Protein AF-A0AA36N3Q6-F1 (afdb_monomer)

Structure (mmCIF, N/CA/C/O backbone):
data_AF-A0AA36N3Q6-F1
#
_entry.id   AF-A0AA36N3Q6-F1
#
loop_
_atom_site.group_PDB
_atom_site.id
_atom_site.type_symbol
_atom_site.label_atom_id
_atom_site.label_alt_id
_atom_site.label_comp_id
_atom_site.label_asym_id
_atom_site.label_entity_id
_atom_site.label_seq_id
_atom_site.pdbx_PDB_ins_code
_atom_site.Cartn_x
_atom_site.Cartn_y
_atom_site.Cartn_z
_atom_site.occupancy
_atom_site.B_iso_or_equiv
_atom_site.auth_seq_id
_atom_site.auth_comp_id
_atom_site.auth_asym_id
_atom_site.auth_atom_id
_atom_site.pdbx_PDB_model_num
ATOM 1 N N . MET A 1 1 ? 57.460 -16.531 -57.789 1.00 32.19 1 MET A N 1
ATOM 2 C CA . MET A 1 1 ? 58.543 -17.386 -57.233 1.00 32.19 1 MET A CA 1
ATOM 3 C C . MET A 1 1 ? 58.290 -17.528 -55.735 1.00 32.19 1 MET A C 1
ATOM 5 O O . MET A 1 1 ? 57.944 -16.511 -55.161 1.00 32.19 1 MET A O 1
ATOM 9 N N . LYS A 1 2 ? 58.387 -18.676 -55.048 1.00 33.19 2 LYS A N 1
ATOM 10 C CA . LYS A 1 2 ? 58.525 -20.110 -55.420 1.00 33.19 2 LYS A CA 1
ATOM 11 C C . LYS A 1 2 ? 57.509 -20.925 -54.570 1.00 33.19 2 LYS A C 1
ATOM 13 O O . LYS A 1 2 ? 56.976 -20.394 -53.606 1.00 33.19 2 LYS A O 1
ATOM 18 N N . ARG A 1 3 ? 57.237 -22.193 -54.917 1.00 36.75 3 ARG A N 1
ATOM 19 C CA . ARG A 1 3 ? 56.372 -23.118 -54.140 1.00 36.75 3 ARG A CA 1
ATOM 20 C C . ARG A 1 3 ? 57.179 -23.966 -53.146 1.00 36.75 3 ARG A C 1
ATOM 22 O O . ARG A 1 3 ? 58.233 -24.451 -53.544 1.00 36.75 3 ARG A O 1
ATOM 29 N N . ALA A 1 4 ? 56.606 -24.251 -51.973 1.00 34.16 4 ALA A N 1
ATOM 30 C CA . ALA A 1 4 ? 56.581 -25.552 -51.268 1.00 34.16 4 ALA A CA 1
ATOM 31 C C . ALA A 1 4 ? 55.800 -25.386 -49.940 1.00 34.16 4 ALA A C 1
ATOM 33 O O . ALA A 1 4 ? 55.877 -24.319 -49.345 1.00 34.16 4 ALA A O 1
ATOM 34 N N . GLY A 1 5 ? 55.036 -26.355 -49.428 1.00 28.80 5 GLY A N 1
ATOM 35 C CA . GLY A 1 5 ? 54.645 -27.659 -49.977 1.00 28.80 5 GLY A CA 1
ATOM 36 C C . GLY A 1 5 ? 53.482 -28.260 -49.166 1.00 28.80 5 GLY A C 1
ATOM 37 O O . GLY A 1 5 ? 53.240 -27.848 -48.036 1.00 28.80 5 GLY A O 1
ATOM 38 N N . THR A 1 6 ? 52.741 -29.207 -49.745 1.00 32.97 6 THR A N 1
ATOM 39 C CA . THR A 1 6 ? 51.553 -29.822 -49.121 1.00 32.97 6 THR A CA 1
ATOM 40 C C . THR A 1 6 ? 51.899 -31.168 -48.487 1.00 32.97 6 THR A C 1
ATOM 42 O O . THR A 1 6 ? 52.543 -31.991 -49.132 1.00 32.97 6 THR A O 1
ATOM 45 N N . LEU A 1 7 ? 51.397 -31.435 -47.277 1.00 30.23 7 LEU A N 1
ATOM 46 C CA . LEU A 1 7 ? 51.324 -32.782 -46.703 1.00 30.23 7 LEU A CA 1
ATOM 47 C C . LEU A 1 7 ? 49.915 -33.042 -46.168 1.00 30.23 7 LEU A C 1
ATOM 49 O O . LEU A 1 7 ? 49.450 -32.362 -45.258 1.00 30.23 7 LEU A O 1
ATOM 53 N N . SER A 1 8 ? 49.245 -34.041 -46.736 1.00 30.02 8 SER A N 1
ATOM 54 C CA . SER A 1 8 ? 47.962 -34.555 -46.257 1.00 30.02 8 SER A CA 1
ATOM 55 C C . SER A 1 8 ? 48.174 -35.865 -45.503 1.00 30.02 8 SER A C 1
ATOM 57 O O . SER A 1 8 ? 48.727 -36.802 -46.079 1.00 30.02 8 SER A O 1
ATOM 59 N N . PHE A 1 9 ? 47.655 -35.978 -44.281 1.00 30.08 9 PHE A N 1
ATOM 60 C CA . PHE A 1 9 ? 47.472 -37.272 -43.621 1.00 30.08 9 PHE A CA 1
ATOM 61 C C . PHE A 1 9 ? 45.984 -37.564 -43.455 1.00 30.08 9 PHE A C 1
ATOM 63 O O . PHE A 1 9 ? 45.250 -36.817 -42.815 1.00 30.08 9 PHE A O 1
ATOM 70 N N . ASN A 1 10 ? 45.544 -38.655 -44.078 1.00 29.05 10 ASN A N 1
ATOM 71 C CA . ASN A 1 10 ? 44.168 -39.131 -44.044 1.00 29.05 10 ASN A CA 1
ATOM 72 C C . ASN A 1 10 ? 44.063 -40.256 -43.007 1.00 29.05 10 ASN A C 1
ATOM 74 O O . ASN A 1 10 ? 44.570 -41.353 -43.236 1.00 29.05 10 ASN A O 1
ATOM 78 N N . VAL A 1 11 ? 43.415 -39.981 -41.875 1.00 34.47 11 VAL A N 1
ATOM 79 C CA . VAL A 1 11 ? 43.135 -40.970 -40.828 1.00 34.47 11 VAL A CA 1
ATOM 80 C C . VAL A 1 11 ? 41.625 -41.026 -40.624 1.00 34.47 11 VAL A C 1
ATOM 82 O O . VAL A 1 11 ? 41.009 -40.045 -40.212 1.00 34.47 11 VAL A O 1
ATOM 85 N N . LYS A 1 12 ? 41.018 -42.179 -40.924 1.00 32.66 12 LYS A N 1
ATOM 86 C CA . LYS A 1 12 ? 39.592 -42.414 -40.656 1.00 32.66 12 LYS A CA 1
ATOM 87 C C . LYS A 1 12 ? 39.352 -42.441 -39.139 1.00 32.66 12 LYS A C 1
ATOM 89 O O . LYS A 1 12 ? 40.131 -43.095 -38.442 1.00 32.66 12 LYS A O 1
ATOM 94 N N . PRO A 1 13 ? 38.278 -41.823 -38.617 1.00 34.72 13 PRO A N 1
ATOM 95 C CA . PRO A 1 13 ? 37.929 -41.967 -37.209 1.00 34.72 13 PRO A CA 1
ATOM 96 C C . PRO A 1 13 ? 37.530 -43.420 -36.917 1.00 34.72 13 PRO A C 1
ATOM 98 O O . PRO A 1 13 ? 36.707 -43.997 -37.630 1.00 34.72 13 PRO A O 1
ATOM 101 N N . GLN A 1 14 ? 38.090 -44.014 -35.861 1.00 30.45 14 GLN A N 1
ATOM 102 C CA . GLN A 1 14 ? 37.526 -45.241 -35.300 1.00 30.45 14 GLN A CA 1
ATOM 103 C C . GLN A 1 14 ? 36.314 -44.905 -34.432 1.00 30.45 14 GLN A C 1
ATOM 105 O O . GLN A 1 14 ? 36.354 -43.985 -33.618 1.00 30.45 14 GLN A O 1
ATOM 110 N N . VAL A 1 15 ? 35.244 -45.683 -34.593 1.00 40.50 15 VAL A N 1
ATOM 111 C CA . VAL A 1 15 ? 34.050 -45.594 -33.750 1.00 40.50 15 VAL A CA 1
ATOM 112 C C . VAL A 1 15 ? 34.324 -46.324 -32.437 1.00 40.50 15 VAL A C 1
ATOM 114 O O . VAL A 1 15 ? 34.406 -47.550 -32.415 1.00 40.50 15 VAL A O 1
ATOM 117 N N . SER A 1 16 ? 34.437 -45.578 -31.339 1.00 31.97 16 SER A N 1
ATOM 118 C CA . SER A 1 16 ? 34.432 -46.119 -29.980 1.00 31.97 16 SER A CA 1
ATOM 119 C C . SER A 1 16 ? 33.138 -45.719 -29.267 1.00 31.97 16 SER A C 1
ATOM 121 O O . SER A 1 16 ? 32.919 -44.557 -28.931 1.00 31.97 16 SER A O 1
ATOM 123 N N . ASN A 1 17 ? 32.257 -46.694 -29.032 1.00 38.06 17 ASN A N 1
ATOM 124 C CA . ASN A 1 17 ? 31.059 -46.476 -28.222 1.00 38.06 17 ASN A CA 1
ATOM 125 C C . ASN A 1 17 ? 31.464 -46.181 -26.770 1.00 38.06 17 ASN A C 1
ATOM 127 O O . ASN A 1 17 ? 32.085 -47.013 -26.113 1.00 38.06 17 ASN A O 1
ATOM 131 N N . GLY A 1 18 ? 31.074 -45.013 -26.261 1.00 31.16 18 GLY A N 1
ATOM 132 C CA . GLY A 1 18 ? 31.306 -44.621 -24.874 1.00 31.16 18 GLY A CA 1
ATOM 133 C C . GLY A 1 18 ? 30.529 -43.358 -24.527 1.00 31.16 18 GLY A C 1
ATOM 134 O O . GLY A 1 18 ? 30.913 -42.263 -24.932 1.00 31.16 18 GLY A O 1
ATOM 135 N N . SER A 1 19 ? 29.432 -43.513 -23.783 1.00 41.44 19 SER A N 1
ATOM 136 C CA . SER A 1 19 ? 28.488 -42.437 -23.464 1.00 41.44 19 SER A CA 1
ATOM 137 C C . SER A 1 19 ? 29.112 -41.345 -22.589 1.00 41.44 19 SER A C 1
ATOM 139 O O . SER A 1 19 ? 29.049 -41.398 -21.361 1.00 41.44 19 SER A O 1
ATOM 141 N N . LYS A 1 20 ? 29.683 -40.318 -23.221 1.00 38.62 20 LYS A N 1
ATOM 142 C CA . LYS A 1 20 ? 29.992 -39.037 -22.580 1.00 38.62 20 LYS A CA 1
ATOM 143 C C . LYS A 1 20 ? 28.840 -38.075 -22.846 1.00 38.62 20 LYS A C 1
ATOM 145 O O . LYS A 1 20 ? 28.661 -37.636 -23.976 1.00 38.62 20 LYS A O 1
ATOM 150 N N . ALA A 1 21 ? 28.074 -37.745 -21.809 1.00 43.72 21 ALA A N 1
ATOM 151 C CA . ALA A 1 21 ? 27.172 -36.599 -21.868 1.00 43.72 21 ALA A CA 1
ATOM 152 C C . ALA A 1 21 ? 27.988 -35.316 -22.108 1.00 43.72 21 ALA A C 1
ATOM 154 O O . ALA A 1 21 ? 29.096 -35.186 -21.574 1.00 43.72 21 ALA A O 1
ATOM 155 N N . ASN A 1 22 ? 27.444 -34.379 -22.890 1.00 46.59 22 ASN A N 1
ATOM 156 C CA . ASN A 1 22 ? 28.086 -33.097 -23.176 1.00 46.59 22 ASN A CA 1
ATOM 157 C C . ASN A 1 22 ? 28.274 -32.297 -21.879 1.00 46.59 22 ASN A C 1
ATOM 159 O O . ASN A 1 22 ? 27.350 -31.652 -21.390 1.00 46.59 22 ASN A O 1
ATOM 163 N N . ARG A 1 23 ? 29.489 -32.325 -21.321 1.00 57.22 23 ARG A N 1
ATOM 164 C CA . ARG A 1 23 ? 29.903 -31.375 -20.286 1.00 57.22 23 ARG A CA 1
ATOM 165 C C . ARG A 1 23 ? 30.293 -30.071 -20.968 1.00 57.22 23 ARG A C 1
ATOM 167 O O . ARG A 1 23 ? 31.431 -29.914 -21.400 1.00 57.22 23 ARG A O 1
ATOM 174 N N . THR A 1 24 ? 29.326 -29.168 -21.072 1.00 74.44 24 THR A N 1
ATOM 175 C CA . THR A 1 24 ? 29.576 -27.744 -21.300 1.00 74.44 24 THR A CA 1
ATOM 176 C C . THR A 1 24 ? 30.456 -27.192 -20.175 1.00 74.44 24 THR A C 1
ATOM 178 O O . THR A 1 24 ? 30.432 -27.701 -19.053 1.00 74.44 24 THR A O 1
ATOM 181 N N . GLU A 1 25 ? 31.234 -26.148 -20.458 1.00 74.25 25 GLU A N 1
ATOM 182 C CA . GLU A 1 25 ? 32.170 -25.547 -19.493 1.00 74.25 25 GLU A CA 1
ATOM 183 C C . GLU A 1 25 ? 31.454 -24.965 -18.257 1.00 74.25 25 GLU A C 1
ATOM 185 O O . GLU A 1 25 ? 31.952 -25.050 -17.135 1.00 74.25 25 GLU A O 1
ATOM 190 N N . TYR A 1 26 ? 30.224 -24.482 -18.452 1.00 83.00 26 TYR A N 1
ATOM 191 C CA . TYR A 1 26 ? 29.311 -24.018 -17.405 1.00 83.00 26 TYR A CA 1
ATOM 192 C C . TYR A 1 26 ? 28.457 -25.127 -16.758 1.00 83.00 26 TYR A C 1
ATOM 194 O O . TYR A 1 26 ? 27.934 -24.940 -15.661 1.00 83.00 26 TYR A O 1
ATOM 202 N N . GLY A 1 27 ? 28.302 -26.291 -17.398 1.00 85.38 27 GLY A N 1
ATOM 203 C CA . GLY A 1 27 ? 27.459 -27.387 -16.910 1.00 85.38 27 GLY A CA 1
ATOM 204 C C . GLY A 1 27 ? 25.979 -27.002 -16.770 1.00 85.38 27 GLY A C 1
ATOM 205 O O . GLY A 1 27 ? 25.297 -26.755 -17.763 1.00 85.38 27 GLY A O 1
ATOM 206 N N . THR A 1 28 ? 25.493 -26.988 -15.526 1.00 85.12 28 THR A N 1
ATOM 207 C CA . THR A 1 28 ? 24.124 -26.601 -15.122 1.00 85.12 28 THR A CA 1
ATOM 208 C C . THR A 1 28 ? 24.154 -25.527 -14.026 1.00 85.12 28 THR A C 1
ATOM 210 O O . THR A 1 28 ? 23.318 -25.529 -13.129 1.00 85.12 28 THR A O 1
ATOM 213 N N . ASP A 1 29 ? 25.187 -24.683 -14.025 1.00 89.38 29 ASP A N 1
ATOM 214 C CA . ASP A 1 29 ? 25.406 -23.618 -13.043 1.00 89.38 29 ASP A CA 1
ATOM 215 C C . ASP A 1 29 ? 25.069 -22.261 -13.695 1.00 89.38 29 ASP A C 1
ATOM 217 O O . ASP A 1 29 ? 25.817 -21.832 -14.584 1.00 89.38 29 ASP A O 1
ATOM 221 N N . PRO A 1 30 ? 23.972 -21.585 -13.292 1.00 89.69 30 PRO A N 1
ATOM 222 C CA . PRO A 1 30 ? 23.550 -20.320 -13.898 1.00 89.69 30 PRO A CA 1
ATOM 223 C C . PRO A 1 30 ? 24.609 -19.218 -13.817 1.00 89.69 30 PRO A C 1
ATOM 225 O O . PRO A 1 30 ? 24.793 -18.465 -14.772 1.00 89.69 30 PRO A O 1
ATOM 228 N N . ALA A 1 31 ? 25.376 -19.148 -12.723 1.00 89.69 31 ALA A N 1
ATOM 229 C CA . ALA A 1 31 ? 26.412 -18.133 -12.557 1.00 89.69 31 ALA A CA 1
ATOM 230 C C . ALA A 1 31 ? 27.588 -18.362 -13.522 1.00 89.69 31 ALA A C 1
ATOM 232 O O . ALA A 1 31 ? 28.092 -17.407 -14.119 1.00 89.69 31 ALA A O 1
ATOM 233 N N . LYS A 1 32 ? 27.990 -19.624 -13.740 1.00 92.19 32 LYS A N 1
ATOM 234 C CA . LYS A 1 32 ? 28.992 -19.965 -14.768 1.00 92.19 32 LYS A CA 1
ATOM 235 C C . LYS A 1 32 ? 28.460 -19.767 -16.185 1.00 92.19 32 LYS A C 1
ATOM 237 O O . LYS A 1 32 ? 29.210 -19.311 -17.041 1.00 92.19 32 LYS A O 1
ATOM 242 N N . ALA A 1 33 ? 27.192 -20.087 -16.442 1.00 92.31 33 ALA A N 1
ATOM 243 C CA . ALA A 1 33 ? 26.564 -19.866 -17.743 1.00 92.31 33 ALA A CA 1
ATOM 244 C C . ALA A 1 33 ? 26.511 -18.369 -18.089 1.00 92.31 33 ALA A C 1
ATOM 246 O O . ALA A 1 33 ? 26.835 -17.984 -19.214 1.00 92.31 33 ALA A O 1
ATOM 247 N N . MET A 1 34 ? 26.177 -17.522 -17.111 1.00 93.25 34 MET A N 1
ATOM 248 C CA . MET A 1 34 ? 26.108 -16.071 -17.282 1.00 93.25 34 MET A CA 1
ATOM 249 C C . MET A 1 34 ? 27.494 -15.452 -17.504 1.00 93.25 34 MET A C 1
ATOM 251 O O . MET A 1 34 ? 27.653 -14.604 -18.379 1.00 93.25 34 MET A O 1
ATOM 255 N N . GLU A 1 35 ? 28.522 -15.906 -16.777 1.00 93.19 35 GLU A N 1
ATOM 256 C CA . GLU A 1 35 ? 29.910 -15.484 -17.021 1.00 93.19 35 GLU A CA 1
ATOM 257 C C . GLU A 1 35 ? 30.422 -15.958 -18.394 1.00 93.19 35 GLU A C 1
ATOM 259 O O . GLU A 1 35 ? 31.045 -15.180 -19.114 1.00 93.19 35 GLU A O 1
ATOM 264 N N . HIS A 1 36 ? 30.094 -17.186 -18.813 1.00 94.25 36 HIS A N 1
ATOM 265 C CA . HIS A 1 36 ? 30.419 -17.710 -20.149 1.00 94.25 36 HIS A CA 1
ATOM 266 C C . HIS A 1 36 ? 29.797 -16.860 -21.266 1.00 94.25 36 HIS A C 1
ATOM 268 O O . HIS A 1 36 ? 30.480 -16.488 -22.221 1.00 94.25 36 HIS A O 1
ATOM 274 N N . LEU A 1 37 ? 28.512 -16.507 -21.137 1.00 94.88 37 LEU A N 1
ATOM 275 C CA . LEU A 1 37 ? 27.825 -15.611 -22.070 1.00 94.88 37 LEU A CA 1
ATOM 276 C C . LEU A 1 37 ? 28.470 -14.216 -22.088 1.00 94.88 37 LEU A C 1
ATOM 278 O O . LEU A 1 37 ? 28.765 -13.689 -23.160 1.00 94.88 37 LEU A O 1
ATOM 282 N N . ARG A 1 38 ? 28.738 -13.639 -20.911 1.00 94.88 38 ARG A N 1
ATOM 283 C CA . ARG A 1 38 ? 29.371 -12.322 -20.745 1.00 94.88 38 ARG A CA 1
ATOM 284 C C . ARG A 1 38 ? 30.740 -12.263 -21.426 1.00 94.88 38 ARG A C 1
ATOM 286 O O . ARG A 1 38 ? 30.995 -11.341 -22.201 1.00 94.88 38 ARG A O 1
ATOM 293 N N . GLN A 1 39 ? 31.592 -13.264 -21.198 1.00 94.75 39 GLN A N 1
ATOM 294 C CA . GLN A 1 39 ? 32.902 -13.372 -21.846 1.00 94.75 39 GLN A CA 1
ATOM 295 C C . GLN A 1 39 ? 32.778 -13.551 -23.364 1.00 94.75 39 GLN A C 1
ATOM 297 O O . GLN A 1 39 ? 33.495 -12.883 -24.107 1.00 94.75 39 GLN A O 1
ATOM 302 N N . PHE A 1 40 ? 31.841 -14.378 -23.841 1.00 95.62 40 PHE A N 1
ATOM 303 C CA . PHE A 1 40 ? 31.594 -14.565 -25.275 1.00 95.62 40 PHE A CA 1
ATOM 304 C C . PHE A 1 40 ? 31.130 -13.271 -25.970 1.00 95.62 40 PHE A C 1
ATOM 306 O O . PHE A 1 40 ? 31.651 -12.923 -27.032 1.00 95.62 40 PHE A O 1
ATOM 313 N N . MET A 1 41 ? 30.212 -12.516 -25.357 1.00 95.31 41 MET A N 1
ATOM 314 C CA . MET A 1 41 ? 29.745 -11.220 -25.870 1.00 95.31 41 MET A CA 1
ATOM 315 C C . MET A 1 41 ? 30.881 -10.186 -25.926 1.00 95.31 41 MET A C 1
ATOM 317 O O . MET A 1 41 ? 31.051 -9.516 -26.945 1.00 95.31 41 MET A O 1
ATOM 321 N N . ILE A 1 42 ? 31.710 -10.099 -24.878 1.00 94.19 42 ILE A N 1
ATOM 322 C CA . ILE A 1 42 ? 32.882 -9.207 -24.844 1.00 94.19 42 ILE A CA 1
ATOM 323 C C . ILE A 1 42 ? 33.931 -9.620 -25.887 1.00 94.19 42 ILE A C 1
ATOM 325 O O . ILE A 1 42 ? 34.459 -8.760 -26.586 1.00 94.19 42 ILE A O 1
ATOM 329 N N . ALA A 1 43 ? 34.213 -10.915 -26.045 1.00 94.19 43 ALA A N 1
ATOM 330 C CA . ALA A 1 43 ? 35.175 -11.406 -27.032 1.00 94.19 43 ALA A CA 1
ATOM 331 C C . ALA A 1 43 ? 34.723 -11.167 -28.484 1.00 94.19 43 ALA A C 1
ATOM 333 O O . ALA A 1 43 ? 35.565 -10.957 -29.356 1.00 94.19 43 ALA A O 1
ATOM 334 N N . SER A 1 44 ? 33.410 -11.180 -28.738 1.00 93.00 44 SER A N 1
ATOM 335 C CA . SER A 1 44 ? 32.845 -11.086 -30.092 1.00 93.00 44 SER A CA 1
ATOM 336 C C . SER A 1 44 ? 32.519 -9.651 -30.529 1.00 93.00 44 SER A C 1
ATOM 338 O O . SER A 1 44 ? 32.637 -9.340 -31.711 1.00 93.00 44 SER A O 1
ATOM 340 N N . ALA A 1 45 ? 32.130 -8.768 -29.598 1.00 91.12 45 ALA A N 1
ATOM 341 C CA . ALA A 1 45 ? 31.717 -7.387 -29.893 1.00 91.12 45 ALA A CA 1
ATOM 342 C C . ALA A 1 45 ? 32.464 -6.307 -29.078 1.00 91.12 45 ALA A C 1
ATOM 344 O O . ALA A 1 45 ? 32.114 -5.131 -29.134 1.00 91.12 45 ALA A O 1
ATOM 345 N N . GLY A 1 46 ? 33.465 -6.673 -28.274 1.00 91.06 46 GLY A N 1
ATOM 346 C CA . GLY A 1 46 ? 34.228 -5.753 -27.418 1.00 91.06 46 GLY A CA 1
ATOM 347 C C . GLY A 1 46 ? 33.515 -5.324 -26.126 1.00 91.06 46 GLY A C 1
ATOM 348 O O . GLY A 1 46 ? 34.183 -5.024 -25.137 1.00 91.06 46 GLY A O 1
ATOM 349 N N . SER A 1 47 ? 32.179 -5.327 -26.086 1.00 92.69 47 SER A N 1
ATOM 350 C CA . SER A 1 47 ? 31.391 -5.093 -24.869 1.00 92.69 47 SER A CA 1
ATOM 351 C C . SER A 1 47 ? 30.047 -5.831 -24.892 1.00 92.69 47 SER A C 1
ATOM 353 O O . SER A 1 47 ? 29.524 -6.178 -25.953 1.00 92.69 47 SER A O 1
ATOM 355 N N . VAL A 1 48 ? 29.468 -6.050 -23.705 1.00 94.88 48 VAL A N 1
ATOM 356 C CA . VAL A 1 48 ? 28.138 -6.671 -23.557 1.00 94.88 48 VAL A CA 1
ATOM 357 C C . VAL A 1 48 ? 27.073 -5.741 -24.131 1.00 94.88 48 VAL A C 1
ATOM 359 O O . VAL A 1 48 ? 26.228 -6.193 -24.893 1.00 94.88 48 VAL A O 1
ATOM 362 N N . LEU A 1 49 ? 27.154 -4.438 -23.834 1.00 94.12 49 LEU A N 1
ATOM 363 C CA . LEU A 1 49 ? 26.227 -3.427 -24.348 1.00 94.12 49 LEU A CA 1
ATOM 364 C C . LEU A 1 49 ? 26.258 -3.330 -25.883 1.00 94.12 49 LEU A C 1
ATOM 366 O O . LEU A 1 49 ? 25.212 -3.118 -26.494 1.00 94.12 49 LEU A O 1
ATOM 370 N N . ARG A 1 50 ? 27.424 -3.530 -26.517 1.00 93.06 50 ARG A N 1
ATOM 371 C CA . ARG A 1 50 ? 27.504 -3.603 -27.979 1.00 93.06 50 ARG A CA 1
ATOM 372 C C . ARG A 1 50 ? 26.841 -4.866 -28.513 1.00 93.06 50 ARG A C 1
ATOM 374 O O . ARG A 1 50 ? 25.961 -4.757 -29.356 1.00 93.06 50 ARG A O 1
ATOM 381 N N . ALA A 1 51 ? 27.222 -6.044 -28.012 1.00 95.25 51 ALA A N 1
ATOM 382 C CA . ALA A 1 51 ? 26.617 -7.305 -28.448 1.00 95.25 51 ALA A CA 1
ATOM 383 C C . ALA A 1 51 ? 25.086 -7.287 -28.281 1.00 95.25 51 ALA A C 1
ATOM 385 O O . ALA A 1 51 ? 24.364 -7.712 -29.177 1.00 95.25 51 ALA A O 1
ATOM 386 N N . TRP A 1 52 ? 24.609 -6.737 -27.160 1.00 94.88 52 TRP A N 1
ATOM 387 C CA . TRP A 1 52 ? 23.198 -6.524 -26.842 1.00 94.88 52 TRP A CA 1
ATOM 388 C C . TRP A 1 52 ? 22.457 -5.759 -27.950 1.00 94.88 52 TRP A C 1
ATOM 390 O O . TRP A 1 52 ? 21.481 -6.283 -28.477 1.00 94.88 52 TRP A O 1
ATOM 400 N N . MET A 1 53 ? 22.930 -4.573 -28.351 1.00 91.94 53 MET A N 1
ATOM 401 C CA . MET A 1 53 ? 22.245 -3.752 -29.366 1.00 91.94 53 MET A CA 1
ATOM 402 C C . MET A 1 53 ? 22.499 -4.199 -30.812 1.00 91.94 53 MET A C 1
ATOM 404 O O . MET A 1 53 ? 21.585 -4.127 -31.629 1.00 91.94 53 MET A O 1
ATOM 408 N N . ASP A 1 54 ? 23.708 -4.667 -31.141 1.00 91.56 54 ASP A N 1
ATOM 409 C CA . ASP A 1 54 ? 24.036 -5.092 -32.509 1.00 91.56 54 ASP A CA 1
ATOM 410 C C . ASP A 1 54 ? 23.333 -6.429 -32.867 1.00 91.56 54 ASP A C 1
ATOM 412 O O . ASP A 1 54 ? 22.953 -6.616 -34.024 1.00 91.56 54 ASP A O 1
ATOM 416 N N . PHE A 1 55 ? 23.111 -7.350 -31.909 1.00 94.00 55 PHE A N 1
ATOM 417 C CA . PHE A 1 55 ? 22.700 -8.744 -32.197 1.00 94.00 55 PHE A CA 1
ATOM 418 C C . PHE A 1 55 ? 21.481 -9.295 -31.431 1.00 94.00 55 PHE A C 1
ATOM 420 O O . PHE A 1 55 ? 20.975 -10.344 -31.835 1.00 94.00 55 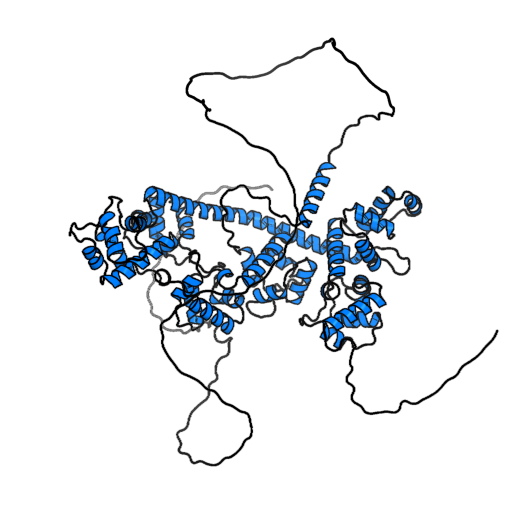PHE A O 1
ATOM 427 N N . PHE A 1 56 ? 21.002 -8.652 -30.356 1.00 93.75 56 PHE A N 1
ATOM 428 C CA . PHE A 1 56 ? 19.933 -9.206 -29.505 1.00 93.75 56 PHE A CA 1
ATOM 429 C C . PHE A 1 56 ? 18.691 -8.297 -29.389 1.00 93.75 56 PHE A C 1
ATOM 431 O O . PHE A 1 56 ? 17.674 -8.616 -29.994 1.00 93.75 56 PHE A O 1
ATOM 438 N N . ASP A 1 57 ? 18.778 -7.165 -28.678 1.00 91.06 57 ASP A N 1
ATOM 439 C CA . ASP A 1 57 ? 17.706 -6.166 -28.435 1.00 91.06 57 ASP A CA 1
ATOM 440 C C . ASP A 1 57 ? 17.519 -5.257 -29.668 1.00 91.06 57 ASP A C 1
ATOM 442 O O . ASP A 1 57 ? 17.689 -4.037 -29.617 1.00 91.06 57 ASP A O 1
ATOM 446 N N . GLN A 1 58 ? 17.266 -5.872 -30.828 1.00 88.81 58 GLN A N 1
ATOM 447 C CA . GLN A 1 58 ? 17.213 -5.182 -32.123 1.00 88.81 58 GLN A CA 1
ATOM 448 C C . GLN A 1 58 ? 15.904 -4.406 -32.350 1.00 88.81 58 GLN A C 1
ATOM 450 O O . GLN A 1 58 ? 15.875 -3.517 -33.206 1.00 88.81 58 GLN A O 1
ATOM 455 N N . ASP A 1 59 ? 14.838 -4.704 -31.601 1.00 86.75 59 ASP A N 1
ATOM 456 C CA . ASP A 1 59 ? 13.583 -3.938 -31.606 1.00 86.75 59 ASP A CA 1
ATOM 457 C C . ASP A 1 59 ? 13.492 -2.897 -30.464 1.00 86.75 59 ASP A C 1
ATOM 459 O O . ASP A 1 59 ? 12.597 -2.045 -30.472 1.00 86.75 59 ASP A O 1
ATOM 463 N N . MET A 1 60 ? 14.485 -2.885 -29.561 1.00 87.19 60 MET A N 1
ATOM 464 C CA . MET A 1 60 ? 14.626 -1.980 -28.415 1.00 87.19 60 MET A CA 1
ATOM 465 C C . MET A 1 60 ? 13.527 -2.149 -27.352 1.00 87.19 60 MET A C 1
ATOM 467 O O . MET A 1 60 ? 13.104 -1.161 -26.731 1.00 87.19 60 MET A O 1
ATOM 471 N N . ASP A 1 61 ? 13.050 -3.375 -27.125 1.00 85.38 61 ASP A N 1
ATOM 472 C CA . ASP A 1 61 ? 12.077 -3.732 -26.087 1.00 85.38 61 ASP A CA 1
ATOM 473 C C . ASP A 1 61 ? 12.695 -4.083 -24.706 1.00 85.38 61 ASP A C 1
ATOM 475 O O . ASP A 1 61 ? 11.978 -4.155 -23.699 1.00 85.38 61 ASP A O 1
ATOM 479 N N . HIS A 1 62 ? 14.032 -4.143 -24.639 1.00 87.19 62 HIS A N 1
ATOM 480 C CA . HIS A 1 62 ? 14.880 -4.317 -23.450 1.00 87.19 62 HIS A CA 1
ATOM 481 C C . HIS A 1 62 ? 14.899 -5.696 -22.796 1.00 87.19 62 HIS A C 1
ATOM 483 O O . HIS A 1 62 ? 15.312 -5.829 -21.639 1.00 87.19 62 HIS A O 1
ATOM 489 N N . ARG A 1 63 ? 14.551 -6.731 -23.553 1.00 88.56 63 ARG A N 1
ATOM 490 C CA . ARG A 1 63 ? 14.778 -8.127 -23.178 1.00 88.56 63 ARG A CA 1
ATOM 491 C C . ARG A 1 63 ? 15.276 -8.919 -24.389 1.00 88.56 63 ARG A C 1
ATOM 493 O O . ARG A 1 63 ? 15.322 -8.417 -25.502 1.00 88.56 63 ARG A O 1
ATOM 500 N N . ILE A 1 64 ? 15.735 -10.142 -24.153 1.00 92.38 64 ILE A N 1
ATOM 501 C CA . ILE A 1 64 ? 16.112 -11.083 -25.208 1.00 92.38 64 ILE A CA 1
ATOM 502 C C . ILE A 1 64 ? 15.156 -12.262 -25.115 1.00 92.38 64 ILE A C 1
ATOM 504 O O . ILE A 1 64 ? 15.262 -13.070 -24.188 1.00 92.38 64 ILE A O 1
ATOM 508 N N . SER A 1 65 ? 14.242 -12.396 -26.074 1.00 90.94 65 SER A N 1
ATOM 509 C CA . SER A 1 65 ? 13.445 -13.614 -26.192 1.00 90.94 65 SER A CA 1
ATOM 510 C C . SER A 1 65 ? 14.339 -14.804 -26.553 1.00 90.94 65 SER A C 1
ATOM 512 O O . SER A 1 65 ? 15.383 -14.670 -27.202 1.00 90.94 65 SER A O 1
ATOM 514 N N . LYS A 1 66 ? 13.890 -16.021 -26.237 1.00 90.81 66 LYS A N 1
ATOM 515 C CA . LYS A 1 66 ? 14.544 -17.264 -26.689 1.00 90.81 66 LYS A CA 1
ATOM 516 C C . LYS A 1 66 ? 14.808 -17.296 -28.206 1.00 90.81 66 LYS A C 1
ATOM 518 O O . LYS A 1 66 ? 15.778 -17.913 -28.657 1.00 90.81 66 LYS A O 1
ATOM 523 N N . THR A 1 67 ? 13.969 -16.625 -28.995 1.00 91.94 67 THR A N 1
ATOM 524 C CA . THR A 1 67 ? 14.109 -16.440 -30.447 1.00 91.94 67 THR A CA 1
ATOM 525 C C . THR A 1 67 ? 15.254 -15.503 -30.831 1.00 91.94 67 THR A C 1
ATOM 527 O O . THR A 1 67 ? 16.070 -15.882 -31.673 1.00 91.94 67 THR A O 1
ATOM 530 N N . GLU A 1 68 ? 15.379 -14.334 -30.199 1.00 94.06 68 GLU A N 1
ATOM 531 C CA . GLU A 1 68 ? 16.508 -13.418 -30.432 1.00 94.06 68 GLU A CA 1
ATOM 532 C C . GLU A 1 68 ? 17.817 -14.004 -29.929 1.00 94.06 68 GLU A C 1
ATOM 534 O O . GLU A 1 68 ? 18.814 -13.948 -30.641 1.00 94.06 68 GLU A O 1
ATOM 539 N N . PHE A 1 69 ? 17.817 -14.674 -28.775 1.00 95.25 69 PHE A N 1
ATOM 540 C CA . PHE A 1 69 ? 19.002 -15.369 -28.279 1.00 95.25 69 PHE A CA 1
ATOM 541 C C . PHE A 1 69 ? 19.491 -16.426 -29.282 1.00 95.25 69 PHE A C 1
ATOM 543 O O . PHE A 1 69 ? 20.675 -16.488 -29.616 1.00 95.25 69 PHE A O 1
ATOM 550 N N . SER A 1 70 ? 18.559 -17.200 -29.851 1.00 94.19 70 SER A N 1
ATOM 551 C CA . SER A 1 70 ? 18.836 -18.202 -30.894 1.00 94.19 70 SER A CA 1
ATOM 552 C C . SER A 1 70 ? 19.338 -17.612 -32.219 1.00 94.19 70 SER A C 1
ATOM 554 O O . SER A 1 70 ? 20.008 -18.314 -32.986 1.00 94.19 70 SER A O 1
ATOM 556 N N . LYS A 1 71 ? 19.009 -16.345 -32.503 1.00 95.00 71 LYS A N 1
ATOM 557 C CA . LYS A 1 71 ? 19.472 -15.592 -33.673 1.00 95.00 71 LYS A CA 1
ATOM 558 C C . LYS A 1 71 ? 20.840 -14.958 -33.406 1.00 95.00 71 LYS A C 1
ATOM 560 O O . LYS A 1 71 ? 21.801 -15.312 -34.085 1.00 95.00 71 LYS A O 1
ATOM 565 N N . GLY A 1 72 ? 20.949 -14.095 -32.397 1.00 95.44 72 GLY A N 1
ATOM 566 C CA . GLY A 1 72 ? 22.160 -13.346 -32.067 1.00 95.44 72 GLY A CA 1
ATOM 567 C C . GLY A 1 72 ? 23.349 -14.252 -31.758 1.00 95.44 72 GLY A C 1
ATOM 568 O O . GLY A 1 72 ? 24.429 -14.042 -32.301 1.00 95.44 72 GLY A O 1
ATOM 569 N N . MET A 1 73 ? 23.153 -15.348 -31.012 1.00 95.56 73 MET A N 1
ATOM 570 C CA . MET A 1 73 ? 24.231 -16.323 -30.777 1.00 95.56 73 MET A CA 1
ATOM 571 C C . MET A 1 73 ? 24.714 -16.988 -32.075 1.00 95.56 73 MET A C 1
ATOM 573 O O . MET A 1 73 ? 25.897 -17.288 -32.204 1.00 95.56 73 MET A O 1
ATOM 577 N N . ARG A 1 74 ? 23.837 -17.184 -33.069 1.00 93.88 74 ARG A N 1
ATOM 578 C CA . ARG A 1 74 ? 24.214 -17.729 -34.383 1.00 93.88 74 ARG A CA 1
ATOM 579 C C . ARG A 1 74 ? 24.945 -16.700 -35.243 1.00 93.88 74 ARG A C 1
ATOM 581 O O . ARG A 1 74 ? 25.914 -17.058 -35.904 1.00 93.88 74 ARG A O 1
ATOM 588 N N . GLU A 1 75 ? 24.498 -15.448 -35.230 1.0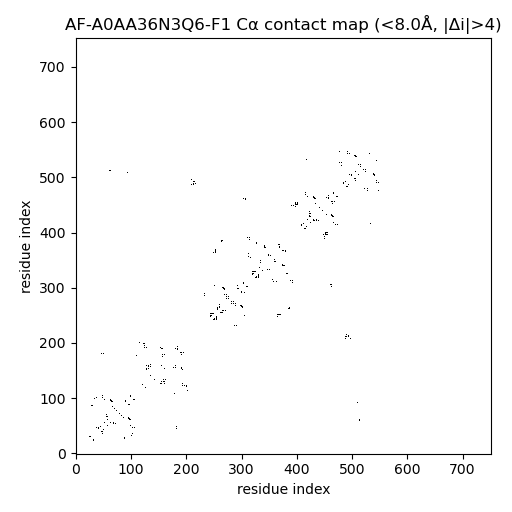0 94.44 75 GLU A N 1
ATOM 589 C CA . GLU A 1 75 ? 25.124 -14.342 -35.971 1.00 94.44 75 GLU A CA 1
ATOM 590 C C . GLU A 1 75 ? 26.505 -13.978 -35.393 1.00 94.44 75 GLU A C 1
ATOM 592 O O . GLU A 1 75 ? 27.427 -13.694 -36.154 1.00 94.44 75 GLU A O 1
ATOM 597 N N . LEU A 1 76 ? 26.693 -14.133 -34.077 1.00 93.62 76 LEU A N 1
ATOM 598 C CA . LEU A 1 76 ? 27.990 -14.078 -33.386 1.00 93.62 76 LEU A CA 1
ATOM 599 C C . LEU A 1 76 ? 28.856 -15.347 -33.565 1.00 93.62 76 LEU A C 1
ATOM 601 O O . LEU A 1 76 ? 29.975 -15.404 -33.059 1.00 93.62 76 LEU A O 1
ATOM 605 N N . GLY A 1 77 ? 28.372 -16.382 -34.261 1.00 93.00 77 GLY A N 1
ATOM 606 C CA . GLY A 1 77 ? 29.144 -17.598 -34.547 1.00 93.00 77 GLY A CA 1
ATOM 607 C C . GLY A 1 77 ? 29.324 -18.568 -33.369 1.00 93.00 77 GLY A C 1
ATOM 608 O O . GLY A 1 77 ? 30.283 -19.343 -33.360 1.00 93.00 77 GLY A O 1
ATOM 609 N N . TYR A 1 78 ? 28.429 -18.557 -32.377 1.00 94.00 78 TYR A N 1
ATOM 610 C CA . TYR A 1 78 ? 28.463 -19.496 -31.251 1.00 94.00 78 TYR A CA 1
ATOM 611 C C . TYR A 1 78 ? 28.298 -20.953 -31.714 1.00 94.00 78 TYR A C 1
ATOM 613 O O . TYR A 1 78 ? 27.435 -21.274 -32.531 1.00 94.00 78 TYR A O 1
ATOM 621 N N . THR A 1 79 ? 29.114 -21.850 -31.155 1.00 90.31 79 THR A N 1
ATOM 622 C CA . THR A 1 79 ? 29.219 -23.263 -31.573 1.00 90.31 79 THR A CA 1
ATOM 623 C C . THR A 1 79 ? 28.685 -24.273 -30.551 1.00 90.31 79 THR A C 1
ATOM 625 O O . THR A 1 79 ? 28.655 -25.468 -30.840 1.00 90.31 79 THR A O 1
ATOM 628 N N . GLY A 1 80 ? 28.271 -23.822 -29.362 1.00 88.69 80 GLY A N 1
ATOM 629 C CA . GLY A 1 80 ? 27.672 -24.671 -28.327 1.00 88.69 80 GLY A CA 1
ATOM 630 C C . GLY A 1 80 ? 26.151 -24.823 -28.463 1.00 88.69 80 GLY A C 1
ATOM 631 O O . GLY A 1 80 ? 25.525 -24.252 -29.355 1.00 88.69 80 GLY A O 1
ATOM 632 N N . ASP A 1 81 ? 25.538 -25.562 -27.535 1.00 90.75 81 ASP A N 1
ATOM 633 C CA . ASP A 1 81 ? 24.080 -25.706 -27.478 1.00 90.75 81 ASP A CA 1
ATOM 634 C C . ASP A 1 81 ? 23.426 -24.433 -26.909 1.00 90.75 81 ASP A C 1
ATOM 636 O O . ASP A 1 81 ? 23.473 -24.153 -25.710 1.00 90.75 81 ASP A O 1
ATOM 640 N N . VAL A 1 82 ? 22.823 -23.646 -27.802 1.00 93.00 82 VAL A N 1
ATOM 641 C CA . VAL A 1 82 ? 22.149 -22.381 -27.474 1.00 93.00 82 VAL A CA 1
ATOM 642 C C . VAL A 1 82 ? 20.873 -22.607 -26.652 1.00 93.00 82 VAL A C 1
ATOM 644 O O . VAL A 1 82 ? 20.526 -21.765 -25.824 1.00 93.00 82 VAL A O 1
ATOM 647 N N . PHE A 1 83 ? 20.185 -23.741 -26.829 1.00 91.31 83 PHE A N 1
ATOM 648 C CA . PHE A 1 83 ? 18.961 -24.048 -26.086 1.00 91.31 83 PHE A CA 1
ATOM 649 C C . PHE A 1 83 ? 19.269 -24.508 -24.662 1.00 91.31 83 PHE A C 1
ATOM 651 O O . PHE A 1 83 ? 18.585 -24.075 -23.734 1.00 91.31 83 PHE A O 1
ATOM 658 N N . GLN A 1 84 ? 20.312 -25.328 -24.481 1.00 90.81 84 GLN A N 1
ATOM 659 C CA . GLN A 1 84 ? 20.825 -25.674 -23.155 1.00 90.81 84 GLN A CA 1
ATOM 660 C C . GLN A 1 84 ? 21.328 -24.421 -22.430 1.00 90.81 84 GLN A C 1
ATOM 662 O O . GLN A 1 84 ? 20.982 -24.231 -21.269 1.00 90.81 84 GLN A O 1
ATOM 667 N N . LEU A 1 85 ? 22.096 -23.556 -23.107 1.00 92.75 85 LEU A N 1
ATOM 668 C CA . LEU A 1 85 ? 22.598 -22.321 -22.506 1.00 92.75 85 LEU A CA 1
ATOM 669 C C . LEU A 1 85 ? 21.449 -21.424 -22.030 1.00 92.75 85 LEU A C 1
ATOM 671 O O . LEU A 1 85 ? 21.413 -21.079 -20.855 1.00 92.75 85 LEU A O 1
ATOM 675 N N . PHE A 1 86 ? 20.478 -21.108 -22.895 1.00 93.50 86 PHE A N 1
ATOM 676 C CA . PHE A 1 86 ? 19.326 -20.283 -22.511 1.00 93.50 86 PHE A CA 1
ATOM 677 C C . PHE A 1 86 ? 18.559 -20.886 -21.324 1.00 93.50 86 PHE A C 1
ATOM 679 O O . PHE A 1 86 ? 18.255 -20.186 -20.368 1.00 93.50 86 PHE A O 1
ATOM 686 N N . SER A 1 87 ? 18.328 -22.204 -21.337 1.00 90.44 87 SER A N 1
ATOM 687 C CA . SER A 1 87 ? 17.610 -22.918 -20.271 1.00 90.44 87 SER A CA 1
ATOM 688 C C . SER A 1 87 ? 18.369 -23.035 -18.937 1.00 90.44 87 SER A C 1
ATOM 690 O O . SER A 1 87 ? 17.796 -23.552 -17.981 1.00 90.44 87 SER A O 1
ATOM 692 N N . VAL A 1 88 ? 19.640 -22.623 -18.873 1.00 91.38 88 VAL A N 1
ATOM 693 C CA . VAL A 1 88 ? 20.440 -22.523 -17.633 1.00 91.38 88 VAL A CA 1
ATOM 694 C C . VAL A 1 88 ? 20.621 -21.055 -17.204 1.00 91.38 88 VAL A C 1
ATOM 696 O O . VAL A 1 88 ? 21.027 -20.794 -16.079 1.00 91.38 88 VAL A O 1
ATOM 699 N N . LEU A 1 89 ? 20.306 -20.095 -18.079 1.00 91.44 89 LEU A N 1
ATOM 700 C CA . LEU A 1 89 ? 20.292 -18.659 -17.776 1.00 91.44 89 LEU A CA 1
ATOM 701 C C . LEU A 1 89 ? 18.918 -18.201 -17.252 1.00 91.44 89 LEU A C 1
ATOM 703 O O . LEU A 1 89 ? 18.858 -17.426 -16.304 1.00 91.44 89 LEU A O 1
ATOM 707 N N . ASP A 1 90 ? 17.837 -18.720 -17.840 1.00 88.75 90 ASP A N 1
ATOM 708 C CA . ASP A 1 90 ? 16.421 -18.485 -17.496 1.00 88.75 90 ASP A CA 1
ATOM 709 C C . ASP A 1 90 ? 15.994 -19.258 -16.222 1.00 88.75 90 ASP A C 1
ATOM 711 O O . ASP A 1 90 ? 15.041 -20.036 -16.221 1.00 88.75 90 ASP A O 1
ATOM 715 N N . ASP A 1 91 ? 16.741 -19.084 -15.125 1.00 81.94 91 ASP A N 1
ATOM 716 C CA . ASP A 1 91 ? 16.521 -19.779 -13.838 1.00 81.94 91 ASP A CA 1
ATOM 717 C C . ASP A 1 91 ? 15.209 -19.342 -13.142 1.00 81.94 91 ASP A C 1
ATOM 719 O O . ASP A 1 91 ? 14.629 -20.095 -12.360 1.00 81.94 91 ASP A O 1
ATOM 723 N N . ASP A 1 92 ? 14.685 -18.148 -13.465 1.00 77.00 92 ASP A N 1
ATOM 724 C CA . ASP A 1 92 ? 13.402 -17.639 -12.945 1.00 77.00 92 ASP A CA 1
ATOM 725 C C . ASP A 1 92 ? 12.169 -18.035 -13.792 1.00 77.00 92 ASP A C 1
ATOM 727 O O . ASP A 1 92 ? 11.020 -17.824 -13.366 1.00 77.00 92 ASP A O 1
ATOM 731 N N . GLY A 1 93 ? 12.403 -18.646 -14.961 1.00 81.31 93 GLY A N 1
ATOM 732 C CA . GLY A 1 93 ? 11.388 -19.143 -15.889 1.00 81.31 93 GLY A CA 1
ATOM 733 C C . GLY A 1 93 ? 10.593 -18.057 -16.619 1.00 81.31 93 GLY A C 1
ATOM 734 O O . GLY A 1 93 ? 9.465 -18.317 -17.047 1.00 81.31 93 GLY A O 1
ATOM 735 N N . SER A 1 94 ? 11.127 -16.840 -16.744 1.00 79.75 94 SER A N 1
ATOM 736 C CA . SER A 1 94 ? 10.498 -15.748 -17.499 1.00 79.75 94 SER A CA 1
ATOM 737 C C . SER A 1 94 ? 10.507 -15.957 -19.021 1.00 79.75 94 SER A C 1
ATOM 739 O O . SER A 1 94 ? 9.705 -15.322 -19.707 1.00 79.75 94 SER A O 1
ATOM 741 N N . ASN A 1 95 ? 11.308 -16.900 -19.540 1.00 86.19 95 ASN A N 1
ATOM 742 C CA . ASN A 1 95 ? 11.533 -17.179 -20.972 1.00 86.19 95 ASN A CA 1
ATOM 743 C C . ASN A 1 95 ? 12.235 -16.034 -21.731 1.00 86.19 95 ASN A C 1
ATOM 745 O O . ASN A 1 95 ? 12.226 -15.996 -22.969 1.00 86.19 95 ASN A O 1
ATOM 749 N N . GLU A 1 96 ? 12.861 -15.120 -20.991 1.00 88.12 96 GLU A N 1
ATOM 750 C CA . GLU A 1 96 ? 13.456 -13.869 -21.458 1.00 88.12 96 GLU A CA 1
ATOM 751 C C . GLU A 1 96 ? 14.731 -13.577 -20.642 1.00 88.12 96 GLU A C 1
ATOM 753 O O . GLU A 1 96 ? 14.863 -14.060 -19.523 1.00 88.12 96 GLU A O 1
ATOM 758 N N . LEU A 1 97 ? 15.677 -12.798 -21.176 1.00 90.56 97 LEU A N 1
ATOM 759 C CA . LEU A 1 97 ? 16.865 -12.340 -20.430 1.00 90.56 97 LEU A CA 1
ATOM 760 C C . LEU A 1 97 ? 16.987 -10.815 -20.497 1.00 90.56 97 LEU A C 1
ATOM 762 O O . LEU A 1 97 ? 16.851 -10.244 -21.581 1.00 90.56 97 LEU A O 1
ATOM 766 N N . THR A 1 98 ? 17.270 -10.142 -19.380 1.00 89.88 98 THR A N 1
ATOM 767 C CA . THR A 1 98 ? 17.438 -8.676 -19.322 1.00 89.88 98 THR A CA 1
ATOM 768 C C . THR A 1 98 ? 18.902 -8.258 -19.117 1.00 89.88 98 THR A C 1
ATOM 770 O O . THR A 1 98 ? 19.725 -8.995 -18.571 1.00 89.88 98 THR A O 1
ATOM 773 N N . LEU A 1 99 ? 19.284 -7.063 -19.594 1.00 91.69 99 LEU A N 1
ATOM 774 C CA . LEU A 1 99 ? 20.696 -6.638 -19.628 1.00 91.69 99 LEU A CA 1
ATOM 775 C C . LEU A 1 99 ? 21.321 -6.513 -18.228 1.00 91.69 99 LEU A C 1
ATOM 777 O O . LEU A 1 99 ? 22.535 -6.603 -18.094 1.00 91.69 99 LEU A O 1
ATOM 781 N N . ASP A 1 100 ? 20.519 -6.300 -17.185 1.00 88.94 100 ASP A N 1
ATOM 782 C CA . ASP A 1 100 ? 20.957 -6.290 -15.785 1.00 88.94 100 ASP A CA 1
ATOM 783 C C . ASP A 1 100 ? 21.338 -7.676 -15.241 1.00 88.94 100 ASP A C 1
ATOM 785 O O . ASP A 1 100 ? 22.252 -7.758 -14.419 1.00 88.94 100 ASP A O 1
ATOM 789 N N . GLU A 1 101 ? 20.728 -8.750 -15.742 1.00 88.81 101 GLU A N 1
ATOM 790 C CA . GLU A 1 101 ? 21.105 -10.133 -15.414 1.00 88.81 101 GLU A CA 1
ATOM 791 C C . GLU A 1 101 ? 22.453 -10.499 -16.056 1.00 88.81 101 GLU A C 1
ATOM 793 O O . GLU A 1 101 ? 23.319 -11.104 -15.418 1.00 88.81 101 GLU A O 1
ATOM 798 N N . ILE A 1 102 ? 22.672 -10.058 -17.302 1.00 92.00 102 ILE A N 1
ATOM 799 C CA . ILE A 1 102 ? 23.920 -10.298 -18.042 1.00 92.00 102 ILE A CA 1
ATOM 800 C C . ILE A 1 102 ? 25.048 -9.380 -17.551 1.00 92.00 102 ILE A C 1
ATOM 802 O O . ILE A 1 102 ? 26.155 -9.852 -17.287 1.00 92.00 102 ILE A O 1
ATOM 806 N N . ASP A 1 103 ? 24.806 -8.077 -17.393 1.00 92.19 103 ASP A N 1
ATOM 807 C CA . ASP A 1 103 ? 25.756 -7.110 -16.832 1.00 92.19 103 ASP A CA 1
ATOM 808 C C . ASP A 1 103 ? 25.030 -5.899 -16.208 1.00 92.19 103 ASP A C 1
ATOM 810 O O . ASP A 1 103 ? 24.799 -4.864 -16.841 1.00 92.19 103 ASP A O 1
ATOM 814 N N . MET A 1 104 ? 24.743 -6.000 -14.907 1.00 90.25 104 MET A N 1
ATOM 815 C CA . MET A 1 104 ? 24.179 -4.929 -14.073 1.00 90.25 104 MET A CA 1
ATOM 816 C C . MET A 1 104 ? 24.895 -3.571 -14.217 1.00 90.25 104 MET A C 1
ATOM 818 O O . MET A 1 104 ? 24.244 -2.525 -14.112 1.00 90.25 104 MET A O 1
ATOM 822 N N . LYS A 1 105 ? 26.213 -3.537 -14.472 1.00 90.19 105 LYS A N 1
ATOM 823 C CA . LYS A 1 105 ? 26.971 -2.284 -14.614 1.00 90.19 105 LYS A CA 1
ATOM 824 C C . LYS A 1 105 ? 26.686 -1.632 -15.965 1.00 90.19 105 LYS A C 1
ATOM 826 O O . LYS A 1 105 ? 26.356 -0.446 -16.005 1.00 90.19 105 LYS A O 1
ATOM 831 N N . GLN A 1 106 ? 26.793 -2.386 -17.057 1.00 91.88 106 GLN A N 1
ATOM 832 C CA . GLN A 1 106 ? 26.509 -1.890 -18.406 1.00 91.88 106 GLN A CA 1
ATOM 833 C C . GLN A 1 106 ? 25.018 -1.555 -18.570 1.00 91.88 106 GLN A C 1
ATOM 835 O O . GLN A 1 106 ? 24.702 -0.498 -19.115 1.00 91.88 106 GLN A O 1
ATOM 840 N N . SER A 1 107 ? 24.120 -2.352 -17.981 1.00 90.44 107 SER A N 1
ATOM 841 C CA . SER A 1 107 ? 22.687 -2.047 -17.867 1.00 90.44 107 SER A CA 1
ATOM 842 C C . SER A 1 107 ? 22.430 -0.718 -17.153 1.00 90.44 107 SER A C 1
ATOM 844 O O . SER A 1 107 ? 21.763 0.166 -17.692 1.00 90.44 107 SER A O 1
ATOM 846 N N . SER A 1 108 ? 23.042 -0.512 -15.979 1.00 89.38 108 SER A N 1
ATOM 847 C CA . SER A 1 108 ? 22.919 0.742 -15.223 1.00 89.38 108 SER A CA 1
ATOM 848 C C . SER A 1 108 ? 23.412 1.950 -16.022 1.00 89.38 108 SER A C 1
ATOM 850 O O . SER A 1 108 ? 22.740 2.982 -16.063 1.00 89.38 108 SER A O 1
ATOM 852 N N . ILE A 1 109 ? 24.572 1.839 -16.677 1.00 91.75 109 ILE A N 1
ATOM 853 C CA . ILE A 1 109 ? 25.135 2.901 -17.526 1.00 91.75 109 ILE A CA 1
ATOM 854 C C . ILE A 1 109 ? 24.180 3.226 -18.682 1.00 91.75 109 ILE A C 1
ATOM 856 O O . ILE A 1 109 ? 23.866 4.398 -18.904 1.00 91.75 109 ILE A O 1
ATOM 860 N N . TRP A 1 110 ? 23.666 2.199 -19.364 1.00 92.75 110 TRP A N 1
ATOM 861 C CA . TRP A 1 110 ? 22.747 2.345 -20.489 1.00 92.75 110 TRP A CA 1
ATOM 862 C C . TRP A 1 110 ? 21.426 2.999 -20.075 1.00 92.75 110 TRP A C 1
ATOM 864 O O . TRP A 1 110 ? 21.040 4.020 -20.645 1.00 92.75 110 TRP A O 1
ATOM 874 N N . ARG A 1 111 ? 20.784 2.493 -19.013 1.00 90.19 111 ARG A N 1
ATOM 875 C CA . ARG A 1 111 ? 19.553 3.045 -18.421 1.00 90.19 111 ARG A CA 1
ATOM 876 C C . ARG A 1 111 ? 19.710 4.526 -18.070 1.00 90.19 111 ARG A C 1
ATOM 878 O O . ARG A 1 111 ? 18.884 5.352 -18.461 1.00 90.19 111 ARG A O 1
ATOM 885 N N . ASN A 1 112 ? 20.800 4.881 -17.387 1.00 90.56 112 ASN A N 1
ATOM 886 C CA . ASN A 1 112 ? 21.094 6.266 -17.017 1.00 90.56 112 ASN A CA 1
ATOM 887 C C . ASN A 1 112 ? 21.320 7.163 -18.244 1.00 90.56 112 ASN A C 1
ATOM 889 O O . ASN A 1 112 ? 20.843 8.300 -18.263 1.00 90.56 112 ASN A O 1
ATOM 893 N N . PHE A 1 113 ? 22.004 6.662 -19.277 1.00 94.25 113 PHE A N 1
ATOM 894 C CA . PHE A 1 113 ? 22.242 7.407 -20.511 1.00 94.25 113 PHE A CA 1
ATOM 895 C C . PHE A 1 113 ? 20.967 7.628 -21.328 1.00 94.25 113 PHE A C 1
ATOM 897 O O . PHE A 1 113 ? 20.713 8.767 -21.719 1.00 94.25 113 PHE A O 1
ATOM 904 N N . ARG A 1 114 ? 20.122 6.602 -21.517 1.00 93.31 114 ARG A N 1
ATOM 905 C CA . ARG A 1 114 ? 18.837 6.747 -22.224 1.00 93.31 114 ARG A CA 1
ATOM 906 C C . ARG A 1 114 ? 17.954 7.808 -21.564 1.00 93.31 114 ARG A C 1
ATOM 908 O O . ARG A 1 114 ? 17.522 8.754 -22.224 1.00 93.31 114 ARG A O 1
ATOM 915 N N . VAL A 1 115 ? 17.761 7.706 -20.245 1.00 90.06 115 VAL A N 1
ATOM 916 C CA . VAL A 1 115 ? 16.955 8.655 -19.454 1.00 90.06 115 VAL A CA 1
ATOM 917 C C . VAL A 1 115 ? 17.533 10.074 -19.509 1.00 90.06 115 VAL A C 1
ATOM 919 O O . VAL A 1 115 ? 16.780 11.044 -19.613 1.00 90.06 115 VAL A O 1
ATOM 922 N N . PHE A 1 116 ? 18.860 10.219 -19.475 1.00 93.88 116 PHE A N 1
ATOM 923 C CA . PHE A 1 116 ? 19.532 11.510 -19.613 1.00 93.88 116 PHE A CA 1
ATOM 924 C C . PHE A 1 116 ? 19.360 12.116 -21.013 1.00 93.88 116 PHE A C 1
ATOM 926 O O . PHE A 1 116 ? 18.937 13.266 -21.140 1.00 93.88 116 PHE A O 1
ATOM 933 N N . ALA A 1 117 ? 19.639 11.351 -22.068 1.00 95.19 117 ALA A N 1
ATOM 934 C CA . ALA A 1 117 ? 19.555 11.824 -23.443 1.00 95.19 117 ALA A CA 1
ATOM 935 C C . ALA A 1 117 ? 18.115 12.203 -23.816 1.00 95.19 117 ALA A C 1
ATOM 937 O O . ALA A 1 117 ? 17.877 13.311 -24.300 1.00 95.19 117 ALA A O 1
ATOM 938 N N . ALA A 1 118 ? 17.136 11.359 -23.475 1.00 94.69 118 ALA A N 1
ATOM 939 C CA . ALA A 1 118 ? 15.724 11.674 -23.658 1.00 94.69 118 ALA A CA 1
ATOM 940 C C . ALA A 1 118 ? 15.272 12.875 -22.805 1.00 94.69 118 ALA A C 1
ATOM 942 O O . ALA A 1 118 ? 14.321 13.561 -23.176 1.00 94.69 118 ALA A O 1
ATOM 943 N N . ALA A 1 119 ? 15.926 13.186 -21.678 1.00 92.81 119 ALA A N 1
ATOM 944 C CA . ALA A 1 119 ? 15.667 14.413 -20.920 1.00 92.81 119 ALA A CA 1
ATOM 945 C C . ALA A 1 119 ? 16.255 15.673 -21.588 1.00 92.81 119 ALA A C 1
ATOM 947 O O . ALA A 1 119 ? 15.610 16.724 -21.537 1.00 92.81 119 ALA A O 1
ATOM 948 N N . MET A 1 120 ? 17.436 15.568 -22.208 1.00 94.38 120 MET A N 1
ATOM 949 C CA . MET A 1 120 ? 18.230 16.702 -22.702 1.00 94.38 120 MET A CA 1
ATOM 950 C C . MET A 1 120 ? 18.028 17.065 -24.179 1.00 94.38 120 MET A C 1
ATOM 952 O O . MET A 1 120 ? 18.207 18.240 -24.529 1.00 94.38 120 MET A O 1
ATOM 956 N N . PHE A 1 121 ? 17.669 16.100 -25.028 1.00 95.81 121 PHE A N 1
ATOM 957 C CA . PHE A 1 121 ? 17.564 16.248 -26.485 1.00 95.81 121 PHE A CA 1
ATOM 958 C C . PHE A 1 121 ? 16.127 16.052 -26.993 1.00 95.81 121 PHE A C 1
ATOM 960 O O . PHE A 1 121 ? 15.259 15.561 -26.269 1.00 95.81 121 PHE A O 1
ATOM 967 N N . LYS A 1 122 ? 15.860 16.497 -28.226 1.00 94.31 122 LYS A N 1
ATOM 968 C CA . LYS A 1 122 ? 14.531 16.434 -28.873 1.00 94.31 122 LYS A CA 1
ATOM 969 C C . LYS A 1 122 ? 14.411 15.406 -29.996 1.00 94.31 122 LYS A C 1
ATOM 971 O O . LYS A 1 122 ? 13.301 14.979 -30.289 1.00 94.31 122 LYS A O 1
ATOM 976 N N . SER A 1 123 ? 15.522 15.070 -30.638 1.00 95.75 123 SER A N 1
ATOM 977 C CA . SER A 1 123 ? 15.634 14.086 -31.713 1.00 95.75 123 SER A CA 1
ATOM 978 C C . SER A 1 123 ? 17.090 13.631 -31.825 1.00 95.75 123 SER A C 1
ATOM 980 O O . SER A 1 123 ? 17.968 14.132 -31.115 1.00 95.75 123 SER A O 1
ATOM 982 N N . GLU A 1 124 ? 17.343 12.701 -32.737 1.00 95.62 124 GLU A N 1
ATOM 983 C CA . GLU A 1 124 ? 18.676 12.195 -33.060 1.00 95.62 124 GLU A CA 1
ATOM 984 C C . GLU A 1 124 ? 19.552 13.320 -33.638 1.00 95.62 124 GLU A C 1
ATOM 986 O O . GLU A 1 124 ? 20.698 13.490 -33.224 1.00 95.62 124 GLU A O 1
ATOM 991 N N . GLU A 1 125 ? 19.000 14.180 -34.502 1.00 94.06 125 GLU A N 1
ATOM 992 C CA . GLU A 1 125 ? 19.717 15.335 -35.056 1.00 94.06 125 GLU A CA 1
ATOM 993 C C . GLU A 1 125 ? 19.938 16.452 -34.028 1.00 94.06 125 GLU A C 1
ATOM 995 O O . GLU A 1 125 ? 20.976 17.104 -34.073 1.00 94.06 125 GLU A O 1
ATOM 1000 N N . ASP A 1 126 ? 19.016 16.672 -33.081 1.00 94.62 126 ASP A N 1
ATOM 1001 C CA . ASP A 1 126 ? 19.222 17.625 -31.976 1.00 94.62 126 ASP A CA 1
ATOM 1002 C C . ASP A 1 126 ? 20.389 17.183 -31.072 1.00 94.62 126 ASP A C 1
ATOM 1004 O O . ASP A 1 126 ? 21.167 18.025 -30.624 1.00 94.62 126 ASP A O 1
ATOM 1008 N N . LEU A 1 127 ? 20.563 15.872 -30.860 1.00 95.62 127 LEU A N 1
ATOM 1009 C CA . LEU A 1 127 ? 21.722 15.302 -30.163 1.00 95.62 127 LEU A CA 1
ATOM 1010 C C . LEU A 1 127 ? 23.009 15.492 -30.976 1.00 95.62 127 LEU A C 1
ATOM 1012 O O . LEU A 1 127 ? 23.959 16.099 -30.475 1.00 95.62 127 LEU A O 1
ATOM 1016 N N . LEU A 1 128 ? 23.031 15.024 -32.229 1.00 94.62 128 LEU A N 1
ATOM 1017 C CA . LEU A 1 128 ? 24.200 15.122 -33.111 1.00 94.62 128 LEU A CA 1
ATOM 1018 C C . LEU A 1 128 ? 24.660 16.580 -33.270 1.00 94.62 128 LEU A C 1
ATOM 1020 O O . LEU A 1 128 ? 25.825 16.897 -33.028 1.00 94.62 128 LEU A O 1
ATOM 1024 N N . GLN A 1 129 ? 23.741 17.488 -33.603 1.00 91.62 129 GLN A N 1
ATOM 1025 C CA . GLN A 1 129 ? 24.052 18.892 -33.850 1.00 91.62 129 GLN A CA 1
ATOM 1026 C C . GLN A 1 129 ? 24.583 19.591 -32.592 1.00 91.62 129 GLN A C 1
ATOM 1028 O O . GLN A 1 129 ? 25.646 20.210 -32.647 1.00 91.62 129 GLN A O 1
ATOM 1033 N N . ARG A 1 130 ? 23.910 19.447 -31.441 1.00 92.25 130 ARG A N 1
ATOM 1034 C CA . ARG A 1 130 ? 24.298 20.156 -30.208 1.00 92.25 130 ARG A CA 1
ATOM 1035 C C . ARG A 1 130 ? 25.600 19.628 -29.610 1.00 92.25 130 ARG A C 1
ATOM 1037 O O . ARG A 1 130 ? 26.381 20.422 -29.090 1.00 92.25 130 ARG A O 1
ATOM 1044 N N . CYS A 1 131 ? 25.882 18.328 -29.714 1.00 92.19 131 CYS A N 1
ATOM 1045 C CA . CYS A 1 131 ? 27.178 17.785 -29.300 1.00 92.19 131 CYS A CA 1
ATOM 1046 C C . CYS A 1 131 ? 28.336 18.359 -30.131 1.00 92.19 131 CYS A C 1
ATOM 1048 O O . CYS A 1 131 ? 29.335 18.786 -29.552 1.00 92.19 131 CYS A O 1
ATOM 1050 N N . ALA A 1 132 ? 28.178 18.455 -31.455 1.00 88.75 132 ALA A N 1
ATOM 1051 C CA . ALA A 1 132 ? 29.172 19.087 -32.323 1.00 88.75 132 ALA A CA 1
ATOM 1052 C C . ALA A 1 132 ? 29.282 20.608 -32.104 1.00 88.75 132 ALA A C 1
ATOM 1054 O O . ALA A 1 132 ? 30.381 21.151 -32.179 1.00 88.75 132 ALA A O 1
ATOM 1055 N N . ASP A 1 133 ? 28.181 21.310 -31.808 1.00 87.12 133 ASP A N 1
ATOM 1056 C CA . ASP A 1 133 ? 28.202 22.737 -31.444 1.00 87.12 133 ASP A CA 1
ATOM 1057 C C . ASP A 1 133 ? 29.047 22.967 -30.182 1.00 87.12 133 ASP A C 1
ATOM 1059 O O . ASP A 1 133 ? 29.998 23.747 -30.191 1.00 87.12 133 ASP A O 1
ATOM 1063 N N . TRP A 1 134 ? 28.760 22.221 -29.113 1.00 88.25 134 TRP A N 1
ATOM 1064 C CA . TRP A 1 134 ? 29.454 22.331 -27.828 1.00 88.25 134 TRP A CA 1
ATOM 1065 C C . TRP A 1 134 ? 30.936 21.938 -27.863 1.00 88.25 134 TRP A C 1
ATOM 1067 O O . TRP A 1 134 ? 31.686 22.354 -26.970 1.00 88.25 134 TRP A O 1
ATOM 1077 N N . ALA A 1 135 ? 31.354 21.147 -28.854 1.00 82.12 135 ALA A N 1
ATOM 1078 C CA . ALA A 1 135 ? 32.743 20.754 -29.064 1.00 82.12 135 ALA A CA 1
ATOM 1079 C C . ALA A 1 135 ? 33.610 21.900 -29.622 1.00 82.12 135 ALA A C 1
ATOM 1081 O O . ALA A 1 135 ? 34.757 22.052 -29.193 1.00 82.12 135 ALA A O 1
ATOM 1082 N N . LEU A 1 136 ? 33.056 22.751 -30.501 1.00 76.88 136 LEU A N 1
ATOM 1083 C CA . LEU A 1 136 ? 33.761 23.906 -31.088 1.00 76.88 136 LEU A CA 1
ATOM 1084 C C . LEU A 1 136 ? 34.308 24.857 -30.022 1.00 76.88 136 LEU A C 1
ATOM 1086 O O . LEU A 1 136 ? 35.471 25.247 -30.064 1.00 76.88 136 LEU A O 1
ATOM 1090 N N . ASP A 1 137 ? 33.461 25.183 -29.045 1.00 70.69 137 ASP A N 1
ATOM 1091 C CA . ASP A 1 137 ? 33.767 26.024 -27.886 1.00 70.69 137 ASP A CA 1
ATOM 1092 C C . ASP A 1 137 ? 34.995 25.555 -27.069 1.00 70.69 137 ASP A C 1
ATOM 1094 O O . ASP A 1 137 ? 35.498 26.305 -26.234 1.00 70.69 137 ASP A O 1
ATOM 1098 N N . VAL A 1 138 ? 35.383 24.277 -27.187 1.00 70.00 138 VAL A N 1
ATOM 1099 C CA . VAL A 1 138 ? 36.402 23.619 -26.346 1.00 70.00 138 VAL A CA 1
ATOM 1100 C C . VAL A 1 138 ? 37.666 23.300 -27.141 1.00 70.00 138 VAL A C 1
ATOM 1102 O O . VAL A 1 138 ? 38.765 23.423 -26.607 1.00 70.00 138 VAL A O 1
ATOM 1105 N N . SER A 1 139 ? 37.521 22.913 -28.410 1.00 68.12 139 SER A N 1
ATOM 1106 C CA . SER A 1 139 ? 38.621 22.491 -29.281 1.00 68.12 139 SER A CA 1
ATOM 1107 C C . SER A 1 139 ? 38.593 23.315 -30.578 1.00 68.12 139 SER A C 1
ATOM 1109 O O . SER A 1 139 ? 37.985 22.892 -31.564 1.00 68.12 139 SER A O 1
ATOM 1111 N N . PRO A 1 140 ? 39.262 24.490 -30.629 1.00 64.94 140 PRO A N 1
ATOM 1112 C CA . PRO A 1 140 ? 39.345 25.322 -31.839 1.00 64.94 140 PRO A CA 1
ATOM 1113 C C . PRO A 1 140 ? 39.935 24.587 -33.056 1.00 64.94 140 PRO A C 1
ATOM 1115 O O . PRO A 1 140 ? 39.673 24.951 -34.200 1.00 64.94 140 PRO A O 1
ATOM 1118 N N . SER A 1 141 ? 40.687 23.512 -32.813 1.00 65.06 141 SER A N 1
ATOM 1119 C CA . SER A 1 141 ? 41.127 22.511 -33.791 1.00 65.06 141 SER A CA 1
ATOM 1120 C C . SER A 1 141 ? 39.971 21.930 -34.619 1.00 65.06 141 SER A C 1
ATOM 1122 O O . SER A 1 141 ? 40.092 21.808 -35.839 1.00 65.06 141 SER A O 1
ATOM 1124 N N . LEU A 1 142 ? 38.832 21.626 -33.985 1.00 64.44 142 LEU A N 1
ATOM 1125 C CA . LEU A 1 142 ? 37.651 21.049 -34.637 1.00 64.44 142 LEU A CA 1
ATOM 1126 C C . LEU A 1 142 ? 36.878 22.069 -35.493 1.00 64.44 142 LEU A C 1
ATOM 1128 O O . LEU A 1 142 ? 36.120 21.676 -36.377 1.00 64.44 142 LEU A O 1
ATOM 1132 N N . ALA A 1 143 ? 37.106 23.376 -35.313 1.00 62.44 143 ALA A N 1
ATOM 1133 C CA . ALA A 1 143 ? 36.457 24.400 -36.134 1.00 62.44 143 ALA A CA 1
ATOM 1134 C C . ALA A 1 143 ? 36.840 24.300 -37.624 1.00 62.44 143 ALA A C 1
ATOM 1136 O O . ALA A 1 143 ? 36.016 24.610 -38.483 1.00 62.44 143 ALA A O 1
ATOM 1137 N N . LYS A 1 144 ? 38.046 23.801 -37.945 1.00 61.06 144 LYS A N 1
ATOM 1138 C CA . LYS A 1 144 ? 38.440 23.501 -39.334 1.00 61.06 144 LYS A CA 1
ATOM 1139 C C . LYS A 1 144 ? 37.649 22.326 -39.914 1.00 61.06 144 LYS A C 1
ATOM 1141 O O . LYS A 1 144 ? 37.093 22.459 -40.994 1.00 61.06 144 LYS A O 1
ATOM 1146 N N . LEU A 1 145 ? 37.524 21.230 -39.161 1.00 58.78 145 LEU A N 1
ATOM 1147 C CA . LEU A 1 145 ? 36.754 20.031 -39.539 1.00 58.78 145 LEU A CA 1
ATOM 1148 C C . LEU A 1 145 ? 35.273 20.318 -39.840 1.00 58.78 145 LEU A C 1
ATOM 1150 O O . LEU A 1 145 ? 34.632 19.565 -40.570 1.00 58.78 145 LEU A O 1
ATOM 1154 N N . ARG A 1 146 ? 34.725 21.405 -39.287 1.00 63.12 146 ARG A N 1
ATOM 1155 C CA . ARG A 1 146 ? 33.346 21.839 -39.530 1.00 63.12 146 ARG A CA 1
ATOM 1156 C C . ARG A 1 146 ? 33.184 22.795 -40.717 1.00 63.12 146 ARG A C 1
ATOM 1158 O O . ARG A 1 146 ? 32.081 22.893 -41.246 1.00 63.12 146 ARG A O 1
ATOM 1165 N N . ALA A 1 147 ? 34.244 23.471 -41.166 1.00 61.41 147 ALA A N 1
ATOM 1166 C CA . ALA A 1 147 ? 34.173 24.351 -42.338 1.00 61.41 147 ALA A CA 1
ATOM 1167 C C . ALA A 1 147 ? 33.777 23.571 -43.607 1.00 61.41 147 ALA A C 1
ATOM 1169 O O . ALA A 1 147 ? 32.945 24.035 -44.384 1.00 61.41 147 ALA A O 1
ATOM 1170 N N . ASP A 1 148 ? 34.276 22.341 -43.739 1.00 61.59 148 ASP A N 1
ATOM 1171 C CA . ASP A 1 148 ? 33.963 21.420 -44.839 1.00 61.59 148 ASP A CA 1
ATOM 1172 C C . ASP A 1 148 ? 32.609 20.691 -44.660 1.00 61.59 148 ASP A C 1
ATOM 1174 O O . ASP A 1 148 ? 32.266 19.796 -45.437 1.00 61.59 148 ASP A O 1
ATOM 1178 N N . ARG A 1 149 ? 31.831 21.023 -43.615 1.00 71.06 149 ARG A N 1
ATOM 1179 C CA . ARG A 1 149 ? 30.695 20.211 -43.153 1.00 71.06 149 ARG A CA 1
ATOM 1180 C C . ARG A 1 149 ? 29.499 21.047 -42.649 1.00 71.06 149 ARG A C 1
ATOM 1182 O O . ARG A 1 149 ? 29.320 21.219 -41.442 1.00 71.06 149 ARG A O 1
ATOM 1189 N N . PRO A 1 150 ? 28.612 21.513 -43.549 1.00 64.31 150 PRO A N 1
ATOM 1190 C CA . PRO A 1 150 ? 27.510 22.417 -43.199 1.00 64.31 150 PRO A CA 1
ATOM 1191 C C . PRO A 1 150 ? 26.327 21.775 -42.444 1.00 64.31 150 PRO A C 1
ATOM 1193 O O . PRO A 1 150 ? 25.479 22.506 -41.936 1.00 64.31 150 PRO A O 1
ATOM 1196 N N . ARG A 1 151 ? 26.241 20.439 -42.345 1.00 75.38 151 ARG A N 1
ATOM 1197 C CA . ARG A 1 151 ? 25.224 19.718 -41.551 1.00 75.38 151 ARG A CA 1
ATOM 1198 C C . ARG A 1 151 ? 25.883 18.596 -40.748 1.00 75.38 151 ARG A C 1
ATOM 1200 O O . ARG A 1 151 ? 26.707 17.863 -41.289 1.00 75.38 151 ARG A O 1
ATOM 1207 N N . VAL A 1 152 ? 25.504 18.445 -39.478 1.00 83.31 152 VAL A N 1
ATOM 1208 C CA . VAL A 1 152 ? 26.043 17.400 -38.596 1.00 83.31 152 VAL A CA 1
ATOM 1209 C C . VAL A 1 152 ? 25.151 16.156 -38.640 1.00 83.31 152 VAL A C 1
ATOM 1211 O O . VAL A 1 152 ? 24.138 16.060 -37.959 1.00 83.31 152 VAL A O 1
ATOM 1214 N N . ASP A 1 153 ? 25.548 15.201 -39.474 1.00 87.75 153 ASP A N 1
ATOM 1215 C CA . ASP A 1 153 ? 24.906 13.897 -39.712 1.00 87.75 153 ASP A CA 1
ATOM 1216 C C . ASP A 1 153 ? 25.535 12.721 -38.921 1.00 87.75 153 ASP A C 1
ATOM 1218 O O . ASP A 1 153 ? 25.027 11.603 -38.947 1.00 87.75 153 ASP A O 1
ATOM 1222 N N . ARG A 1 154 ? 26.651 12.976 -38.223 1.00 90.44 154 ARG A N 1
ATOM 1223 C CA . ARG A 1 154 ? 27.416 12.026 -37.385 1.00 90.44 154 ARG A CA 1
ATOM 1224 C C . ARG A 1 154 ? 28.383 12.719 -36.409 1.00 90.44 154 ARG A C 1
ATOM 1226 O O . ARG A 1 154 ? 28.741 13.872 -36.648 1.00 90.44 154 ARG A O 1
ATOM 1233 N N . LEU A 1 155 ? 28.860 12.029 -35.377 1.00 92.25 155 LEU A N 1
ATOM 1234 C CA . LEU A 1 155 ? 29.831 12.530 -34.391 1.00 92.25 155 LEU A CA 1
ATOM 1235 C C . LEU A 1 155 ? 31.103 11.676 -34.331 1.00 92.25 155 LEU A C 1
ATOM 1237 O O . LEU A 1 155 ? 31.044 10.448 -34.399 1.00 92.25 155 LEU A O 1
ATOM 1241 N N . THR A 1 156 ? 32.238 12.329 -34.097 1.00 91.88 156 THR A N 1
ATOM 1242 C CA . THR A 1 156 ? 33.440 11.694 -33.540 1.00 91.88 156 THR A CA 1
ATOM 1243 C C . THR A 1 156 ? 33.291 11.458 -32.031 1.00 91.88 156 THR A C 1
ATOM 1245 O O . THR A 1 156 ? 32.464 12.078 -31.354 1.00 91.88 156 THR A O 1
ATOM 1248 N N . ARG A 1 157 ? 34.148 10.596 -31.469 1.00 92.62 157 ARG A N 1
ATOM 1249 C CA . ARG A 1 157 ? 34.199 10.327 -30.022 1.00 92.62 157 ARG A CA 1
ATOM 1250 C C . ARG A 1 157 ? 34.492 11.581 -29.190 1.00 92.62 157 ARG A C 1
ATOM 1252 O O . ARG A 1 157 ? 33.923 11.734 -28.112 1.00 92.62 157 ARG A O 1
ATOM 1259 N N . GLU A 1 158 ? 35.349 12.487 -29.673 1.00 88.94 158 GLU A N 1
ATOM 1260 C CA . GLU A 1 158 ? 35.659 13.741 -28.966 1.00 88.94 158 GLU A CA 1
ATOM 1261 C C . GLU A 1 158 ? 34.424 14.648 -28.896 1.00 88.94 158 GLU A C 1
ATOM 1263 O O . GLU A 1 158 ? 34.038 15.064 -27.802 1.00 88.94 158 GLU A O 1
ATOM 1268 N N . GLU A 1 159 ? 33.749 14.887 -30.027 1.00 90.62 159 GLU A N 1
ATOM 1269 C CA . GLU A 1 159 ? 32.536 15.716 -30.073 1.00 90.62 159 GLU A CA 1
ATOM 1270 C C . GLU A 1 159 ? 31.415 15.136 -29.194 1.00 90.62 159 GLU A C 1
ATOM 1272 O O . GLU A 1 159 ? 30.770 15.871 -28.444 1.00 90.62 159 GLU A O 1
ATOM 1277 N N . PHE A 1 160 ? 31.219 13.812 -29.215 1.00 93.81 160 PHE A N 1
ATOM 1278 C CA . PHE A 1 160 ? 30.264 13.129 -28.340 1.00 93.81 160 PHE A CA 1
ATOM 1279 C C . PHE A 1 160 ? 30.621 13.295 -26.853 1.00 93.81 160 PHE A C 1
ATOM 1281 O O . PHE A 1 160 ? 29.808 13.794 -26.070 1.00 93.81 160 PHE A O 1
ATOM 1288 N N . CYS A 1 161 ? 31.846 12.944 -26.447 1.00 92.25 161 CYS A N 1
ATOM 1289 C CA . CYS A 1 161 ? 32.263 12.972 -25.042 1.00 92.25 161 CYS A CA 1
ATOM 1290 C C . CYS A 1 161 ? 32.423 14.395 -24.473 1.00 92.25 161 CYS A C 1
ATOM 1292 O O . CYS A 1 161 ? 32.312 14.591 -23.258 1.00 92.25 161 CYS A O 1
ATOM 1294 N N . VAL A 1 162 ? 32.689 15.408 -25.304 1.00 88.88 162 VAL A N 1
ATOM 1295 C CA . VAL A 1 162 ? 32.650 16.826 -24.901 1.00 88.88 162 VAL A CA 1
ATOM 1296 C C . VAL A 1 162 ? 31.205 17.319 -24.822 1.00 88.88 162 VAL A C 1
ATOM 1298 O O . VAL A 1 162 ? 30.811 17.874 -23.792 1.00 88.88 162 VAL A O 1
ATOM 1301 N N . GLY A 1 163 ? 30.399 17.061 -25.854 1.00 91.50 163 GLY A N 1
ATOM 1302 C CA . GLY A 1 163 ? 28.997 17.461 -25.921 1.00 91.50 163 GLY A CA 1
ATOM 1303 C C . GLY A 1 163 ? 28.158 16.903 -24.771 1.00 91.50 163 GLY A C 1
ATOM 1304 O O . GLY A 1 163 ? 27.453 17.659 -24.104 1.00 91.50 163 GLY A O 1
ATOM 1305 N N . MET A 1 164 ? 28.300 15.612 -24.451 1.00 93.56 164 MET A N 1
ATOM 1306 C CA . MET A 1 164 ? 27.568 14.988 -23.343 1.00 93.56 164 MET A CA 1
ATOM 1307 C C . MET A 1 164 ? 27.931 15.605 -21.988 1.00 93.56 164 MET A C 1
ATOM 1309 O O . MET A 1 164 ? 27.035 15.999 -21.237 1.00 93.56 164 MET A O 1
ATOM 1313 N N . ARG A 1 165 ? 29.223 15.811 -21.695 1.00 91.06 165 ARG A N 1
ATOM 1314 C CA . ARG A 1 165 ? 29.649 16.503 -20.463 1.00 91.06 165 ARG A CA 1
ATOM 1315 C C . ARG A 1 165 ? 29.101 17.930 -20.385 1.00 91.06 165 ARG A C 1
ATOM 1317 O O . ARG A 1 165 ? 28.591 18.323 -19.338 1.00 91.06 165 ARG A O 1
ATOM 1324 N N . LYS A 1 166 ? 29.115 18.686 -21.488 1.00 89.56 166 LYS A N 1
ATOM 1325 C CA . LYS A 1 166 ? 28.529 20.038 -21.543 1.00 89.56 166 LYS A CA 1
ATOM 1326 C C . LYS A 1 166 ? 27.011 20.072 -21.407 1.00 89.56 166 LYS A C 1
ATOM 1328 O O . LYS A 1 166 ? 26.486 20.995 -20.789 1.00 89.56 166 LYS A O 1
ATOM 1333 N N . SER A 1 167 ? 26.315 19.054 -21.906 1.00 89.31 167 SER A N 1
ATOM 1334 C CA . SER A 1 167 ? 24.872 18.893 -21.702 1.00 89.31 167 SER A CA 1
ATOM 1335 C C . SER A 1 167 ? 24.493 18.590 -20.243 1.00 89.31 167 SER A C 1
ATOM 1337 O O . SER A 1 167 ? 23.324 18.690 -19.883 1.00 89.31 167 SER A O 1
ATOM 1339 N N . GLY A 1 168 ? 25.473 18.282 -19.382 1.00 90.44 168 GLY A N 1
ATOM 1340 C CA . GLY A 1 168 ? 25.277 18.041 -17.952 1.00 90.44 168 GLY A CA 1
ATOM 1341 C C . GLY A 1 168 ? 25.433 16.582 -17.523 1.00 90.44 168 GLY A C 1
ATOM 1342 O O . GLY A 1 168 ? 24.955 16.232 -16.447 1.00 90.44 168 GLY A O 1
ATOM 1343 N N . TRP A 1 169 ? 26.077 15.730 -18.327 1.00 90.62 169 TRP A N 1
ATOM 1344 C CA . TRP A 1 169 ? 26.389 14.356 -17.929 1.00 90.62 169 TRP A CA 1
ATOM 1345 C C . TRP A 1 169 ? 27.412 14.342 -16.785 1.00 90.62 169 TRP A C 1
ATOM 1347 O O . TRP A 1 169 ? 28.534 14.824 -16.946 1.00 90.62 169 TRP A O 1
ATOM 1357 N N . THR A 1 170 ? 27.022 13.792 -15.630 1.00 84.50 170 THR A N 1
ATOM 1358 C CA . THR A 1 170 ? 27.836 13.775 -14.396 1.00 84.50 170 THR A CA 1
ATOM 1359 C C . THR A 1 170 ? 28.492 12.430 -14.078 1.00 84.50 170 THR A C 1
ATOM 1361 O O . THR A 1 170 ? 29.175 12.331 -13.061 1.00 84.50 170 THR A O 1
ATOM 1364 N N . TRP A 1 171 ? 28.268 11.392 -14.889 1.00 83.88 171 TRP A N 1
ATOM 1365 C CA . TRP A 1 171 ? 28.943 10.096 -14.735 1.00 83.88 171 TRP A CA 1
ATOM 1366 C C . TRP A 1 171 ? 30.324 10.125 -15.414 1.00 83.88 171 TRP A C 1
ATOM 1368 O O . TRP A 1 171 ? 30.748 11.160 -15.939 1.00 83.88 171 TRP A O 1
ATOM 1378 N N . SER A 1 172 ? 31.076 9.025 -15.362 1.00 84.75 172 SER A N 1
ATOM 1379 C CA . SER A 1 172 ? 32.480 9.032 -15.768 1.00 84.75 172 SER A CA 1
ATOM 1380 C C . SER A 1 172 ? 32.664 9.133 -17.289 1.00 84.75 172 SER A C 1
ATOM 1382 O O . SER A 1 172 ? 31.769 8.856 -18.092 1.00 84.75 172 SER A O 1
ATOM 1384 N N . VAL A 1 173 ? 33.877 9.516 -17.697 1.00 76.88 173 VAL A N 1
ATOM 1385 C CA . VAL A 1 173 ? 34.286 9.516 -19.112 1.00 76.88 173 VAL A CA 1
ATOM 1386 C C . VAL A 1 173 ? 34.445 8.086 -19.648 1.00 76.88 173 VAL A C 1
ATOM 1388 O O . VAL A 1 173 ? 34.245 7.865 -20.838 1.00 76.88 173 VAL A O 1
ATOM 1391 N N . ALA A 1 174 ? 34.744 7.107 -18.786 1.00 84.50 174 ALA A N 1
ATOM 1392 C CA . ALA A 1 174 ? 34.792 5.699 -19.179 1.00 84.50 174 ALA A CA 1
ATOM 1393 C C . ALA A 1 174 ? 33.399 5.181 -19.575 1.00 84.50 174 ALA A C 1
ATOM 1395 O O . ALA A 1 174 ? 33.273 4.501 -20.589 1.00 84.50 174 ALA A O 1
ATOM 1396 N N . ASP A 1 175 ? 32.355 5.591 -18.846 1.00 86.56 175 ASP A N 1
ATOM 1397 C CA . ASP A 1 175 ? 30.967 5.238 -19.167 1.00 86.56 175 ASP A CA 1
ATOM 1398 C C . ASP A 1 175 ? 30.570 5.790 -20.551 1.00 86.56 175 ASP A C 1
ATOM 1400 O O . ASP A 1 175 ? 30.010 5.066 -21.370 1.00 86.56 175 ASP A O 1
ATOM 1404 N N . LEU A 1 176 ? 30.934 7.046 -20.859 1.00 90.94 176 LEU A N 1
ATOM 1405 C CA . LEU A 1 176 ? 30.709 7.644 -22.187 1.00 90.94 176 LEU A CA 1
ATOM 1406 C C . LEU A 1 176 ? 31.492 6.949 -23.306 1.00 90.94 176 LEU A C 1
ATOM 1408 O O . LEU A 1 176 ? 30.985 6.867 -24.423 1.00 90.94 176 LEU A O 1
ATOM 1412 N N . ASN A 1 177 ? 32.700 6.450 -23.029 1.00 90.00 177 ASN A N 1
ATOM 1413 C CA . ASN A 1 177 ? 33.454 5.681 -24.015 1.00 90.00 177 ASN A CA 1
ATOM 1414 C C . ASN A 1 177 ? 32.729 4.376 -24.351 1.00 90.00 177 ASN A C 1
ATOM 1416 O O . ASN A 1 177 ? 32.481 4.155 -25.528 1.00 90.00 177 ASN A O 1
ATOM 1420 N N . TRP A 1 178 ? 32.294 3.598 -23.353 1.00 89.56 178 TRP A N 1
ATOM 1421 C CA . TRP A 1 178 ? 31.525 2.365 -23.575 1.00 89.56 178 TRP A CA 1
ATOM 1422 C C . TRP A 1 178 ? 30.191 2.598 -24.293 1.00 89.56 178 TRP A C 1
ATOM 1424 O O . TRP A 1 178 ? 29.801 1.794 -25.137 1.00 89.56 178 TRP A O 1
ATOM 1434 N N . ILE A 1 179 ? 29.506 3.708 -24.002 1.00 94.75 179 ILE A N 1
ATOM 1435 C CA . ILE A 1 179 ? 28.302 4.108 -24.741 1.00 94.75 179 ILE A CA 1
ATOM 1436 C C . ILE A 1 179 ? 28.653 4.409 -26.206 1.00 94.75 179 ILE A C 1
ATOM 1438 O O . ILE A 1 179 ? 27.971 3.927 -27.103 1.00 94.75 179 ILE A O 1
ATOM 1442 N N . PHE A 1 180 ? 29.729 5.153 -26.482 1.00 95.19 180 PHE A N 1
ATOM 1443 C CA . PHE A 1 180 ? 30.162 5.404 -27.862 1.00 95.19 180 PHE A CA 1
ATOM 1444 C C . PHE A 1 180 ? 30.585 4.105 -28.572 1.00 95.19 180 PHE A C 1
ATOM 1446 O O . PHE A 1 180 ? 30.175 3.879 -29.708 1.00 95.19 180 PHE A O 1
ATOM 1453 N N . ASP A 1 181 ? 31.341 3.234 -27.894 1.00 92.81 181 ASP A N 1
ATOM 1454 C CA . ASP A 1 181 ? 31.800 1.919 -28.377 1.00 92.81 181 ASP A CA 1
ATOM 1455 C C . ASP A 1 181 ? 30.646 1.009 -28.805 1.00 92.81 181 ASP A C 1
ATOM 1457 O O . ASP A 1 181 ? 30.819 0.189 -29.702 1.00 92.81 181 ASP A O 1
ATOM 1461 N N . ALA A 1 182 ? 29.474 1.158 -28.186 1.00 93.88 182 ALA A N 1
ATOM 1462 C CA . ALA A 1 182 ? 28.284 0.380 -28.501 1.00 93.88 182 ALA A CA 1
ATOM 1463 C C . ALA A 1 182 ? 27.351 1.038 -29.538 1.00 93.88 182 ALA A C 1
ATOM 1465 O O . ALA A 1 182 ? 26.486 0.352 -30.067 1.00 93.88 182 ALA A O 1
ATOM 1466 N N . LEU A 1 183 ? 27.507 2.336 -29.842 1.00 94.94 183 LEU A N 1
ATOM 1467 C CA . LEU A 1 183 ? 26.617 3.078 -30.754 1.00 94.94 183 LEU A CA 1
ATOM 1468 C C . LEU A 1 183 ? 27.281 3.543 -32.069 1.00 94.94 183 LEU A C 1
ATOM 1470 O O . LEU A 1 183 ? 26.582 4.007 -32.971 1.00 94.94 183 LEU A O 1
ATOM 1474 N N . HIS A 1 184 ? 28.611 3.479 -32.204 1.00 94.19 184 HIS A N 1
ATOM 1475 C CA . HIS A 1 184 ? 29.293 3.906 -33.434 1.00 94.19 184 HIS A CA 1
ATOM 1476 C C . HIS A 1 184 ? 29.249 2.848 -34.548 1.00 94.19 184 HIS A C 1
ATOM 1478 O O . HIS A 1 184 ? 29.297 1.642 -34.294 1.00 94.19 184 HIS A O 1
ATOM 1484 N N . ASP A 1 185 ? 29.280 3.302 -35.802 1.00 92.12 185 ASP A N 1
ATOM 1485 C CA . ASP A 1 185 ? 29.462 2.446 -36.978 1.00 92.12 185 ASP A CA 1
ATOM 1486 C C . ASP A 1 185 ? 30.862 1.803 -36.961 1.00 92.12 185 ASP A C 1
ATOM 1488 O O . ASP A 1 185 ? 31.866 2.489 -36.751 1.00 92.12 185 ASP A O 1
ATOM 1492 N N . GLN A 1 186 ? 30.954 0.482 -37.144 1.00 86.94 186 GLN A N 1
ATOM 1493 C CA . GLN A 1 186 ? 32.230 -0.245 -37.089 1.00 86.94 186 GLN A CA 1
ATOM 1494 C C . GLN A 1 186 ? 33.196 0.130 -38.231 1.00 86.94 186 GLN A C 1
ATOM 1496 O O . GLN A 1 186 ? 34.406 -0.030 -38.078 1.00 86.94 186 GLN A O 1
ATOM 1501 N N . THR A 1 187 ? 32.686 0.625 -39.363 1.00 88.56 187 THR A N 1
ATOM 1502 C CA . THR A 1 187 ? 33.460 0.842 -40.597 1.00 88.56 187 THR A CA 1
ATOM 1503 C C . THR A 1 187 ? 34.238 2.158 -40.618 1.00 88.56 187 THR A C 1
ATOM 1505 O O . THR A 1 187 ? 35.373 2.178 -41.092 1.00 88.56 187 THR A O 1
ATOM 1508 N N . ASP A 1 188 ? 33.664 3.244 -40.087 1.00 89.62 188 ASP A N 1
ATOM 1509 C CA . ASP A 1 188 ? 34.296 4.574 -40.032 1.00 89.62 188 ASP A CA 1
ATOM 1510 C C . ASP A 1 188 ? 34.498 5.121 -38.607 1.00 89.62 188 ASP A C 1
ATOM 1512 O O . ASP A 1 188 ? 35.120 6.168 -38.436 1.00 89.62 188 ASP A O 1
ATOM 1516 N N . GLN A 1 189 ? 34.041 4.389 -37.583 1.00 92.56 189 GLN A N 1
ATOM 1517 C CA . GLN A 1 189 ? 34.126 4.751 -36.162 1.00 92.56 189 GLN A CA 1
ATOM 1518 C C . GLN A 1 189 ? 33.365 6.037 -35.788 1.00 92.56 189 GLN A C 1
ATOM 1520 O O . GLN A 1 189 ? 33.683 6.687 -34.786 1.00 92.56 189 GLN A O 1
ATOM 1525 N N . LEU A 1 190 ? 32.338 6.401 -36.565 1.00 93.00 190 LEU A N 1
ATOM 1526 C CA . LEU A 1 190 ? 31.500 7.575 -36.323 1.00 93.00 190 LEU A CA 1
ATOM 1527 C C . LEU A 1 190 ? 30.113 7.183 -35.791 1.00 93.00 190 LEU A C 1
ATOM 1529 O O . LEU A 1 190 ? 29.481 6.233 -36.252 1.00 93.00 190 LEU A O 1
ATOM 1533 N N . LEU A 1 191 ? 29.607 7.954 -34.829 1.00 94.81 191 LEU A N 1
ATOM 1534 C CA . LEU A 1 191 ? 28.249 7.813 -34.299 1.00 94.81 191 LEU A CA 1
ATOM 1535 C C . LEU A 1 191 ? 27.257 8.516 -35.230 1.00 94.81 191 LEU A C 1
ATOM 1537 O O . LEU A 1 191 ? 27.240 9.744 -35.296 1.00 94.81 191 LEU A O 1
ATOM 1541 N N . LYS A 1 192 ? 26.448 7.740 -35.952 1.00 94.25 192 LYS A N 1
ATOM 1542 C CA . LYS A 1 192 ? 25.446 8.200 -36.933 1.00 94.25 192 LYS A CA 1
ATOM 1543 C C . LYS A 1 192 ? 24.039 8.182 -36.326 1.00 94.25 192 LYS A C 1
ATOM 1545 O O . LYS A 1 192 ? 23.842 7.619 -35.253 1.00 94.25 192 LYS A O 1
ATOM 1550 N N . ALA A 1 193 ? 23.054 8.741 -37.033 1.00 91.19 193 ALA A N 1
ATOM 1551 C CA . ALA A 1 193 ? 21.644 8.651 -36.635 1.00 91.19 193 ALA A CA 1
ATOM 1552 C C . ALA A 1 193 ? 21.167 7.194 -36.452 1.00 91.19 193 ALA A C 1
ATOM 1554 O O . ALA A 1 193 ? 20.407 6.915 -35.534 1.00 91.19 193 ALA A O 1
ATOM 1555 N N . ASP A 1 194 ? 21.686 6.240 -37.233 1.00 90.31 194 ASP A N 1
ATOM 1556 C CA . ASP A 1 194 ? 21.356 4.817 -37.070 1.00 90.31 194 ASP A CA 1
ATOM 1557 C C . ASP A 1 194 ? 21.736 4.249 -35.691 1.00 90.31 194 ASP A C 1
ATOM 1559 O O . ASP A 1 194 ? 20.988 3.450 -35.133 1.00 90.31 194 ASP A O 1
ATOM 1563 N N . GLY A 1 195 ? 22.826 4.737 -35.089 1.00 90.88 195 GLY A N 1
ATOM 1564 C CA . GLY A 1 195 ? 23.218 4.428 -33.707 1.00 90.88 195 GLY A CA 1
ATOM 1565 C C . GLY A 1 195 ? 22.395 5.164 -32.641 1.00 90.88 195 GLY A C 1
ATOM 1566 O O . GLY A 1 195 ? 22.700 5.083 -31.453 1.00 90.88 195 GLY A O 1
ATOM 1567 N N . LEU A 1 196 ? 21.367 5.922 -33.031 1.00 94.56 196 LEU A N 1
ATOM 1568 C CA . LEU A 1 196 ? 20.514 6.703 -32.133 1.00 94.56 196 LEU A CA 1
ATOM 1569 C C . LEU A 1 196 ? 19.028 6.302 -32.191 1.00 94.56 196 LEU A C 1
ATOM 1571 O O . LEU A 1 196 ? 18.237 6.874 -31.445 1.00 94.56 196 LEU A O 1
ATOM 1575 N N . ARG A 1 197 ? 18.665 5.259 -32.955 1.00 92.69 197 ARG A N 1
ATOM 1576 C CA . ARG A 1 197 ? 17.280 4.770 -33.172 1.00 92.69 197 ARG A CA 1
ATOM 1577 C C . ARG A 1 197 ? 16.483 4.429 -31.900 1.00 92.69 197 ARG A C 1
ATOM 1579 O O . ARG A 1 197 ? 15.255 4.413 -31.919 1.00 92.69 197 ARG A O 1
ATOM 1586 N N . TRP A 1 198 ? 17.162 4.201 -30.778 1.00 93.19 198 TRP A N 1
ATOM 1587 C CA . TRP A 1 198 ? 16.570 4.032 -29.443 1.00 93.19 198 TRP A CA 1
ATOM 1588 C C . TRP A 1 198 ? 16.012 5.344 -28.853 1.00 93.19 198 TRP A C 1
ATOM 1590 O O . TRP A 1 198 ? 15.097 5.318 -28.029 1.00 93.19 198 TRP A O 1
ATOM 1600 N N . LEU A 1 199 ? 16.543 6.506 -29.252 1.00 94.94 199 LEU A N 1
ATOM 1601 C CA . LEU A 1 199 ? 16.203 7.813 -28.685 1.00 94.94 199 LEU A CA 1
ATOM 1602 C C . LEU A 1 199 ? 14.775 8.260 -29.046 1.00 94.94 199 LEU A C 1
ATOM 1604 O O . LEU A 1 199 ? 14.072 8.689 -28.129 1.00 94.94 199 LEU A O 1
ATOM 1608 N N . PRO A 1 200 ? 14.279 8.130 -30.296 1.00 95.25 200 PRO A N 1
ATOM 1609 C CA . PRO A 1 200 ? 12.866 8.358 -30.607 1.00 95.25 200 PRO A CA 1
ATOM 1610 C C . PRO A 1 200 ? 11.918 7.494 -29.762 1.00 95.25 200 PRO A C 1
ATOM 1612 O O . PRO A 1 200 ? 10.909 7.994 -29.259 1.00 95.25 200 PRO A O 1
ATOM 1615 N N . ILE A 1 201 ? 12.266 6.222 -29.536 1.00 92.75 201 ILE A N 1
ATOM 1616 C CA . ILE A 1 201 ? 11.472 5.278 -28.733 1.00 92.75 201 ILE A CA 1
ATOM 1617 C C . ILE A 1 201 ? 11.441 5.727 -27.263 1.00 92.75 201 ILE A C 1
ATOM 1619 O O . ILE A 1 201 ? 10.372 5.824 -26.655 1.00 92.75 201 ILE A O 1
ATOM 1623 N N . GLU A 1 202 ? 12.594 6.090 -26.697 1.00 93.50 202 GLU A N 1
ATOM 1624 C CA . GLU A 1 202 ? 12.698 6.592 -25.323 1.00 93.50 202 GLU A CA 1
ATOM 1625 C C . GLU A 1 202 ? 11.990 7.949 -25.137 1.00 93.50 202 GLU A C 1
ATOM 1627 O O . GLU A 1 202 ? 11.349 8.193 -24.112 1.00 93.50 202 GLU A O 1
ATOM 1632 N N . LEU A 1 203 ? 12.009 8.822 -26.149 1.00 94.62 203 LEU A N 1
ATOM 1633 C CA . LEU A 1 203 ? 11.242 10.071 -26.157 1.00 94.62 203 LEU A CA 1
ATOM 1634 C C . LEU A 1 203 ? 9.726 9.812 -26.134 1.00 94.62 203 LEU A C 1
ATOM 1636 O O . LEU A 1 203 ? 9.010 10.497 -25.398 1.00 94.62 203 LEU A O 1
ATOM 1640 N N . VAL A 1 204 ? 9.232 8.792 -26.847 1.00 93.44 204 VAL A N 1
ATOM 1641 C CA . VAL A 1 204 ? 7.825 8.354 -26.771 1.00 93.44 204 VAL A CA 1
ATOM 1642 C C . VAL A 1 204 ? 7.499 7.755 -25.397 1.00 93.44 204 VAL A C 1
ATOM 1644 O O . VAL A 1 204 ? 6.479 8.123 -24.808 1.00 93.44 204 VAL A O 1
ATOM 1647 N N . ARG A 1 205 ? 8.366 6.903 -24.827 1.00 92.19 205 ARG A N 1
ATOM 1648 C CA . ARG A 1 205 ? 8.205 6.354 -23.460 1.00 92.19 205 ARG A CA 1
ATOM 1649 C C . ARG A 1 205 ? 8.116 7.462 -22.409 1.00 92.19 205 ARG A C 1
ATOM 1651 O O . ARG A 1 205 ? 7.210 7.441 -21.569 1.00 92.19 205 ARG A O 1
ATOM 1658 N N . LYS A 1 206 ? 9.008 8.454 -22.491 1.00 92.62 206 LYS A N 1
ATOM 1659 C CA . LYS A 1 206 ? 9.021 9.669 -21.662 1.00 92.62 206 LYS A CA 1
ATOM 1660 C C . LYS A 1 206 ? 7.742 10.489 -21.839 1.00 92.62 206 LYS A C 1
ATOM 1662 O O . LYS A 1 206 ? 7.170 10.926 -20.842 1.00 92.62 206 LYS A O 1
ATOM 1667 N N . GLN A 1 207 ? 7.273 10.690 -23.072 1.00 93.38 207 GLN A N 1
ATOM 1668 C CA . GLN A 1 207 ? 6.052 11.452 -23.351 1.00 93.38 207 GLN A CA 1
ATOM 1669 C C . GLN A 1 207 ? 4.806 10.753 -22.783 1.00 93.38 207 GLN A C 1
ATOM 1671 O O . GLN A 1 207 ? 4.062 11.386 -22.032 1.00 93.38 207 GLN A O 1
ATOM 1676 N N . LYS A 1 208 ? 4.620 9.444 -23.032 1.00 92.31 208 LYS A N 1
ATOM 1677 C CA . LYS A 1 208 ? 3.528 8.638 -22.439 1.00 92.31 208 LYS A CA 1
ATOM 1678 C C . LYS A 1 208 ? 3.481 8.791 -20.912 1.00 92.31 208 LYS A C 1
ATOM 1680 O O . LYS A 1 208 ? 2.420 9.058 -20.347 1.00 92.31 208 LYS A O 1
ATOM 1685 N N . LYS A 1 209 ? 4.644 8.685 -20.257 1.00 92.31 209 LYS A N 1
ATOM 1686 C CA . LYS A 1 209 ? 4.824 8.822 -18.803 1.00 92.31 209 LYS A CA 1
ATOM 1687 C C . LYS A 1 209 ? 4.503 10.231 -18.286 1.00 92.31 209 LYS A C 1
ATOM 1689 O O . LYS A 1 209 ? 3.742 10.373 -17.329 1.00 92.31 209 LYS A O 1
ATOM 1694 N N . LEU A 1 210 ? 5.008 11.281 -18.942 1.00 91.94 210 LEU A N 1
ATOM 1695 C CA . LEU A 1 210 ? 4.704 12.674 -18.587 1.00 91.94 210 LEU A CA 1
ATOM 1696 C C . LEU A 1 210 ? 3.218 13.007 -18.761 1.00 91.94 210 LEU A C 1
ATOM 1698 O O . LEU A 1 210 ? 2.648 13.702 -17.921 1.00 91.94 210 LEU A O 1
ATOM 1702 N N . GLU A 1 211 ? 2.568 12.490 -19.803 1.00 93.06 211 GLU A N 1
ATOM 1703 C CA . GLU A 1 211 ? 1.129 12.657 -19.987 1.00 93.06 211 GLU A CA 1
ATOM 1704 C C . GLU A 1 211 ? 0.303 11.881 -18.962 1.00 93.06 211 GLU A C 1
ATOM 1706 O O . GLU A 1 211 ? -0.684 12.416 -18.463 1.00 93.06 211 GLU A O 1
ATOM 1711 N N . ALA A 1 212 ? 0.678 10.640 -18.635 1.00 92.00 212 ALA A N 1
ATOM 1712 C CA . ALA A 1 212 ? 0.022 9.867 -17.582 1.00 92.00 212 ALA A CA 1
ATOM 1713 C C . ALA A 1 212 ? 0.083 10.621 -16.250 1.00 92.00 212 ALA A C 1
ATOM 1715 O O . ALA A 1 212 ? -0.960 10.867 -15.643 1.00 92.00 212 ALA A O 1
ATOM 1716 N N . LYS A 1 213 ? 1.265 11.132 -15.885 1.00 93.44 213 LYS A N 1
ATOM 1717 C CA . LYS A 1 213 ? 1.446 11.968 -14.697 1.00 93.44 213 LYS A CA 1
ATOM 1718 C C . LYS A 1 213 ? 0.651 13.275 -14.766 1.00 93.44 213 LYS A C 1
ATOM 1720 O O . LYS A 1 213 ? -0.016 13.624 -13.801 1.00 93.44 213 LYS A O 1
ATOM 1725 N N . ALA A 1 214 ? 0.624 13.970 -15.905 1.00 91.94 214 ALA A N 1
ATOM 1726 C CA . ALA A 1 214 ? -0.159 15.200 -16.069 1.00 91.94 214 ALA A CA 1
ATOM 1727 C C . ALA A 1 214 ? -1.686 14.968 -16.063 1.00 91.94 214 ALA A C 1
ATOM 1729 O O . ALA A 1 214 ? -2.439 15.845 -15.632 1.00 91.94 214 ALA A O 1
ATOM 1730 N N . ARG A 1 215 ? -2.160 13.802 -16.526 1.00 89.19 215 ARG A N 1
ATOM 1731 C CA . ARG A 1 215 ? -3.558 13.356 -16.390 1.00 89.19 215 ARG A CA 1
ATOM 1732 C C . ARG A 1 215 ? -3.872 13.026 -14.926 1.00 89.19 215 ARG A C 1
ATOM 1734 O O . ARG A 1 215 ? -4.874 13.513 -14.408 1.00 89.19 215 ARG A O 1
ATOM 1741 N N . SER A 1 216 ? -2.981 12.297 -14.254 1.00 89.56 216 SER A N 1
ATOM 1742 C CA . SER A 1 216 ? -3.095 11.939 -12.839 1.00 89.56 216 SER A CA 1
ATOM 1743 C C . SER A 1 216 ? -3.130 13.165 -11.926 1.00 89.56 216 SER A C 1
ATOM 1745 O O . SER A 1 216 ? -4.093 13.345 -11.191 1.00 89.56 216 SER A O 1
ATOM 1747 N N . SER A 1 217 ? -2.187 14.103 -12.056 1.00 87.12 217 SER A N 1
ATOM 1748 C CA . SER A 1 217 ? -2.153 15.314 -11.224 1.00 87.12 217 SER A CA 1
ATOM 1749 C C . SER A 1 217 ? -3.383 16.216 -11.399 1.00 87.12 217 SER A C 1
ATOM 1751 O O . SER A 1 217 ? -3.745 16.932 -10.469 1.00 87.12 217 SER A O 1
ATOM 1753 N N . LYS A 1 218 ? -4.080 16.170 -12.546 1.00 83.19 218 LYS A N 1
ATOM 1754 C CA . LYS A 1 218 ? -5.390 16.834 -12.710 1.00 83.19 218 LYS A CA 1
ATOM 1755 C C . LYS A 1 218 ? -6.504 16.122 -11.938 1.00 83.19 218 LYS A C 1
ATOM 1757 O O . LYS A 1 218 ? -7.379 16.793 -11.401 1.00 83.19 218 LYS A O 1
ATOM 1762 N N . TYR A 1 219 ? -6.471 14.793 -11.872 1.00 79.19 219 TYR A N 1
ATOM 1763 C CA . TYR A 1 219 ? -7.404 13.991 -11.079 1.00 79.19 219 TYR A CA 1
ATOM 1764 C C . TYR A 1 219 ? -7.123 14.137 -9.573 1.00 79.19 219 TYR A C 1
ATOM 1766 O O . TYR A 1 219 ? -8.040 14.412 -8.806 1.00 79.19 219 TYR A O 1
ATOM 1774 N N . GLN A 1 220 ? -5.854 14.132 -9.161 1.00 77.31 220 GLN A N 1
ATOM 1775 C CA . GLN A 1 220 ? -5.421 14.437 -7.792 1.00 77.31 220 GLN A CA 1
ATOM 1776 C C . GLN A 1 220 ? -5.731 15.885 -7.381 1.00 77.31 220 GLN A C 1
ATOM 1778 O O . GLN A 1 220 ? -6.074 16.131 -6.232 1.00 77.31 220 GLN A O 1
ATOM 1783 N N . ALA A 1 221 ? -5.713 16.859 -8.298 1.00 78.25 221 ALA A N 1
ATOM 1784 C CA . ALA A 1 221 ? -6.191 18.224 -8.026 1.00 78.25 221 ALA A CA 1
ATOM 1785 C C . ALA A 1 221 ? -7.726 18.323 -7.853 1.00 78.25 221 ALA A C 1
ATOM 1787 O O . ALA A 1 221 ? -8.236 19.353 -7.406 1.00 78.25 221 ALA A O 1
ATOM 1788 N N . LEU A 1 222 ? -8.471 17.265 -8.197 1.00 74.50 222 LEU A N 1
ATOM 1789 C CA . LEU A 1 222 ? -9.895 17.115 -7.892 1.00 74.50 222 LEU A CA 1
ATOM 1790 C C . LEU A 1 222 ? -10.096 16.310 -6.596 1.00 74.50 222 LEU A C 1
ATOM 1792 O O . LEU A 1 222 ? -10.831 16.781 -5.731 1.00 74.50 222 LEU A O 1
ATOM 1796 N N . GLN A 1 223 ? -9.399 15.178 -6.420 1.00 71.06 223 GLN A N 1
ATOM 1797 C CA . GLN A 1 223 ? -9.429 14.377 -5.183 1.00 71.06 223 GLN A CA 1
ATOM 1798 C C . GLN A 1 223 ? -8.916 15.158 -3.972 1.00 71.06 223 GLN A C 1
ATOM 1800 O O . GLN A 1 223 ? -9.615 15.241 -2.979 1.00 71.06 223 GLN A O 1
ATOM 1805 N N . SER A 1 224 ? -7.808 15.895 -4.060 1.00 65.25 224 SER A N 1
ATOM 1806 C CA . SER A 1 224 ? -7.313 16.708 -2.931 1.00 65.25 224 SER A CA 1
ATOM 1807 C C . SER A 1 224 ? -8.329 17.733 -2.408 1.00 65.25 224 SER A C 1
ATOM 1809 O O . SER A 1 224 ? -8.238 18.157 -1.260 1.00 65.25 224 SER A O 1
ATOM 1811 N N . ARG A 1 225 ? -9.360 18.096 -3.186 1.00 65.69 225 ARG A N 1
ATOM 1812 C CA . ARG A 1 225 ? -10.490 18.917 -2.712 1.00 65.69 225 ARG A CA 1
ATOM 1813 C C . ARG A 1 225 ? -11.496 18.115 -1.871 1.00 65.69 225 ARG A C 1
ATOM 1815 O O . ARG A 1 225 ? -12.134 18.697 -0.996 1.00 65.69 225 ARG A O 1
ATOM 1822 N N . THR A 1 226 ? -11.625 16.806 -2.097 1.00 65.50 226 THR A N 1
ATOM 1823 C CA . THR A 1 226 ? -12.302 15.854 -1.197 1.00 65.50 226 THR A CA 1
ATOM 1824 C C . THR A 1 226 ? -11.405 15.377 -0.053 1.00 65.50 226 THR A C 1
ATOM 1826 O O . THR A 1 226 ? -11.912 15.142 1.038 1.00 65.50 226 THR A O 1
ATOM 1829 N N . ASP A 1 227 ? -10.086 15.341 -0.224 1.00 62.22 227 ASP A N 1
ATOM 1830 C CA . ASP A 1 227 ? -9.165 14.796 0.785 1.00 62.22 227 ASP A CA 1
ATOM 1831 C C . ASP A 1 227 ? -8.787 15.863 1.821 1.00 62.22 227 ASP A C 1
ATOM 1833 O O . ASP A 1 227 ? -8.740 15.586 3.016 1.00 62.22 227 ASP A O 1
ATOM 1837 N N . VAL A 1 228 ? -8.698 17.137 1.413 1.00 60.16 228 VAL A N 1
ATOM 1838 C CA . VAL A 1 228 ? -8.749 18.281 2.341 1.00 60.16 228 VAL A CA 1
ATOM 1839 C C . VAL A 1 228 ? -10.068 18.286 3.123 1.00 60.16 228 VAL A C 1
ATOM 1841 O O . VAL A 1 228 ? -10.079 18.693 4.285 1.00 60.16 228 VAL A O 1
ATOM 1844 N N . SER A 1 229 ? -11.170 17.781 2.546 1.00 65.44 229 SER A N 1
ATOM 1845 C CA . SER A 1 229 ? -12.389 17.522 3.320 1.00 65.44 229 SER A CA 1
ATOM 1846 C C . SER A 1 229 ? -12.200 16.338 4.275 1.00 65.44 229 SER A C 1
ATOM 1848 O O . SER A 1 229 ? -12.526 16.497 5.443 1.00 65.44 229 SER A O 1
ATOM 1850 N N . ALA A 1 230 ? -11.608 15.209 3.874 1.00 66.25 230 ALA A N 1
ATOM 1851 C CA . ALA A 1 230 ? -11.319 14.081 4.773 1.00 66.25 230 ALA A CA 1
ATOM 1852 C C . ALA A 1 230 ? -10.422 14.476 5.969 1.00 66.25 230 ALA A C 1
ATOM 1854 O O . ALA A 1 230 ? -10.799 14.263 7.122 1.00 66.25 230 ALA A O 1
ATOM 1855 N N . GLN A 1 231 ? -9.310 15.175 5.730 1.00 68.00 231 GLN A N 1
ATOM 1856 C CA . GLN A 1 231 ? -8.455 15.742 6.780 1.00 68.00 231 GLN A CA 1
ATOM 1857 C C . GLN A 1 231 ? -9.175 16.812 7.617 1.00 68.00 231 GLN A C 1
ATOM 1859 O O . GLN A 1 231 ? -8.878 16.991 8.800 1.00 68.00 231 GLN A O 1
ATOM 1864 N N . ALA A 1 232 ? -10.125 17.562 7.045 1.00 72.38 232 ALA A N 1
ATOM 1865 C CA . ALA A 1 232 ? -10.994 18.432 7.838 1.00 72.38 232 ALA A CA 1
ATOM 1866 C C . ALA A 1 232 ? -11.946 17.621 8.733 1.00 72.38 232 ALA A C 1
ATOM 1868 O O . ALA A 1 232 ? -12.157 18.018 9.872 1.00 72.38 232 ALA A O 1
ATOM 1869 N N . LYS A 1 233 ? -12.460 16.465 8.289 1.00 73.25 233 LYS A N 1
ATOM 1870 C CA . LYS A 1 233 ? -13.314 15.576 9.102 1.00 73.25 233 LYS A CA 1
ATOM 1871 C C . LYS A 1 233 ? -12.550 14.949 10.262 1.00 73.25 233 LYS A C 1
ATOM 1873 O O . LYS A 1 233 ? -13.060 14.988 11.377 1.00 73.25 233 LYS A O 1
ATOM 1878 N N . HIS A 1 234 ? -11.322 14.474 10.040 1.00 79.06 234 HIS A N 1
ATOM 1879 C CA . HIS A 1 234 ? -10.460 14.004 11.130 1.00 79.06 234 HIS A CA 1
ATOM 1880 C C . HIS A 1 234 ? -10.231 15.121 12.165 1.00 79.06 234 HIS A C 1
ATOM 1882 O O . HIS A 1 234 ? -10.562 14.966 13.340 1.00 79.06 234 HIS A O 1
ATOM 1888 N N . ARG A 1 235 ? -9.821 16.318 11.720 1.00 81.56 235 ARG A N 1
ATOM 1889 C CA . ARG A 1 235 ? -9.659 17.489 12.605 1.00 81.56 235 ARG A CA 1
ATOM 1890 C C . ARG A 1 235 ? -10.969 17.942 13.266 1.00 81.56 235 ARG A C 1
ATOM 1892 O O . ARG A 1 235 ? -10.943 18.422 14.397 1.00 81.56 235 ARG A O 1
ATOM 1899 N N . HIS A 1 236 ? -12.127 17.772 12.624 1.00 84.38 236 HIS A N 1
ATOM 1900 C CA . HIS A 1 236 ? -13.435 17.997 13.248 1.00 84.38 236 HIS A CA 1
ATOM 1901 C C . HIS A 1 236 ? -13.725 16.966 14.347 1.00 84.38 236 HIS A C 1
ATOM 1903 O O . HIS A 1 236 ? -14.274 17.349 15.381 1.00 84.38 236 HIS A O 1
ATOM 1909 N N . PHE A 1 237 ? -13.342 15.701 14.156 1.00 90.25 237 PHE A N 1
ATOM 1910 C CA . PHE A 1 237 ? -13.512 14.632 15.139 1.00 90.25 237 PHE A CA 1
ATOM 1911 C C . PHE A 1 237 ? -12.576 14.795 16.343 1.00 90.25 237 PHE A C 1
ATOM 1913 O O . PHE A 1 237 ? -13.036 14.694 17.480 1.00 90.25 237 PHE A O 1
ATOM 1920 N N . GLU A 1 238 ? -11.315 15.186 16.138 1.00 90.56 238 GLU A N 1
ATOM 1921 C CA . GLU A 1 238 ? -10.431 15.559 17.252 1.00 90.56 238 GLU A CA 1
ATOM 1922 C C . GLU A 1 238 ? -10.917 16.820 17.975 1.00 90.56 238 GLU A C 1
ATOM 1924 O O . GLU A 1 238 ? -10.976 16.839 19.205 1.00 90.56 238 GLU A O 1
ATOM 1929 N N . ARG A 1 239 ? -11.391 17.847 17.251 1.00 92.56 239 ARG A N 1
ATOM 1930 C CA . ARG A 1 239 ? -12.034 19.029 17.859 1.00 92.56 239 ARG A CA 1
ATOM 1931 C C . ARG A 1 239 ? -13.280 18.648 18.670 1.00 92.56 239 ARG A C 1
ATOM 1933 O O . ARG A 1 239 ? -13.539 19.252 19.711 1.00 92.56 239 ARG A O 1
ATOM 1940 N N . PHE A 1 240 ? -14.044 17.653 18.221 1.00 95.12 240 PHE A N 1
ATOM 1941 C CA . PHE A 1 240 ? -15.200 17.113 18.937 1.00 95.12 240 PHE A CA 1
ATOM 1942 C C . PHE A 1 240 ? -14.768 16.355 20.201 1.00 95.12 240 PHE A C 1
ATOM 1944 O O . PHE A 1 240 ? -15.228 16.708 21.286 1.00 95.12 240 PHE A O 1
ATOM 1951 N N . LYS A 1 241 ? -13.810 15.420 20.122 1.00 95.25 241 LYS A N 1
ATOM 1952 C CA . LYS A 1 241 ? -13.236 14.741 21.302 1.00 95.25 241 LYS A CA 1
ATOM 1953 C C . LYS A 1 241 ? -12.620 15.730 22.302 1.00 95.25 241 LYS A C 1
ATOM 1955 O O . LYS A 1 241 ? -12.831 15.591 23.505 1.00 95.25 241 LYS A O 1
ATOM 1960 N N . ALA A 1 242 ? -11.928 16.769 21.835 1.00 96.25 242 ALA A N 1
ATOM 1961 C CA . ALA A 1 242 ? -11.392 17.838 22.678 1.00 96.25 242 ALA A CA 1
ATOM 1962 C C . ALA A 1 242 ? -12.498 18.663 23.365 1.00 96.25 242 ALA A C 1
ATOM 1964 O O . ALA A 1 242 ? -12.391 18.949 24.557 1.00 96.25 242 ALA A O 1
ATOM 1965 N N . TYR A 1 243 ? -13.586 18.998 22.658 1.00 97.12 243 TYR A N 1
ATOM 1966 C CA . TYR A 1 243 ? -14.769 19.634 23.253 1.00 97.12 243 TYR A CA 1
ATOM 1967 C C . TYR A 1 243 ? -15.414 18.743 24.324 1.00 97.12 243 TYR A C 1
ATOM 1969 O O . TYR A 1 243 ? -15.714 19.227 25.416 1.00 97.12 243 TYR A O 1
ATOM 1977 N N . LEU A 1 244 ? -15.590 17.447 24.039 1.00 96.81 244 LEU A N 1
ATOM 1978 C CA . LEU A 1 244 ? -16.171 16.486 24.977 1.00 96.81 244 LEU A CA 1
ATOM 1979 C C . LEU A 1 244 ? -15.325 16.385 26.256 1.00 96.81 244 LEU A C 1
ATOM 1981 O O . LEU A 1 244 ? -15.858 16.597 27.343 1.00 96.81 244 LEU A O 1
ATOM 1985 N N . ARG A 1 245 ? -14.003 16.183 26.137 1.00 96.00 245 ARG A N 1
ATOM 1986 C CA . ARG A 1 245 ? -13.066 16.193 27.280 1.00 96.00 245 ARG A CA 1
ATOM 1987 C C . ARG A 1 245 ? -13.125 17.514 28.056 1.00 96.00 245 ARG A C 1
ATOM 1989 O O . ARG A 1 245 ? -13.259 17.500 29.272 1.00 96.00 245 ARG A O 1
ATOM 1996 N N . LYS A 1 246 ? -13.099 18.668 27.376 1.00 96.38 246 LYS A N 1
ATOM 1997 C CA . LYS A 1 246 ? -13.124 19.987 28.038 1.00 96.38 246 LYS A CA 1
ATOM 1998 C C . LYS A 1 246 ? -14.428 20.265 28.797 1.00 96.38 246 LYS A C 1
ATOM 2000 O O . LYS A 1 246 ? -14.396 20.973 29.798 1.00 96.38 246 LYS A O 1
ATOM 2005 N N . LYS A 1 247 ? -15.567 19.761 28.314 1.00 95.75 247 LYS A N 1
ATOM 2006 C CA . LYS A 1 247 ? -16.892 20.031 28.897 1.00 95.75 247 LYS A CA 1
ATOM 2007 C C . LYS A 1 247 ? -17.324 19.005 29.949 1.00 95.75 247 LYS A C 1
ATOM 2009 O O . LYS A 1 247 ? -18.060 19.367 30.858 1.00 95.75 247 LYS A O 1
ATOM 2014 N N . TYR A 1 248 ? -16.879 17.757 29.818 1.00 94.88 248 TYR A N 1
ATOM 2015 C CA . TYR A 1 248 ? -17.321 16.622 30.637 1.00 94.88 248 TYR A CA 1
ATOM 2016 C C . TYR A 1 248 ? -16.163 15.917 31.371 1.00 94.88 248 TYR A C 1
ATOM 2018 O O . TYR A 1 248 ? -16.337 14.826 31.902 1.00 94.88 248 TYR A O 1
ATOM 2026 N N . GLY A 1 249 ? -14.962 16.503 31.386 1.00 93.69 249 GLY A N 1
ATOM 2027 C CA . GLY A 1 249 ? -13.752 15.947 32.005 1.00 93.69 249 GLY A CA 1
ATOM 2028 C C . GLY A 1 249 ? -13.107 14.818 31.193 1.00 93.69 249 GLY A C 1
ATOM 2029 O O . GLY A 1 249 ? -11.932 14.897 30.840 1.00 93.69 249 GLY A O 1
ATOM 2030 N N . ASN A 1 250 ? -13.872 13.778 30.856 1.00 94.75 250 ASN A N 1
ATOM 2031 C CA . ASN A 1 250 ? -13.412 12.608 30.105 1.00 94.75 250 ASN A CA 1
ATOM 2032 C C . ASN A 1 250 ? -14.454 12.142 29.065 1.00 94.75 250 ASN A C 1
ATOM 2034 O O . ASN A 1 250 ? -15.608 12.575 29.076 1.00 94.75 250 ASN A O 1
ATOM 2038 N N . LEU A 1 251 ? -14.038 11.274 28.133 1.00 96.38 251 LEU A N 1
ATOM 2039 C CA . LEU A 1 251 ? -14.902 10.811 27.038 1.00 96.38 251 LEU A CA 1
ATOM 2040 C C . LEU A 1 251 ? -15.990 9.829 27.496 1.00 96.38 251 LEU A C 1
ATOM 2042 O O . LEU A 1 251 ? -17.064 9.822 26.897 1.00 96.38 251 LEU A O 1
ATOM 2046 N N . ILE A 1 252 ? -15.770 9.075 28.579 1.00 95.69 252 ILE A N 1
ATOM 2047 C CA . ILE A 1 252 ? -16.788 8.179 29.143 1.00 95.69 252 ILE A CA 1
ATOM 2048 C C . ILE A 1 252 ? -17.963 8.997 29.692 1.00 95.69 252 ILE A C 1
ATOM 2050 O O . ILE A 1 252 ? -19.096 8.812 29.256 1.00 95.69 252 ILE A O 1
ATOM 2054 N N . ARG A 1 253 ? -17.709 9.968 30.578 1.00 94.38 253 ARG A N 1
ATOM 2055 C CA . ARG A 1 253 ? -18.742 10.870 31.112 1.00 94.38 253 ARG A CA 1
ATOM 2056 C C . ARG A 1 253 ? -19.438 11.640 29.991 1.00 94.38 253 ARG A C 1
ATOM 2058 O O . ARG A 1 253 ? -20.660 11.756 29.995 1.00 94.38 253 ARG A O 1
ATOM 2065 N N . ALA A 1 254 ? -18.689 12.089 28.981 1.00 96.12 254 ALA A N 1
ATOM 2066 C CA . ALA A 1 254 ? -19.261 12.730 27.801 1.00 96.12 254 ALA A CA 1
ATOM 2067 C C . ALA A 1 254 ? -20.231 11.816 27.029 1.00 96.12 254 ALA A C 1
ATOM 2069 O O . ALA A 1 254 ? -21.315 12.256 26.640 1.00 96.12 254 ALA A O 1
ATOM 2070 N N . TRP A 1 255 ? -19.874 10.543 26.831 1.00 96.31 255 TRP A N 1
ATOM 2071 C CA . TRP A 1 255 ? -20.754 9.547 26.222 1.00 96.31 255 TRP A CA 1
ATOM 2072 C C . TRP A 1 255 ? -22.028 9.363 27.051 1.00 96.31 255 TRP A C 1
ATOM 2074 O O . TRP A 1 255 ? -23.128 9.559 26.532 1.00 96.31 255 TRP A O 1
ATOM 2084 N N . ARG A 1 256 ? -21.864 9.075 28.346 1.00 94.25 256 ARG A N 1
ATOM 2085 C CA . ARG A 1 256 ? -22.927 8.764 29.315 1.00 94.25 256 ARG A CA 1
ATOM 2086 C C . ARG A 1 256 ? -23.896 9.921 29.593 1.00 94.25 256 ARG A C 1
ATOM 2088 O O . ARG A 1 256 ? -25.084 9.693 29.787 1.00 94.25 256 ARG A O 1
ATOM 2095 N N . GLN A 1 257 ? -23.419 11.169 29.597 1.00 92.94 257 GLN A N 1
ATOM 2096 C CA . GLN A 1 257 ? -24.266 12.348 29.831 1.00 92.94 257 GLN A CA 1
ATOM 2097 C C . GLN A 1 257 ? -24.847 12.965 28.552 1.00 92.94 257 GLN A C 1
ATOM 2099 O O . GLN A 1 257 ? -25.957 13.499 28.580 1.00 92.94 257 GLN A O 1
ATOM 2104 N N . ALA A 1 258 ? -24.098 12.979 27.443 1.00 93.81 258 ALA A N 1
ATOM 2105 C CA . ALA A 1 258 ? -24.434 13.819 26.289 1.00 93.81 258 ALA A CA 1
ATOM 2106 C C . ALA A 1 258 ? -24.819 13.041 25.027 1.00 93.81 258 ALA A C 1
ATOM 2108 O O . ALA A 1 258 ? -25.704 13.487 24.285 1.00 93.81 258 ALA A O 1
ATOM 2109 N N . LEU A 1 259 ? -24.156 11.907 24.773 1.00 95.25 259 LEU A N 1
ATOM 2110 C CA . LEU A 1 259 ? -24.346 11.114 23.557 1.00 95.25 259 LEU A CA 1
ATOM 2111 C C . LEU A 1 259 ? -25.450 10.066 23.741 1.00 95.25 259 LEU A C 1
ATOM 2113 O O . LEU A 1 259 ? -26.406 10.032 22.964 1.00 95.25 259 LEU A O 1
ATOM 2117 N N . SER A 1 260 ? -25.359 9.275 24.810 1.00 92.44 260 SER A N 1
ATOM 2118 C CA . SER A 1 260 ? -26.254 8.163 25.122 1.00 92.44 260 SER A CA 1
ATOM 2119 C C . SER A 1 260 ? -27.164 8.495 26.305 1.00 92.44 260 SER A C 1
ATOM 2121 O O . SER A 1 260 ? -26.822 8.289 27.463 1.00 92.44 260 SER A O 1
ATOM 2123 N N . GLN A 1 261 ? -28.363 9.009 26.018 1.00 82.25 261 GLN A N 1
ATOM 2124 C CA . GLN A 1 261 ? -29.322 9.434 27.055 1.00 82.25 261 GLN A CA 1
ATOM 2125 C C . GLN A 1 261 ? -29.881 8.293 27.920 1.00 82.25 261 GLN A C 1
ATOM 2127 O O . GLN A 1 261 ? -30.529 8.561 28.925 1.00 82.25 261 GLN A O 1
ATOM 2132 N N . THR A 1 262 ? -29.677 7.042 27.509 1.00 86.12 262 THR A N 1
ATOM 2133 C CA . THR A 1 262 ? -30.102 5.835 28.231 1.00 86.12 262 THR A CA 1
ATOM 2134 C C . THR A 1 262 ? -28.914 5.096 28.853 1.00 86.12 262 THR A C 1
ATOM 2136 O O . THR A 1 262 ? -29.025 3.907 29.127 1.00 86.12 262 THR A O 1
ATOM 2139 N N . ASP A 1 263 ? -27.762 5.767 28.988 1.00 88.12 263 ASP A N 1
ATOM 2140 C CA . ASP A 1 263 ? -26.498 5.233 29.524 1.00 88.12 263 ASP A CA 1
ATOM 2141 C C . ASP A 1 263 ? -25.964 3.970 28.803 1.00 88.12 263 ASP A C 1
ATOM 2143 O O . ASP A 1 263 ? -25.105 3.251 29.303 1.00 88.12 263 ASP A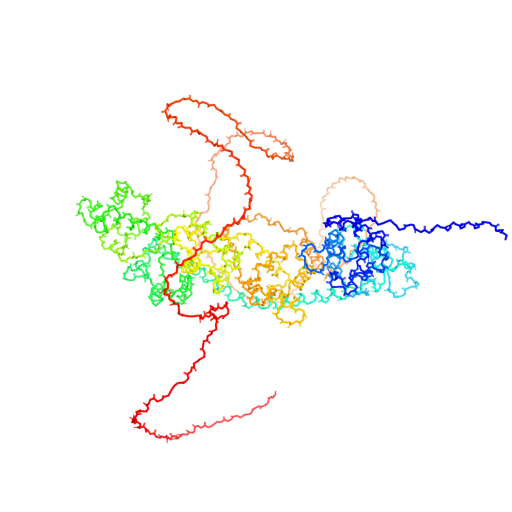 O 1
ATOM 2147 N N . SER A 1 264 ? -26.458 3.692 27.591 1.00 92.38 264 SER A N 1
ATOM 2148 C CA . SER A 1 264 ? -26.020 2.555 26.775 1.00 92.38 264 SER A CA 1
ATOM 2149 C C . SER A 1 264 ? -24.639 2.822 26.184 1.00 92.38 264 SER A C 1
ATOM 2151 O O . SER A 1 264 ? -24.423 3.862 25.559 1.00 92.38 264 SER A O 1
ATOM 2153 N N . MET A 1 265 ? -23.732 1.853 26.289 1.00 93.81 265 MET A N 1
ATOM 2154 C CA . MET A 1 265 ? -22.372 1.924 25.728 1.00 93.81 265 MET A CA 1
ATOM 2155 C C . MET A 1 265 ? -22.306 1.605 24.221 1.00 93.81 265 MET A C 1
ATOM 2157 O O . MET A 1 265 ? -21.221 1.551 23.648 1.00 93.81 265 MET A O 1
ATOM 2161 N N . VAL A 1 266 ? -23.470 1.422 23.584 1.00 92.50 266 VAL A N 1
ATOM 2162 C CA . VAL A 1 266 ? -23.664 1.335 22.127 1.00 92.50 266 VAL A CA 1
ATOM 2163 C C . VAL A 1 266 ? -24.725 2.357 21.707 1.00 92.50 266 VAL A C 1
ATOM 2165 O O . VAL A 1 266 ? -25.741 2.524 22.392 1.00 92.50 266 VAL A O 1
ATOM 2168 N N . LEU A 1 267 ? -24.491 3.050 20.592 1.00 93.81 267 LEU A N 1
ATOM 2169 C CA . LEU A 1 267 ? -25.237 4.224 20.149 1.00 93.81 267 LEU A CA 1
ATOM 2170 C C . LEU A 1 267 ? -25.540 4.145 18.647 1.00 93.81 267 LEU A C 1
ATOM 2172 O O . LEU A 1 267 ? -24.637 4.036 17.829 1.00 93.81 267 LEU A O 1
ATOM 2176 N N . SER A 1 268 ? -26.811 4.249 18.251 1.00 94.19 268 SER A N 1
ATOM 2177 C CA . SER A 1 268 ? -27.181 4.239 16.828 1.00 94.19 268 SER A CA 1
ATOM 2178 C C . SER A 1 268 ? -26.959 5.594 16.145 1.00 94.19 268 SER A C 1
ATOM 2180 O O . SER A 1 268 ? -27.093 6.654 16.770 1.00 94.19 268 SER A O 1
ATOM 2182 N N . LYS A 1 269 ? -26.737 5.555 14.823 1.00 94.69 269 LYS A N 1
ATOM 2183 C CA . LYS A 1 269 ? -26.592 6.707 13.903 1.00 94.69 269 LYS A CA 1
ATOM 2184 C C . LYS A 1 269 ? -27.603 7.826 14.204 1.00 94.69 269 LYS A C 1
ATOM 2186 O O . LYS A 1 269 ? -27.243 8.990 14.357 1.00 94.69 269 LYS A O 1
ATOM 2191 N N . LEU A 1 270 ? -28.881 7.477 14.394 1.00 94.00 270 LEU A N 1
ATOM 2192 C CA . LEU A 1 270 ? -29.953 8.437 14.697 1.00 94.00 270 LEU A CA 1
ATOM 2193 C C . LEU A 1 270 ? -29.820 9.103 16.080 1.00 94.00 270 LEU A C 1
ATOM 2195 O O . LEU A 1 270 ? -30.143 10.285 16.220 1.00 94.00 270 LEU A O 1
ATOM 2199 N N . HIS A 1 271 ? -29.377 8.371 17.103 1.00 95.00 271 HIS A N 1
ATOM 2200 C CA . HIS A 1 271 ? -29.190 8.920 18.447 1.00 95.00 271 HIS A CA 1
ATOM 2201 C C . HIS A 1 271 ? -27.955 9.821 18.517 1.00 95.00 271 HIS A C 1
ATOM 2203 O O . HIS A 1 271 ? -28.056 10.931 19.045 1.00 95.00 271 HIS A O 1
ATOM 2209 N N . PHE A 1 272 ? -26.848 9.426 17.882 1.00 95.94 272 PHE A N 1
ATOM 2210 C CA . PHE A 1 272 ? -25.669 10.282 17.773 1.00 95.94 272 PHE A CA 1
ATOM 2211 C C . PHE A 1 272 ? -25.960 11.592 17.035 1.00 95.94 272 PHE A C 1
ATOM 2213 O O . PHE A 1 272 ? -25.634 12.658 17.550 1.00 95.94 272 PHE A O 1
ATOM 2220 N N . LEU A 1 273 ? -26.623 11.555 15.870 1.00 95.12 273 LEU A N 1
ATOM 2221 C CA . LEU A 1 273 ? -26.938 12.777 15.113 1.00 95.12 273 LEU A CA 1
ATOM 2222 C C . LEU A 1 273 ? -27.794 13.759 15.938 1.00 95.12 273 LEU A C 1
ATOM 2224 O O . LEU A 1 273 ? -27.531 14.964 15.933 1.00 95.12 273 LEU A O 1
ATOM 2228 N N . LYS A 1 274 ? -28.766 13.253 16.715 1.00 95.25 274 LYS A N 1
ATOM 2229 C CA . LYS A 1 274 ? -29.550 14.061 17.669 1.00 95.25 274 LYS A CA 1
ATOM 2230 C C . LYS A 1 274 ? -28.671 14.648 18.782 1.00 95.25 274 LYS A C 1
ATOM 2232 O O . LYS A 1 274 ? -28.807 15.828 19.103 1.00 95.25 274 LYS A O 1
ATOM 2237 N N . ALA A 1 275 ? -27.764 13.859 19.358 1.00 95.94 275 ALA A N 1
ATOM 2238 C CA . ALA A 1 275 ? -26.850 14.312 20.404 1.00 95.94 275 ALA A CA 1
ATOM 2239 C C . ALA A 1 275 ? -25.852 15.372 19.908 1.00 95.94 275 ALA A C 1
ATOM 2241 O O . ALA A 1 275 ? -25.784 16.459 20.480 1.00 95.94 275 ALA A O 1
ATOM 2242 N N . ALA A 1 276 ? -25.150 15.106 18.803 1.00 95.12 276 ALA A N 1
ATOM 2243 C CA . ALA A 1 276 ? -24.241 16.046 18.151 1.00 95.12 276 ALA A CA 1
ATOM 2244 C C . ALA A 1 276 ? -24.946 17.371 17.811 1.00 95.12 276 ALA A C 1
ATOM 2246 O O . ALA A 1 276 ? -24.394 18.443 18.061 1.00 95.12 276 ALA A O 1
ATOM 2247 N N . SER A 1 277 ? -26.202 17.317 17.346 1.00 94.88 277 SER A N 1
ATOM 2248 C CA . SER A 1 277 ? -27.012 18.517 17.109 1.00 94.88 277 SER A CA 1
ATOM 2249 C C . SER A 1 277 ? -27.274 19.329 18.384 1.00 94.88 277 SER A C 1
ATOM 2251 O O . SER A 1 277 ? -27.167 20.553 18.340 1.00 94.88 277 SER A O 1
ATOM 2253 N N . ARG A 1 278 ? -27.572 18.689 19.526 1.00 95.31 278 ARG A N 1
ATOM 2254 C CA . ARG A 1 278 ? -27.733 19.380 20.827 1.00 95.31 278 ARG A CA 1
ATOM 2255 C C . ARG A 1 278 ? -26.427 19.967 21.363 1.00 95.31 278 ARG A C 1
ATOM 2257 O O . ARG A 1 278 ? -26.459 20.942 22.105 1.00 95.31 278 ARG A O 1
ATOM 2264 N N . LEU A 1 279 ? -25.285 19.390 20.992 1.00 95.44 279 LEU A N 1
ATOM 2265 C CA . LEU A 1 279 ? -23.956 19.892 21.352 1.00 95.44 279 LEU A CA 1
ATOM 2266 C C . LEU A 1 279 ? -23.455 21.027 20.438 1.00 95.44 279 LEU A C 1
ATOM 2268 O O . LEU A 1 279 ? -22.365 21.545 20.667 1.00 95.44 279 LEU A O 1
ATOM 2272 N N . GLY A 1 280 ? -24.236 21.428 19.428 1.00 94.50 280 GLY A N 1
ATOM 2273 C CA . GLY A 1 280 ? -23.896 22.492 18.476 1.00 94.50 280 GLY A CA 1
ATOM 2274 C C . GLY A 1 280 ? -23.220 22.009 17.186 1.00 94.50 280 GLY A C 1
ATOM 2275 O O . GLY A 1 280 ? -23.102 22.780 16.239 1.00 94.50 280 GLY A O 1
ATOM 2276 N N . PHE A 1 281 ? -22.865 20.726 17.092 1.00 94.44 281 PHE A N 1
ATOM 2277 C CA . PHE A 1 281 ? -22.202 20.101 15.937 1.00 94.44 281 PHE A CA 1
ATOM 2278 C C . PHE A 1 281 ? -23.207 19.605 14.881 1.00 94.44 281 PHE A C 1
ATOM 2280 O O . PHE A 1 281 ? -22.993 18.593 14.216 1.00 94.44 281 PHE A O 1
ATOM 2287 N N . ALA A 1 282 ? -24.350 20.283 14.738 1.00 92.31 282 ALA A N 1
ATOM 2288 C CA . ALA A 1 282 ? -25.440 19.848 13.862 1.00 92.31 282 ALA A CA 1
ATOM 2289 C C . ALA A 1 282 ? -25.008 19.725 12.388 1.00 92.31 282 ALA A C 1
ATOM 2291 O O . ALA A 1 282 ? -25.436 18.799 11.698 1.00 92.31 282 ALA A O 1
ATOM 2292 N N . LYS A 1 283 ? -24.136 20.630 11.921 1.00 88.56 283 LYS A N 1
ATOM 2293 C CA . LYS A 1 283 ? -23.659 20.685 10.530 1.00 88.56 283 LYS A CA 1
ATOM 2294 C C . LYS A 1 283 ? -22.667 19.560 10.229 1.00 88.56 283 LYS A C 1
ATOM 2296 O O . LYS A 1 283 ? -22.794 18.892 9.210 1.00 88.56 283 LYS A O 1
ATOM 2301 N N . GLU A 1 284 ? -21.720 19.333 11.133 1.00 89.25 284 GLU A N 1
ATOM 2302 C CA . GLU A 1 284 ? -20.662 18.325 11.016 1.00 89.25 284 GLU A CA 1
ATOM 2303 C C . GLU A 1 284 ? -21.120 16.915 11.431 1.00 89.25 284 GLU A C 1
ATOM 2305 O O . GLU A 1 284 ? -20.413 15.943 11.184 1.00 89.25 284 GLU A O 1
ATOM 2310 N N . SER A 1 285 ? -22.302 16.784 12.042 1.00 90.94 285 SER A N 1
ATOM 2311 C CA . SER A 1 285 ? -22.824 15.554 12.662 1.00 90.94 285 SER A CA 1
ATOM 2312 C C . SER A 1 285 ? -22.696 14.282 11.807 1.00 90.94 285 SER A C 1
ATOM 2314 O O . SER A 1 285 ? -22.335 13.232 12.334 1.00 90.94 285 SER A O 1
ATOM 2316 N N . LYS A 1 286 ? -22.937 14.362 10.490 1.00 89.94 286 LYS A N 1
ATOM 2317 C CA . LYS A 1 286 ? -22.809 13.222 9.558 1.00 89.94 286 LYS A CA 1
ATOM 2318 C C . LYS A 1 286 ? -21.365 12.775 9.327 1.00 89.94 286 LYS A C 1
ATOM 2320 O O . LYS A 1 286 ? -21.124 11.589 9.126 1.00 89.94 286 LYS A O 1
ATOM 2325 N N . ASP A 1 287 ? -20.426 13.715 9.342 1.00 87.81 287 ASP A N 1
ATOM 2326 C CA . ASP A 1 287 ? -19.002 13.432 9.175 1.00 87.81 287 ASP A CA 1
ATOM 2327 C C . ASP A 1 287 ? -18.369 12.975 10.493 1.00 87.81 287 ASP A C 1
ATOM 2329 O O . ASP A 1 287 ? -17.582 12.036 10.491 1.00 87.81 287 ASP A O 1
ATOM 2333 N N . LEU A 1 288 ? -18.773 13.571 11.622 1.00 92.31 288 LEU A N 1
ATOM 2334 C CA . LEU A 1 288 ? -18.400 13.094 12.958 1.00 92.31 288 LEU A CA 1
ATOM 2335 C C . LEU A 1 288 ? -18.867 11.657 13.196 1.00 92.31 288 LEU A C 1
ATOM 2337 O O . LEU A 1 288 ? -18.154 10.887 13.824 1.00 92.31 288 LEU A O 1
ATOM 2341 N N . TRP A 1 289 ? -20.041 11.296 12.674 1.00 92.44 289 TRP A N 1
ATOM 2342 C CA . TRP A 1 289 ? -20.509 9.919 12.712 1.00 92.44 289 TRP A CA 1
ATOM 2343 C C . TRP A 1 289 ? -19.609 8.985 11.890 1.00 92.44 289 TRP A C 1
ATOM 2345 O O . TRP A 1 289 ? -19.190 7.961 12.406 1.00 92.44 289 TRP A O 1
ATOM 2355 N N . LYS A 1 290 ? -19.252 9.348 10.649 1.00 87.06 290 LYS A N 1
ATOM 2356 C CA . LYS A 1 290 ? -18.333 8.560 9.797 1.00 87.06 290 LYS A CA 1
ATOM 2357 C C . LYS A 1 290 ? -16.902 8.433 10.345 1.00 87.06 290 LYS A C 1
ATOM 2359 O O . LYS A 1 290 ? -16.145 7.619 9.838 1.00 87.06 290 LYS A O 1
ATOM 2364 N N . ALA A 1 291 ? -16.520 9.261 11.315 1.00 87.44 291 ALA A N 1
ATOM 2365 C CA . ALA A 1 291 ? -15.247 9.160 12.030 1.00 87.44 291 ALA A CA 1
ATOM 2366 C C . ALA A 1 291 ? -15.361 8.385 13.360 1.00 87.44 291 ALA A C 1
ATOM 2368 O O . ALA A 1 291 ? -14.342 8.142 14.004 1.00 87.44 291 ALA A O 1
ATOM 2369 N N . LEU A 1 292 ? -16.587 8.034 13.768 1.00 90.94 292 LEU A N 1
ATOM 2370 C CA . LEU A 1 292 ? -16.898 7.283 14.982 1.00 90.94 292 LEU A CA 1
ATOM 2371 C C . LEU A 1 292 ? -17.275 5.829 14.668 1.00 90.94 292 LEU A C 1
ATOM 2373 O O . LEU A 1 292 ? -16.688 4.952 15.268 1.00 90.94 292 LEU A O 1
ATOM 2377 N N . ASP A 1 293 ? -18.215 5.618 13.741 1.00 89.31 293 ASP A N 1
ATOM 2378 C CA . ASP A 1 293 ? -18.681 4.335 13.172 1.00 89.31 293 ASP A CA 1
ATOM 2379 C C . ASP A 1 293 ? -17.605 3.835 12.191 1.00 89.31 293 ASP A C 1
ATOM 2381 O O . ASP A 1 293 ? -17.738 4.006 10.976 1.00 89.31 293 ASP A O 1
ATOM 2385 N N . LYS A 1 294 ? -16.472 3.356 12.729 1.00 75.69 294 LYS A N 1
ATOM 2386 C CA . LYS A 1 294 ? -15.246 3.029 11.975 1.00 75.69 294 LYS A CA 1
ATOM 2387 C C . LYS A 1 294 ? -15.434 1.827 11.054 1.00 75.69 294 LYS A C 1
ATOM 2389 O O . LYS A 1 294 ? -14.771 1.759 10.023 1.00 75.69 294 LYS A O 1
ATOM 2394 N N . ASP A 1 295 ? -16.303 0.897 11.441 1.00 75.31 295 ASP A N 1
ATOM 2395 C CA . ASP A 1 295 ? -16.626 -0.325 10.697 1.00 75.31 295 ASP A CA 1
ATOM 2396 C C . ASP A 1 295 ? -17.883 -0.190 9.801 1.00 75.31 295 ASP A C 1
ATOM 2398 O O . ASP A 1 295 ? -18.306 -1.167 9.188 1.00 75.31 295 ASP A O 1
ATOM 2402 N N . ASP A 1 296 ? -18.486 1.013 9.735 1.00 77.12 296 ASP A N 1
ATOM 2403 C CA . ASP A 1 296 ? -19.793 1.346 9.117 1.00 77.12 296 ASP A CA 1
ATOM 2404 C C . ASP A 1 296 ? -20.921 0.340 9.454 1.00 77.12 296 ASP A C 1
ATOM 2406 O O . ASP A 1 296 ? -21.897 0.214 8.707 1.00 77.12 296 ASP A O 1
ATOM 2410 N N . SER A 1 297 ? -20.843 -0.336 10.613 1.00 82.31 297 SER A N 1
ATOM 2411 C CA . SER A 1 297 ? -21.890 -1.239 11.123 1.00 82.31 297 SER A CA 1
ATOM 2412 C C . SER A 1 297 ? -23.228 -0.526 11.365 1.00 82.31 297 SER A C 1
ATOM 2414 O O . SER A 1 297 ? -24.284 -1.161 11.449 1.00 82.31 297 SER A O 1
ATOM 2416 N N . GLY A 1 298 ? -23.214 0.809 11.454 1.00 85.69 298 GLY A N 1
ATOM 2417 C CA . GLY A 1 298 ? -24.379 1.654 11.698 1.00 85.69 298 GLY A CA 1
ATOM 2418 C C . GLY A 1 298 ? -24.670 1.874 13.185 1.00 85.69 298 GLY A C 1
ATOM 2419 O O . GLY A 1 298 ? -25.657 2.549 13.528 1.00 85.69 298 GLY A O 1
ATOM 2420 N N . SER A 1 299 ? -23.807 1.361 14.061 1.00 91.25 299 SER A N 1
ATOM 2421 C CA . SER A 1 299 ? -23.883 1.474 15.514 1.00 91.25 299 SER A CA 1
ATOM 2422 C C . SER A 1 299 ? -22.495 1.664 16.110 1.00 91.25 299 SER A C 1
ATOM 2424 O O . SER A 1 299 ? -21.682 0.754 16.062 1.00 91.25 299 SER A O 1
ATOM 2426 N N . ALA A 1 300 ? -22.279 2.802 16.760 1.00 92.00 300 ALA A N 1
ATOM 2427 C CA . ALA A 1 300 ? -21.011 3.112 17.388 1.00 92.00 300 ALA A CA 1
ATOM 2428 C C . ALA A 1 300 ? -20.933 2.526 18.801 1.00 92.00 300 ALA A C 1
ATOM 2430 O O . ALA A 1 300 ? -21.909 2.633 19.557 1.00 92.00 300 ALA A O 1
ATOM 2431 N N . SER A 1 301 ? -19.777 2.008 19.206 1.00 92.12 301 SER A N 1
ATOM 2432 C CA . SER A 1 301 ? -19.493 1.613 20.592 1.00 92.12 301 SER A CA 1
ATOM 2433 C C . SER A 1 301 ? -18.490 2.548 21.278 1.00 92.12 301 SER A C 1
ATOM 2435 O O . SER A 1 301 ? -17.813 3.369 20.656 1.00 92.12 301 SER A O 1
ATOM 2437 N N . ILE A 1 302 ? -18.427 2.479 22.612 1.00 93.69 302 ILE A N 1
ATOM 2438 C CA . ILE A 1 302 ? -17.554 3.353 23.413 1.00 93.69 302 ILE A CA 1
ATOM 2439 C C . ILE A 1 302 ? -16.065 3.211 23.053 1.00 93.69 302 ILE A C 1
ATOM 2441 O O . ILE A 1 302 ? -15.320 4.189 23.111 1.00 93.69 302 ILE A O 1
ATOM 2445 N N . ASP A 1 303 ? -15.638 2.013 22.665 1.00 91.50 303 ASP A N 1
ATOM 2446 C CA . ASP A 1 303 ? -14.264 1.686 22.291 1.00 91.50 303 ASP A CA 1
ATOM 2447 C C . ASP A 1 303 ? -13.825 2.319 20.963 1.00 91.50 303 ASP A C 1
ATOM 2449 O O . ASP A 1 303 ? -12.638 2.569 20.785 1.00 91.50 303 ASP A O 1
ATOM 2453 N N . GLU A 1 304 ? -14.738 2.713 20.074 1.00 91.19 304 GLU A N 1
ATOM 2454 C CA . GLU A 1 304 ? -14.362 3.499 18.892 1.00 91.19 304 GLU A CA 1
ATOM 2455 C C . GLU A 1 304 ? -14.066 4.968 19.233 1.00 91.19 304 GLU A C 1
ATOM 2457 O O . GLU A 1 304 ? -13.223 5.603 18.589 1.00 91.19 304 GLU A O 1
ATOM 2462 N N . LEU A 1 305 ? -14.724 5.508 20.271 1.00 93.06 305 LEU A N 1
ATOM 2463 C CA . LEU A 1 305 ? -14.478 6.861 20.781 1.00 93.06 305 LEU A CA 1
ATOM 2464 C C . LEU A 1 305 ? -13.238 6.920 21.691 1.00 93.06 305 LEU A C 1
ATOM 2466 O O . LEU A 1 305 ? -12.476 7.891 21.627 1.00 93.06 305 LEU A O 1
ATOM 2470 N N . ASP A 1 306 ? -13.065 5.918 22.558 1.00 91.88 306 ASP A N 1
ATOM 2471 C CA . ASP A 1 306 ? -11.992 5.831 23.553 1.00 91.88 306 ASP A CA 1
ATOM 2472 C C . ASP A 1 306 ? -11.632 4.357 23.884 1.00 91.88 306 ASP A C 1
ATOM 2474 O O . ASP A 1 306 ? -12.059 3.826 24.918 1.00 91.88 306 ASP A O 1
ATOM 2478 N N . PRO A 1 307 ? -10.829 3.679 23.032 1.00 89.75 307 PRO A N 1
ATOM 2479 C CA . PRO A 1 307 ? -10.526 2.250 23.185 1.00 89.75 307 PRO A CA 1
ATOM 2480 C C . PRO A 1 307 ? -9.839 1.936 24.517 1.00 89.75 307 PRO A C 1
ATOM 2482 O O . PRO A 1 307 ? -10.128 0.940 25.181 1.00 89.75 307 PRO A O 1
ATOM 2485 N N . LYS A 1 308 ? -8.937 2.830 24.938 1.00 89.38 308 LYS A N 1
ATOM 2486 C CA . LYS A 1 308 ? -8.081 2.652 26.115 1.00 89.38 308 LYS A CA 1
ATOM 2487 C C . LYS A 1 308 ? -8.897 2.728 27.408 1.00 89.38 308 LYS A C 1
ATOM 2489 O O . LYS A 1 308 ? -8.683 1.916 28.305 1.00 89.38 308 LYS A O 1
ATOM 2494 N N . ASN A 1 309 ? -9.877 3.630 27.497 1.00 92.44 309 ASN A N 1
ATOM 2495 C CA . ASN A 1 309 ? -10.778 3.675 28.652 1.00 92.44 309 ASN A CA 1
ATOM 2496 C C . ASN A 1 309 ? -11.884 2.608 28.592 1.00 92.44 309 ASN A C 1
ATOM 2498 O O . ASN A 1 309 ? -12.298 2.118 29.646 1.00 92.44 309 ASN A O 1
ATOM 2502 N N . ALA A 1 310 ? -12.309 2.182 27.399 1.00 93.19 310 ALA A N 1
ATOM 2503 C CA . ALA A 1 310 ? -13.214 1.045 27.239 1.00 93.19 310 ALA A CA 1
ATOM 2504 C C . ALA A 1 310 ? -12.594 -0.279 27.733 1.00 93.19 310 ALA A C 1
ATOM 2506 O O . ALA A 1 310 ? -13.266 -1.015 28.457 1.00 93.19 310 ALA A O 1
ATOM 2507 N N . GLU A 1 311 ? -11.311 -0.549 27.446 1.00 91.06 311 GLU A N 1
ATOM 2508 C CA . GLU A 1 311 ? -10.595 -1.725 27.978 1.00 91.06 311 GLU A CA 1
ATOM 2509 C C . GLU A 1 311 ? -10.634 -1.753 29.519 1.00 91.06 311 GLU A C 1
ATOM 2511 O O . GLU A 1 311 ? -10.992 -2.763 30.128 1.00 91.06 311 GLU A O 1
ATOM 2516 N N . VAL A 1 312 ? -10.345 -0.620 30.174 1.00 92.31 312 VAL A N 1
ATOM 2517 C CA . VAL A 1 312 ? -10.338 -0.528 31.646 1.00 92.31 312 VAL A CA 1
ATOM 2518 C C . VAL A 1 312 ? -11.736 -0.752 32.239 1.00 92.31 312 VAL A C 1
ATOM 2520 O O . VAL A 1 312 ? -11.861 -1.449 33.247 1.00 92.31 312 VAL A O 1
ATOM 2523 N N . LEU A 1 313 ? -12.796 -0.216 31.623 1.00 94.62 313 LEU A N 1
ATOM 2524 C CA . LEU A 1 313 ? -14.178 -0.447 32.071 1.00 94.62 313 LEU A CA 1
ATOM 2525 C C . LEU A 1 313 ? -14.612 -1.909 31.887 1.00 94.62 313 LEU A C 1
ATOM 2527 O O . LEU A 1 313 ? -15.284 -2.466 32.757 1.00 94.62 313 LEU A O 1
ATOM 2531 N N . ALA A 1 314 ? -14.212 -2.544 30.783 1.00 94.38 314 ALA A N 1
ATOM 2532 C CA . ALA A 1 314 ? -14.513 -3.944 30.503 1.00 94.38 314 ALA A CA 1
ATOM 2533 C C . ALA A 1 314 ? -13.815 -4.877 31.512 1.00 94.38 314 ALA A C 1
ATOM 2535 O O . ALA A 1 314 ? -14.460 -5.737 32.119 1.00 94.38 314 ALA A O 1
ATOM 2536 N N . GLN A 1 315 ? -12.525 -4.643 31.777 1.00 92.81 315 GLN A N 1
ATOM 2537 C CA . GLN A 1 315 ? -11.763 -5.328 32.829 1.00 92.81 315 GLN A CA 1
ATOM 2538 C C . GLN A 1 315 ? -12.385 -5.116 34.219 1.00 92.81 315 GLN A C 1
ATOM 2540 O O . GLN A 1 315 ? -12.468 -6.062 35.006 1.00 92.81 315 GLN A O 1
ATOM 2545 N N . PHE A 1 316 ? -12.873 -3.908 34.520 1.00 94.88 316 PHE A N 1
ATOM 2546 C CA . PHE A 1 316 ? -13.543 -3.606 35.787 1.00 94.88 316 PHE A CA 1
ATOM 2547 C C . PHE A 1 316 ? -14.872 -4.362 35.950 1.00 94.88 316 PHE A C 1
ATOM 2549 O O . PHE A 1 316 ? -15.096 -4.963 37.003 1.00 94.88 316 PHE A O 1
ATOM 2556 N N . LYS A 1 317 ? -15.715 -4.436 34.905 1.00 94.94 317 LYS A N 1
ATOM 2557 C CA . LYS A 1 317 ? -16.932 -5.275 34.910 1.00 94.94 317 LYS A CA 1
ATOM 2558 C C . LYS A 1 317 ? -16.601 -6.739 35.208 1.00 94.94 317 LYS A C 1
ATOM 2560 O O . LYS A 1 317 ? -17.247 -7.354 36.060 1.00 94.94 317 LYS A O 1
ATOM 2565 N N . VAL A 1 318 ? -15.607 -7.304 34.518 1.00 94.06 318 VAL A N 1
ATOM 2566 C CA . VAL A 1 318 ? -15.211 -8.712 34.697 1.00 94.06 318 VAL A CA 1
ATOM 2567 C C . VAL A 1 318 ? -14.672 -8.960 36.106 1.00 94.06 318 VAL A C 1
ATOM 2569 O O . VAL A 1 318 ? -15.047 -9.952 36.732 1.00 94.06 318 VAL A O 1
ATOM 2572 N N . TRP A 1 319 ? -13.862 -8.045 36.645 1.00 94.69 319 TRP A N 1
ATOM 2573 C CA . TRP A 1 319 ? -13.377 -8.121 38.024 1.00 94.69 319 TRP A CA 1
ATOM 2574 C C . TRP A 1 319 ? -14.519 -8.080 39.046 1.00 94.69 319 TRP A C 1
ATOM 2576 O O . TRP A 1 319 ? -14.565 -8.959 39.905 1.00 94.69 319 TRP A O 1
ATOM 2586 N N . MET A 1 320 ? -15.474 -7.147 38.927 1.00 94.88 320 MET A N 1
ATOM 2587 C CA . MET A 1 320 ? -16.625 -7.081 39.841 1.00 94.88 320 MET A CA 1
ATOM 2588 C C . MET A 1 320 ? -17.444 -8.376 39.809 1.00 94.88 320 MET A C 1
ATOM 2590 O O . MET A 1 320 ? -17.687 -8.989 40.848 1.00 94.88 320 MET A O 1
ATOM 2594 N N . THR A 1 321 ? -17.782 -8.841 38.603 1.00 94.12 321 THR A N 1
ATOM 2595 C CA . THR A 1 321 ? -18.541 -10.085 38.392 1.00 94.12 321 THR A CA 1
ATOM 2596 C C . THR A 1 321 ? -17.820 -11.288 39.013 1.00 94.12 321 THR A C 1
ATOM 2598 O O . THR A 1 321 ? -18.447 -12.116 39.666 1.00 94.12 321 THR A O 1
ATOM 2601 N N . LYS A 1 322 ? -16.488 -11.373 38.874 1.00 94.06 322 LYS A N 1
ATOM 2602 C CA . LYS A 1 322 ? -15.678 -12.483 39.402 1.00 94.06 322 LYS A CA 1
ATOM 2603 C C . LYS A 1 322 ? -15.416 -12.408 40.914 1.00 94.06 322 LYS A C 1
ATOM 2605 O O . LYS A 1 322 ? -15.300 -13.456 41.542 1.00 94.06 322 LYS A O 1
ATOM 2610 N N . LYS A 1 323 ? -15.264 -11.210 41.493 1.00 95.38 323 LYS A N 1
ATOM 2611 C CA . LYS A 1 323 ? -14.902 -11.012 42.914 1.00 95.38 323 LYS A CA 1
ATOM 2612 C C . LYS A 1 323 ? -16.133 -10.957 43.833 1.00 95.38 323 LYS A C 1
ATOM 2614 O O . LYS A 1 323 ? -16.027 -11.392 44.974 1.00 95.38 323 LYS A O 1
ATOM 2619 N N . PHE A 1 324 ? -17.281 -10.472 43.341 1.00 95.81 324 PHE A N 1
ATOM 2620 C CA . PHE A 1 324 ? -18.494 -10.245 44.149 1.00 95.81 324 PHE A CA 1
ATOM 2621 C C . PHE A 1 324 ? -19.771 -10.901 43.591 1.00 95.81 324 PHE A C 1
ATOM 2623 O O . PHE A 1 324 ? -20.793 -10.896 44.268 1.00 95.81 324 PHE A O 1
ATOM 2630 N N . GLY A 1 325 ? -19.741 -11.466 42.379 1.00 93.75 325 GLY A N 1
ATOM 2631 C CA . GLY A 1 325 ? -20.900 -12.093 41.723 1.00 93.75 325 GLY A CA 1
ATOM 2632 C C . GLY A 1 325 ? -21.710 -11.154 40.820 1.00 93.75 325 GLY A C 1
ATOM 2633 O O . GLY A 1 325 ? -22.333 -11.621 39.868 1.00 93.75 325 GLY A O 1
ATOM 2634 N N . GLY A 1 326 ? -21.643 -9.840 41.043 1.00 93.88 326 GLY A N 1
ATOM 2635 C CA . GLY A 1 326 ? -22.355 -8.840 40.247 1.00 93.88 326 GLY A CA 1
ATOM 2636 C C . GLY A 1 326 ? -21.972 -7.400 40.601 1.00 93.88 326 GLY A C 1
ATOM 2637 O O . GLY A 1 326 ? -21.045 -7.153 41.375 1.00 93.88 326 GLY A O 1
ATOM 2638 N N . VAL A 1 327 ? -22.648 -6.434 39.971 1.00 95.19 327 VAL A N 1
ATOM 2639 C CA . VAL A 1 327 ? -22.336 -4.996 40.097 1.00 95.19 327 VAL A CA 1
ATOM 2640 C C . VAL A 1 327 ? -22.896 -4.406 41.395 1.00 95.19 327 VAL A C 1
ATOM 2642 O O . VAL A 1 327 ? -22.246 -3.571 42.020 1.00 95.19 327 VAL A O 1
ATOM 2645 N N . ARG A 1 328 ? -24.079 -4.853 41.830 1.00 95.62 328 ARG A N 1
ATOM 2646 C CA . ARG A 1 328 ? -24.752 -4.377 43.055 1.00 95.62 328 ARG A CA 1
ATOM 2647 C C . ARG A 1 328 ? -24.042 -4.884 44.305 1.00 95.62 328 ARG A C 1
ATOM 2649 O O . ARG A 1 328 ? -23.862 -4.147 45.269 1.00 95.62 328 ARG A O 1
ATOM 2656 N N . GLU A 1 329 ? -23.586 -6.125 44.236 1.00 95.38 329 GLU A N 1
ATOM 2657 C CA . GLU A 1 329 ? -22.804 -6.827 45.244 1.00 95.38 329 GLU A CA 1
ATOM 2658 C C . GLU A 1 329 ? -21.428 -6.165 45.389 1.00 95.38 329 GLU A C 1
ATOM 2660 O O . GLU A 1 329 ? -20.993 -5.886 46.504 1.00 95.38 329 GLU A O 1
ATOM 2665 N N . ALA A 1 330 ? -20.783 -5.824 44.267 1.00 95.31 330 ALA A N 1
ATOM 2666 C CA . ALA A 1 330 ? -19.542 -5.055 44.262 1.00 95.31 330 ALA A CA 1
ATOM 2667 C C . ALA A 1 330 ? -19.727 -3.642 44.836 1.00 95.31 330 ALA A C 1
ATOM 2669 O O . ALA A 1 330 ? -18.926 -3.220 45.667 1.00 95.31 330 ALA A O 1
ATOM 2670 N N . PHE A 1 331 ? -20.792 -2.927 44.450 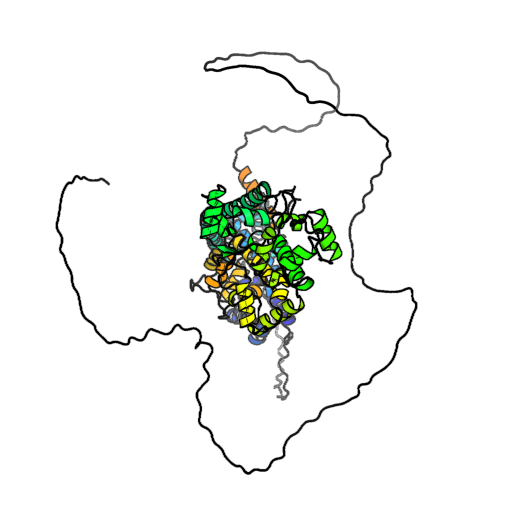1.00 95.81 331 PHE A N 1
ATOM 2671 C CA . PHE A 1 331 ? -21.109 -1.611 45.011 1.00 95.81 331 PHE A CA 1
ATOM 2672 C C . PHE A 1 331 ? -21.283 -1.696 46.534 1.00 95.81 331 PHE A C 1
ATOM 2674 O O . PHE A 1 331 ? -20.588 -0.997 47.262 1.00 95.81 331 PHE A O 1
ATOM 2681 N N . SER A 1 332 ? -22.121 -2.617 47.022 1.00 94.19 332 SER A N 1
ATOM 2682 C CA . SER A 1 332 ? -22.375 -2.811 48.458 1.00 94.19 332 SER A CA 1
ATOM 2683 C C . SER A 1 332 ? -21.164 -3.328 49.248 1.00 94.19 332 SER A C 1
ATOM 2685 O O . SER A 1 332 ? -21.149 -3.202 50.470 1.00 94.19 332 SER A O 1
ATOM 2687 N N . ALA A 1 333 ? -20.165 -3.925 48.592 1.00 93.25 333 ALA A N 1
ATOM 2688 C CA . ALA A 1 333 ? -18.909 -4.336 49.224 1.00 93.25 333 ALA A CA 1
ATOM 2689 C C . ALA A 1 333 ? -17.859 -3.208 49.277 1.00 93.25 333 ALA A C 1
ATOM 2691 O O . ALA A 1 333 ? -16.921 -3.283 50.075 1.00 93.25 333 ALA A O 1
ATOM 2692 N N . ILE A 1 334 ? -18.006 -2.178 48.435 1.00 93.31 334 ILE A N 1
ATOM 2693 C CA . ILE A 1 334 ? -17.161 -0.975 48.413 1.00 93.31 334 ILE A CA 1
ATOM 2694 C C . ILE A 1 334 ? -17.756 0.123 49.320 1.00 93.31 334 ILE A C 1
ATOM 2696 O O . ILE A 1 334 ? -17.009 0.736 50.080 1.00 93.31 334 ILE A O 1
ATOM 2700 N N . ASP A 1 335 ? -19.082 0.304 49.304 1.00 93.38 335 ASP A N 1
ATOM 2701 C CA . ASP A 1 335 ? -19.904 1.132 50.214 1.00 93.38 335 ASP A CA 1
ATOM 2702 C C . ASP A 1 335 ? -19.958 0.514 51.631 1.00 93.38 335 ASP A C 1
ATOM 2704 O O . ASP A 1 335 ? -20.995 0.094 52.148 1.00 93.38 335 ASP A O 1
ATOM 2708 N N . SER A 1 336 ? -18.782 0.363 52.245 1.00 84.50 336 SER A N 1
ATOM 2709 C CA . SER A 1 336 ? -18.612 -0.391 53.494 1.00 84.50 336 SER A CA 1
ATOM 2710 C C . SER A 1 336 ? -19.099 0.336 54.753 1.00 84.50 336 SER A C 1
ATOM 2712 O O . SER A 1 336 ? -19.197 -0.293 55.806 1.00 84.50 336 SER A O 1
ATOM 2714 N N . ASP A 1 337 ? -19.433 1.626 54.650 1.00 88.44 337 ASP A N 1
ATOM 2715 C CA . ASP A 1 337 ? -20.121 2.403 55.688 1.00 88.44 337 ASP A CA 1
ATOM 2716 C C . ASP A 1 337 ? -21.632 2.580 55.416 1.00 88.44 337 ASP A C 1
ATOM 2718 O O . ASP A 1 337 ? -22.349 3.125 56.258 1.00 88.44 337 ASP A O 1
ATOM 2722 N N . SER A 1 338 ? -22.139 2.038 54.298 1.00 90.00 338 SER A N 1
ATOM 2723 C CA . SER A 1 338 ? -23.551 2.078 53.884 1.00 90.00 338 SER A CA 1
ATOM 2724 C C . SER A 1 338 ? -24.111 3.496 53.698 1.00 90.00 338 SER A C 1
ATOM 2726 O O . SER A 1 338 ? -25.311 3.736 53.887 1.00 90.00 338 SER A O 1
ATOM 2728 N N . THR A 1 339 ? -23.258 4.440 53.296 1.00 91.00 339 THR A N 1
ATOM 2729 C CA . THR A 1 339 ? -23.635 5.820 52.958 1.00 91.00 339 THR A CA 1
ATOM 2730 C C . THR A 1 339 ? -24.424 5.930 51.647 1.00 91.00 339 THR A C 1
ATOM 2732 O O . THR A 1 339 ? -25.030 6.975 51.392 1.00 91.00 339 THR A O 1
ATOM 2735 N N . ARG A 1 340 ? -24.519 4.843 50.859 1.00 92.69 340 ARG A N 1
ATOM 2736 C CA . ARG A 1 340 ? -25.202 4.741 49.546 1.00 92.69 340 ARG A CA 1
ATOM 2737 C C . ARG A 1 340 ? -24.512 5.497 48.415 1.00 92.69 340 ARG A C 1
ATOM 2739 O O . ARG A 1 340 ? -25.076 5.637 47.325 1.00 92.69 340 ARG A O 1
ATOM 2746 N N . PHE A 1 341 ? -23.300 5.965 48.665 1.00 95.31 341 PHE A N 1
ATOM 2747 C CA . PHE A 1 341 ? -22.409 6.547 47.681 1.00 95.31 341 PHE A CA 1
ATOM 2748 C C . PHE A 1 341 ? -20.978 6.113 47.995 1.00 95.31 341 PHE A C 1
ATOM 2750 O O . PHE A 1 341 ? -20.679 5.706 49.107 1.00 95.31 341 PHE A O 1
ATOM 2757 N N . ILE A 1 342 ? -20.085 6.202 47.017 1.00 95.94 342 ILE A N 1
ATOM 2758 C CA . ILE A 1 342 ? -18.672 5.869 47.191 1.00 95.94 342 ILE A CA 1
ATOM 2759 C C . ILE A 1 342 ? -17.852 7.115 46.855 1.00 95.94 342 ILE A C 1
ATOM 2761 O O . ILE A 1 342 ? -17.925 7.624 45.734 1.00 95.94 342 ILE A O 1
ATOM 2765 N N . SER A 1 343 ? -17.068 7.620 47.804 1.00 95.19 343 SER A N 1
ATOM 2766 C CA . SER A 1 343 ? -16.119 8.711 47.582 1.00 95.19 343 SER A CA 1
ATOM 2767 C C . SER A 1 343 ? -14.865 8.227 46.849 1.00 95.19 343 SER A C 1
ATOM 2769 O O . SER A 1 343 ? -14.533 7.038 46.823 1.00 95.19 343 SER A O 1
ATOM 2771 N N . SER A 1 344 ? -14.100 9.163 46.281 1.00 94.94 344 SER A N 1
ATOM 2772 C CA . SER A 1 344 ? -12.828 8.833 45.619 1.00 94.94 344 SER A CA 1
ATOM 2773 C C . SER A 1 344 ? -11.816 8.158 46.564 1.00 94.94 344 SER A C 1
ATOM 2775 O O . SER A 1 344 ? -10.985 7.364 46.119 1.00 94.94 344 SER A O 1
ATOM 2777 N N . SER A 1 345 ? -11.909 8.427 47.872 1.00 92.88 345 SER A N 1
ATOM 2778 C CA . SER A 1 345 ? -11.102 7.795 48.925 1.00 92.88 345 SER A CA 1
ATOM 2779 C C . SER A 1 345 ? -11.518 6.348 49.191 1.00 92.88 345 SER A C 1
ATOM 2781 O O . SER A 1 345 ? -10.649 5.471 49.159 1.00 92.88 345 SER A O 1
ATOM 2783 N N . GLU A 1 346 ? -12.813 6.073 49.413 1.00 93.56 346 GLU A N 1
ATOM 2784 C CA . GLU A 1 346 ? -13.298 4.694 49.589 1.00 93.56 346 GLU A CA 1
ATOM 2785 C C . GLU A 1 346 ? -13.021 3.865 48.337 1.00 93.56 346 GLU A C 1
ATOM 2787 O O . GLU A 1 346 ? -12.472 2.774 48.449 1.00 93.56 346 GLU A O 1
ATOM 2792 N N . PHE A 1 347 ? -13.320 4.398 47.145 1.00 95.38 347 PHE A N 1
ATOM 2793 C CA . PHE A 1 347 ? -13.139 3.684 45.881 1.00 95.38 347 PHE A CA 1
ATOM 2794 C C . PHE A 1 347 ? -11.697 3.201 45.706 1.00 95.38 347 PHE A C 1
ATOM 2796 O O . PHE A 1 347 ? -11.463 2.007 45.542 1.00 95.38 347 PHE A O 1
ATOM 2803 N N . LEU A 1 348 ? -10.709 4.101 45.799 1.00 95.06 348 LEU A N 1
ATOM 2804 C CA . LEU A 1 348 ? -9.297 3.733 45.645 1.00 95.06 348 LEU A CA 1
ATOM 2805 C C . LEU A 1 348 ? -8.833 2.754 46.732 1.00 95.06 348 LEU A C 1
ATOM 2807 O O . LEU A 1 348 ? -8.150 1.777 46.417 1.00 95.06 348 LEU A O 1
ATOM 2811 N N . SER A 1 349 ? -9.240 2.980 47.983 1.00 93.81 349 SER A N 1
ATOM 2812 C CA . SER A 1 349 ? -8.880 2.115 49.114 1.00 93.81 349 SER A CA 1
ATOM 2813 C C . SER A 1 349 ? -9.475 0.713 48.968 1.00 93.81 349 SER A C 1
ATOM 2815 O O . SER A 1 349 ? -8.797 -0.280 49.224 1.00 93.81 349 SER A O 1
ATOM 2817 N N . ALA A 1 350 ? -10.721 0.612 48.502 1.00 93.62 350 ALA A N 1
ATOM 2818 C CA . ALA A 1 350 ? -11.400 -0.649 48.246 1.00 93.62 350 ALA A CA 1
ATOM 2819 C C . ALA A 1 350 ? -10.820 -1.372 47.024 1.00 93.62 350 ALA A C 1
ATOM 2821 O O . ALA A 1 350 ? -10.577 -2.574 47.102 1.00 93.62 350 ALA A O 1
ATOM 2822 N N . LEU A 1 351 ? -10.520 -0.667 45.926 1.00 94.56 351 LEU A N 1
ATOM 2823 C CA . LEU A 1 351 ? -9.871 -1.282 44.762 1.00 94.56 351 LEU A CA 1
ATOM 2824 C C . LEU A 1 351 ? -8.487 -1.841 45.115 1.00 94.56 351 LEU A C 1
ATOM 2826 O O . LEU A 1 351 ? -8.133 -2.916 44.635 1.00 94.56 351 LEU A O 1
ATOM 2830 N N . GLN A 1 352 ? -7.729 -1.162 45.981 1.00 93.75 352 GLN A N 1
ATOM 2831 C CA . GLN A 1 352 ? -6.465 -1.681 46.505 1.00 93.75 352 GLN A CA 1
ATOM 2832 C C . GLN A 1 352 ? -6.691 -2.884 47.441 1.00 93.75 352 GLN A C 1
ATOM 2834 O O . GLN A 1 352 ? -6.066 -3.925 47.254 1.00 93.75 352 GLN A O 1
ATOM 2839 N N . ARG A 1 353 ? -7.627 -2.785 48.398 1.00 93.31 353 ARG A N 1
ATOM 2840 C CA . ARG A 1 353 ? -7.986 -3.852 49.358 1.00 93.31 353 ARG A CA 1
ATOM 2841 C C . ARG A 1 353 ? -8.494 -5.134 48.690 1.00 93.31 353 ARG A C 1
ATOM 2843 O O . ARG A 1 353 ? -8.241 -6.223 49.194 1.00 93.31 353 ARG A O 1
ATOM 2850 N N . PHE A 1 354 ? -9.235 -5.010 47.593 1.00 94.19 354 PHE A N 1
ATOM 2851 C CA . PHE A 1 354 ? -9.813 -6.128 46.843 1.00 94.19 354 PHE A CA 1
ATOM 2852 C C . PHE A 1 354 ? -8.982 -6.524 45.606 1.00 94.19 354 PHE A C 1
ATOM 2854 O O . PHE A 1 354 ? -9.422 -7.370 44.821 1.00 94.19 354 PHE A O 1
ATOM 2861 N N . GLU A 1 355 ? -7.774 -5.968 45.460 1.00 93.69 355 GLU A N 1
ATOM 2862 C CA . GLU A 1 355 ? -6.771 -6.347 44.454 1.00 93.69 355 GLU A CA 1
ATOM 2863 C C . GLU A 1 355 ? -7.263 -6.170 43.004 1.00 93.69 355 GLU A C 1
ATOM 2865 O O . GLU A 1 355 ? -7.101 -7.048 42.152 1.00 93.69 355 GLU A O 1
ATOM 2870 N N . PHE A 1 356 ? -7.893 -5.033 42.696 1.00 93.81 356 PHE A N 1
ATOM 2871 C CA . PHE A 1 356 ? -8.108 -4.646 41.301 1.00 93.81 356 PHE A CA 1
ATOM 2872 C C . PHE A 1 356 ? -6.756 -4.288 40.649 1.00 93.81 356 PHE A C 1
ATOM 2874 O O . PHE A 1 356 ? -6.021 -3.490 41.230 1.00 93.81 356 PHE A O 1
ATOM 2881 N N . PRO A 1 357 ? -6.407 -4.790 39.445 1.00 86.94 357 PRO A N 1
ATOM 2882 C CA . PRO A 1 357 ? -5.066 -4.581 38.880 1.00 86.94 357 PRO A CA 1
ATOM 2883 C C . PRO A 1 357 ? -4.707 -3.146 38.455 1.00 86.94 357 PRO A C 1
ATOM 2885 O O . PRO A 1 357 ? -3.531 -2.864 38.240 1.00 86.94 357 PRO A O 1
ATOM 2888 N N . ARG A 1 358 ? -5.686 -2.245 38.263 1.00 84.75 358 ARG A N 1
ATOM 2889 C CA . ARG A 1 358 ? -5.464 -0.891 37.701 1.00 84.75 358 ARG A CA 1
ATOM 2890 C C . ARG A 1 358 ? -6.213 0.226 38.466 1.00 84.75 358 ARG A C 1
ATOM 2892 O O . ARG A 1 358 ? -7.004 0.957 37.861 1.00 84.75 358 ARG A O 1
ATOM 2899 N N . PRO A 1 359 ? -6.026 0.374 39.792 1.00 88.75 359 PRO A N 1
ATOM 2900 C CA . PRO A 1 359 ? -6.749 1.367 40.584 1.00 88.75 359 PRO A CA 1
ATOM 2901 C C . PRO A 1 359 ? -6.334 2.787 40.179 1.00 88.75 359 PRO A C 1
ATOM 2903 O O . PRO A 1 359 ? -5.149 3.113 40.151 1.00 88.75 359 PRO A O 1
ATOM 2906 N N . SER A 1 360 ? -7.297 3.648 39.837 1.00 92.81 360 SER A N 1
ATOM 2907 C CA . SER A 1 360 ? -6.995 5.003 39.357 1.00 92.81 360 SER A CA 1
ATOM 2908 C C . SER A 1 360 ? -8.123 6.007 39.604 1.00 92.81 360 SER A C 1
ATOM 2910 O O . SER A 1 360 ? -9.309 5.676 39.561 1.00 92.81 360 SER A O 1
ATOM 2912 N N . ARG A 1 361 ? -7.747 7.280 39.803 1.00 92.69 361 ARG A N 1
ATOM 2913 C CA . ARG A 1 361 ? -8.693 8.415 39.859 1.00 92.69 361 ARG A CA 1
ATOM 2914 C C . ARG A 1 361 ? -9.421 8.634 38.528 1.00 92.69 361 ARG A C 1
ATOM 2916 O O . ARG A 1 361 ? -10.546 9.118 38.518 1.00 92.69 361 ARG A O 1
ATOM 2923 N N . GLN A 1 362 ? -8.797 8.248 37.416 1.00 92.19 362 GLN A N 1
ATOM 2924 C CA . GLN A 1 362 ? -9.417 8.286 36.095 1.00 92.19 362 GLN A CA 1
ATOM 2925 C C . GLN A 1 362 ? -10.612 7.327 36.025 1.00 92.19 362 GLN A C 1
ATOM 2927 O O . GLN A 1 362 ? -11.705 7.766 35.675 1.00 92.19 362 GLN A O 1
ATOM 2932 N N . LEU A 1 363 ? -10.447 6.075 36.473 1.00 94.69 363 LEU A N 1
ATOM 2933 C CA . LEU A 1 363 ? -11.543 5.107 36.550 1.00 94.69 363 LEU A CA 1
ATOM 2934 C C . LEU A 1 363 ? -12.680 5.582 37.469 1.00 94.69 363 LEU A C 1
ATOM 2936 O O . LEU A 1 363 ? -13.839 5.465 37.089 1.00 94.69 363 LEU A O 1
ATOM 2940 N N . PHE A 1 364 ? -12.364 6.196 38.616 1.00 96.12 364 PHE A N 1
ATOM 2941 C CA . PHE A 1 364 ? -13.377 6.852 39.457 1.00 96.12 364 PHE A CA 1
ATOM 2942 C C . PHE A 1 364 ? -14.186 7.894 38.661 1.00 96.12 364 PHE A C 1
ATOM 2944 O O . PHE A 1 364 ? -15.413 7.847 38.645 1.00 96.12 364 PHE A O 1
ATOM 2951 N N . SER A 1 365 ? -13.505 8.775 37.915 1.00 94.56 365 SER A N 1
ATOM 2952 C CA . SER A 1 365 ? -14.142 9.839 37.119 1.00 94.56 365 SER A CA 1
ATOM 2953 C C . SER A 1 365 ? -15.000 9.348 35.939 1.00 94.56 365 SER A C 1
ATOM 2955 O O . SER A 1 365 ? -15.749 10.137 35.360 1.00 94.56 365 SER A O 1
ATOM 2957 N N . HIS A 1 366 ? -14.896 8.071 35.553 1.00 94.19 366 HIS A N 1
ATOM 2958 C CA . HIS A 1 366 ? -15.777 7.446 34.558 1.00 94.19 366 HIS A CA 1
ATOM 2959 C C . HIS A 1 366 ? -17.138 7.044 35.149 1.00 94.19 366 HIS A C 1
ATOM 2961 O O . HIS A 1 366 ? -18.135 6.987 34.421 1.00 94.19 366 HIS A O 1
ATOM 2967 N N . PHE A 1 367 ? -17.164 6.748 36.453 1.00 94.88 367 PHE A N 1
ATOM 2968 C CA . PHE A 1 367 ? -18.365 6.365 37.188 1.00 94.88 367 PHE A CA 1
ATOM 2969 C C . PHE A 1 367 ? -19.077 7.584 37.753 1.00 94.88 367 PHE A C 1
ATOM 2971 O O . PHE A 1 367 ? -20.236 7.761 37.399 1.00 94.88 367 PHE A O 1
ATOM 2978 N N . ASP A 1 368 ? -18.360 8.443 38.490 1.00 94.81 368 ASP A N 1
ATOM 2979 C CA . ASP A 1 368 ? -18.773 9.804 38.871 1.00 94.81 368 ASP A CA 1
ATOM 2980 C C . ASP A 1 368 ? -19.329 10.510 37.624 1.00 94.81 368 ASP A C 1
ATOM 2982 O O . ASP A 1 368 ? -18.582 10.837 36.692 1.00 94.81 368 ASP A O 1
ATOM 2986 N N . LYS A 1 369 ? -20.662 10.592 37.535 1.00 91.44 369 LYS A N 1
ATOM 2987 C CA . LYS A 1 369 ? -21.390 10.839 36.280 1.00 91.44 369 LYS A CA 1
ATOM 2988 C C . LYS A 1 369 ? -21.761 12.297 36.128 1.00 91.44 369 LYS A C 1
ATOM 2990 O O . LYS A 1 369 ? -21.687 12.814 35.018 1.00 91.44 369 LYS A O 1
ATOM 2995 N N . ASP A 1 370 ? -22.157 12.953 37.212 1.00 91.94 370 ASP A N 1
ATOM 2996 C CA . ASP A 1 370 ? -22.472 14.379 37.252 1.00 91.94 370 ASP A CA 1
ATOM 2997 C C . ASP A 1 370 ? -21.244 15.252 37.559 1.00 91.94 370 ASP A C 1
ATOM 2999 O O . ASP A 1 370 ? -21.164 16.375 37.056 1.00 91.94 370 ASP A O 1
ATOM 3003 N N . GLY A 1 371 ? -20.243 14.712 38.259 1.00 92.25 371 GLY A N 1
ATOM 3004 C CA . GLY A 1 371 ? -19.060 15.439 38.706 1.00 92.25 371 GLY A CA 1
ATOM 3005 C C . GLY A 1 371 ? -19.140 15.946 40.142 1.00 92.25 371 GLY A C 1
ATOM 3006 O O . GLY A 1 371 ? -18.353 16.829 40.486 1.00 92.25 371 GLY A O 1
ATOM 3007 N N . ASP A 1 372 ? -20.064 15.441 40.966 1.00 94.00 372 ASP A N 1
ATOM 3008 C CA . ASP A 1 372 ? -20.188 15.845 42.372 1.00 94.00 372 ASP A CA 1
ATOM 3009 C C . ASP A 1 372 ? -19.100 15.245 43.291 1.00 94.00 372 ASP A C 1
ATOM 3011 O O . ASP A 1 372 ? -18.943 15.680 44.437 1.00 94.00 372 ASP A O 1
ATOM 3015 N N . GLY A 1 373 ? -18.308 14.297 42.771 1.00 95.00 373 GLY A N 1
ATOM 3016 C CA . GLY A 1 373 ? -17.199 13.660 43.482 1.00 95.00 373 GLY A CA 1
ATOM 3017 C C . GLY A 1 373 ? -17.567 12.364 44.209 1.00 95.00 373 GLY A C 1
ATOM 3018 O O . GLY A 1 373 ? -16.772 11.893 45.031 1.00 95.00 373 GLY A O 1
ATOM 3019 N N . LYS A 1 374 ? -18.732 11.783 43.906 1.00 95.81 374 LYS A N 1
ATOM 3020 C CA . LYS A 1 374 ? -19.217 10.494 44.415 1.00 95.81 374 LYS A CA 1
ATOM 3021 C C . LYS A 1 374 ? -19.537 9.526 43.267 1.00 95.81 374 LYS A C 1
ATOM 3023 O O . LYS A 1 374 ? -19.558 9.899 42.101 1.00 95.81 374 LYS A O 1
ATOM 3028 N N . ILE A 1 375 ? -19.804 8.270 43.613 1.00 96.50 375 ILE A N 1
ATOM 3029 C CA . ILE A 1 375 ? -20.436 7.271 42.741 1.00 96.50 375 ILE A CA 1
ATOM 3030 C C . ILE A 1 375 ? -21.662 6.739 43.483 1.00 96.50 375 ILE A C 1
ATOM 3032 O O . ILE A 1 375 ? -21.504 6.178 44.567 1.00 96.50 375 ILE A O 1
ATOM 3036 N N . VAL A 1 376 ? -22.868 6.881 42.931 1.00 96.00 376 VAL A N 1
ATOM 3037 C CA . VAL A 1 376 ? -24.078 6.212 43.454 1.00 96.00 376 VAL A CA 1
ATOM 3038 C C . VAL A 1 376 ? -24.349 4.903 42.707 1.00 96.00 376 VAL A C 1
ATOM 3040 O O . VAL A 1 376 ? -23.731 4.622 41.684 1.00 96.00 376 VAL A O 1
ATOM 3043 N N . LEU A 1 377 ? -25.280 4.072 43.187 1.00 95.06 377 LEU A N 1
ATOM 3044 C CA . LEU A 1 377 ? -25.538 2.773 42.551 1.00 95.06 377 LEU A CA 1
ATOM 3045 C C . LEU A 1 377 ? -25.936 2.905 41.065 1.00 95.06 377 LEU A C 1
ATOM 3047 O O . LEU A 1 377 ? -25.449 2.130 40.244 1.00 95.06 377 LEU A O 1
ATOM 3051 N N . ASP A 1 378 ? -26.760 3.899 40.706 1.00 93.44 378 ASP A N 1
ATOM 3052 C CA . ASP A 1 378 ? -27.175 4.163 39.312 1.00 93.44 378 ASP A CA 1
ATOM 3053 C C . ASP A 1 378 ? -25.975 4.385 38.374 1.00 93.44 378 ASP A C 1
ATOM 3055 O O . ASP A 1 378 ? -25.970 3.919 37.233 1.00 93.44 378 ASP A O 1
ATOM 3059 N N . ASP A 1 379 ? -24.905 5.000 38.885 1.00 94.62 379 ASP A N 1
ATOM 3060 C CA . ASP A 1 379 ? -23.705 5.314 38.115 1.00 94.62 379 ASP A CA 1
ATOM 3061 C C . ASP A 1 379 ? -22.939 4.081 37.638 1.00 94.62 379 ASP A C 1
ATOM 3063 O O . ASP A 1 379 ? -22.165 4.201 36.688 1.00 94.62 379 ASP A O 1
ATOM 3067 N N . VAL A 1 380 ? -23.149 2.912 38.249 1.00 94.12 380 VAL A N 1
ATOM 3068 C CA . VAL A 1 380 ? -22.521 1.649 37.835 1.00 94.12 380 VAL A CA 1
ATOM 3069 C C . VAL A 1 380 ? -23.487 0.685 37.141 1.00 94.12 380 VAL A C 1
ATOM 3071 O O . VAL A 1 380 ? -23.020 -0.216 36.445 1.00 94.12 380 VAL A O 1
ATOM 3074 N N . LEU A 1 381 ? -24.813 0.873 37.241 1.00 93.75 381 LEU A N 1
ATOM 3075 C CA . LEU A 1 381 ? -25.802 -0.075 36.690 1.00 93.75 381 LEU A CA 1
ATOM 3076 C C . LEU A 1 381 ? -25.696 -0.279 35.173 1.00 93.75 381 LEU A C 1
ATOM 3078 O O . LEU A 1 381 ? -26.012 -1.362 34.678 1.00 93.75 381 LEU A O 1
ATOM 3082 N N . PHE A 1 382 ? -25.198 0.708 34.422 1.00 93.19 382 PHE A N 1
ATOM 3083 C CA . PHE A 1 382 ? -24.966 0.551 32.982 1.00 93.19 382 PHE A CA 1
ATOM 3084 C C . PHE A 1 382 ? -24.043 -0.642 32.663 1.00 93.19 382 PHE A C 1
ATOM 3086 O O . PHE A 1 382 ? -24.240 -1.321 31.649 1.00 93.19 382 PHE A O 1
ATOM 3093 N N . LEU A 1 383 ? -23.099 -0.964 33.561 1.00 94.44 383 LEU A N 1
ATOM 3094 C CA . LEU A 1 383 ? -22.214 -2.122 33.440 1.00 94.44 383 LEU A CA 1
ATOM 3095 C C . LEU A 1 383 ? -22.952 -3.457 33.549 1.00 94.44 383 LEU A C 1
ATOM 3097 O O . LEU A 1 383 ? -22.441 -4.442 33.029 1.00 94.44 383 LEU A O 1
ATOM 3101 N N . GLU A 1 384 ? -24.136 -3.542 34.158 1.00 91.56 384 GLU A N 1
ATOM 3102 C CA . GLU A 1 384 ? -24.937 -4.773 34.099 1.00 91.56 384 GLU A CA 1
ATOM 3103 C C . GLU A 1 384 ? -25.356 -5.037 32.645 1.00 91.56 384 GLU A C 1
ATOM 3105 O O . GLU A 1 384 ? -25.080 -6.108 32.100 1.00 91.56 384 GLU A O 1
ATOM 3110 N N . SER A 1 385 ? -25.907 -4.009 31.988 1.00 89.38 385 SER A N 1
ATOM 3111 C CA . SER A 1 385 ? -26.445 -4.075 30.622 1.00 89.38 385 SER A CA 1
ATOM 3112 C C . SER A 1 385 ? -25.394 -4.159 29.506 1.00 89.38 385 SER A C 1
ATOM 3114 O O . SER A 1 385 ? -25.650 -4.769 28.468 1.00 89.38 385 SER A O 1
ATOM 3116 N N . TRP A 1 386 ? -24.211 -3.561 29.687 1.00 93.50 386 TRP A N 1
ATOM 3117 C CA . TRP A 1 386 ? -23.194 -3.506 28.636 1.00 93.50 386 TRP A CA 1
ATOM 3118 C C . TRP A 1 386 ? -22.458 -4.838 28.481 1.00 93.50 386 TRP A C 1
ATOM 3120 O O . TRP A 1 386 ? -21.770 -5.291 29.398 1.00 93.50 386 TRP A O 1
ATOM 3130 N N . ASN A 1 387 ? -22.549 -5.446 27.300 1.00 91.38 387 ASN A N 1
ATOM 3131 C CA . ASN A 1 387 ? -21.677 -6.546 26.904 1.00 91.38 387 ASN A CA 1
ATOM 3132 C C . ASN A 1 387 ? -20.451 -5.976 26.154 1.00 91.38 387 ASN A C 1
ATOM 3134 O O . ASN A 1 387 ? -20.623 -5.544 25.012 1.00 91.38 387 ASN A O 1
ATOM 3138 N N . PRO A 1 388 ? -19.247 -5.919 26.758 1.00 92.00 388 PRO A N 1
ATOM 3139 C CA . PRO A 1 388 ? -18.040 -5.460 26.066 1.00 92.00 388 PRO A CA 1
ATOM 3140 C C . PRO A 1 388 ? -17.618 -6.434 24.959 1.00 92.00 388 PRO A C 1
ATOM 3142 O O . PRO A 1 388 ? -17.905 -7.632 25.025 1.00 92.00 388 PRO A O 1
ATOM 3145 N N . LEU A 1 389 ? -16.903 -5.932 23.948 1.00 90.69 389 LEU A N 1
ATOM 3146 C CA . LEU A 1 389 ? -16.352 -6.793 22.905 1.00 90.69 389 LEU A CA 1
ATOM 3147 C C . LEU A 1 389 ? -15.304 -7.761 23.497 1.00 90.69 389 LEU A C 1
ATOM 3149 O O . LEU A 1 389 ? -14.538 -7.353 24.375 1.00 90.69 389 LEU A O 1
ATOM 3153 N N . PRO A 1 390 ? -15.225 -9.030 23.038 1.00 92.69 390 PRO A N 1
ATOM 3154 C CA . PRO A 1 390 ? -14.405 -10.056 23.693 1.00 92.69 390 PRO A CA 1
ATOM 3155 C C . PRO A 1 390 ? -12.914 -9.721 23.813 1.00 92.69 390 PRO A C 1
ATOM 3157 O O . PRO A 1 390 ? -12.270 -10.147 24.768 1.00 92.69 390 PRO A O 1
ATOM 3160 N N . PHE A 1 391 ? -12.366 -8.940 22.880 1.00 92.12 391 PHE A N 1
ATOM 3161 C CA . PHE A 1 391 ? -10.966 -8.518 22.918 1.00 92.12 391 PHE A CA 1
ATOM 3162 C C . PHE A 1 391 ? -10.662 -7.517 24.052 1.00 92.12 391 PHE A C 1
ATOM 3164 O O . PHE A 1 391 ? -9.542 -7.494 24.549 1.00 92.12 391 PHE A O 1
ATOM 3171 N N . LEU A 1 392 ? -11.645 -6.746 24.540 1.00 91.38 392 LEU A N 1
ATOM 3172 C CA . LEU A 1 392 ? -11.453 -5.759 25.618 1.00 91.38 392 LEU A CA 1
ATOM 3173 C C . LEU A 1 392 ? -11.224 -6.391 27.006 1.00 91.38 392 LEU A C 1
ATOM 3175 O O . LEU A 1 392 ? -10.819 -5.698 27.939 1.00 91.38 392 LEU A O 1
ATOM 3179 N N . VAL A 1 393 ? -11.514 -7.688 27.170 1.00 91.81 393 VAL A N 1
ATOM 3180 C CA . VAL A 1 393 ? -11.455 -8.401 28.463 1.00 91.81 393 VAL A CA 1
ATOM 3181 C C . VAL A 1 393 ? -10.338 -9.447 28.554 1.00 91.81 393 VAL A C 1
ATOM 3183 O O . VAL A 1 393 ? -10.211 -10.110 29.584 1.00 91.81 393 VAL A O 1
ATOM 3186 N N . VAL A 1 394 ? -9.521 -9.595 27.508 1.00 92.19 394 VAL A N 1
ATOM 3187 C CA . VAL A 1 394 ? -8.424 -10.575 27.429 1.00 92.19 394 VAL A CA 1
ATOM 3188 C C . VAL A 1 394 ? -7.067 -9.897 27.231 1.00 92.19 394 VAL A C 1
ATOM 3190 O O . VAL A 1 394 ? -6.977 -8.733 26.849 1.00 92.19 394 VAL A O 1
ATOM 3193 N N . LEU A 1 395 ? -5.997 -10.642 27.505 1.00 91.25 395 LEU A N 1
ATOM 3194 C CA . LEU A 1 395 ? -4.621 -10.229 27.228 1.00 91.25 395 LEU A CA 1
ATOM 3195 C C . LEU A 1 395 ? -4.198 -10.666 25.809 1.00 91.25 395 LEU A C 1
ATOM 3197 O O . LEU A 1 395 ? -4.747 -11.643 25.295 1.00 91.25 395 LEU A O 1
ATOM 3201 N N . PRO A 1 396 ? -3.213 -9.994 25.181 1.00 95.38 396 PRO A N 1
ATOM 3202 C CA . PRO A 1 396 ? -2.662 -10.405 23.890 1.00 95.38 396 PRO A CA 1
ATOM 3203 C C . PRO A 1 396 ? -2.113 -11.837 23.922 1.00 95.38 396 PRO A C 1
ATOM 3205 O O . PRO A 1 396 ? -1.253 -12.181 24.734 1.00 95.38 396 PRO A O 1
ATOM 3208 N N . ASN A 1 397 ? -2.581 -12.668 22.992 1.00 97.38 397 ASN A N 1
ATOM 3209 C CA . ASN A 1 397 ? -2.192 -14.065 22.847 1.00 97.38 397 ASN A CA 1
ATOM 3210 C C . ASN A 1 397 ? -1.365 -14.268 21.569 1.00 97.38 397 ASN A C 1
ATOM 3212 O O . ASN A 1 397 ? -1.857 -14.680 20.515 1.00 97.38 397 ASN A O 1
ATOM 3216 N N . PHE A 1 398 ? -0.060 -14.012 21.681 1.00 97.00 398 PHE A N 1
ATOM 3217 C CA . PHE A 1 398 ? 0.896 -14.182 20.583 1.00 97.00 398 PHE A CA 1
ATOM 3218 C C . PHE A 1 398 ? 0.987 -15.628 20.062 1.00 97.00 398 PHE A C 1
ATOM 3220 O O . PHE A 1 398 ? 1.366 -15.843 18.910 1.00 97.00 398 PHE A O 1
ATOM 3227 N N . LYS A 1 399 ? 0.608 -16.638 20.863 1.00 98.00 399 LYS A N 1
ATOM 3228 C CA . LYS A 1 399 ? 0.511 -18.028 20.390 1.00 98.00 399 LYS A CA 1
ATOM 3229 C C . LYS A 1 399 ? -0.654 -18.178 19.411 1.00 98.00 399 LYS A C 1
ATOM 3231 O O . LYS A 1 399 ? -0.446 -18.701 18.321 1.00 98.00 399 LYS A O 1
ATOM 3236 N N . ALA A 1 400 ? -1.826 -17.644 19.752 1.00 98.00 400 ALA A N 1
ATOM 3237 C CA . ALA A 1 400 ? -3.003 -17.653 18.887 1.00 98.00 400 ALA A CA 1
ATOM 3238 C C . ALA A 1 400 ? -2.793 -16.830 17.596 1.00 98.00 400 ALA A C 1
ATOM 3240 O O . ALA A 1 400 ? -3.094 -17.324 16.509 1.00 98.00 400 ALA A O 1
ATOM 3241 N N . LYS A 1 401 ? -2.153 -15.647 17.674 1.00 97.56 401 LYS A N 1
ATOM 3242 C CA . LYS A 1 401 ? -1.686 -14.879 16.492 1.00 97.56 401 LYS A CA 1
ATOM 3243 C C . LYS A 1 401 ? -0.832 -15.741 15.553 1.00 97.56 401 LYS A C 1
ATOM 3245 O O . LYS A 1 401 ? -1.092 -15.803 14.353 1.00 97.56 401 LYS A O 1
ATOM 3250 N N . ASN A 1 402 ? 0.149 -16.462 16.097 1.00 97.56 402 ASN A N 1
ATOM 3251 C CA . ASN A 1 402 ? 1.036 -17.324 15.312 1.00 97.56 402 ASN A CA 1
ATOM 3252 C C . ASN A 1 402 ? 0.361 -18.605 14.784 1.00 97.56 402 ASN A C 1
ATOM 3254 O O . ASN A 1 402 ? 0.743 -19.098 13.723 1.00 97.56 402 ASN A O 1
ATOM 3258 N N . GLU A 1 403 ? -0.640 -19.149 15.477 1.00 97.88 403 GLU A N 1
ATOM 3259 C CA . GLU A 1 403 ? -1.471 -20.252 14.975 1.00 97.88 403 GLU A CA 1
ATOM 3260 C C . GLU A 1 403 ? -2.328 -19.804 13.783 1.00 97.88 403 GLU A C 1
ATOM 3262 O O . GLU A 1 403 ? -2.339 -20.476 12.751 1.00 97.88 403 GLU A O 1
ATOM 3267 N N . ILE A 1 404 ? -2.960 -18.629 13.870 1.00 97.56 404 ILE A N 1
ATOM 3268 C CA . ILE A 1 404 ? -3.750 -18.052 12.774 1.00 97.56 404 ILE A CA 1
ATOM 3269 C C . ILE A 1 404 ? -2.861 -17.672 11.582 1.00 97.56 404 ILE A C 1
ATOM 3271 O O . ILE A 1 404 ? -3.210 -18.021 10.455 1.00 97.56 404 ILE A O 1
ATOM 3275 N N . LYS A 1 405 ? -1.677 -17.065 11.789 1.00 96.56 405 LYS A N 1
ATOM 3276 C CA . LYS A 1 405 ? -0.714 -16.808 10.693 1.00 96.56 405 LYS A CA 1
ATOM 3277 C C . LYS A 1 405 ? -0.332 -18.095 9.945 1.00 96.56 405 LYS A C 1
ATOM 3279 O O . LYS A 1 405 ? -0.267 -18.090 8.717 1.00 96.56 405 LYS A O 1
ATOM 3284 N N . LYS A 1 406 ? -0.150 -19.218 10.653 1.00 96.69 406 LYS A N 1
ATOM 3285 C CA . LYS A 1 406 ? 0.103 -20.530 10.026 1.00 96.69 406 LYS A CA 1
ATOM 3286 C C . LYS A 1 406 ? -1.109 -21.049 9.251 1.00 96.69 406 LYS A C 1
ATOM 3288 O O . LYS A 1 406 ? -0.938 -21.508 8.126 1.00 96.69 406 LYS A O 1
ATOM 3293 N N . LEU A 1 407 ? -2.319 -20.958 9.809 1.00 96.88 407 LEU A N 1
ATOM 3294 C CA . LEU A 1 407 ? -3.545 -21.374 9.114 1.00 96.88 407 LEU A CA 1
ATOM 3295 C C . LEU A 1 407 ? -3.811 -20.541 7.855 1.00 96.88 407 LEU A C 1
ATOM 3297 O O . LEU A 1 407 ? -4.212 -21.106 6.841 1.00 96.88 407 LEU A O 1
ATOM 3301 N N . ILE A 1 408 ? -3.528 -19.235 7.890 1.00 95.31 408 ILE A N 1
ATOM 3302 C CA . ILE A 1 408 ? -3.556 -18.355 6.716 1.00 95.31 408 ILE A CA 1
ATOM 3303 C C . ILE A 1 408 ? -2.655 -18.920 5.611 1.00 95.31 408 ILE A C 1
ATOM 3305 O O . ILE A 1 408 ? -3.154 -19.236 4.531 1.00 95.31 408 ILE A O 1
ATOM 3309 N N . LEU A 1 409 ? -1.364 -19.140 5.891 1.00 93.25 409 LEU A N 1
ATOM 3310 C CA . LEU A 1 409 ? -0.430 -19.678 4.895 1.00 93.25 409 LEU A CA 1
ATOM 3311 C C . LEU A 1 409 ? -0.837 -21.069 4.388 1.00 93.25 409 LEU A C 1
ATOM 3313 O O . LEU A 1 409 ? -0.763 -21.320 3.189 1.00 93.25 409 LEU A O 1
ATOM 3317 N N . VAL A 1 410 ? -1.338 -21.954 5.255 1.00 94.19 410 VAL A N 1
ATOM 3318 C CA . VAL A 1 410 ? -1.851 -23.275 4.841 1.00 94.19 410 VAL A CA 1
ATOM 3319 C C . VAL A 1 410 ? -3.092 -23.155 3.944 1.00 94.19 410 VAL A C 1
ATOM 3321 O O . VAL A 1 410 ? -3.282 -23.978 3.050 1.00 94.19 410 VAL A O 1
ATOM 3324 N N . ARG A 1 411 ? -3.945 -22.140 4.147 1.00 90.25 411 ARG A N 1
ATOM 3325 C CA . ARG A 1 411 ? -5.210 -21.979 3.413 1.00 90.25 411 ARG A CA 1
ATOM 3326 C C . ARG A 1 411 ? -5.072 -21.243 2.078 1.00 90.25 411 ARG A C 1
ATOM 3328 O O . ARG A 1 411 ? -5.877 -21.518 1.182 1.00 90.25 411 ARG A O 1
ATOM 3335 N N . THR A 1 412 ? -4.124 -20.308 1.961 1.00 88.06 412 THR A N 1
ATOM 3336 C CA . THR A 1 412 ? -3.975 -19.400 0.802 1.00 88.06 412 THR A CA 1
ATOM 3337 C C . THR A 1 412 ? -2.585 -19.387 0.163 1.00 88.06 412 THR A C 1
ATOM 3339 O O . THR A 1 412 ? -2.432 -18.805 -0.909 1.00 88.06 412 THR A O 1
ATOM 3342 N N . GLY A 1 413 ? -1.569 -19.964 0.809 1.00 87.69 413 GLY A N 1
ATOM 3343 C CA . GLY A 1 413 ? -0.162 -19.913 0.396 1.00 87.69 413 GLY A CA 1
ATOM 3344 C C . GLY A 1 413 ? 0.555 -18.589 0.691 1.00 87.69 413 GLY A C 1
ATOM 3345 O O . GLY A 1 413 ? 1.770 -18.593 0.858 1.00 87.69 413 GLY A O 1
ATOM 3346 N N . GLN A 1 414 ? -0.164 -17.462 0.763 1.00 86.88 414 GLN A N 1
ATOM 3347 C CA . GLN A 1 414 ? 0.414 -16.115 0.895 1.00 86.88 414 GLN A CA 1
ATOM 3348 C C . GLN A 1 414 ? -0.476 -15.196 1.744 1.00 86.88 414 GLN A C 1
ATOM 3350 O O . GLN A 1 414 ? -1.707 -15.230 1.617 1.00 86.88 414 GLN A O 1
ATOM 3355 N N . TYR A 1 415 ? 0.140 -14.329 2.559 1.00 90.88 415 TYR A N 1
ATOM 3356 C CA . TYR A 1 415 ? -0.581 -13.363 3.399 1.00 90.88 415 TYR A CA 1
ATOM 3357 C C . TYR A 1 415 ? -1.399 -12.372 2.567 1.00 90.88 415 TYR A C 1
ATOM 3359 O O . TYR A 1 415 ? -2.573 -12.184 2.863 1.00 90.88 415 TYR A O 1
ATOM 3367 N N . MET A 1 416 ? -0.853 -11.836 1.471 1.00 87.00 416 MET A N 1
ATOM 3368 C CA . MET A 1 416 ? -1.579 -10.931 0.565 1.00 87.00 416 MET A CA 1
ATOM 3369 C C . MET A 1 416 ? -2.864 -11.526 -0.014 1.00 87.00 416 MET A C 1
ATOM 3371 O O . MET A 1 416 ? -3.913 -10.878 -0.026 1.00 87.00 416 MET A O 1
ATOM 3375 N N . LYS A 1 417 ? -2.811 -12.796 -0.428 1.00 86.25 417 LYS A N 1
ATOM 3376 C CA . LYS A 1 417 ? -3.976 -13.520 -0.948 1.00 86.25 417 LYS A CA 1
ATOM 3377 C C . LYS A 1 417 ? -5.034 -13.779 0.130 1.00 86.25 417 LYS A C 1
ATOM 3379 O O . LYS A 1 417 ? -6.213 -13.869 -0.198 1.00 86.25 417 LYS A O 1
ATOM 3384 N N . ALA A 1 418 ? -4.641 -13.884 1.402 1.00 91.56 418 ALA A N 1
ATOM 3385 C CA . ALA A 1 418 ? -5.577 -13.934 2.525 1.00 91.56 418 ALA A CA 1
ATOM 3386 C C . ALA A 1 418 ? -6.107 -12.549 2.909 1.00 91.56 418 ALA A C 1
ATOM 3388 O O . ALA A 1 418 ? -7.290 -12.432 3.212 1.00 91.56 418 ALA A O 1
ATOM 3389 N N . TRP A 1 419 ? -5.270 -11.512 2.844 1.00 92.00 419 TRP A N 1
ATOM 3390 C CA . TRP A 1 419 ? -5.653 -10.126 3.088 1.00 92.00 419 TRP A CA 1
ATOM 3391 C C . TRP A 1 419 ? -6.845 -9.751 2.203 1.00 92.00 419 TRP A C 1
ATOM 3393 O O . TRP A 1 419 ? -7.970 -9.662 2.684 1.00 92.00 419 TRP A O 1
ATOM 3403 N N . ARG A 1 420 ? -6.628 -9.741 0.884 1.00 87.06 420 ARG A N 1
ATOM 3404 C CA . ARG A 1 420 ? -7.579 -9.305 -0.154 1.00 87.06 420 ARG A CA 1
ATOM 3405 C C . ARG A 1 420 ? -8.777 -10.245 -0.401 1.00 87.06 420 ARG A C 1
ATOM 3407 O O . ARG A 1 420 ? -9.514 -10.048 -1.365 1.00 87.06 420 ARG A O 1
ATOM 3414 N N . ARG A 1 421 ? -8.944 -11.319 0.387 1.00 86.31 421 ARG A N 1
ATOM 3415 C CA . ARG A 1 421 ? -10.022 -12.327 0.214 1.00 86.31 421 ARG A CA 1
ATOM 3416 C C . ARG A 1 421 ? -10.708 -12.770 1.505 1.00 86.31 421 ARG A C 1
ATOM 3418 O O . ARG A 1 421 ? -11.841 -13.244 1.445 1.00 86.31 421 ARG A O 1
ATOM 3425 N N . LEU A 1 422 ? -10.034 -12.679 2.651 1.00 89.81 422 LEU A N 1
ATOM 3426 C CA . LEU A 1 422 ? -10.529 -13.169 3.942 1.00 89.81 422 LEU A CA 1
ATOM 3427 C C . LEU A 1 422 ? -10.617 -12.058 4.994 1.00 89.81 422 LEU A C 1
ATOM 3429 O O . LEU A 1 422 ? -11.576 -12.079 5.763 1.00 89.81 422 LEU A O 1
ATOM 3433 N N . LEU A 1 423 ? -9.659 -11.124 5.023 1.00 92.44 423 LEU A N 1
ATOM 3434 C CA . LEU A 1 423 ? -9.495 -10.129 6.096 1.00 92.44 423 LEU A CA 1
ATOM 3435 C C . LEU A 1 423 ? -9.980 -8.723 5.709 1.00 92.44 423 LEU A C 1
ATOM 3437 O O . LEU A 1 423 ? -10.711 -8.129 6.479 1.00 92.44 423 LEU A O 1
ATOM 3441 N N . ASP A 1 424 ? -9.602 -8.239 4.527 1.00 89.38 424 ASP A N 1
ATOM 3442 C CA . ASP A 1 424 ? -9.977 -6.948 3.926 1.00 89.38 424 ASP A CA 1
ATOM 3443 C C . ASP A 1 424 ? -10.794 -7.268 2.668 1.00 89.38 424 ASP A C 1
ATOM 3445 O O . ASP A 1 424 ? -10.244 -7.490 1.581 1.00 89.38 424 ASP A O 1
ATOM 3449 N N . LYS A 1 425 ? -12.113 -7.439 2.836 1.00 83.12 425 LYS A N 1
ATOM 3450 C CA . LYS A 1 425 ? -13.004 -7.869 1.736 1.00 83.12 425 LYS A CA 1
ATOM 3451 C C . LYS A 1 425 ? -13.613 -6.697 0.973 1.00 83.12 425 LYS A C 1
ATOM 3453 O O . LYS A 1 425 ? -14.015 -6.869 -0.178 1.00 83.12 425 LYS A O 1
ATOM 3458 N N . ASP A 1 426 ? -13.712 -5.538 1.613 1.00 78.94 426 ASP A N 1
ATOM 3459 C CA . ASP A 1 426 ? -14.307 -4.323 1.057 1.00 78.94 426 ASP A CA 1
ATOM 3460 C C . ASP A 1 426 ? -13.280 -3.366 0.420 1.00 78.94 426 ASP A C 1
ATOM 3462 O O . ASP A 1 426 ? -13.677 -2.428 -0.273 1.00 78.94 426 ASP A O 1
ATOM 3466 N N . ALA A 1 427 ? -11.981 -3.663 0.559 1.00 77.94 427 ALA A N 1
ATOM 3467 C CA . ALA A 1 427 ? -10.858 -2.841 0.114 1.00 77.94 427 ALA A CA 1
ATOM 3468 C C . ALA A 1 427 ? -10.683 -1.523 0.890 1.00 77.94 427 ALA A C 1
ATOM 3470 O O . ALA A 1 427 ? -10.169 -0.549 0.338 1.00 77.94 427 ALA A O 1
ATOM 3471 N N . THR A 1 428 ? -11.058 -1.493 2.173 1.00 79.25 428 THR A N 1
ATOM 3472 C CA . THR A 1 428 ? -10.732 -0.391 3.097 1.00 79.25 428 THR A CA 1
ATOM 3473 C C . THR A 1 428 ? -9.263 -0.368 3.533 1.00 79.25 428 THR A C 1
ATOM 3475 O O . THR A 1 428 ? -8.849 0.580 4.202 1.00 79.25 428 THR A O 1
ATOM 3478 N N . ASN A 1 429 ? -8.465 -1.377 3.150 1.00 84.50 429 ASN A N 1
ATOM 3479 C CA . ASN A 1 429 ? -7.067 -1.565 3.568 1.00 84.50 429 ASN A CA 1
ATOM 3480 C C . ASN A 1 429 ? -6.920 -1.762 5.092 1.00 84.50 429 ASN A C 1
ATOM 3482 O O . ASN A 1 429 ? -5.843 -1.580 5.664 1.00 84.50 429 ASN A O 1
ATOM 3486 N N . ARG A 1 430 ? -8.012 -2.167 5.750 1.00 87.44 430 ARG A N 1
ATOM 3487 C CA . ARG A 1 430 ? -8.139 -2.438 7.184 1.00 87.44 430 ARG A CA 1
ATOM 3488 C C . ARG A 1 430 ? -8.986 -3.703 7.346 1.00 87.44 430 ARG A C 1
ATOM 3490 O O . ARG A 1 430 ? -9.771 -4.030 6.470 1.00 87.44 430 ARG A O 1
ATOM 3497 N N . CYS A 1 431 ? -8.808 -4.423 8.445 1.00 91.94 431 CYS A N 1
ATOM 3498 C CA . CYS A 1 431 ? -9.595 -5.606 8.789 1.00 91.94 431 CYS A CA 1
ATOM 3499 C C . CYS A 1 431 ? -10.254 -5.350 10.143 1.00 91.94 431 CYS A C 1
ATOM 3501 O O . CYS A 1 431 ? -9.557 -5.245 11.156 1.00 91.94 431 CYS A O 1
ATOM 3503 N N . ASN A 1 432 ? -11.583 -5.243 10.185 1.00 90.06 432 ASN A N 1
ATOM 3504 C CA . ASN A 1 432 ? -12.299 -5.019 11.446 1.00 90.06 432 ASN A CA 1
ATOM 3505 C C . ASN A 1 432 ? -12.482 -6.324 12.258 1.00 90.06 432 ASN A C 1
ATOM 3507 O O . ASN A 1 432 ? -12.196 -7.428 11.784 1.00 90.06 432 ASN A O 1
ATOM 3511 N N . TRP A 1 433 ? -12.956 -6.214 13.507 1.00 91.12 433 TRP A N 1
ATOM 3512 C CA . TRP A 1 433 ? -13.125 -7.366 14.410 1.00 91.12 433 TRP A CA 1
ATOM 3513 C C . TRP A 1 433 ? -14.066 -8.440 13.851 1.00 91.12 433 TRP A C 1
ATOM 3515 O O . TRP A 1 433 ? -13.809 -9.635 14.024 1.00 91.12 433 TRP A O 1
ATOM 3525 N N . TYR A 1 434 ? -15.136 -8.046 13.159 1.00 90.12 434 TYR A N 1
ATOM 3526 C CA . TYR A 1 434 ? -16.084 -8.985 12.565 1.00 90.12 434 TYR A CA 1
ATOM 3527 C C . TYR A 1 434 ? -15.472 -9.697 11.356 1.00 90.12 434 TYR A C 1
ATOM 3529 O O . TYR A 1 434 ? -15.578 -10.919 11.261 1.00 90.12 434 TYR A O 1
ATOM 3537 N N . GLU A 1 435 ? -14.740 -8.983 10.497 1.00 93.00 435 GLU A N 1
ATOM 3538 C CA . GLU A 1 435 ? -13.999 -9.596 9.390 1.00 93.00 435 GLU A CA 1
ATOM 3539 C C . GLU A 1 435 ? -12.938 -10.589 9.869 1.00 93.00 435 GLU A C 1
ATOM 3541 O O . GLU A 1 435 ? -12.878 -11.703 9.346 1.00 93.00 435 GLU A O 1
ATOM 3546 N N . PHE A 1 436 ? -12.150 -10.233 10.888 1.00 95.38 436 PHE A N 1
ATOM 3547 C CA . PHE A 1 436 ? -11.141 -11.119 11.474 1.00 95.38 436 PHE A CA 1
ATOM 3548 C C . PHE A 1 436 ? -11.769 -12.362 12.113 1.00 95.38 436 PHE A C 1
ATOM 3550 O O . PHE A 1 436 ? -11.296 -13.485 11.920 1.00 95.38 436 PHE A O 1
ATOM 3557 N N . LYS A 1 437 ? -12.867 -12.183 12.853 1.00 95.06 437 LYS A N 1
ATOM 3558 C CA . LYS A 1 437 ? -13.627 -13.272 13.477 1.00 95.06 437 LYS A CA 1
ATOM 3559 C C . LYS A 1 437 ? -14.236 -14.213 12.431 1.00 95.06 437 LYS A C 1
ATOM 3561 O O . LYS A 1 437 ? -14.227 -15.430 12.627 1.00 95.06 437 LYS A O 1
ATOM 3566 N N . ASP A 1 438 ? -14.751 -13.684 11.327 1.00 94.62 438 ASP A N 1
ATOM 3567 C CA . ASP A 1 438 ? -15.300 -14.487 10.232 1.00 94.62 438 ASP A CA 1
ATOM 3568 C C . ASP A 1 438 ? -14.188 -15.155 9.408 1.00 94.62 438 ASP A C 1
ATOM 3570 O O . ASP A 1 438 ? -14.324 -16.315 9.020 1.00 94.62 438 ASP A O 1
ATOM 3574 N N . ALA A 1 439 ? -13.033 -14.503 9.234 1.00 96.12 439 ALA A N 1
ATOM 3575 C CA . ALA A 1 439 ? -11.837 -15.130 8.676 1.00 96.12 439 ALA A CA 1
ATOM 3576 C C . ALA A 1 439 ? -11.372 -16.314 9.539 1.00 96.12 439 ALA A C 1
ATOM 3578 O O . ALA A 1 439 ? -11.105 -17.388 9.005 1.00 96.12 439 ALA A O 1
ATOM 3579 N N . CYS A 1 440 ? -11.351 -16.170 10.870 1.00 97.00 440 CYS A N 1
ATOM 3580 C CA . CYS A 1 440 ? -11.037 -17.266 11.792 1.00 97.00 440 CYS A CA 1
ATOM 3581 C C . CYS A 1 440 ? -12.014 -18.447 11.652 1.00 97.00 440 CYS A C 1
ATOM 3583 O O . CYS A 1 440 ? -11.574 -19.597 11.644 1.00 97.00 440 CYS A O 1
ATOM 3585 N N . GLN A 1 441 ? -13.314 -18.183 11.468 1.00 95.94 441 GLN A N 1
ATOM 3586 C CA . GLN A 1 441 ? -14.312 -19.225 11.185 1.00 95.94 441 GLN A CA 1
ATOM 3587 C C . GLN A 1 441 ? -14.054 -19.921 9.837 1.00 95.94 441 GLN A C 1
ATOM 3589 O O . GLN A 1 441 ? -14.066 -21.149 9.775 1.00 95.94 441 GLN A O 1
ATOM 3594 N N . VAL A 1 442 ? -13.749 -19.169 8.771 1.00 95.19 442 VAL A N 1
ATOM 3595 C CA . VAL A 1 442 ? -13.417 -19.714 7.435 1.00 95.19 442 VAL A CA 1
ATOM 3596 C C . VAL A 1 442 ? -12.096 -20.504 7.429 1.00 95.19 442 VAL A C 1
ATOM 3598 O O . VAL A 1 442 ? -11.938 -21.442 6.645 1.00 95.19 442 VAL A O 1
ATOM 3601 N N . LEU A 1 443 ? -11.163 -20.170 8.325 1.00 95.69 443 LEU A N 1
ATOM 3602 C CA . LEU A 1 443 ? -9.932 -20.926 8.588 1.00 95.69 443 LEU A CA 1
ATOM 3603 C C . LEU A 1 443 ? -10.149 -22.155 9.491 1.00 95.69 443 LEU A C 1
ATOM 3605 O O . LEU A 1 443 ? -9.221 -22.942 9.667 1.00 95.69 443 LEU A O 1
ATOM 3609 N N . GLY A 1 444 ? -11.340 -22.326 10.076 1.00 95.69 444 GLY A N 1
ATOM 3610 C CA . GLY A 1 444 ? -11.639 -23.395 11.032 1.00 95.69 444 GLY A CA 1
ATOM 3611 C C . GLY A 1 444 ? -10.936 -23.246 12.387 1.00 95.69 444 GLY A C 1
ATOM 3612 O O . GLY A 1 444 ? -10.788 -24.234 13.106 1.00 95.69 444 GLY A O 1
ATOM 3613 N N . TYR A 1 445 ? -10.475 -22.043 12.749 1.00 97.25 445 TYR A N 1
ATOM 3614 C CA . TYR A 1 445 ? -9.763 -21.812 14.006 1.00 97.25 445 TYR A CA 1
ATOM 3615 C C . TYR A 1 445 ? -10.730 -21.747 15.194 1.00 97.25 445 TYR A C 1
ATOM 3617 O O . TYR A 1 445 ? -11.518 -20.811 15.324 1.00 97.25 445 TYR A O 1
ATOM 3625 N N . SER A 1 446 ? -10.632 -22.728 16.093 1.00 95.06 446 SER A N 1
ATOM 3626 C CA . SER A 1 446 ? -11.450 -22.844 17.310 1.00 95.06 446 SER A CA 1
ATOM 3627 C C . SER A 1 446 ? -10.708 -22.449 18.597 1.00 95.06 446 SER A C 1
ATOM 3629 O O . SER A 1 446 ? -11.093 -22.884 19.682 1.00 95.06 446 SER A O 1
ATOM 3631 N N . GLY A 1 447 ? -9.595 -21.719 18.481 1.00 96.06 447 GLY A N 1
ATOM 3632 C CA . GLY A 1 447 ? -8.794 -21.264 19.617 1.00 96.06 447 GLY A CA 1
ATOM 3633 C C . GLY A 1 447 ? -9.170 -19.860 20.098 1.00 96.06 447 GLY A C 1
ATOM 3634 O O . GLY A 1 447 ? -10.301 -19.400 19.944 1.00 96.06 447 GLY A O 1
ATOM 3635 N N . ASP A 1 448 ? -8.202 -19.162 20.686 1.00 97.12 448 ASP A N 1
ATOM 3636 C CA . ASP A 1 448 ? -8.404 -17.848 21.302 1.00 97.12 448 ASP A CA 1
ATOM 3637 C C . ASP A 1 448 ? -8.384 -16.709 20.265 1.00 97.12 448 ASP A C 1
ATOM 3639 O O . ASP A 1 448 ? -7.387 -16.009 20.084 1.00 97.12 448 ASP A O 1
ATOM 3643 N N . VAL A 1 449 ? -9.509 -16.529 19.567 1.00 97.75 449 VAL A N 1
ATOM 3644 C CA . VAL A 1 449 ? -9.711 -15.448 18.581 1.00 97.75 449 VAL A CA 1
ATOM 3645 C C . VAL A 1 449 ? -9.575 -14.058 19.221 1.00 97.75 449 VAL A C 1
ATOM 3647 O O . VAL A 1 449 ? -9.043 -13.142 18.599 1.00 97.75 449 VAL A O 1
ATOM 3650 N N . ALA A 1 450 ? -10.029 -13.882 20.466 1.00 96.25 450 ALA A N 1
ATOM 3651 C CA . ALA A 1 450 ? -10.029 -12.583 21.138 1.00 96.25 450 ALA A CA 1
ATOM 3652 C C . ALA A 1 450 ? -8.615 -12.153 21.562 1.00 96.25 450 ALA A C 1
ATOM 3654 O O . ALA A 1 450 ? -8.210 -11.016 21.314 1.00 96.25 450 ALA A O 1
ATOM 3655 N N . GLY A 1 451 ? -7.840 -13.068 22.150 1.00 96.88 451 GLY A N 1
ATOM 3656 C CA . GLY A 1 451 ? -6.438 -12.828 22.476 1.00 96.88 451 GLY A CA 1
ATOM 3657 C C . GLY A 1 451 ? -5.570 -12.723 21.223 1.00 96.88 451 GLY A C 1
ATOM 3658 O O . GLY A 1 451 ? -4.635 -11.923 21.203 1.00 96.88 451 GLY A O 1
ATOM 3659 N N . ALA A 1 452 ? -5.886 -13.465 20.153 1.00 97.94 452 ALA A N 1
ATOM 3660 C CA . ALA A 1 452 ? -5.218 -13.291 18.865 1.00 97.94 452 ALA A CA 1
ATOM 3661 C C . ALA A 1 452 ? -5.408 -11.875 18.315 1.00 97.94 452 ALA A C 1
ATOM 3663 O O . ALA A 1 452 ? -4.415 -11.253 17.947 1.00 97.94 452 ALA A O 1
ATOM 3664 N N . TRP A 1 453 ? -6.643 -11.351 18.314 1.00 96.56 453 TRP A N 1
ATOM 3665 C CA . TRP A 1 453 ? -6.922 -9.968 17.914 1.00 96.56 453 TRP A CA 1
ATOM 3666 C C . TRP A 1 453 ? -6.073 -8.977 18.713 1.00 96.56 453 TRP A C 1
ATOM 3668 O O . TRP A 1 453 ? -5.344 -8.206 18.106 1.00 96.56 453 TRP A O 1
ATOM 3678 N N . ARG A 1 454 ? -6.059 -9.062 20.055 1.00 93.88 454 ARG A N 1
ATOM 3679 C CA . ARG A 1 454 ? -5.237 -8.173 20.908 1.00 93.88 454 ARG A CA 1
ATOM 3680 C C . ARG A 1 454 ? -3.730 -8.281 20.681 1.00 93.88 454 ARG A C 1
ATOM 3682 O O . ARG A 1 454 ? -3.003 -7.398 21.116 1.00 93.88 454 ARG A O 1
ATOM 3689 N N . ALA A 1 455 ? -3.255 -9.364 20.068 1.00 96.31 455 ALA A N 1
ATOM 3690 C CA . ALA A 1 455 ? -1.862 -9.521 19.661 1.00 96.31 455 ALA A CA 1
ATOM 3691 C C . ALA A 1 455 ? -1.603 -9.077 18.209 1.00 96.31 455 ALA A C 1
ATOM 3693 O O . ALA A 1 455 ? -0.439 -8.950 17.829 1.00 96.31 455 ALA A O 1
ATOM 3694 N N . PHE A 1 456 ? -2.640 -8.902 17.382 1.00 95.94 456 PHE A N 1
ATOM 3695 C CA . PHE A 1 456 ? -2.556 -8.237 16.079 1.00 95.94 456 PHE A CA 1
ATOM 3696 C C . PHE A 1 456 ? -2.673 -6.718 16.266 1.00 95.94 456 PHE A C 1
ATOM 3698 O O . PHE A 1 456 ? -1.645 -6.075 16.120 1.00 95.94 456 PHE A O 1
ATOM 3705 N N . ASP A 1 457 ? -3.847 -6.231 16.692 1.00 93.06 457 ASP A N 1
ATOM 3706 C CA . ASP A 1 457 ? -4.163 -4.857 17.141 1.00 93.06 457 ASP A CA 1
ATOM 3707 C C . ASP A 1 457 ? -3.527 -4.622 18.526 1.00 93.06 457 ASP A C 1
ATOM 3709 O O . ASP A 1 457 ? -4.178 -4.742 19.575 1.00 93.06 457 ASP A O 1
ATOM 3713 N N . ASP A 1 458 ? -2.210 -4.384 18.540 1.00 87.31 458 ASP A N 1
ATOM 3714 C CA . ASP A 1 458 ? -1.440 -4.101 19.758 1.00 87.31 458 ASP A CA 1
ATOM 3715 C C . ASP A 1 458 ? -1.386 -2.599 20.109 1.00 87.31 458 ASP A C 1
ATOM 3717 O O . ASP A 1 458 ? -1.320 -2.256 21.296 1.00 87.31 458 ASP A O 1
ATOM 3721 N N . ASP A 1 459 ? -1.561 -1.711 19.123 1.00 84.88 459 ASP A N 1
ATOM 3722 C CA . ASP A 1 459 ? -1.616 -0.250 19.286 1.00 84.88 459 ASP A CA 1
ATOM 3723 C C . ASP A 1 459 ? -2.966 0.284 19.830 1.00 84.88 459 ASP A C 1
ATOM 3725 O O . ASP A 1 459 ? -3.024 1.390 20.396 1.00 84.88 459 ASP A O 1
ATOM 3729 N N . LEU A 1 460 ? -4.026 -0.538 19.751 1.00 82.62 460 LEU A N 1
ATOM 3730 C CA . LEU A 1 460 ? -5.432 -0.210 20.030 1.00 82.62 460 LEU A CA 1
ATOM 3731 C C . LEU A 1 460 ? -6.033 0.827 19.057 1.00 82.62 460 LEU A C 1
ATOM 3733 O O . LEU A 1 460 ? -6.858 1.664 19.449 1.00 82.62 460 LEU A O 1
ATOM 3737 N N . SER A 1 461 ? -5.652 0.769 17.782 1.00 84.00 461 SER A N 1
ATOM 3738 C CA . SER A 1 461 ? -6.312 1.483 16.684 1.00 84.00 461 SER A CA 1
ATOM 3739 C C . SER A 1 461 ? -7.751 1.001 16.454 1.00 84.00 461 SER A C 1
ATOM 3741 O O . SER A 1 461 ? -8.606 1.792 16.020 1.00 84.00 461 SER A O 1
ATOM 3743 N N . GLY A 1 462 ? -8.046 -0.257 16.806 1.00 83.81 462 GLY A N 1
ATOM 3744 C CA . GLY A 1 462 ? -9.353 -0.900 16.652 1.00 83.81 462 GLY A CA 1
ATOM 3745 C C . GLY A 1 462 ? -9.576 -1.538 15.277 1.00 83.81 462 GLY A C 1
ATOM 3746 O O . GLY A 1 462 ? -10.712 -1.857 14.930 1.00 83.81 462 GLY A O 1
ATOM 3747 N N . TYR A 1 463 ? -8.517 -1.715 14.492 1.00 88.88 463 TYR A N 1
ATOM 3748 C CA . TYR A 1 463 ? -8.502 -2.513 13.270 1.00 88.88 463 TYR A CA 1
ATOM 3749 C C . TYR A 1 463 ? -7.148 -3.212 13.151 1.00 88.88 463 TYR A C 1
ATOM 3751 O O . TYR A 1 463 ? -6.169 -2.755 13.720 1.00 88.88 463 TYR A O 1
ATOM 3759 N N . ILE A 1 464 ? -7.082 -4.298 12.389 1.00 93.00 464 ILE A N 1
ATOM 3760 C CA . ILE A 1 464 ? -5.800 -4.874 11.972 1.00 93.00 464 ILE A CA 1
ATOM 3761 C C . ILE A 1 464 ? -5.439 -4.267 10.612 1.00 93.00 464 ILE A C 1
ATOM 3763 O O . ILE A 1 464 ? -6.322 -4.065 9.773 1.00 93.00 464 ILE A O 1
ATOM 3767 N N . SER A 1 465 ? -4.161 -3.994 10.370 1.00 92.19 465 SER A N 1
ATOM 3768 C CA . SER A 1 465 ? -3.583 -3.625 9.072 1.00 92.19 465 SER A CA 1
ATOM 3769 C C . SER A 1 465 ? -2.784 -4.782 8.459 1.00 92.19 465 SER A C 1
ATOM 3771 O O . SER A 1 465 ? -2.389 -5.733 9.141 1.00 92.19 465 SER A O 1
ATOM 3773 N N . LEU A 1 466 ? -2.458 -4.684 7.164 1.00 92.06 466 LEU A N 1
ATOM 3774 C CA . LEU A 1 466 ? -1.560 -5.650 6.526 1.00 92.06 466 LEU A CA 1
ATOM 3775 C C . LEU A 1 466 ? -0.194 -5.713 7.228 1.00 92.06 466 LEU A C 1
ATOM 3777 O O . LEU A 1 466 ? 0.378 -6.793 7.292 1.00 92.06 466 LEU A O 1
ATOM 3781 N N . LYS A 1 467 ? 0.316 -4.607 7.787 1.00 92.06 467 LYS A N 1
ATOM 3782 C CA . LYS A 1 467 ? 1.635 -4.560 8.442 1.00 92.06 467 LYS A CA 1
ATOM 3783 C C . LYS A 1 467 ? 1.698 -5.462 9.683 1.00 92.06 467 LYS A C 1
ATOM 3785 O O . LYS A 1 467 ? 2.691 -6.154 9.886 1.00 92.06 467 LYS A O 1
ATOM 3790 N N . GLU A 1 468 ? 0.626 -5.518 10.476 1.00 93.19 468 GLU A N 1
ATOM 3791 C CA . GLU A 1 468 ? 0.540 -6.381 11.669 1.00 93.19 468 GLU A CA 1
ATOM 3792 C C . GLU A 1 468 ? 0.336 -7.866 11.326 1.00 93.19 468 GLU A C 1
ATOM 3794 O O . GLU A 1 468 ? 0.668 -8.743 12.139 1.00 93.19 468 GLU A O 1
ATOM 3799 N N . ILE A 1 469 ? -0.194 -8.156 10.128 1.00 93.12 469 ILE A N 1
ATOM 3800 C CA . ILE A 1 469 ? -0.199 -9.499 9.539 1.00 93.12 469 ILE A CA 1
ATOM 3801 C C . ILE A 1 469 ? 1.195 -9.845 9.009 1.00 93.12 469 ILE A C 1
ATOM 3803 O O . ILE A 1 469 ? 1.736 -10.878 9.398 1.00 93.12 469 ILE A O 1
ATOM 3807 N N . ASP A 1 470 ? 1.760 -9.023 8.126 1.00 91.19 470 ASP A N 1
ATOM 3808 C CA . ASP A 1 470 ? 2.987 -9.273 7.371 1.00 91.19 470 ASP A CA 1
ATOM 3809 C C . ASP A 1 470 ? 3.652 -7.968 6.874 1.00 91.19 470 ASP A C 1
ATOM 3811 O O . ASP A 1 470 ? 3.298 -7.402 5.836 1.00 91.19 470 ASP A O 1
ATOM 3815 N N . GLU A 1 471 ? 4.649 -7.497 7.626 1.00 90.56 471 GLU A N 1
ATOM 3816 C CA . GLU A 1 471 ? 5.375 -6.250 7.348 1.00 90.56 471 GLU A CA 1
ATOM 3817 C C . GLU A 1 471 ? 6.150 -6.276 6.018 1.00 90.56 471 GLU A C 1
ATOM 3819 O O . GLU A 1 471 ? 6.236 -5.247 5.350 1.00 90.56 471 GLU A O 1
ATOM 3824 N N . GLU A 1 472 ? 6.657 -7.438 5.586 1.00 87.44 472 GLU A N 1
ATOM 3825 C CA . GLU A 1 472 ? 7.377 -7.574 4.312 1.00 87.44 472 GLU A CA 1
ATOM 3826 C C . GLU A 1 472 ? 6.459 -7.271 3.119 1.00 87.44 472 GLU A C 1
ATOM 3828 O O . GLU A 1 472 ? 6.773 -6.399 2.304 1.00 87.44 472 GLU A O 1
ATOM 3833 N N . SER A 1 473 ? 5.281 -7.907 3.058 1.00 87.62 473 SER A N 1
ATOM 3834 C CA . SER A 1 473 ? 4.270 -7.610 2.034 1.00 87.62 473 SER A CA 1
ATOM 3835 C C . SER A 1 473 ? 3.849 -6.135 2.053 1.00 87.62 473 SER A C 1
ATOM 3837 O O . SER A 1 473 ? 3.768 -5.502 0.997 1.00 87.62 473 SER A O 1
ATOM 3839 N N . ALA A 1 474 ? 3.624 -5.558 3.240 1.00 88.69 474 ALA A N 1
ATOM 3840 C CA . ALA A 1 474 ? 3.248 -4.150 3.379 1.00 88.69 474 ALA A CA 1
ATOM 3841 C C . ALA A 1 474 ? 4.339 -3.197 2.854 1.00 88.69 474 ALA A C 1
ATOM 3843 O O . ALA A 1 474 ? 4.038 -2.255 2.118 1.00 88.69 474 ALA A O 1
ATOM 3844 N N . LEU A 1 475 ? 5.610 -3.464 3.171 1.00 87.44 475 LEU A N 1
ATOM 3845 C CA . LEU A 1 475 ? 6.753 -2.666 2.725 1.00 87.44 475 LEU A CA 1
ATOM 3846 C C . LEU A 1 475 ? 6.970 -2.763 1.207 1.00 87.44 475 LEU A C 1
ATOM 3848 O O . LEU A 1 475 ? 7.222 -1.747 0.554 1.00 87.44 475 LEU A O 1
ATOM 3852 N N . VAL A 1 476 ? 6.843 -3.959 0.625 1.00 88.44 476 VAL A N 1
ATOM 3853 C CA . VAL A 1 476 ? 6.939 -4.177 -0.830 1.00 88.44 476 VAL A CA 1
ATOM 3854 C C . VAL A 1 476 ? 5.875 -3.362 -1.574 1.00 88.44 476 VAL A C 1
ATOM 3856 O O . VAL A 1 476 ? 6.199 -2.647 -2.529 1.00 88.44 476 VAL A O 1
ATOM 3859 N N . LEU A 1 477 ? 4.625 -3.398 -1.103 1.00 89.12 477 LEU A N 1
ATOM 3860 C CA . LEU A 1 477 ? 3.527 -2.638 -1.700 1.00 89.12 477 LEU A CA 1
ATOM 3861 C C . LEU A 1 477 ? 3.675 -1.125 -1.497 1.00 89.12 477 LEU A C 1
ATOM 3863 O O . LEU A 1 477 ? 3.542 -0.381 -2.468 1.00 89.12 477 LEU A O 1
ATOM 3867 N N . SER A 1 478 ? 4.027 -0.667 -0.290 1.00 88.81 478 SER A N 1
ATOM 3868 C CA . SER A 1 478 ? 4.282 0.754 0.004 1.00 88.81 478 SER A CA 1
ATOM 3869 C C . SER A 1 478 ? 5.369 1.331 -0.911 1.00 88.81 478 SER A C 1
ATOM 3871 O O . SER A 1 478 ? 5.179 2.378 -1.534 1.00 88.81 478 SER A O 1
ATOM 3873 N N . ASN A 1 479 ? 6.478 0.608 -1.098 1.00 90.62 479 ASN A N 1
ATOM 3874 C CA . ASN A 1 479 ? 7.566 1.025 -1.983 1.00 90.62 479 ASN A CA 1
ATOM 3875 C C . ASN A 1 479 ? 7.135 1.102 -3.458 1.00 90.62 479 ASN A C 1
ATOM 3877 O O . ASN A 1 479 ? 7.476 2.068 -4.147 1.00 90.62 479 ASN A O 1
ATOM 3881 N N . PHE A 1 480 ? 6.359 0.132 -3.956 1.00 92.62 480 PHE A N 1
ATOM 3882 C CA . PHE A 1 480 ? 5.844 0.174 -5.331 1.00 92.62 480 PHE A CA 1
ATOM 3883 C C . PHE A 1 480 ? 4.816 1.300 -5.537 1.00 92.62 480 PHE A C 1
ATOM 3885 O O . PHE A 1 480 ? 4.864 2.020 -6.537 1.00 92.62 480 PHE A O 1
ATOM 3892 N N . ARG A 1 481 ? 3.935 1.519 -4.556 1.00 91.31 481 ARG A N 1
ATOM 3893 C CA . ARG A 1 481 ? 2.950 2.611 -4.502 1.00 91.31 481 ARG A CA 1
ATOM 3894 C C . ARG A 1 481 ? 3.617 3.988 -4.482 1.00 91.31 481 ARG A C 1
ATOM 3896 O O . ARG A 1 481 ? 3.202 4.893 -5.210 1.00 91.31 481 ARG A O 1
ATOM 3903 N N . LYS A 1 482 ? 4.680 4.155 -3.692 1.00 90.81 482 LYS A N 1
ATOM 3904 C CA . LYS A 1 482 ? 5.476 5.391 -3.618 1.00 90.81 482 LYS A CA 1
ATOM 3905 C C . LYS A 1 482 ? 6.229 5.651 -4.933 1.00 90.81 482 LYS A C 1
ATOM 3907 O O . LYS A 1 482 ? 6.185 6.774 -5.439 1.00 90.81 482 LYS A O 1
ATOM 3912 N N . TRP A 1 483 ? 6.817 4.625 -5.559 1.00 93.44 483 TRP A N 1
ATOM 3913 C CA . TRP A 1 483 ? 7.458 4.740 -6.881 1.00 93.44 483 TRP A CA 1
ATOM 3914 C C . TRP A 1 483 ? 6.469 5.074 -8.009 1.00 93.44 483 TRP A C 1
ATOM 3916 O O . TRP A 1 483 ? 6.699 6.013 -8.774 1.00 93.44 483 TRP A O 1
ATOM 3926 N N . SER A 1 484 ? 5.342 4.365 -8.100 1.00 93.31 484 SER A N 1
ATOM 3927 C CA . SER A 1 484 ? 4.332 4.597 -9.143 1.00 93.31 484 SER A CA 1
ATOM 3928 C C . SER A 1 484 ? 3.721 5.999 -9.058 1.00 93.31 484 SER A C 1
ATOM 3930 O O . SER A 1 484 ? 3.557 6.674 -10.079 1.00 93.31 484 SER A O 1
ATOM 3932 N N . SER A 1 485 ? 3.477 6.482 -7.838 1.00 90.75 485 SER A N 1
ATOM 3933 C CA . SER A 1 485 ? 3.002 7.841 -7.569 1.00 90.75 485 SER A CA 1
ATOM 3934 C C . SER A 1 485 ? 4.051 8.892 -7.951 1.00 90.75 485 SER A C 1
ATOM 3936 O O . SER A 1 485 ? 3.733 9.894 -8.600 1.00 90.75 485 SER A O 1
ATOM 3938 N N . LEU A 1 486 ? 5.329 8.649 -7.635 1.00 90.44 486 LEU A N 1
ATOM 3939 C CA . LEU A 1 486 ? 6.432 9.529 -8.023 1.00 90.44 486 LEU A CA 1
ATOM 3940 C C . LEU A 1 486 ? 6.610 9.607 -9.546 1.00 90.44 486 LEU A C 1
ATOM 3942 O O . LEU A 1 486 ? 6.829 10.696 -10.076 1.00 90.44 486 LEU A O 1
ATOM 3946 N N . GLU A 1 487 ? 6.511 8.492 -10.264 1.00 91.19 487 GLU A N 1
ATOM 3947 C CA . GLU A 1 487 ? 6.919 8.416 -11.671 1.00 91.19 487 GLU A CA 1
ATOM 3948 C C . GLU A 1 487 ? 5.753 8.551 -12.673 1.00 91.19 487 GLU A C 1
ATOM 3950 O O . GLU A 1 487 ? 5.937 9.162 -13.728 1.00 91.19 487 GLU A O 1
ATOM 3955 N N . PHE A 1 488 ? 4.542 8.098 -12.327 1.00 93.81 488 PHE A N 1
ATOM 3956 C CA . PHE A 1 488 ? 3.333 8.145 -13.176 1.00 93.81 488 PHE A CA 1
ATOM 3957 C C . PHE A 1 488 ? 2.169 8.929 -12.547 1.00 93.81 488 PHE A C 1
ATOM 3959 O O . PHE A 1 488 ? 1.121 9.096 -13.171 1.00 93.81 488 PHE A O 1
ATOM 3966 N N . GLY A 1 489 ? 2.334 9.422 -11.318 1.00 91.19 489 GLY A N 1
ATOM 3967 C CA . GLY A 1 489 ? 1.314 10.148 -10.561 1.00 91.19 489 GLY A CA 1
ATOM 3968 C C . GLY A 1 489 ? 0.395 9.243 -9.741 1.00 91.19 489 GLY A C 1
ATOM 3969 O O . GLY A 1 489 ? 0.062 9.614 -8.624 1.00 91.19 489 GLY A O 1
ATOM 3970 N N . SER A 1 490 ? -0.003 8.074 -10.257 1.00 91.50 490 SER A N 1
ATOM 3971 C CA . SER A 1 490 ? -0.809 7.081 -9.521 1.00 91.50 490 SER A CA 1
ATOM 3972 C C . SER A 1 490 ? -0.676 5.673 -10.130 1.00 91.50 490 SER A C 1
ATOM 3974 O O . SER A 1 490 ? -0.329 5.544 -11.307 1.00 91.50 490 SER A O 1
ATOM 3976 N N . MET A 1 491 ? -1.013 4.626 -9.378 1.00 92.12 491 MET A N 1
ATOM 3977 C CA . MET A 1 491 ? -1.088 3.221 -9.807 1.00 92.12 491 MET A CA 1
ATOM 3978 C C . MET A 1 491 ? -2.019 3.026 -11.008 1.00 92.12 491 MET A C 1
ATOM 3980 O O . MET A 1 491 ? -1.629 2.425 -12.009 1.00 92.12 491 MET A O 1
ATOM 3984 N N . LYS A 1 492 ? -3.217 3.627 -10.979 1.00 91.50 492 LYS A N 1
ATOM 3985 C CA . LYS A 1 492 ? -4.158 3.659 -12.119 1.00 91.50 492 LYS A CA 1
ATOM 3986 C C . LYS A 1 492 ? -3.553 4.264 -13.390 1.00 91.50 492 LYS A C 1
ATOM 3988 O O . LYS A 1 492 ? -3.995 3.968 -14.502 1.00 91.50 492 LYS A O 1
ATOM 3993 N N . SER A 1 493 ? -2.575 5.151 -13.221 1.00 93.12 493 SER A N 1
ATOM 3994 C CA . SER A 1 493 ? -1.901 5.875 -14.301 1.00 93.12 493 SER A CA 1
ATOM 3995 C C . SER A 1 493 ? -0.652 5.140 -14.795 1.00 93.12 493 SER A C 1
ATOM 3997 O O . SER A 1 493 ? -0.374 5.189 -15.989 1.00 93.12 493 SER A O 1
ATOM 3999 N N . LEU A 1 494 ? 0.040 4.414 -13.908 1.00 94.69 494 LEU A N 1
ATOM 4000 C CA . LEU A 1 494 ? 1.079 3.435 -14.238 1.00 94.69 494 LEU A CA 1
ATOM 4001 C C . LEU A 1 494 ? 0.503 2.295 -15.076 1.00 94.69 494 LEU A C 1
ATOM 4003 O O . LEU A 1 494 ? 1.020 2.027 -16.157 1.00 94.69 494 LEU A O 1
ATOM 4007 N N . PHE A 1 495 ? -0.588 1.666 -14.619 1.00 94.56 495 PHE A N 1
ATOM 4008 C CA . PHE A 1 495 ? -1.175 0.503 -15.293 1.00 94.56 495 PHE A CA 1
ATOM 4009 C C . PHE A 1 495 ? -1.493 0.829 -16.754 1.00 94.56 495 PHE A C 1
ATOM 4011 O O . PHE A 1 495 ? -1.069 0.111 -17.641 1.00 94.56 495 PHE A O 1
ATOM 4018 N N . LYS A 1 496 ? -2.096 1.994 -17.029 1.00 92.19 496 LYS A N 1
ATOM 4019 C CA . LYS A 1 496 ? -2.395 2.489 -18.391 1.00 92.19 496 LYS A CA 1
ATOM 4020 C C . LYS A 1 496 ? -1.185 2.874 -19.258 1.00 92.19 496 LYS A C 1
ATOM 4022 O O . LYS A 1 496 ? -1.368 3.333 -20.384 1.00 92.19 496 LYS A O 1
ATOM 4027 N N . VAL A 1 497 ? 0.031 2.797 -18.726 1.00 93.12 497 VAL A N 1
ATOM 4028 C CA . VAL A 1 497 ? 1.284 2.968 -19.480 1.00 93.12 497 VAL A CA 1
ATOM 4029 C C . VAL A 1 497 ? 1.989 1.623 -19.677 1.00 93.12 497 VAL A C 1
ATOM 4031 O O . VAL A 1 497 ? 2.702 1.472 -20.666 1.00 93.12 497 VAL A O 1
ATOM 4034 N N . PHE A 1 498 ? 1.761 0.666 -18.773 1.00 93.56 498 PHE A N 1
ATOM 4035 C CA . PHE A 1 498 ? 2.208 -0.725 -18.878 1.00 93.56 498 PHE A CA 1
ATOM 4036 C C . PHE A 1 498 ? 1.316 -1.525 -19.855 1.00 93.56 498 PHE A C 1
ATOM 4038 O O . PHE A 1 498 ? 1.839 -2.279 -20.664 1.00 93.56 498 PHE A O 1
ATOM 4045 N N . ASP A 1 499 ? -0.003 -1.291 -19.815 1.00 91.62 499 ASP A N 1
ATOM 4046 C CA . ASP A 1 499 ? -1.087 -1.862 -20.643 1.00 91.62 499 ASP A CA 1
ATOM 4047 C C . ASP A 1 499 ? -0.998 -1.274 -22.062 1.00 91.62 499 ASP A C 1
ATOM 4049 O O . ASP A 1 499 ? -1.759 -0.392 -22.471 1.00 91.62 499 ASP A O 1
ATOM 4053 N N . ALA A 1 500 ? 0.072 -1.654 -22.762 1.00 80.00 500 ALA A N 1
ATOM 4054 C CA . ALA A 1 500 ? 0.486 -1.063 -24.027 1.00 80.00 500 ALA A CA 1
ATOM 4055 C C . ALA A 1 500 ? -0.296 -1.618 -25.226 1.00 80.00 500 ALA A C 1
ATOM 4057 O O . ALA A 1 500 ? -0.439 -0.901 -26.220 1.00 80.00 500 ALA A O 1
ATOM 4058 N N . ASP A 1 501 ? -0.807 -2.848 -25.117 1.00 86.12 501 ASP A N 1
ATOM 4059 C CA . ASP A 1 501 ? -1.694 -3.485 -26.094 1.00 86.12 501 ASP A CA 1
ATOM 4060 C C . ASP A 1 501 ? -3.180 -3.119 -25.883 1.00 86.12 501 ASP A C 1
ATOM 4062 O O . ASP A 1 501 ? -3.985 -3.249 -26.806 1.00 86.12 501 ASP A O 1
ATOM 4066 N N . CYS A 1 502 ? -3.517 -2.568 -24.707 1.00 87.19 502 CYS A N 1
ATOM 4067 C CA . CYS A 1 502 ? -4.870 -2.229 -24.260 1.00 87.19 502 CYS A CA 1
ATOM 4068 C C . CYS A 1 502 ? -5.788 -3.448 -24.025 1.00 87.19 502 CYS A C 1
ATOM 4070 O O . CYS A 1 502 ? -7.013 -3.322 -24.138 1.00 87.19 502 CYS A O 1
ATOM 4072 N N . SER A 1 503 ? -5.223 -4.603 -23.655 1.00 91.88 503 SER A N 1
ATOM 4073 C CA . SER A 1 503 ? -5.962 -5.778 -23.169 1.00 91.88 503 SER A CA 1
ATOM 4074 C C . SER A 1 503 ? -6.747 -5.501 -21.880 1.00 91.88 503 SER A C 1
ATOM 4076 O O . SER A 1 503 ? -7.776 -6.136 -21.634 1.00 91.88 503 SER A O 1
ATOM 4078 N N . GLY A 1 504 ? -6.305 -4.537 -21.059 1.00 90.81 504 GLY A N 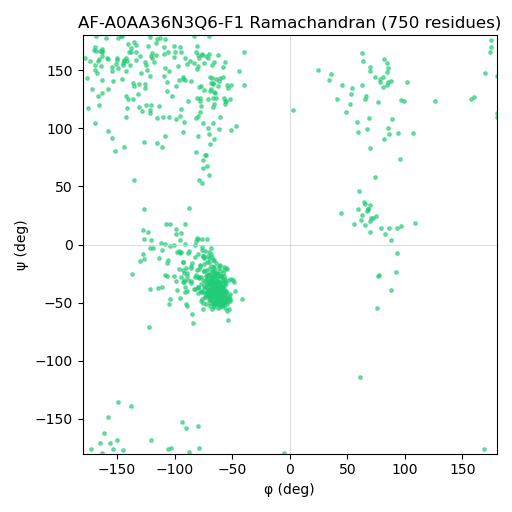1
ATOM 4079 C CA . GLY A 1 504 ? -6.879 -4.255 -19.737 1.00 90.81 504 GLY A CA 1
ATOM 4080 C C . GLY A 1 504 ? -6.359 -5.171 -18.620 1.00 90.81 504 GLY A C 1
ATOM 4081 O O . GLY A 1 504 ? -6.866 -5.126 -17.491 1.00 90.81 504 GLY A O 1
ATOM 4082 N N . SER A 1 505 ? -5.341 -5.970 -18.935 1.00 93.81 505 SER A N 1
ATOM 4083 C CA . SER A 1 505 ? -4.603 -6.892 -18.069 1.00 93.81 505 SER A CA 1
ATOM 4084 C C . SER A 1 505 ? -3.099 -6.652 -18.225 1.00 93.81 505 SER A C 1
ATOM 4086 O O . SER A 1 505 ? -2.677 -6.045 -19.199 1.00 93.81 505 SER A O 1
ATOM 4088 N N . LEU A 1 506 ? -2.287 -7.131 -17.283 1.00 93.56 506 LEU A N 1
ATOM 4089 C CA . LEU A 1 506 ? -0.829 -7.172 -17.420 1.00 93.56 506 LEU A CA 1
ATOM 4090 C C . LEU A 1 506 ? -0.330 -8.580 -17.122 1.00 93.56 506 LEU A C 1
ATOM 4092 O O . LEU A 1 506 ? -0.424 -9.033 -15.980 1.00 93.56 506 LEU A O 1
ATOM 4096 N N . THR A 1 507 ? 0.232 -9.260 -18.116 1.00 90.81 507 THR A N 1
ATOM 4097 C CA . THR A 1 507 ? 1.017 -10.480 -17.890 1.00 90.81 507 THR A CA 1
ATOM 4098 C C . THR A 1 507 ? 2.257 -10.182 -17.039 1.00 90.81 507 THR A C 1
ATOM 4100 O O . THR A 1 507 ? 2.702 -9.034 -16.921 1.00 90.81 507 THR A O 1
ATOM 4103 N N . PHE A 1 508 ? 2.870 -11.222 -16.463 1.00 88.62 508 PHE A N 1
ATOM 4104 C CA . PHE A 1 508 ? 4.145 -11.066 -15.752 1.00 88.62 508 PHE A CA 1
ATOM 4105 C C . PHE A 1 508 ? 5.248 -10.473 -16.645 1.00 88.62 508 PHE A C 1
ATOM 4107 O O . PHE A 1 508 ? 6.021 -9.643 -16.172 1.00 88.62 508 PHE A O 1
ATOM 4114 N N . GLN A 1 509 ? 5.284 -10.835 -17.933 1.00 84.44 509 GLN A N 1
ATOM 4115 C CA . GLN A 1 509 ? 6.271 -10.339 -18.898 1.00 84.44 509 GLN A CA 1
ATOM 4116 C C . GLN A 1 509 ? 6.090 -8.839 -19.181 1.00 84.44 509 GLN A C 1
ATOM 4118 O O . GLN A 1 509 ? 7.049 -8.077 -19.067 1.00 84.44 509 GLN A O 1
ATOM 4123 N N . GLU A 1 510 ? 4.863 -8.374 -19.436 1.00 88.44 510 GLU A N 1
ATOM 4124 C CA . GLU A 1 510 ? 4.578 -6.942 -19.636 1.00 88.44 510 GLU A CA 1
ATOM 4125 C C . GLU A 1 510 ? 4.874 -6.121 -18.378 1.00 88.44 510 GLU A C 1
ATOM 4127 O O . GLU A 1 510 ? 5.529 -5.078 -18.449 1.00 88.44 510 GLU A O 1
ATOM 4132 N N . PHE A 1 511 ? 4.446 -6.609 -17.209 1.00 91.25 511 PHE A N 1
ATOM 4133 C CA . PHE A 1 511 ? 4.714 -5.952 -15.932 1.00 91.25 511 PHE A CA 1
ATOM 4134 C C . PHE A 1 511 ? 6.222 -5.874 -15.639 1.00 91.25 511 PHE A C 1
ATOM 4136 O O . PHE A 1 511 ? 6.715 -4.818 -15.239 1.00 91.25 511 PHE A O 1
ATOM 4143 N N . ARG A 1 512 ? 6.974 -6.954 -15.900 1.00 87.19 512 ARG A N 1
ATOM 4144 C CA . ARG A 1 512 ? 8.436 -7.015 -15.743 1.00 87.19 512 ARG A CA 1
ATOM 4145 C C . ARG A 1 512 ? 9.159 -6.090 -16.714 1.00 87.19 512 ARG A C 1
ATOM 4147 O O . ARG A 1 512 ? 9.958 -5.267 -16.264 1.00 87.19 512 ARG A O 1
ATOM 4154 N N . SER A 1 513 ? 8.864 -6.187 -18.010 1.00 84.56 513 SER A N 1
ATOM 4155 C CA . SER A 1 513 ? 9.456 -5.333 -19.044 1.00 84.56 513 SER A CA 1
ATOM 4156 C C . SER A 1 513 ? 9.220 -3.858 -18.716 1.00 84.56 513 SER A C 1
ATOM 4158 O O . SER A 1 513 ? 10.173 -3.083 -18.642 1.00 84.56 513 SER A O 1
ATOM 4160 N N . ALA A 1 514 ? 7.984 -3.467 -18.393 1.00 90.12 514 ALA A N 1
ATOM 4161 C CA . ALA A 1 514 ? 7.667 -2.084 -18.058 1.00 90.12 514 ALA A CA 1
ATOM 4162 C C . ALA A 1 514 ? 8.317 -1.608 -16.739 1.00 90.12 514 ALA A C 1
ATOM 4164 O O . ALA A 1 514 ? 8.795 -0.471 -16.678 1.00 90.12 514 ALA A O 1
ATOM 4165 N N . CYS A 1 515 ? 8.422 -2.459 -15.710 1.00 90.56 515 CYS A N 1
ATOM 4166 C CA . CYS A 1 515 ? 9.196 -2.160 -14.498 1.00 90.56 515 CYS A CA 1
ATOM 4167 C C . CYS A 1 515 ? 10.682 -1.900 -14.802 1.00 90.56 515 CYS A C 1
ATOM 4169 O O . CYS A 1 515 ? 11.221 -0.889 -14.345 1.00 90.56 515 CYS A O 1
ATOM 4171 N N . HIS A 1 516 ? 11.330 -2.756 -15.599 1.00 83.81 516 HIS A N 1
ATOM 4172 C CA . HIS A 1 516 ? 12.735 -2.586 -15.986 1.00 83.81 516 HIS A CA 1
ATOM 4173 C C . HIS A 1 516 ? 12.927 -1.322 -16.850 1.00 83.81 516 HIS A C 1
ATOM 4175 O O . HIS A 1 516 ? 13.751 -0.464 -16.523 1.00 83.81 516 HIS A O 1
ATOM 4181 N N . ILE A 1 517 ? 12.099 -1.144 -17.891 1.00 85.38 517 ILE A N 1
ATOM 4182 C CA . ILE A 1 517 ? 12.093 0.023 -18.794 1.00 85.38 517 ILE A CA 1
ATOM 4183 C C . ILE A 1 517 ? 12.010 1.341 -18.023 1.00 85.38 517 ILE A C 1
ATOM 4185 O O . ILE A 1 517 ? 12.748 2.281 -18.321 1.00 85.38 517 ILE A O 1
ATOM 4189 N N . TYR A 1 518 ? 11.106 1.429 -17.044 1.00 88.69 518 TYR A N 1
ATOM 4190 C CA . TYR A 1 518 ? 10.861 2.668 -16.311 1.00 88.69 518 TYR A CA 1
ATOM 4191 C C . TYR A 1 518 ? 11.709 2.844 -15.045 1.00 88.69 518 TYR A C 1
ATOM 4193 O O . TYR A 1 518 ? 11.593 3.894 -14.404 1.00 88.69 518 TYR A O 1
ATOM 4201 N N . GLY A 1 519 ? 12.578 1.881 -14.723 1.00 86.38 519 GLY A N 1
ATOM 4202 C CA . GLY A 1 519 ? 13.513 1.951 -13.602 1.00 86.38 519 GLY A CA 1
ATOM 4203 C C . GLY A 1 519 ? 12.845 1.756 -12.242 1.00 86.38 519 GLY A C 1
ATOM 4204 O O . GLY A 1 519 ? 12.925 2.639 -11.386 1.00 86.38 519 GLY A O 1
ATOM 4205 N N . TYR A 1 520 ? 12.171 0.621 -12.049 1.00 90.38 520 TYR A N 1
ATOM 4206 C CA . TYR A 1 520 ? 11.858 0.114 -10.714 1.00 90.38 520 TYR A CA 1
ATOM 4207 C C . TYR A 1 520 ? 13.005 -0.773 -10.211 1.00 90.38 520 TYR A C 1
ATOM 4209 O O . TYR A 1 520 ? 13.360 -1.744 -10.870 1.00 90.38 520 TYR A O 1
ATOM 4217 N N . ASP A 1 521 ? 13.567 -0.445 -9.045 1.00 86.00 521 ASP A N 1
ATOM 4218 C CA . ASP A 1 521 ? 14.759 -1.106 -8.480 1.00 86.00 521 ASP A CA 1
ATOM 4219 C C . ASP A 1 521 ? 14.430 -2.174 -7.404 1.00 86.00 521 ASP A C 1
ATOM 4221 O O . ASP A 1 521 ? 15.309 -2.586 -6.649 1.00 86.00 521 ASP A O 1
ATOM 4225 N N . GLY A 1 522 ? 13.166 -2.600 -7.282 1.00 86.75 522 GLY A N 1
ATOM 4226 C CA . GLY A 1 522 ? 12.717 -3.603 -6.301 1.00 86.75 522 GLY A CA 1
ATOM 4227 C C . GLY A 1 522 ? 12.258 -4.927 -6.927 1.00 86.75 522 GLY A C 1
ATOM 4228 O O . GLY A 1 522 ? 12.201 -5.075 -8.146 1.00 86.75 522 GLY A O 1
ATOM 4229 N N . SER A 1 523 ? 11.877 -5.899 -6.088 1.00 87.00 523 SER A N 1
ATOM 4230 C CA . SER A 1 523 ? 11.479 -7.242 -6.544 1.00 87.00 523 SER A CA 1
ATOM 4231 C C . SER A 1 523 ? 10.131 -7.247 -7.279 1.00 87.00 523 SER A C 1
ATOM 4233 O O . SER A 1 523 ? 9.060 -7.365 -6.679 1.00 87.00 523 SER A O 1
ATOM 4235 N N . VAL A 1 524 ? 10.198 -7.172 -8.610 1.00 89.19 524 VAL A N 1
ATOM 4236 C CA . VAL A 1 524 ? 9.052 -7.269 -9.529 1.00 89.19 524 VAL A CA 1
ATOM 4237 C C . VAL A 1 524 ? 8.223 -8.529 -9.264 1.00 89.19 524 VAL A C 1
ATOM 4239 O O . VAL A 1 524 ? 6.997 -8.458 -9.205 1.00 89.19 524 VAL A O 1
ATOM 4242 N N . ARG A 1 525 ? 8.876 -9.682 -9.060 1.00 87.19 525 ARG A N 1
ATOM 4243 C CA . ARG A 1 525 ? 8.198 -10.970 -8.841 1.00 87.19 525 ARG A CA 1
ATOM 4244 C C . ARG A 1 525 ? 7.465 -11.031 -7.499 1.00 87.19 525 ARG A C 1
ATOM 4246 O O . ARG A 1 525 ? 6.378 -11.602 -7.442 1.00 87.19 525 ARG A O 1
ATOM 4253 N N . ALA A 1 526 ? 8.005 -10.400 -6.451 1.00 86.38 526 ALA A N 1
ATOM 4254 C CA . ALA A 1 526 ? 7.307 -10.276 -5.171 1.00 86.38 526 ALA A CA 1
ATOM 4255 C C . ALA A 1 526 ? 6.038 -9.420 -5.309 1.00 86.38 526 ALA A C 1
ATOM 4257 O O . ALA A 1 526 ? 4.978 -9.832 -4.849 1.00 86.38 526 ALA A O 1
ATOM 4258 N N . ILE A 1 527 ? 6.114 -8.279 -6.007 1.00 90.62 527 ILE A N 1
ATOM 4259 C CA . ILE A 1 527 ? 4.949 -7.410 -6.249 1.00 90.62 527 ILE A CA 1
ATOM 4260 C C . ILE A 1 527 ? 3.900 -8.113 -7.105 1.00 90.62 527 ILE A C 1
ATOM 4262 O O . ILE A 1 527 ? 2.720 -8.071 -6.770 1.00 90.62 527 ILE A O 1
ATOM 4266 N N . PHE A 1 528 ? 4.311 -8.774 -8.190 1.00 89.88 528 PHE A N 1
ATOM 4267 C CA . PHE A 1 528 ? 3.370 -9.482 -9.051 1.00 89.88 528 PHE A CA 1
ATOM 4268 C C . PHE A 1 528 ? 2.643 -10.579 -8.267 1.00 89.88 528 PHE A C 1
ATOM 4270 O O . PHE A 1 528 ? 1.423 -10.620 -8.284 1.00 89.88 528 PHE A O 1
ATOM 4277 N N . SER A 1 529 ? 3.361 -11.388 -7.480 1.00 84.75 529 SER A N 1
ATOM 4278 C CA . SER A 1 529 ? 2.747 -12.397 -6.605 1.00 84.75 529 SER A CA 1
ATOM 4279 C C . SER A 1 529 ? 1.865 -11.797 -5.497 1.00 84.75 529 SER A C 1
ATOM 4281 O O . SER A 1 529 ? 0.880 -12.412 -5.099 1.00 84.75 529 SER A O 1
ATOM 4283 N N . ALA A 1 530 ? 2.201 -10.607 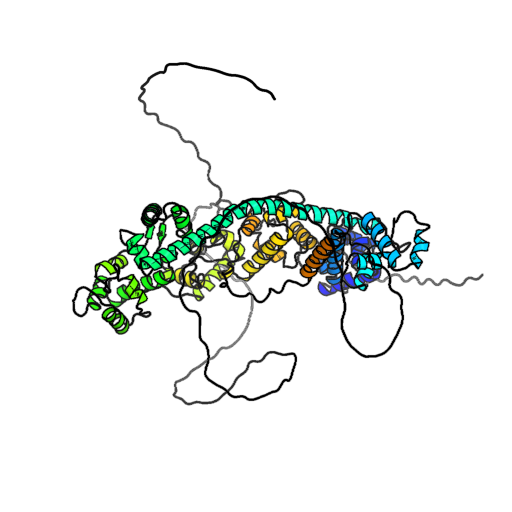-4.990 1.00 83.81 530 ALA A N 1
ATOM 4284 C CA . ALA A 1 530 ? 1.412 -9.890 -3.987 1.00 83.81 530 ALA A CA 1
ATOM 4285 C C . ALA A 1 530 ? 0.104 -9.301 -4.550 1.00 83.81 530 ALA A C 1
ATOM 4287 O O . ALA A 1 530 ? -0.856 -9.121 -3.797 1.00 83.81 530 ALA A O 1
ATOM 4288 N N . LEU A 1 531 ? 0.069 -8.992 -5.851 1.00 87.50 531 LEU A N 1
ATOM 4289 C CA . LEU A 1 531 ? -1.074 -8.389 -6.540 1.00 87.50 531 LEU A CA 1
ATOM 4290 C C . LEU A 1 531 ? -1.913 -9.403 -7.337 1.00 87.50 531 LEU A C 1
ATOM 4292 O O . LEU A 1 531 ? -3.114 -9.187 -7.465 1.00 87.50 531 LEU A O 1
ATOM 4296 N N . ASP A 1 532 ? -1.327 -10.512 -7.803 1.00 86.56 532 ASP A N 1
ATOM 4297 C CA . ASP A 1 532 ? -2.003 -11.644 -8.462 1.00 86.56 532 ASP A CA 1
ATOM 4298 C C . ASP A 1 532 ? -2.747 -12.492 -7.413 1.00 86.56 532 ASP A C 1
ATOM 4300 O O . ASP A 1 532 ? -2.406 -13.627 -7.058 1.00 86.56 532 ASP A O 1
ATOM 4304 N N . VAL A 1 533 ? -3.765 -11.860 -6.831 1.00 79.81 533 VAL A N 1
ATOM 4305 C CA . VAL A 1 533 ? -4.568 -12.383 -5.726 1.00 79.81 533 VAL A CA 1
ATOM 4306 C C . VAL A 1 533 ? -5.402 -13.576 -6.188 1.00 79.81 533 VAL A C 1
ATOM 4308 O O . VAL A 1 533 ? -5.715 -14.460 -5.377 1.00 79.81 533 VAL A O 1
ATOM 4311 N N . ASP A 1 534 ? -5.769 -13.644 -7.470 1.00 82.75 534 ASP A N 1
ATOM 4312 C CA . ASP A 1 534 ? -6.522 -14.769 -8.010 1.00 82.75 534 ASP A CA 1
ATOM 4313 C C . ASP A 1 534 ? -5.689 -15.906 -8.614 1.00 82.75 534 ASP A C 1
ATOM 4315 O O . ASP A 1 534 ? -6.127 -17.052 -8.473 1.00 82.75 534 ASP A O 1
ATOM 4319 N N . GLN A 1 535 ? -4.438 -15.648 -9.012 1.00 82.38 535 GLN A N 1
ATOM 4320 C CA . GLN A 1 535 ? -3.500 -16.590 -9.643 1.00 82.38 535 GLN A CA 1
ATOM 4321 C C . GLN A 1 535 ? -3.891 -16.979 -11.077 1.00 82.38 535 GLN A C 1
ATOM 4323 O O . GLN A 1 535 ? -3.624 -18.100 -11.514 1.00 82.38 535 GLN A O 1
ATOM 4328 N N . GLN A 1 536 ? -4.488 -16.045 -11.826 1.00 87.12 536 GLN A N 1
ATOM 4329 C CA . GLN A 1 536 ? -4.618 -16.143 -13.284 1.00 87.12 536 GLN A CA 1
ATOM 4330 C C . GLN A 1 536 ? -3.296 -15.864 -14.028 1.00 87.12 536 GLN A C 1
ATOM 4332 O O . GLN A 1 536 ? -3.215 -16.132 -15.226 1.00 87.12 536 GLN A O 1
ATOM 4337 N N . GLY A 1 537 ? -2.247 -15.366 -13.356 1.00 87.75 537 GLY A N 1
ATOM 4338 C CA . GLY A 1 537 ? -0.973 -15.013 -13.999 1.00 87.75 537 GLY A CA 1
ATOM 4339 C C . GLY A 1 537 ? -1.006 -13.664 -14.726 1.00 87.75 537 GLY A C 1
ATOM 4340 O O . GLY A 1 537 ? -0.108 -13.357 -15.515 1.00 87.75 537 GLY A O 1
ATOM 4341 N N . THR A 1 538 ? -2.038 -12.857 -14.464 1.00 91.88 538 THR A N 1
ATOM 4342 C CA . THR A 1 538 ? -2.275 -11.538 -15.061 1.00 91.88 538 THR A CA 1
ATOM 4343 C C . THR A 1 538 ? -2.840 -10.579 -14.021 1.00 91.88 538 THR A C 1
ATOM 4345 O O . THR A 1 538 ? -3.872 -10.879 -13.428 1.00 91.88 538 THR A O 1
ATOM 4348 N N . LEU A 1 539 ? -2.249 -9.395 -13.850 1.00 93.19 539 LEU A N 1
ATOM 4349 C CA . LEU A 1 539 ? -2.820 -8.358 -12.987 1.00 93.19 539 LEU A CA 1
ATOM 4350 C C . LEU A 1 539 ? -3.926 -7.606 -13.720 1.00 93.19 539 LEU A C 1
ATOM 4352 O O . LEU A 1 539 ? -3.689 -7.032 -14.784 1.00 93.19 539 LEU A O 1
ATOM 4356 N N . THR A 1 540 ? -5.117 -7.522 -13.132 1.00 92.62 540 THR A N 1
ATOM 4357 C CA . THR A 1 540 ? -6.179 -6.646 -13.639 1.00 92.62 540 THR A CA 1
ATOM 4358 C C . THR A 1 540 ? -6.129 -5.258 -12.996 1.00 92.62 540 THR A C 1
ATOM 4360 O O . THR A 1 540 ? -5.631 -5.062 -11.886 1.00 92.62 540 THR A O 1
ATOM 4363 N N . MET A 1 541 ? -6.757 -4.269 -13.643 1.00 90.50 541 MET A N 1
ATOM 4364 C CA . MET A 1 541 ? -6.942 -2.927 -13.068 1.00 90.50 541 MET A CA 1
ATOM 4365 C C . MET A 1 541 ? -7.587 -2.961 -11.661 1.00 90.50 541 MET A C 1
ATOM 4367 O O . MET A 1 541 ? -7.299 -2.100 -10.833 1.00 90.50 541 MET A O 1
ATOM 4371 N N . LYS A 1 542 ? -8.447 -3.947 -11.356 1.00 85.38 542 LYS A N 1
ATOM 4372 C CA . LYS A 1 542 ? -9.089 -4.079 -10.032 1.00 85.38 542 LYS A CA 1
ATOM 4373 C C . LYS A 1 542 ? -8.103 -4.475 -8.934 1.00 85.38 542 LYS A C 1
ATOM 4375 O O . LYS A 1 542 ? -8.270 -4.055 -7.792 1.00 85.38 542 LYS A O 1
ATOM 4380 N N . GLU A 1 543 ? -7.098 -5.270 -9.277 1.00 86.44 543 GLU A N 1
ATOM 4381 C CA . GLU A 1 543 ? -6.102 -5.777 -8.334 1.00 86.44 543 GLU A CA 1
ATOM 4382 C C . GLU A 1 543 ? -5.014 -4.755 -8.027 1.00 86.44 543 GLU A C 1
ATOM 4384 O O . GLU A 1 543 ? -4.429 -4.816 -6.958 1.00 86.44 543 GLU A O 1
ATOM 4389 N N . VAL A 1 544 ? -4.791 -3.760 -8.891 1.00 87.81 544 VAL A N 1
ATOM 4390 C CA . VAL A 1 544 ? -3.824 -2.682 -8.614 1.00 87.81 544 VAL A CA 1
ATOM 4391 C C . VAL A 1 544 ? -4.452 -1.412 -8.032 1.00 87.81 544 VAL A C 1
ATOM 4393 O O . VAL A 1 544 ? -3.746 -0.605 -7.431 1.00 87.81 544 VAL A O 1
ATOM 4396 N N . LEU A 1 545 ? -5.761 -1.193 -8.219 1.00 85.12 545 LEU A N 1
ATOM 4397 C CA . LEU A 1 545 ? -6.412 0.082 -7.880 1.00 85.12 545 LEU A CA 1
ATOM 4398 C C . LEU A 1 545 ? -6.416 0.402 -6.382 1.00 85.12 545 LEU A C 1
ATOM 4400 O O . LEU A 1 545 ? -6.302 1.572 -6.031 1.00 85.12 545 LEU A O 1
ATOM 4404 N N . PHE A 1 546 ? -6.516 -0.610 -5.513 1.00 82.94 546 PHE A N 1
ATOM 4405 C CA . PHE A 1 546 ? -6.581 -0.413 -4.057 1.00 82.94 546 PHE A CA 1
ATOM 4406 C C . PHE A 1 546 ? -5.322 0.262 -3.481 1.00 82.94 546 PHE A C 1
ATOM 4408 O O . PHE A 1 546 ? -5.374 0.850 -2.403 1.00 82.94 546 PHE A O 1
ATOM 4415 N N . LEU A 1 547 ? -4.205 0.211 -4.220 1.00 86.94 547 LEU A N 1
ATOM 4416 C CA . LEU A 1 547 ? -2.949 0.853 -3.845 1.00 86.94 547 LEU A CA 1
ATOM 4417 C C . LEU A 1 547 ? -2.945 2.379 -4.030 1.00 86.94 547 LEU A C 1
ATOM 4419 O O . LEU A 1 547 ? -2.155 3.054 -3.373 1.00 86.94 547 LEU A O 1
ATOM 4423 N N . ASP A 1 548 ? -3.799 2.956 -4.885 1.00 85.12 548 ASP A N 1
ATOM 4424 C CA . ASP A 1 548 ? -3.894 4.424 -4.963 1.00 85.12 548 ASP A CA 1
ATOM 4425 C C . ASP A 1 548 ? -4.406 4.991 -3.622 1.00 85.12 548 ASP A C 1
ATOM 4427 O O . ASP A 1 548 ? -3.818 5.938 -3.088 1.00 85.12 548 ASP A O 1
ATOM 4431 N N . ASP A 1 549 ? -5.387 4.314 -3.018 1.00 77.56 549 ASP A N 1
ATOM 4432 C CA . ASP A 1 549 ? -5.998 4.638 -1.721 1.00 77.56 549 ASP A CA 1
ATOM 4433 C C . ASP A 1 549 ? -5.304 3.940 -0.518 1.00 77.56 549 ASP A C 1
ATOM 4435 O O . ASP A 1 549 ? -5.875 3.852 0.571 1.00 77.56 549 ASP A O 1
ATOM 4439 N N . TRP A 1 550 ? -4.070 3.435 -0.682 1.00 79.38 550 TRP A N 1
ATOM 4440 C CA . TRP A 1 550 ? -3.305 2.829 0.420 1.00 79.38 550 TRP A CA 1
ATOM 4441 C C . TRP A 1 550 ? -2.841 3.888 1.427 1.00 79.38 550 TRP A C 1
ATOM 4443 O O . TRP A 1 550 ? -2.175 4.866 1.075 1.00 79.38 550 TRP A O 1
ATOM 4453 N N . ASP A 1 551 ? -3.194 3.679 2.690 1.00 67.12 551 ASP A N 1
ATOM 4454 C CA . ASP A 1 551 ? -2.758 4.488 3.822 1.00 67.12 551 ASP A CA 1
ATOM 4455 C C . ASP A 1 551 ? -1.522 3.821 4.435 1.00 67.12 551 ASP A C 1
ATOM 4457 O O . ASP A 1 551 ? -1.584 2.682 4.895 1.00 67.12 551 ASP A O 1
ATOM 4461 N N . ASP A 1 552 ? -0.381 4.509 4.389 1.00 61.59 552 ASP A N 1
ATOM 4462 C CA . ASP A 1 552 ? 0.889 3.988 4.902 1.00 61.59 552 ASP A CA 1
ATOM 4463 C C . ASP A 1 552 ? 0.970 4.042 6.444 1.00 61.59 552 ASP A C 1
ATOM 4465 O O . ASP A 1 552 ? 1.937 3.540 7.017 1.00 61.59 552 ASP A O 1
ATOM 4469 N N . GLY A 1 553 ? -0.034 4.627 7.118 1.00 54.88 553 GLY A N 1
ATOM 4470 C CA . GLY A 1 553 ? -0.086 4.715 8.579 1.00 54.88 553 GLY A CA 1
ATOM 4471 C C . GLY A 1 553 ? 0.988 5.634 9.165 1.00 54.88 553 GLY A C 1
ATOM 4472 O O . GLY A 1 553 ? 1.481 5.381 10.260 1.00 54.88 553 GLY A O 1
ATOM 4473 N N . GLU A 1 554 ? 1.392 6.668 8.421 1.00 44.88 554 GLU A N 1
ATOM 4474 C CA . GLU A 1 554 ? 2.407 7.632 8.856 1.00 44.88 554 GLU A CA 1
ATOM 4475 C C . GLU A 1 554 ? 1.867 8.440 10.053 1.00 44.88 554 GLU A C 1
ATOM 4477 O O . GLU A 1 554 ? 0.995 9.298 9.904 1.00 44.88 554 GLU A O 1
ATOM 4482 N N . GLU A 1 555 ? 2.359 8.118 11.256 1.00 41.19 555 GLU A N 1
ATOM 4483 C CA . GLU A 1 555 ? 2.033 8.818 12.502 1.00 41.19 555 GLU A CA 1
ATOM 4484 C C . GLU A 1 555 ? 2.324 10.325 12.369 1.00 41.19 555 GLU A C 1
ATOM 4486 O O . GLU A 1 555 ? 3.368 10.717 11.843 1.00 41.19 555 GLU A O 1
ATOM 4491 N N . GLU A 1 556 ? 1.431 11.190 12.874 1.00 35.31 556 GLU A N 1
ATOM 4492 C CA . GLU A 1 556 ? 1.711 12.632 12.962 1.00 35.31 556 GLU A CA 1
ATOM 4493 C C . GLU A 1 556 ? 2.807 12.882 14.020 1.00 35.31 556 GLU A C 1
ATOM 4495 O O . GLU A 1 556 ? 2.511 13.156 15.187 1.00 35.31 556 GLU A O 1
ATOM 4500 N N . GLU A 1 557 ? 4.083 12.799 13.615 1.00 31.75 557 GLU A N 1
ATOM 4501 C CA . GLU A 1 557 ? 5.209 13.291 14.417 1.00 31.75 557 GLU A CA 1
ATOM 4502 C C . GLU A 1 557 ? 4.935 14.744 14.839 1.00 31.75 557 GLU A C 1
ATOM 4504 O O . GLU A 1 557 ? 4.649 15.617 14.015 1.00 31.75 557 GLU A O 1
ATOM 4509 N N . GLY A 1 558 ? 4.996 14.996 16.150 1.00 29.77 558 GLY A N 1
ATOM 4510 C CA . GLY A 1 558 ? 4.585 16.272 16.731 1.00 29.77 558 GLY A CA 1
ATOM 4511 C C . GLY A 1 558 ? 5.400 17.463 16.220 1.00 29.77 558 GLY A C 1
ATOM 4512 O O . GLY A 1 558 ? 6.618 17.376 16.085 1.00 29.77 558 GLY A O 1
ATOM 4513 N N . ASP A 1 559 ? 4.711 18.588 15.993 1.00 32.34 559 ASP A N 1
ATOM 4514 C CA . ASP A 1 559 ? 5.245 19.827 15.406 1.00 32.34 559 ASP A CA 1
ATOM 4515 C C . ASP A 1 559 ? 6.526 20.319 16.112 1.00 32.34 559 ASP A C 1
ATOM 4517 O O . ASP A 1 559 ? 6.497 20.938 17.181 1.00 32.34 559 ASP A O 1
ATOM 4521 N N . GLY A 1 560 ? 7.669 20.002 15.503 1.00 31.39 560 GLY A N 1
ATOM 4522 C CA . GLY A 1 560 ? 9.008 20.285 15.998 1.00 31.39 560 GLY A CA 1
ATOM 4523 C C . GLY A 1 560 ? 10.001 20.484 14.845 1.00 31.39 560 GLY A C 1
ATOM 4524 O O . GLY A 1 560 ? 9.721 20.092 13.709 1.00 31.39 560 GLY A O 1
ATOM 4525 N N . PRO A 1 561 ? 11.166 21.122 15.078 1.00 31.58 561 PRO A N 1
ATOM 4526 C CA . PRO A 1 561 ? 12.055 21.523 13.989 1.00 31.58 561 PRO A CA 1
ATOM 4527 C C . PRO A 1 561 ? 12.734 20.309 13.337 1.00 31.58 561 PRO A C 1
ATOM 4529 O O . PRO A 1 561 ? 13.720 19.791 13.858 1.00 31.58 561 PRO A O 1
ATOM 4532 N N . GLN A 1 562 ? 12.216 19.871 12.186 1.00 30.64 562 GLN A N 1
ATOM 4533 C CA . GLN A 1 562 ? 12.736 18.707 11.463 1.00 30.64 562 GLN A CA 1
ATOM 4534 C C . GLN A 1 562 ? 14.242 18.849 11.153 1.00 30.64 562 GLN A C 1
ATOM 4536 O O . GLN A 1 562 ? 14.633 19.797 10.457 1.00 30.64 562 GLN A O 1
ATOM 4541 N N . PRO A 1 563 ? 15.104 17.901 11.575 1.00 34.00 563 PRO A N 1
ATOM 4542 C CA . PRO A 1 563 ? 16.440 17.782 11.009 1.00 34.00 563 PRO A CA 1
ATOM 4543 C C . PRO A 1 563 ? 16.303 17.416 9.523 1.00 34.00 563 PRO A C 1
ATOM 4545 O O . PRO A 1 563 ? 15.601 16.474 9.162 1.00 34.00 563 PRO A O 1
ATOM 4548 N N . GLY A 1 564 ? 16.930 18.205 8.647 1.00 30.64 564 GLY A N 1
ATOM 4549 C CA . GLY A 1 564 ? 16.621 18.203 7.213 1.00 30.64 564 GLY A CA 1
ATOM 4550 C C . GLY A 1 564 ? 16.748 16.829 6.544 1.00 30.64 564 GLY A C 1
ATOM 4551 O O . GLY A 1 564 ? 17.834 16.251 6.514 1.00 30.64 564 GLY A O 1
ATOM 4552 N N . ALA A 1 565 ? 15.644 16.351 5.961 1.00 31.73 565 ALA A N 1
ATOM 4553 C CA . ALA A 1 565 ? 15.537 15.030 5.348 1.00 31.73 565 ALA A CA 1
ATOM 4554 C C . ALA A 1 565 ? 16.663 14.726 4.339 1.00 31.73 565 ALA A C 1
ATOM 4556 O O . ALA A 1 565 ? 17.006 15.549 3.480 1.00 31.73 565 ALA A O 1
ATOM 4557 N N . LEU A 1 566 ? 17.201 13.503 4.403 1.00 33.03 566 LEU A N 1
ATOM 4558 C CA . LEU A 1 566 ? 18.259 13.009 3.517 1.00 33.03 566 LEU A CA 1
ATOM 4559 C C . LEU A 1 566 ? 17.724 12.711 2.107 1.00 33.03 566 LEU A C 1
ATOM 4561 O O . LEU A 1 566 ? 17.526 11.567 1.708 1.00 33.03 566 LEU A O 1
ATOM 4565 N N . VAL A 1 567 ? 17.523 13.773 1.325 1.00 32.38 567 VAL A N 1
ATOM 4566 C CA . VAL A 1 567 ? 17.149 13.698 -0.092 1.00 32.38 567 VAL A CA 1
ATOM 4567 C C . VAL A 1 567 ? 18.181 12.859 -0.872 1.00 32.38 567 VAL A C 1
ATOM 4569 O O . VAL A 1 567 ? 19.362 13.231 -0.896 1.00 32.38 567 VAL A O 1
ATOM 4572 N N . PRO A 1 568 ? 17.773 11.778 -1.573 1.00 35.06 568 PRO A N 1
ATOM 4573 C CA . PRO A 1 568 ? 18.681 10.963 -2.376 1.00 35.06 568 PRO A CA 1
ATOM 4574 C C . PRO A 1 568 ? 19.486 11.801 -3.378 1.00 35.06 568 PRO A C 1
ATOM 4576 O O . PRO A 1 568 ? 18.936 12.655 -4.082 1.00 35.06 568 PRO A O 1
ATOM 4579 N N . ARG A 1 569 ? 20.803 11.541 -3.471 1.00 32.19 569 ARG A N 1
ATOM 4580 C CA . ARG A 1 569 ? 21.782 12.381 -4.203 1.00 32.19 569 ARG A CA 1
ATOM 4581 C C . ARG A 1 569 ? 21.359 12.754 -5.635 1.00 32.19 569 ARG A C 1
ATOM 4583 O O . ARG A 1 569 ? 21.702 13.840 -6.097 1.00 32.19 569 ARG A O 1
ATOM 4590 N N . GLN A 1 570 ? 20.595 11.897 -6.312 1.00 39.19 570 GLN A N 1
ATOM 4591 C CA . GLN A 1 570 ? 20.117 12.102 -7.684 1.00 39.19 570 GLN A CA 1
ATOM 4592 C C . GLN A 1 570 ? 19.112 13.266 -7.827 1.00 39.19 570 GLN A C 1
ATOM 4594 O O . GLN A 1 570 ? 19.165 14.008 -8.810 1.00 39.19 570 GLN A O 1
ATOM 4599 N N . ALA A 1 571 ? 18.225 13.494 -6.850 1.00 32.88 571 ALA A N 1
ATOM 4600 C CA . ALA A 1 571 ? 17.224 14.566 -6.937 1.00 32.88 571 ALA A CA 1
ATOM 4601 C C . ALA A 1 571 ? 17.865 15.967 -6.868 1.00 32.88 571 ALA A C 1
ATOM 4603 O O . ALA A 1 571 ? 17.416 16.898 -7.542 1.00 32.88 571 ALA A O 1
ATOM 4604 N N . ARG A 1 572 ? 18.985 16.097 -6.142 1.00 31.33 572 ARG A N 1
ATOM 4605 C CA . ARG A 1 572 ? 19.748 17.350 -5.992 1.00 31.33 572 ARG A CA 1
ATOM 4606 C C . ARG A 1 572 ? 20.264 17.899 -7.333 1.00 31.33 572 ARG A C 1
ATOM 4608 O O . ARG A 1 572 ? 20.406 19.111 -7.474 1.00 31.33 572 ARG A O 1
ATOM 4615 N N . ALA A 1 573 ? 20.482 17.040 -8.334 1.00 36.94 573 ALA A N 1
ATOM 4616 C CA . ALA A 1 573 ? 20.859 17.457 -9.687 1.00 36.94 573 ALA A CA 1
ATOM 4617 C C . ALA A 1 573 ? 19.700 18.141 -10.443 1.00 36.94 573 ALA A C 1
ATOM 4619 O O . ALA A 1 573 ? 19.904 19.178 -11.078 1.00 36.94 573 ALA A O 1
ATOM 4620 N N . ARG A 1 574 ? 18.471 17.609 -10.332 1.00 42.16 574 ARG A N 1
ATOM 4621 C CA . ARG A 1 574 ? 17.268 18.165 -10.987 1.00 42.16 574 ARG A CA 1
ATOM 4622 C C . ARG A 1 574 ? 16.958 19.584 -10.479 1.00 42.16 574 ARG A C 1
ATOM 4624 O O . ARG A 1 574 ? 16.655 20.471 -11.278 1.00 42.16 574 ARG A O 1
ATOM 4631 N N . GLU A 1 575 ? 17.137 19.819 -9.180 1.00 33.12 575 GLU A N 1
ATOM 4632 C CA . GLU A 1 575 ? 16.964 21.128 -8.529 1.00 33.12 575 GLU A CA 1
ATOM 4633 C C . GLU A 1 575 ? 17.945 22.194 -9.070 1.00 33.12 575 GLU A C 1
ATOM 4635 O O . GLU A 1 575 ? 17.558 23.321 -9.392 1.00 33.12 575 GLU A O 1
ATOM 4640 N N . VAL A 1 576 ? 19.222 21.824 -9.240 1.00 37.91 576 VAL A N 1
ATOM 4641 C CA . VAL A 1 576 ? 20.276 22.714 -9.764 1.00 37.91 576 VAL A CA 1
ATOM 4642 C C . VAL A 1 576 ? 20.055 23.056 -11.241 1.00 37.91 576 VAL A C 1
ATOM 4644 O O . VAL A 1 576 ? 20.257 24.206 -11.637 1.00 37.91 576 VAL A O 1
ATOM 4647 N N . ILE A 1 577 ? 19.599 22.097 -12.054 1.00 43.00 577 ILE A N 1
ATOM 4648 C CA . ILE A 1 577 ? 19.272 22.324 -13.472 1.00 43.00 577 ILE A CA 1
ATOM 4649 C C . ILE A 1 577 ? 18.128 23.340 -13.609 1.00 43.00 577 ILE A C 1
ATOM 4651 O O . ILE A 1 577 ? 18.218 24.257 -14.429 1.00 43.00 577 ILE A O 1
ATOM 4655 N N . LYS A 1 578 ? 17.090 23.239 -12.766 1.00 36.62 578 LYS A N 1
ATOM 4656 C CA . LYS A 1 578 ? 15.972 24.194 -12.748 1.00 36.62 578 LYS A CA 1
ATOM 4657 C C . LYS A 1 578 ? 16.449 25.612 -12.406 1.00 36.62 578 LYS A C 1
ATOM 4659 O O . LYS A 1 578 ? 16.249 26.524 -13.202 1.00 36.62 578 LYS A O 1
ATOM 4664 N N . ARG A 1 579 ? 17.195 25.781 -11.305 1.00 35.25 579 ARG A N 1
ATOM 4665 C CA . ARG A 1 579 ? 17.734 27.095 -10.892 1.00 35.25 579 ARG A CA 1
ATOM 4666 C C . ARG A 1 579 ? 18.676 27.722 -11.927 1.00 35.25 579 ARG A C 1
ATOM 4668 O O . ARG A 1 579 ? 18.662 28.938 -12.098 1.00 35.25 579 ARG A O 1
ATOM 4675 N N . LYS A 1 580 ? 19.470 26.921 -12.652 1.00 37.00 580 LYS A N 1
ATOM 4676 C CA . LYS A 1 580 ? 20.298 27.429 -13.763 1.00 37.00 580 LYS A CA 1
ATOM 4677 C C . LYS A 1 580 ? 19.455 27.951 -14.929 1.00 37.00 580 LYS A C 1
ATOM 4679 O O . LYS A 1 580 ? 19.836 28.954 -15.527 1.00 37.00 580 LYS A O 1
ATOM 4684 N N . ARG A 1 581 ? 18.320 27.319 -15.246 1.00 39.59 581 ARG A N 1
ATOM 4685 C CA . ARG A 1 581 ? 17.429 27.746 -16.339 1.00 39.59 581 ARG A CA 1
ATOM 4686 C C . ARG A 1 581 ? 16.802 29.118 -16.076 1.00 39.59 581 ARG A C 1
ATOM 4688 O O . ARG A 1 581 ? 16.772 29.943 -16.983 1.00 39.59 581 ARG A O 1
ATOM 4695 N N . ASP A 1 582 ? 16.385 29.380 -14.840 1.00 39.09 582 ASP A N 1
ATOM 4696 C CA . ASP A 1 582 ? 15.706 30.630 -14.465 1.00 39.09 582 ASP A CA 1
ATOM 4697 C C . ASP A 1 582 ? 16.653 31.854 -14.428 1.00 39.09 582 ASP A C 1
ATOM 4699 O O . ASP A 1 582 ? 16.210 32.994 -14.578 1.00 39.09 582 ASP A O 1
ATOM 4703 N N . LEU A 1 583 ? 17.967 31.631 -14.281 1.00 40.16 583 LEU A N 1
ATOM 4704 C CA . LEU A 1 583 ? 18.991 32.688 -14.277 1.00 40.16 583 LEU A CA 1
ATOM 4705 C C . LEU A 1 583 ? 19.372 33.203 -15.675 1.00 40.16 583 LEU A C 1
ATOM 4707 O O . LEU A 1 583 ? 19.728 34.369 -15.805 1.00 40.16 583 LEU A O 1
ATOM 4711 N N . HIS A 1 584 ? 19.258 32.384 -16.725 1.00 42.66 584 HIS A N 1
ATOM 4712 C CA . HIS A 1 584 ? 19.612 32.786 -18.099 1.00 42.66 584 HIS A CA 1
ATOM 4713 C C . HIS A 1 584 ? 18.502 33.598 -18.805 1.00 42.66 584 HIS A C 1
ATOM 4715 O O . HIS A 1 584 ? 18.632 33.940 -19.976 1.00 42.66 584 HIS A O 1
ATOM 4721 N N . GLY A 1 585 ? 17.402 33.908 -18.106 1.00 37.28 585 GLY A N 1
ATOM 4722 C CA . GLY A 1 585 ? 16.238 34.621 -18.644 1.00 37.28 585 GLY A CA 1
ATOM 4723 C C . GLY A 1 585 ? 16.228 36.142 -18.441 1.00 37.28 585 GLY A C 1
ATOM 4724 O O . GLY A 1 585 ? 15.187 36.759 -18.657 1.00 37.28 585 GLY A O 1
ATOM 4725 N N . ARG A 1 586 ? 17.326 36.761 -17.981 1.00 35.66 586 ARG A N 1
ATOM 4726 C CA . ARG A 1 586 ? 17.418 38.219 -17.764 1.00 35.66 586 ARG A CA 1
ATOM 4727 C C . ARG A 1 586 ? 18.699 38.778 -18.377 1.00 35.66 586 ARG A C 1
ATOM 4729 O O . ARG A 1 586 ? 19.779 38.270 -18.102 1.00 35.66 586 ARG A O 1
ATOM 4736 N N . ALA A 1 587 ? 18.574 39.841 -19.169 1.00 34.19 587 ALA A N 1
ATOM 4737 C CA . ALA A 1 587 ? 19.724 40.585 -19.673 1.00 34.19 587 ALA A CA 1
ATOM 4738 C C . ALA A 1 587 ? 20.425 41.350 -18.534 1.00 34.19 587 ALA A C 1
ATOM 4740 O O . ALA A 1 587 ? 19.759 41.871 -17.636 1.00 34.19 587 ALA A O 1
ATOM 4741 N N . MET A 1 588 ? 21.755 41.445 -18.599 1.00 30.66 588 MET A N 1
ATOM 4742 C CA . MET A 1 588 ? 22.556 42.360 -17.779 1.00 30.66 588 MET A CA 1
ATOM 4743 C C . MET A 1 588 ? 23.040 43.552 -18.622 1.00 30.66 588 MET A C 1
ATOM 4745 O O . MET A 1 588 ? 23.250 43.378 -19.822 1.00 30.66 588 MET A O 1
ATOM 4749 N N . PRO A 1 589 ? 23.212 44.744 -18.020 1.00 32.00 589 PRO A N 1
ATOM 4750 C CA . PRO A 1 589 ? 23.783 45.914 -18.685 1.00 32.00 589 PRO A CA 1
ATOM 4751 C C . PRO A 1 589 ? 25.323 45.893 -18.686 1.00 32.00 589 PRO A C 1
ATOM 4753 O O . PRO A 1 589 ? 25.944 45.281 -17.815 1.00 32.00 589 PRO A O 1
ATOM 4756 N N . ASP A 1 590 ? 25.929 46.605 -19.636 1.00 37.91 590 ASP A N 1
ATOM 4757 C CA . ASP A 1 590 ? 27.384 46.706 -19.800 1.00 37.91 590 ASP A CA 1
ATOM 4758 C C . ASP A 1 590 ? 28.098 47.462 -18.665 1.00 37.91 590 ASP A C 1
ATOM 4760 O O . ASP A 1 590 ? 27.622 48.491 -18.179 1.00 37.91 590 ASP A O 1
ATOM 4764 N N . ILE A 1 591 ? 29.305 46.999 -18.314 1.00 28.53 591 ILE A N 1
ATOM 4765 C CA . ILE A 1 591 ? 30.288 47.715 -17.481 1.00 28.53 591 ILE A CA 1
ATOM 4766 C C . ILE A 1 591 ? 31.692 47.545 -18.120 1.00 28.53 591 ILE A C 1
ATOM 4768 O O . ILE A 1 591 ? 31.989 46.450 -18.606 1.00 28.53 591 ILE A O 1
ATOM 4772 N N . PRO A 1 592 ? 32.564 48.579 -18.177 1.00 30.42 592 PRO A N 1
ATOM 4773 C CA . PRO A 1 592 ? 33.748 48.557 -19.050 1.00 30.42 592 PRO A CA 1
ATOM 4774 C C . PRO A 1 592 ? 34.956 47.756 -18.531 1.00 30.42 592 PRO A C 1
ATOM 4776 O O . PRO A 1 592 ? 35.110 47.499 -17.338 1.00 30.42 592 PRO A O 1
ATOM 4779 N N . ARG A 1 593 ? 35.883 47.449 -19.452 1.00 31.22 593 ARG A N 1
ATOM 4780 C CA . ARG A 1 593 ? 37.233 46.927 -19.155 1.00 31.22 593 ARG A CA 1
ATOM 4781 C C . ARG A 1 593 ? 38.035 47.869 -18.246 1.00 31.22 593 ARG A C 1
ATOM 4783 O O . ARG A 1 593 ? 38.045 49.077 -18.462 1.00 31.22 593 ARG A O 1
ATOM 4790 N N . VAL A 1 594 ? 38.843 47.280 -17.363 1.00 26.77 594 VAL A N 1
ATOM 4791 C CA . VAL A 1 594 ? 39.979 47.929 -16.682 1.00 26.77 594 VAL A CA 1
ATOM 4792 C C . VAL A 1 594 ? 41.250 47.111 -16.956 1.00 26.77 594 VAL A C 1
ATOM 4794 O O . VAL A 1 594 ? 41.173 45.904 -17.194 1.00 26.77 594 VAL A O 1
ATOM 4797 N N . GLN A 1 595 ? 42.409 47.771 -16.988 1.00 27.22 595 GLN A N 1
ATOM 4798 C CA . GLN A 1 595 ? 43.693 47.218 -17.434 1.00 27.22 595 GLN A CA 1
ATOM 4799 C C . GLN A 1 595 ? 44.736 47.225 -16.295 1.00 27.22 595 GLN A C 1
ATOM 4801 O O . GLN A 1 595 ? 44.596 47.958 -15.320 1.00 27.22 595 GLN A O 1
ATOM 4806 N N . LEU A 1 596 ? 45.756 46.365 -16.392 1.00 27.28 596 LEU A N 1
ATOM 4807 C CA . LEU A 1 596 ? 46.748 46.105 -15.335 1.00 27.28 596 LEU A CA 1
ATOM 4808 C C . LEU A 1 596 ? 47.660 47.313 -15.038 1.00 27.28 596 LEU A C 1
ATOM 4810 O O . LEU A 1 596 ? 48.190 47.889 -15.985 1.00 27.28 596 LEU A O 1
ATOM 4814 N N . CYS A 1 597 ? 47.967 47.594 -13.758 1.00 24.34 597 CYS A N 1
ATOM 4815 C CA . CYS A 1 597 ? 49.290 47.315 -13.151 1.00 24.34 597 CYS A CA 1
ATOM 4816 C C . CYS A 1 597 ? 49.473 47.839 -11.701 1.00 24.34 597 CYS A C 1
ATOM 4818 O O . CYS A 1 597 ? 48.637 48.549 -11.159 1.00 24.34 597 CYS A O 1
ATOM 4820 N N . LYS A 1 598 ? 50.590 47.403 -11.095 1.00 27.39 598 LYS A N 1
ATOM 4821 C CA . LYS A 1 598 ? 51.086 47.590 -9.714 1.00 27.39 598 LYS A CA 1
ATOM 4822 C C . LYS A 1 598 ? 51.232 49.054 -9.243 1.00 27.39 598 LYS A C 1
ATOM 4824 O O . LYS A 1 598 ? 51.526 49.923 -10.057 1.00 27.39 598 LYS A O 1
ATOM 4829 N N . GLY A 1 599 ? 51.212 49.260 -7.922 1.00 23.48 599 GLY A N 1
ATOM 4830 C CA . GLY A 1 599 ? 51.696 50.463 -7.224 1.00 23.48 599 GLY A CA 1
ATOM 4831 C C . GLY A 1 599 ? 51.591 50.305 -5.698 1.00 23.48 599 GLY A C 1
ATOM 4832 O O . GLY A 1 599 ? 50.646 49.671 -5.230 1.00 23.48 599 GLY A O 1
ATOM 4833 N N . ASP A 1 600 ? 52.560 50.833 -4.946 1.00 24.97 600 ASP A N 1
ATOM 4834 C CA . ASP A 1 600 ? 52.742 50.570 -3.508 1.00 24.97 600 ASP A CA 1
ATOM 4835 C C . ASP A 1 600 ? 52.214 51.678 -2.564 1.00 24.97 600 ASP A C 1
ATOM 4837 O O . ASP A 1 600 ? 52.017 52.824 -2.953 1.00 24.97 600 ASP A O 1
ATOM 4841 N N . GLU A 1 601 ? 52.016 51.276 -1.304 1.00 25.56 601 GLU A N 1
ATOM 4842 C CA . GLU A 1 601 ? 52.079 52.030 -0.036 1.00 25.56 601 GLU A CA 1
ATOM 4843 C C . GLU A 1 601 ? 51.510 53.470 0.147 1.00 25.56 601 GLU A C 1
ATOM 4845 O O . GLU A 1 601 ? 52.033 54.473 -0.329 1.00 25.56 601 GLU A O 1
ATOM 4850 N N . SER A 1 602 ? 50.633 53.555 1.166 1.00 25.17 602 SER A N 1
ATOM 4851 C CA . SER A 1 602 ? 50.652 54.535 2.282 1.00 25.17 602 SER A CA 1
ATOM 4852 C C . SER A 1 602 ? 49.723 55.776 2.316 1.00 25.17 602 SER A C 1
ATOM 4854 O O . SER A 1 602 ? 49.523 56.523 1.369 1.00 25.17 602 SER A O 1
ATOM 4856 N N . SER A 1 603 ? 49.242 56.021 3.546 1.00 24.52 603 SER A N 1
ATOM 4857 C CA . SER A 1 603 ? 49.065 57.324 4.217 1.00 24.52 603 SER A CA 1
ATOM 4858 C C . SER A 1 603 ? 48.000 58.366 3.782 1.00 24.52 603 SER A C 1
ATOM 4860 O O . SER A 1 603 ? 48.312 59.471 3.352 1.00 24.52 603 SER A O 1
ATOM 4862 N N . SER A 1 604 ? 46.777 58.145 4.286 1.00 23.09 604 SER A N 1
ATOM 4863 C CA . SER A 1 604 ? 46.058 59.111 5.159 1.00 23.09 604 SER A CA 1
ATOM 4864 C C . SER A 1 604 ? 45.218 60.295 4.599 1.00 23.09 604 SER A C 1
ATOM 4866 O O . SER A 1 604 ? 45.555 60.961 3.634 1.00 23.09 604 SER A O 1
ATOM 4868 N N . LYS A 1 605 ? 44.164 60.612 5.380 1.00 26.44 605 LYS A N 1
ATOM 4869 C CA . LYS A 1 605 ? 43.552 61.938 5.666 1.00 26.44 605 LYS A CA 1
ATOM 4870 C C . LYS A 1 605 ? 42.803 62.767 4.582 1.00 26.44 605 LYS A C 1
ATOM 4872 O O . LYS A 1 605 ? 43.353 63.677 3.986 1.00 26.44 605 LYS A O 1
ATOM 4877 N N . PHE A 1 606 ? 41.469 62.635 4.652 1.00 22.48 606 PHE A N 1
ATOM 4878 C CA . PHE A 1 606 ? 40.506 63.655 5.155 1.00 22.48 606 PHE A CA 1
ATOM 4879 C C . PHE A 1 606 ? 40.045 64.888 4.316 1.00 22.48 606 PHE A C 1
ATOM 4881 O O . PHE A 1 606 ? 40.833 65.627 3.746 1.00 22.48 606 PHE A O 1
ATOM 4888 N N . TRP A 1 607 ? 38.733 65.159 4.466 1.00 23.05 607 TRP A N 1
ATOM 4889 C CA . TRP A 1 607 ? 37.864 66.279 4.022 1.00 23.05 607 TRP A CA 1
ATOM 4890 C C . TRP A 1 607 ? 37.432 66.396 2.528 1.00 23.05 607 TRP A C 1
ATOM 4892 O O . TRP A 1 607 ? 38.197 66.040 1.637 1.00 23.05 607 TRP A O 1
ATOM 4902 N N . PRO A 1 608 ? 36.183 66.862 2.245 1.00 56.19 608 PRO A N 1
ATOM 4903 C CA . PRO A 1 608 ? 35.595 67.006 0.899 1.00 56.19 608 PRO A CA 1
ATOM 4904 C C . PRO A 1 608 ? 35.184 68.469 0.574 1.00 56.19 608 PRO A C 1
ATOM 4906 O O . PRO A 1 608 ? 35.438 69.357 1.378 1.00 56.19 608 PRO A O 1
ATOM 4909 N N . GLU A 1 609 ? 34.416 68.708 -0.505 1.00 23.52 609 GLU A N 1
ATOM 4910 C CA . GLU A 1 609 ? 33.166 69.506 -0.439 1.00 23.52 609 GLU A CA 1
ATOM 4911 C C . GLU A 1 609 ? 32.264 69.388 -1.700 1.00 23.52 609 GLU A C 1
ATOM 4913 O O . GLU A 1 609 ? 32.735 68.994 -2.758 1.00 23.52 609 GLU A O 1
ATOM 4918 N N . LYS A 1 610 ? 30.962 69.695 -1.506 1.00 27.09 610 LYS A N 1
ATOM 4919 C CA . LYS A 1 610 ? 29.901 70.317 -2.365 1.00 27.09 610 LYS A CA 1
ATOM 4920 C C . LYS A 1 610 ? 29.996 70.231 -3.922 1.00 27.09 610 LYS A C 1
ATOM 4922 O O . LYS A 1 610 ? 31.058 70.311 -4.511 1.00 27.09 610 LYS A O 1
ATOM 4927 N N . SER A 1 611 ? 28.898 70.205 -4.698 1.00 27.17 611 SER A N 1
ATOM 4928 C CA . SER A 1 611 ? 27.642 70.975 -4.536 1.00 27.17 611 SER A CA 1
ATOM 4929 C C . SER A 1 611 ? 26.452 70.436 -5.367 1.00 27.17 611 SER A C 1
ATOM 4931 O O . SER A 1 611 ? 26.673 69.878 -6.430 1.00 27.17 611 SER A O 1
ATOM 4933 N N . GLN A 1 612 ? 25.215 70.692 -4.894 1.00 28.58 612 GLN A N 1
ATOM 4934 C CA . GLN A 1 612 ? 24.039 71.282 -5.605 1.00 28.58 612 GLN A CA 1
ATOM 4935 C C . GLN A 1 612 ? 23.822 70.972 -7.116 1.00 28.58 612 GLN A C 1
ATOM 4937 O O . GLN A 1 612 ? 24.735 71.133 -7.904 1.00 28.58 612 GLN A O 1
ATOM 4942 N N . SER A 1 613 ? 22.634 70.763 -7.706 1.00 27.36 613 SER A N 1
ATOM 4943 C CA . SER A 1 613 ? 21.185 70.811 -7.377 1.00 27.36 613 SER A CA 1
ATOM 4944 C C . SER A 1 613 ? 20.433 70.709 -8.756 1.00 27.36 613 SER A C 1
ATOM 4946 O O . SER A 1 613 ? 21.114 70.539 -9.761 1.00 27.36 613 SER A O 1
ATOM 4948 N N . ALA A 1 614 ? 19.110 70.788 -8.993 1.00 28.20 614 ALA A N 1
ATOM 4949 C CA . ALA A 1 614 ? 17.904 71.126 -8.221 1.00 28.20 614 ALA A CA 1
ATOM 4950 C C . ALA A 1 614 ? 16.604 70.631 -8.943 1.00 28.20 614 ALA A C 1
ATOM 4952 O O . ALA A 1 614 ? 16.668 70.195 -10.087 1.00 28.20 614 ALA A O 1
ATOM 4953 N N . ARG A 1 615 ? 15.435 70.899 -8.320 1.00 25.11 615 ARG A N 1
ATOM 4954 C CA . ARG A 1 615 ? 14.066 71.079 -8.898 1.00 25.11 615 ARG A CA 1
ATOM 4955 C C . ARG A 1 615 ? 13.137 69.864 -9.151 1.00 25.11 615 ARG A C 1
ATOM 4957 O O . ARG A 1 615 ? 13.060 69.300 -10.233 1.00 25.11 615 ARG A O 1
ATOM 4964 N N . GLU A 1 616 ? 12.291 69.636 -8.138 1.00 24.52 616 GLU A N 1
ATOM 4965 C CA . GLU A 1 616 ? 10.816 69.439 -8.192 1.00 24.52 616 GLU A CA 1
ATOM 4966 C C . GLU A 1 616 ? 10.076 70.375 -9.197 1.00 24.52 616 GLU A C 1
ATOM 4968 O O . GLU A 1 616 ? 10.692 71.386 -9.557 1.00 24.52 616 GLU A O 1
ATOM 4973 N N . PRO A 1 617 ? 8.781 70.171 -9.604 1.00 46.34 617 PRO A N 1
ATOM 4974 C CA . PRO A 1 617 ? 7.610 69.790 -8.755 1.00 46.34 617 PRO A CA 1
ATOM 4975 C C . PRO A 1 617 ? 6.478 68.945 -9.426 1.00 46.34 617 PRO A C 1
ATOM 4977 O O . PRO A 1 617 ? 6.643 68.533 -10.565 1.00 46.34 617 PRO A O 1
ATOM 4980 N N . ARG A 1 618 ? 5.257 68.704 -8.883 1.00 28.84 618 ARG A N 1
ATOM 4981 C CA . ARG A 1 618 ? 4.645 68.364 -7.548 1.00 28.84 618 ARG A CA 1
ATOM 4982 C C . ARG A 1 618 ? 3.153 67.956 -7.813 1.00 28.84 618 ARG A C 1
ATOM 4984 O O . ARG A 1 618 ? 2.693 68.115 -8.936 1.00 28.84 618 ARG A O 1
ATOM 4991 N N . LEU A 1 619 ? 2.384 67.595 -6.760 1.00 28.67 619 LEU A N 1
ATOM 4992 C CA . LEU A 1 619 ? 0.891 67.499 -6.681 1.00 28.67 619 LEU A CA 1
ATOM 4993 C C . LEU A 1 619 ? 0.252 66.229 -7.309 1.00 28.67 619 LEU A C 1
ATOM 4995 O O . LEU A 1 619 ? 0.687 65.796 -8.363 1.00 28.67 619 LEU A O 1
ATOM 4999 N N . HIS A 1 620 ? -0.812 65.590 -6.782 1.00 30.58 620 HIS A N 1
ATOM 5000 C CA . HIS A 1 620 ? -1.521 65.572 -5.472 1.00 30.58 620 HIS A CA 1
ATOM 5001 C C . HIS A 1 620 ? -2.534 64.383 -5.489 1.00 30.58 620 HIS A C 1
ATOM 5003 O O . HIS A 1 620 ? -2.818 63.874 -6.564 1.00 30.58 620 HIS A O 1
ATOM 5009 N N . SER A 1 621 ? -3.195 63.887 -4.427 1.00 30.75 621 SER A N 1
ATOM 5010 C CA . SER A 1 621 ? -3.210 64.119 -2.956 1.00 30.75 621 SER A CA 1
ATOM 5011 C C . SER A 1 621 ? -3.576 62.757 -2.261 1.00 30.75 621 SER A C 1
ATOM 5013 O O . SER A 1 621 ? -2.996 61.775 -2.698 1.00 30.75 621 SER A O 1
ATOM 5015 N N . ARG A 1 622 ? -4.432 62.494 -1.243 1.00 28.39 622 ARG A N 1
ATOM 5016 C CA . ARG A 1 622 ? -5.383 63.258 -0.395 1.00 28.39 622 ARG A CA 1
ATOM 5017 C C . ARG A 1 622 ? -5.835 62.437 0.853 1.00 28.39 622 ARG A C 1
ATOM 5019 O O . ARG A 1 622 ? -6.540 61.458 0.668 1.00 28.39 622 ARG A O 1
ATOM 5026 N N . GLN A 1 623 ? -5.584 62.924 2.086 1.00 28.61 623 GLN A N 1
ATOM 5027 C CA . GLN A 1 623 ? -6.331 62.610 3.351 1.00 28.61 623 GLN A CA 1
ATOM 5028 C C . GLN A 1 623 ? -6.299 61.137 3.873 1.00 28.61 623 GLN A C 1
ATOM 5030 O O . GLN A 1 623 ? -6.047 60.226 3.103 1.00 28.61 623 GLN A O 1
ATOM 5035 N N . LYS A 1 624 ? -6.534 60.767 5.151 1.00 28.61 624 LYS A N 1
ATOM 5036 C CA . LYS A 1 624 ? -6.700 61.377 6.512 1.00 28.61 624 LYS A CA 1
ATOM 5037 C C . LYS A 1 624 ? -6.517 60.203 7.537 1.00 28.61 624 LYS A C 1
ATOM 5039 O O . LYS A 1 624 ? -6.626 59.064 7.106 1.00 28.61 624 LYS A O 1
ATOM 5044 N N . SER A 1 625 ? -6.325 60.308 8.864 1.00 26.75 625 SER A N 1
ATOM 5045 C CA . SER A 1 625 ? -5.966 61.369 9.838 1.00 26.75 625 SER A CA 1
ATOM 5046 C C . SER A 1 625 ? -5.534 60.722 11.183 1.00 26.75 625 SER A C 1
ATOM 5048 O O . SER A 1 625 ? -5.793 59.545 11.401 1.00 26.75 625 SER A O 1
ATOM 5050 N N . PHE A 1 626 ? -4.921 61.491 12.095 1.00 24.41 626 PHE A N 1
ATOM 5051 C CA . PHE A 1 626 ? -4.507 61.076 13.454 1.00 24.41 626 PHE A CA 1
ATOM 5052 C C . PHE A 1 626 ? -5.663 60.925 14.470 1.00 24.41 626 PHE A C 1
ATOM 5054 O O . PHE A 1 626 ? -6.647 61.657 14.381 1.00 24.41 626 PHE A O 1
ATOM 5061 N N . ALA A 1 627 ? -5.435 60.117 15.518 1.00 25.88 627 ALA A N 1
ATOM 5062 C CA . ALA A 1 627 ? -5.770 60.398 16.930 1.00 25.88 627 ALA A CA 1
ATOM 5063 C C . ALA A 1 627 ? -4.888 59.522 17.863 1.00 25.88 627 ALA A C 1
ATOM 5065 O O . ALA A 1 627 ? -4.321 58.533 17.398 1.00 25.88 627 ALA A O 1
ATOM 5066 N N . THR A 1 628 ? -4.719 59.881 19.143 1.00 27.67 628 THR A N 1
ATOM 5067 C CA . THR A 1 628 ? -3.685 59.309 20.042 1.00 27.67 628 THR A CA 1
ATOM 5068 C C . THR A 1 628 ? -4.164 58.989 21.470 1.00 27.67 628 THR A C 1
ATOM 5070 O O . THR A 1 628 ? -5.179 59.506 21.922 1.00 27.67 628 THR A O 1
ATOM 5073 N N . ALA A 1 629 ? -3.328 58.209 22.180 1.00 27.19 629 ALA A N 1
ATOM 5074 C CA . ALA A 1 629 ? -3.252 58.000 23.637 1.00 27.19 629 ALA A CA 1
ATOM 5075 C C . ALA A 1 629 ? -4.303 57.094 24.326 1.00 27.19 629 ALA A C 1
ATOM 5077 O O . ALA A 1 629 ? -5.479 57.426 24.414 1.00 27.19 629 ALA A O 1
ATOM 5078 N N . ASN A 1 630 ? -3.830 56.046 25.020 1.00 27.58 630 ASN A N 1
ATOM 5079 C CA . ASN A 1 630 ? -3.349 56.233 26.400 1.00 27.58 630 ASN A CA 1
ATOM 5080 C C . ASN A 1 630 ? -2.295 55.165 26.797 1.00 27.58 630 ASN A C 1
ATOM 5082 O O . ASN A 1 630 ? -1.840 54.414 25.940 1.00 27.58 630 ASN A O 1
ATOM 5086 N N . SER A 1 631 ? -1.838 55.171 28.054 1.00 27.66 631 SER A N 1
ATOM 5087 C CA . SER A 1 631 ? -0.590 54.537 28.525 1.00 27.66 631 SER A CA 1
ATOM 5088 C C . SER A 1 631 ? -0.775 53.389 29.539 1.00 27.66 631 SER A C 1
ATOM 5090 O O . SER A 1 631 ? -1.863 53.226 30.089 1.00 27.66 631 SER A O 1
ATOM 5092 N N . ARG A 1 632 ? 0.349 52.709 29.863 1.00 27.09 632 ARG A N 1
ATOM 5093 C CA . ARG A 1 632 ? 0.557 51.609 30.849 1.00 27.09 632 ARG A CA 1
ATOM 5094 C C . ARG A 1 632 ? 0.249 50.201 30.275 1.00 27.09 632 ARG A C 1
ATOM 5096 O O . ARG A 1 632 ? -0.686 50.061 29.502 1.00 27.09 632 ARG A O 1
ATOM 5103 N N . THR A 1 633 ? 1.019 49.137 30.562 1.00 30.08 633 THR A N 1
ATOM 5104 C CA . THR A 1 633 ? 2.029 48.952 31.636 1.00 30.08 633 THR A CA 1
ATOM 5105 C C . THR A 1 633 ? 3.127 47.927 31.277 1.00 30.08 633 THR A C 1
ATOM 5107 O O . THR A 1 633 ? 2.803 46.859 30.778 1.00 30.08 633 THR A O 1
ATOM 5110 N N . PHE A 1 634 ? 4.376 48.233 31.663 1.00 24.91 634 PHE A N 1
ATOM 5111 C CA . PHE A 1 634 ? 5.450 47.311 32.100 1.00 24.91 634 PHE A CA 1
ATOM 5112 C C . PHE A 1 634 ? 5.968 46.181 31.171 1.00 24.91 634 PHE A C 1
ATOM 5114 O O . PHE A 1 634 ? 5.525 45.038 31.236 1.00 24.91 634 PHE A O 1
ATOM 5121 N N . GLU A 1 635 ? 7.074 46.468 3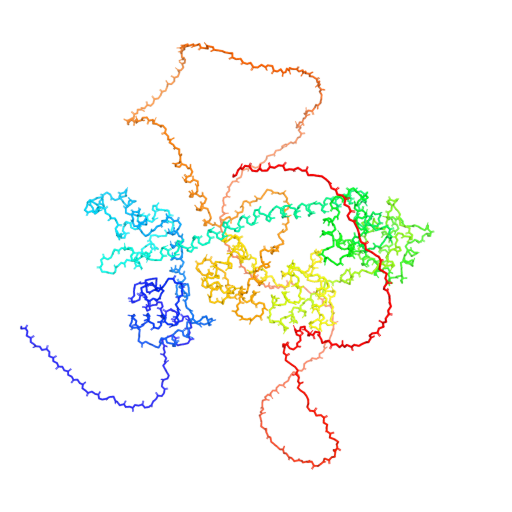0.478 1.00 26.27 635 GLU A N 1
ATOM 5122 C CA . GLU A 1 635 ? 8.258 45.592 30.509 1.00 26.27 635 GLU A CA 1
ATOM 5123 C C . GLU A 1 635 ? 9.230 46.160 31.562 1.00 26.27 635 GLU A C 1
ATOM 5125 O O . GLU A 1 635 ? 9.301 47.385 31.663 1.00 26.27 635 GLU A O 1
ATOM 5130 N N . ASP A 1 636 ? 9.912 45.306 32.344 1.00 27.20 636 ASP A N 1
ATOM 5131 C CA . ASP A 1 636 ? 11.374 45.303 32.627 1.00 27.20 636 ASP A CA 1
ATOM 5132 C C . ASP A 1 636 ? 11.697 44.505 33.920 1.00 27.20 636 ASP A C 1
ATOM 5134 O O . ASP A 1 636 ? 11.106 44.779 34.965 1.00 27.20 636 ASP A O 1
ATOM 5138 N N . TRP A 1 637 ? 12.613 43.522 33.862 1.00 24.28 637 TRP A N 1
ATOM 5139 C CA .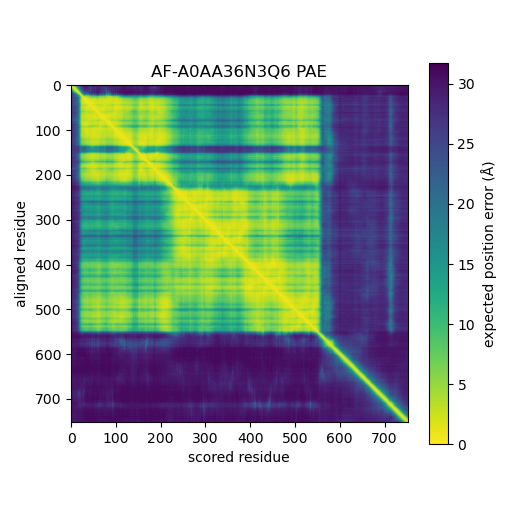 TRP A 1 637 ? 13.913 43.508 34.581 1.00 24.28 637 TRP A CA 1
ATOM 5140 C C . TRP A 1 637 ? 14.635 42.147 34.528 1.00 24.28 637 TRP A C 1
ATOM 5142 O O . TRP A 1 637 ? 14.019 41.084 34.566 1.00 24.28 637 TRP A O 1
ATOM 5152 N N . ALA A 1 638 ? 15.975 42.178 34.520 1.00 25.08 638 ALA A N 1
ATOM 5153 C CA . ALA A 1 638 ? 16.836 40.991 34.603 1.00 25.08 638 ALA A CA 1
ATOM 5154 C C . ALA A 1 638 ? 18.199 41.282 35.276 1.00 25.08 638 ALA A C 1
ATOM 5156 O O . ALA A 1 638 ? 18.725 42.393 35.154 1.00 25.08 638 ALA A O 1
ATOM 5157 N N . ARG A 1 639 ? 18.824 40.228 35.852 1.00 28.09 639 ARG A N 1
ATOM 5158 C CA . ARG A 1 639 ? 20.054 40.183 36.707 1.00 28.09 639 ARG A CA 1
ATOM 5159 C C . ARG A 1 639 ? 19.784 40.443 38.201 1.00 28.09 639 ARG A C 1
ATOM 5161 O O . ARG A 1 639 ? 18.851 41.159 38.526 1.00 28.09 639 ARG A O 1
ATOM 5168 N N . ARG A 1 640 ? 20.563 39.930 39.171 1.00 28.27 640 ARG A N 1
ATOM 5169 C CA . ARG A 1 640 ? 21.751 39.017 39.223 1.00 28.27 640 ARG A CA 1
ATOM 5170 C C . ARG A 1 640 ? 21.373 37.769 40.069 1.00 28.27 640 ARG A C 1
ATOM 5172 O O . ARG A 1 640 ? 20.355 37.829 40.741 1.00 28.27 640 ARG A O 1
ATOM 5179 N N . THR A 1 641 ? 22.071 36.627 40.086 1.00 26.73 641 THR A N 1
ATOM 5180 C CA . THR A 1 641 ? 23.521 36.283 40.210 1.00 26.73 641 THR A CA 1
ATOM 5181 C C . THR A 1 641 ? 23.854 34.978 39.430 1.00 26.73 641 THR A C 1
ATOM 5183 O O . THR A 1 641 ? 22.940 34.409 38.849 1.00 26.73 641 THR A O 1
ATOM 5186 N N . SER A 1 642 ? 25.075 34.419 39.303 1.00 23.91 642 SER A N 1
ATOM 5187 C CA . SER A 1 642 ? 26.486 34.781 39.626 1.00 23.91 642 SER A CA 1
ATOM 5188 C C . SER A 1 642 ? 27.465 33.988 38.705 1.00 23.91 642 SER A C 1
ATOM 5190 O O . SER A 1 642 ? 27.053 33.356 37.739 1.00 23.91 642 SER A O 1
ATOM 5192 N N . THR A 1 643 ? 28.772 34.043 38.991 1.00 25.98 643 THR A N 1
ATOM 5193 C CA . THR A 1 643 ? 29.931 33.373 38.338 1.00 25.98 643 THR A CA 1
ATOM 5194 C C . THR A 1 643 ? 30.864 32.798 39.451 1.00 25.98 643 THR A C 1
ATOM 5196 O O . THR A 1 643 ? 30.572 33.138 40.602 1.00 25.98 643 THR A O 1
ATOM 5199 N N . PRO A 1 644 ? 31.974 32.025 39.226 1.00 37.09 644 PRO A N 1
ATOM 5200 C CA . PRO A 1 644 ? 32.780 31.944 37.989 1.00 37.09 644 PRO A CA 1
ATOM 5201 C C . PRO A 1 644 ? 33.512 30.624 37.577 1.00 37.09 644 PRO A C 1
ATOM 5203 O O . PRO A 1 644 ? 34.065 29.893 38.386 1.00 37.09 644 PRO A O 1
ATOM 5206 N N . SER A 1 645 ? 33.675 30.489 36.252 1.00 24.88 645 SER A N 1
ATOM 5207 C CA . SER A 1 645 ? 34.915 30.185 35.489 1.00 24.88 645 SER A CA 1
ATOM 5208 C C . SER A 1 645 ? 35.838 28.988 35.812 1.00 24.88 645 SER A C 1
ATOM 5210 O O . SER A 1 645 ? 36.538 28.975 36.824 1.00 24.88 645 SER A O 1
ATOM 5212 N N . LYS A 1 646 ? 35.997 28.110 34.803 1.00 25.56 646 LYS A N 1
ATOM 5213 C CA . LYS A 1 646 ? 37.256 27.650 34.147 1.00 25.56 646 LYS A CA 1
ATOM 5214 C C . LYS A 1 646 ? 36.882 26.672 33.004 1.00 25.56 646 LYS A C 1
ATOM 5216 O O . LYS A 1 646 ? 35.816 26.080 33.077 1.00 25.56 646 LYS A O 1
ATOM 5221 N N . SER A 1 647 ? 37.689 26.350 31.986 1.00 24.67 647 SER A N 1
ATOM 5222 C CA . SER A 1 647 ? 38.687 27.093 31.191 1.00 24.67 647 SER A CA 1
ATOM 5223 C C . SER A 1 647 ? 39.284 26.118 30.155 1.00 24.67 647 SER A C 1
ATOM 5225 O O . SER A 1 647 ? 40.016 25.232 30.567 1.00 24.67 647 SER A O 1
ATOM 5227 N N . ILE A 1 648 ? 39.028 26.326 28.854 1.00 24.12 648 ILE A N 1
ATOM 5228 C CA . ILE A 1 648 ? 39.826 25.867 27.687 1.00 24.12 648 ILE A CA 1
ATOM 5229 C C . ILE A 1 648 ? 40.262 24.376 27.639 1.00 24.12 648 ILE A C 1
ATOM 5231 O O . ILE A 1 648 ? 41.204 23.992 28.320 1.00 24.12 648 ILE A O 1
ATOM 5235 N N . MET A 1 649 ? 39.747 23.601 26.672 1.00 23.11 649 MET A N 1
ATOM 5236 C CA . MET A 1 649 ? 40.565 23.082 25.551 1.00 23.11 649 MET A CA 1
ATOM 5237 C C . MET A 1 649 ? 39.714 22.452 24.434 1.00 23.11 649 MET A C 1
ATOM 5239 O O . MET A 1 649 ? 38.587 22.024 24.660 1.00 23.11 649 MET A O 1
ATOM 5243 N N . SER A 1 650 ? 40.277 22.447 23.224 1.00 27.20 650 SER A N 1
ATOM 5244 C CA . SER A 1 650 ? 39.756 21.801 22.013 1.00 27.20 650 SER A CA 1
ATOM 5245 C C . SER A 1 650 ? 40.639 20.605 21.679 1.00 27.20 650 SER A C 1
ATOM 5247 O O . SER A 1 650 ? 41.853 20.715 21.850 1.00 27.20 650 SER A O 1
ATOM 5249 N N . LEU A 1 651 ? 40.059 19.523 21.157 1.00 24.34 651 LEU A N 1
ATOM 5250 C CA . LEU A 1 651 ? 40.764 18.475 20.412 1.00 24.34 651 LEU A CA 1
ATOM 5251 C C . LEU A 1 651 ? 39.756 17.626 19.618 1.00 24.34 651 LEU A C 1
ATOM 5253 O O . LEU A 1 651 ? 38.654 17.369 20.099 1.00 24.34 651 LEU A O 1
ATOM 5257 N N . ASP A 1 652 ? 40.150 17.249 18.404 1.00 25.84 652 ASP A N 1
ATOM 5258 C CA . ASP A 1 652 ? 39.395 16.424 17.452 1.00 25.84 652 ASP A CA 1
ATOM 5259 C C . ASP A 1 652 ? 39.481 14.908 17.781 1.00 25.84 652 ASP A C 1
ATOM 5261 O O . ASP A 1 652 ? 39.773 14.550 18.920 1.00 25.84 652 ASP A O 1
ATOM 5265 N N . TRP A 1 653 ? 39.271 14.058 16.756 1.00 23.88 653 TRP A N 1
ATOM 5266 C CA . TRP A 1 653 ? 39.206 12.574 16.663 1.00 23.88 653 TRP A CA 1
ATOM 5267 C C . TRP A 1 653 ? 37.757 12.078 16.461 1.00 23.88 653 TRP A C 1
ATOM 5269 O O . TRP A 1 653 ? 36.969 12.083 17.399 1.00 23.88 653 TRP A O 1
ATOM 5279 N N . GLN A 1 654 ? 37.244 11.797 15.254 1.00 23.73 654 GLN A N 1
ATOM 5280 C CA . GLN A 1 654 ? 37.724 11.057 14.062 1.00 23.73 654 GLN A CA 1
ATOM 5281 C C . GLN A 1 654 ? 37.476 9.528 14.124 1.00 23.73 654 GLN A C 1
ATOM 5283 O O . GLN A 1 654 ? 38.232 8.799 14.748 1.00 23.73 654 GLN A O 1
ATOM 5288 N N . GLU A 1 655 ? 36.409 9.127 13.416 1.00 25.97 655 GLU A N 1
ATOM 5289 C CA . GLU A 1 655 ? 36.152 7.893 12.634 1.00 25.97 655 GLU A CA 1
ATOM 5290 C C . GLU A 1 655 ? 36.332 6.460 13.220 1.00 25.97 655 GLU A C 1
ATOM 5292 O O . GLU A 1 655 ? 37.411 6.042 13.624 1.00 25.97 655 GLU A O 1
ATOM 5297 N N . ASP A 1 656 ? 35.259 5.672 13.013 1.00 28.58 656 ASP A N 1
ATOM 5298 C CA . ASP A 1 656 ? 35.237 4.259 12.566 1.00 28.58 656 ASP A CA 1
ATOM 5299 C C . ASP A 1 656 ? 35.402 3.060 13.552 1.00 28.58 656 ASP A C 1
ATOM 5301 O O . ASP A 1 656 ? 35.790 3.249 14.705 1.00 28.58 656 ASP A O 1
ATOM 5305 N N . PRO A 1 657 ? 34.891 1.841 13.198 1.00 48.84 657 PRO A N 1
ATOM 5306 C CA . PRO A 1 657 ? 33.973 1.130 14.104 1.00 48.84 657 PRO A CA 1
ATOM 5307 C C . PRO A 1 657 ? 34.235 -0.404 14.219 1.00 48.84 657 PRO A C 1
ATOM 5309 O O . PRO A 1 657 ? 35.381 -0.840 14.230 1.00 48.84 657 PRO A O 1
ATOM 5312 N N . LEU A 1 658 ? 33.150 -1.209 14.246 1.00 25.45 658 LEU A N 1
ATOM 5313 C CA . LEU A 1 658 ? 32.983 -2.662 14.510 1.00 25.45 658 LEU A CA 1
ATOM 5314 C C . LEU A 1 658 ? 32.594 -2.949 15.979 1.00 25.45 658 LEU A C 1
ATOM 5316 O O . LEU A 1 658 ? 33.225 -2.433 16.889 1.00 25.45 658 LEU A O 1
ATOM 5320 N N . SER A 1 659 ? 31.503 -3.641 16.344 1.00 25.50 659 SER A N 1
ATOM 5321 C CA . SER A 1 659 ? 30.707 -4.768 15.801 1.00 25.50 659 SER A CA 1
ATOM 5322 C C . SER A 1 659 ? 31.044 -6.118 16.454 1.00 25.50 659 SER A C 1
ATOM 5324 O O . SER A 1 659 ? 32.162 -6.603 16.353 1.00 25.50 659 SER A O 1
ATOM 5326 N N . THR A 1 660 ? 30.001 -6.755 17.002 1.00 27.06 660 THR A N 1
ATOM 5327 C CA . THR A 1 660 ? 29.882 -8.198 17.308 1.00 27.06 660 THR A CA 1
ATOM 5328 C C . THR A 1 660 ? 30.745 -8.794 18.434 1.00 27.06 660 THR A C 1
ATOM 5330 O O . THR A 1 660 ? 31.907 -9.116 18.220 1.00 27.06 660 THR A O 1
ATOM 5333 N N . CYS A 1 661 ? 30.109 -9.158 19.562 1.00 23.27 661 CYS A N 1
ATOM 5334 C CA . CYS A 1 661 ? 30.187 -10.524 20.123 1.00 23.27 661 CYS A CA 1
ATOM 5335 C C . CYS A 1 661 ? 29.173 -10.788 21.255 1.00 23.27 661 CYS A C 1
ATOM 5337 O O . CYS A 1 661 ? 28.823 -9.891 22.017 1.00 23.27 661 CYS A O 1
ATOM 5339 N N . MET A 1 662 ? 28.752 -12.051 21.384 1.00 26.30 662 MET A N 1
ATOM 5340 C CA . MET A 1 662 ? 28.212 -12.634 22.623 1.00 26.30 662 MET A CA 1
ATOM 5341 C C . MET A 1 662 ? 29.335 -13.396 23.342 1.00 26.30 662 MET A C 1
ATOM 5343 O O . MET A 1 662 ? 30.195 -13.935 22.649 1.00 26.30 662 MET A O 1
ATOM 5347 N N . MET A 1 663 ? 29.269 -13.540 24.673 1.00 25.78 663 MET A N 1
ATOM 5348 C CA . MET A 1 663 ? 29.356 -14.825 25.410 1.00 25.78 663 MET A CA 1
ATOM 5349 C C . MET A 1 663 ? 29.366 -14.601 26.943 1.00 25.78 663 MET A C 1
ATOM 5351 O O . MET A 1 663 ? 29.277 -13.469 27.411 1.00 25.78 663 MET A O 1
ATOM 5355 N N . MET A 1 664 ? 29.365 -15.705 27.700 1.00 25.48 664 MET A N 1
ATOM 5356 C CA . MET A 1 664 ? 29.247 -15.816 29.170 1.00 25.48 664 MET A CA 1
ATOM 5357 C C . MET A 1 664 ? 30.602 -15.507 29.889 1.00 25.48 664 MET A C 1
ATOM 5359 O O . MET A 1 664 ? 31.546 -15.110 29.215 1.00 25.48 664 MET A O 1
ATOM 5363 N N . GLU A 1 665 ? 30.824 -15.617 31.214 1.00 27.64 665 GLU A N 1
ATOM 5364 C CA . GLU A 1 665 ? 30.226 -16.487 32.252 1.00 27.64 665 GLU A CA 1
ATOM 5365 C C . GLU A 1 665 ? 30.608 -16.067 33.708 1.00 27.64 665 GLU A C 1
ATOM 5367 O O . GLU A 1 665 ? 31.544 -15.295 33.896 1.00 27.64 665 GLU A O 1
ATOM 5372 N N . GLN A 1 666 ? 29.947 -16.675 34.717 1.00 25.92 666 GLN A N 1
ATOM 5373 C CA . GLN A 1 666 ? 30.292 -16.731 36.169 1.00 25.92 666 GLN A CA 1
ATOM 5374 C C . GLN A 1 666 ? 30.159 -15.401 36.969 1.00 25.92 666 GLN A C 1
ATOM 5376 O O . GLN A 1 666 ? 30.182 -14.316 36.403 1.00 25.92 666 GLN A O 1
ATOM 5381 N N . VAL A 1 667 ? 29.903 -15.374 38.293 1.00 27.61 667 VAL A N 1
ATOM 5382 C CA . VAL A 1 667 ? 30.186 -16.335 39.392 1.00 27.61 667 VAL A CA 1
ATOM 5383 C C . VAL A 1 667 ? 29.063 -16.348 40.465 1.00 27.61 667 VAL A C 1
ATOM 5385 O O . VAL A 1 667 ? 28.456 -15.309 40.707 1.00 27.61 667 VAL A O 1
ATOM 5388 N N . GLY A 1 668 ? 28.873 -17.458 41.204 1.00 24.81 668 GLY A N 1
ATOM 5389 C CA . GLY A 1 668 ? 28.290 -17.449 42.572 1.00 24.81 668 GLY A CA 1
ATOM 5390 C C . GLY A 1 668 ? 27.071 -18.360 42.840 1.00 24.81 668 GLY A C 1
ATOM 5391 O O . GLY A 1 668 ? 26.035 -18.226 42.201 1.00 24.81 668 GLY A O 1
ATOM 5392 N N . LEU A 1 669 ? 27.174 -19.252 43.837 1.00 25.33 669 LEU A N 1
ATOM 5393 C CA . LEU A 1 669 ? 26.150 -20.220 44.306 1.00 25.33 669 LEU A CA 1
ATOM 5394 C C . LEU A 1 669 ? 26.059 -20.165 45.858 1.00 25.33 669 LEU A C 1
ATOM 5396 O O . LEU A 1 669 ? 27.041 -19.705 46.450 1.00 25.33 669 LEU A O 1
ATOM 5400 N N . PRO A 1 670 ? 24.959 -20.592 46.545 1.00 36.03 670 PRO A N 1
ATOM 5401 C CA . PRO A 1 670 ? 24.698 -22.039 46.761 1.00 36.03 670 PRO A CA 1
ATOM 5402 C C . PRO A 1 670 ? 23.229 -22.532 46.977 1.00 36.03 670 PRO A C 1
ATOM 5404 O O . PRO A 1 670 ? 22.413 -21.825 47.550 1.00 36.03 670 PRO A O 1
ATOM 5407 N N . SER A 1 671 ? 22.980 -23.808 46.603 1.00 27.62 671 SER A N 1
ATOM 5408 C CA . SER A 1 671 ? 22.071 -24.877 47.146 1.00 27.62 671 SER A CA 1
ATOM 5409 C C . SER A 1 671 ? 20.673 -24.548 47.748 1.00 27.62 671 SER A C 1
ATOM 5411 O O . SER A 1 671 ? 20.504 -23.549 48.427 1.00 27.62 671 SER A O 1
ATOM 5413 N N . VAL A 1 672 ? 19.629 -25.394 47.633 1.00 27.70 672 VAL A N 1
ATOM 5414 C CA . VAL A 1 672 ? 19.509 -26.793 48.145 1.00 27.70 672 VAL A CA 1
ATOM 5415 C C . VAL A 1 672 ? 18.772 -27.746 47.161 1.00 27.70 672 VAL A C 1
ATOM 5417 O O . VAL A 1 672 ? 18.033 -27.303 46.291 1.00 27.70 672 VAL A O 1
ATOM 5420 N N . SER A 1 673 ? 19.003 -29.063 47.300 1.00 29.08 673 SER A N 1
ATOM 5421 C CA . SER A 1 673 ? 18.490 -30.216 46.512 1.00 29.08 673 SER A CA 1
ATOM 5422 C C . SER A 1 673 ? 16.987 -30.208 46.155 1.00 29.08 673 SER A C 1
ATOM 5424 O O . SER A 1 673 ? 16.169 -29.827 46.988 1.00 29.08 673 SER A O 1
ATOM 5426 N N . SER A 1 674 ? 16.537 -30.784 45.025 1.00 27.81 674 SER A N 1
ATOM 5427 C CA . SER A 1 674 ? 16.393 -32.255 44.816 1.00 27.81 674 SER A CA 1
ATOM 5428 C C . SER A 1 674 ? 15.695 -32.594 43.460 1.00 27.81 674 SER A C 1
ATOM 5430 O O . SER A 1 674 ? 15.066 -31.703 42.902 1.00 27.81 674 SER A O 1
ATOM 5432 N N . ALA A 1 675 ? 15.683 -33.815 42.878 1.00 29.39 675 ALA A N 1
ATOM 5433 C CA . ALA A 1 675 ? 16.569 -35.001 42.966 1.00 29.39 675 ALA A CA 1
ATOM 5434 C C . ALA A 1 675 ? 16.161 -36.147 41.969 1.00 29.39 675 ALA A C 1
ATOM 5436 O O . ALA A 1 675 ? 15.135 -36.770 42.212 1.00 29.39 675 ALA A O 1
ATOM 5437 N N . TRP A 1 676 ? 17.027 -36.517 40.991 1.00 26.59 676 TRP A N 1
ATOM 5438 C CA . TRP A 1 676 ? 17.066 -37.814 40.229 1.00 26.59 676 TRP A CA 1
ATOM 5439 C C . TRP A 1 676 ? 15.820 -38.162 39.342 1.00 26.59 676 TRP A C 1
ATOM 5441 O O . TRP A 1 676 ? 14.765 -37.572 39.534 1.00 26.59 676 TRP A O 1
ATOM 5451 N N . CYS A 1 677 ? 15.769 -39.106 38.377 1.00 27.70 677 CYS A N 1
ATOM 5452 C CA . CYS A 1 677 ? 16.677 -39.773 37.394 1.00 27.70 677 CYS A CA 1
ATOM 5453 C C . CYS A 1 677 ? 15.789 -40.679 36.472 1.00 27.70 677 CYS A C 1
ATOM 5455 O O . CYS A 1 677 ? 14.719 -41.077 36.926 1.00 27.70 677 CYS A O 1
ATOM 5457 N N . ASP A 1 678 ? 16.104 -41.119 35.239 1.00 27.50 678 ASP A N 1
ATOM 5458 C CA . ASP A 1 678 ? 17.136 -40.775 34.230 1.00 27.50 678 ASP A CA 1
ATOM 5459 C C . ASP A 1 678 ? 16.661 -41.233 32.800 1.00 27.50 678 ASP A C 1
ATOM 5461 O O . ASP A 1 678 ? 15.461 -41.221 32.523 1.00 27.50 678 ASP A O 1
ATOM 5465 N N . LEU A 1 679 ? 17.570 -41.629 31.892 1.00 26.88 679 LEU A N 1
ATOM 5466 C CA . LEU A 1 679 ? 17.409 -42.086 30.488 1.00 26.88 679 LEU A CA 1
ATOM 5467 C C . LEU A 1 679 ? 17.622 -43.642 30.377 1.00 26.88 679 LEU A C 1
ATOM 5469 O O . LEU A 1 679 ? 17.781 -44.245 31.440 1.00 26.88 679 LEU A O 1
ATOM 5473 N N . PRO A 1 680 ? 17.613 -44.365 29.206 1.00 39.72 680 PRO A N 1
ATOM 5474 C CA . PRO A 1 680 ? 18.019 -43.937 27.851 1.00 39.72 680 PRO A CA 1
ATOM 5475 C C . PRO A 1 680 ? 17.275 -44.505 26.606 1.00 39.72 680 PRO A C 1
ATOM 5477 O O . PRO A 1 680 ? 16.390 -45.354 26.669 1.00 39.72 680 PRO A O 1
ATOM 5480 N N . LEU A 1 681 ? 17.717 -44.030 25.431 1.00 31.81 681 LEU A N 1
ATOM 5481 C CA . LEU A 1 681 ? 17.419 -44.534 24.076 1.00 31.81 681 LEU A CA 1
ATOM 5482 C C . LEU A 1 681 ? 18.240 -45.791 23.714 1.00 31.81 681 LEU A C 1
ATOM 5484 O O . LEU A 1 681 ? 19.341 -45.937 24.244 1.00 31.81 681 LEU A O 1
ATOM 5488 N N . LYS A 1 682 ? 17.803 -46.578 22.706 1.00 28.92 682 LYS A N 1
ATOM 5489 C CA . LYS A 1 682 ? 18.707 -47.282 21.758 1.00 28.92 682 LYS A CA 1
ATOM 5490 C C . LYS A 1 682 ? 18.052 -47.805 20.452 1.00 28.92 682 LYS A C 1
ATOM 5492 O O . LYS A 1 682 ? 17.067 -48.527 20.496 1.00 28.92 682 LYS A O 1
ATOM 5497 N N . ASP A 1 683 ? 18.706 -47.469 19.335 1.00 31.08 683 ASP A N 1
ATOM 5498 C CA . ASP A 1 683 ? 19.091 -48.302 18.171 1.00 31.08 683 ASP A CA 1
ATOM 5499 C C . ASP A 1 683 ? 18.107 -48.986 17.166 1.00 31.08 683 ASP A C 1
ATOM 5501 O O . ASP A 1 683 ? 17.358 -49.903 17.480 1.00 31.08 683 ASP A O 1
ATOM 5505 N N . LEU A 1 684 ? 18.366 -48.646 15.884 1.00 27.22 684 LEU A N 1
ATOM 5506 C CA . LEU A 1 684 ? 18.485 -49.486 14.659 1.00 27.22 684 LEU A CA 1
ATOM 5507 C C . LEU A 1 684 ? 17.294 -49.877 13.719 1.00 27.22 684 LEU A C 1
ATOM 5509 O O . LEU A 1 684 ? 16.605 -50.870 13.908 1.00 27.22 684 LEU A O 1
ATOM 5513 N N . GLN A 1 685 ? 17.327 -49.235 12.533 1.00 28.78 685 GLN A N 1
ATOM 5514 C CA . GLN A 1 685 ? 17.359 -49.816 11.159 1.00 28.78 685 GLN A CA 1
ATOM 5515 C C . GLN A 1 685 ? 16.100 -50.318 10.391 1.00 28.78 685 GLN A C 1
ATOM 5517 O O . GLN A 1 685 ? 15.019 -50.540 10.919 1.00 28.78 685 GLN A O 1
ATOM 5522 N N . ARG A 1 686 ? 16.285 -50.387 9.054 1.00 28.48 686 ARG A N 1
ATOM 5523 C CA . ARG A 1 686 ? 15.328 -50.712 7.967 1.00 28.48 686 ARG A CA 1
ATOM 5524 C C . ARG A 1 686 ? 15.217 -52.222 7.701 1.00 28.48 686 ARG A C 1
ATOM 5526 O O . ARG A 1 686 ? 16.232 -52.905 7.805 1.00 28.48 686 ARG A O 1
ATOM 5533 N N . THR A 1 687 ? 14.106 -52.675 7.104 1.00 28.83 687 THR A N 1
ATOM 5534 C CA . THR A 1 687 ? 14.100 -53.409 5.804 1.00 28.83 687 THR A CA 1
ATOM 5535 C C . THR A 1 687 ? 12.681 -53.561 5.219 1.00 28.83 687 THR A C 1
ATOM 5537 O O . THR A 1 687 ? 11.699 -53.262 5.894 1.00 28.83 687 THR A O 1
ATOM 5540 N N . ASP A 1 688 ? 12.592 -53.956 3.944 1.00 29.66 688 ASP A N 1
ATOM 5541 C CA . ASP A 1 688 ? 11.377 -53.983 3.108 1.00 29.66 688 ASP A CA 1
ATOM 5542 C C . ASP A 1 688 ? 10.757 -55.398 2.918 1.00 29.66 688 ASP A C 1
ATOM 5544 O O . ASP A 1 688 ? 11.282 -56.390 3.414 1.00 29.66 688 ASP A O 1
ATOM 5548 N N . LEU A 1 689 ? 9.708 -55.462 2.075 1.00 29.47 689 LEU A N 1
ATOM 5549 C CA . LEU A 1 689 ? 9.165 -56.617 1.312 1.00 29.47 689 LEU A CA 1
ATOM 5550 C C . LEU A 1 689 ? 8.004 -57.473 1.884 1.00 29.47 689 LEU A C 1
ATOM 5552 O O . LEU A 1 689 ? 8.183 -58.495 2.529 1.00 29.47 689 LEU A O 1
ATOM 5556 N N . HIS A 1 690 ? 6.798 -57.102 1.433 1.00 29.39 690 HIS A N 1
ATOM 5557 C CA . HIS A 1 690 ? 5.898 -57.887 0.556 1.00 29.39 690 HIS A CA 1
ATOM 5558 C C . HIS A 1 690 ? 5.420 -59.337 0.860 1.00 29.39 690 HIS A C 1
ATOM 5560 O O . HIS A 1 690 ? 6.190 -60.282 0.939 1.00 29.39 690 HIS A O 1
ATOM 5566 N N . GLN A 1 691 ? 4.096 -59.487 0.651 1.00 28.97 691 GLN A N 1
ATOM 5567 C CA . GLN A 1 691 ? 3.328 -60.663 0.178 1.00 28.97 691 GLN A CA 1
ATOM 5568 C C . GLN A 1 691 ? 2.944 -61.789 1.167 1.00 28.97 691 GLN A C 1
ATOM 5570 O O . GLN A 1 691 ? 3.729 -62.284 1.962 1.00 28.97 691 GLN A O 1
ATOM 5575 N N . GLY A 1 692 ? 1.679 -62.218 1.041 1.00 26.20 692 GLY A N 1
ATOM 5576 C CA . GLY A 1 692 ? 1.014 -63.292 1.792 1.00 26.20 692 GLY A CA 1
ATOM 5577 C C . GLY A 1 692 ? -0.508 -63.082 1.751 1.00 26.20 692 GLY A C 1
ATOM 5578 O O . GLY A 1 692 ? -0.971 -61.982 2.038 1.00 26.20 692 GLY A O 1
ATOM 5579 N N . SER A 1 693 ? -1.301 -64.070 1.316 1.00 27.94 693 SER A N 1
ATOM 5580 C CA . SER A 1 693 ? -2.750 -63.897 1.072 1.00 27.94 693 SER A CA 1
ATOM 5581 C C . SER A 1 693 ? -3.576 -65.152 1.405 1.00 27.94 693 SER A C 1
ATOM 5583 O O . SER A 1 693 ? -2.991 -66.172 1.758 1.00 27.94 693 SER A O 1
ATOM 5585 N N . LEU A 1 694 ? -4.909 -65.069 1.212 1.00 30.08 694 LEU A N 1
ATOM 5586 C CA . LEU A 1 694 ? -5.972 -66.061 1.511 1.00 30.08 694 LEU A CA 1
ATOM 5587 C C . LEU A 1 694 ? -6.476 -66.023 2.978 1.00 30.08 694 LEU A C 1
ATOM 5589 O O . LEU A 1 694 ? -5.680 -65.893 3.897 1.00 30.08 694 LEU A O 1
ATOM 5593 N N . GLY A 1 695 ? -7.784 -66.107 3.275 1.00 27.62 695 GLY A N 1
ATOM 5594 C CA . GLY A 1 695 ? -8.973 -66.191 2.403 1.00 27.62 695 GLY A CA 1
ATOM 5595 C C . GLY A 1 695 ? -10.294 -65.849 3.140 1.00 27.62 695 GLY A C 1
ATOM 5596 O O . GLY A 1 695 ? -10.304 -65.718 4.359 1.00 27.62 695 GLY A O 1
ATOM 5597 N N . LYS A 1 696 ? -11.404 -65.664 2.400 1.00 32.34 696 LYS A N 1
ATOM 5598 C CA . LYS A 1 696 ? -12.772 -65.358 2.920 1.00 32.34 696 LYS A CA 1
ATOM 5599 C C . LYS A 1 696 ? -13.647 -66.641 2.960 1.00 32.34 696 LYS A C 1
ATOM 5601 O O . LYS A 1 696 ? -13.227 -67.618 2.343 1.00 32.34 696 LYS A O 1
ATOM 5606 N N . PRO A 1 697 ? -14.817 -66.687 3.645 1.00 41.16 697 PRO A N 1
ATOM 5607 C CA . PRO A 1 697 ? -16.063 -65.963 3.280 1.00 41.16 697 PRO A CA 1
ATOM 5608 C C . PRO A 1 697 ? -16.670 -65.159 4.461 1.00 41.16 697 PRO A C 1
ATOM 5610 O O . PRO A 1 697 ? -16.434 -65.497 5.610 1.00 41.16 697 PRO A O 1
ATOM 5613 N N . LEU A 1 698 ? -17.343 -64.006 4.322 1.00 28.61 698 LEU A N 1
ATOM 5614 C CA . LEU A 1 698 ? -18.458 -63.537 3.464 1.00 28.61 698 LEU A CA 1
ATOM 5615 C C . LEU A 1 698 ? -19.890 -63.901 3.925 1.00 28.61 698 LEU A C 1
ATOM 5617 O O . LEU A 1 698 ? -20.492 -64.849 3.434 1.00 28.61 698 LEU A O 1
ATOM 5621 N N . SER A 1 699 ? -20.479 -62.996 4.716 1.00 27.70 699 SER A N 1
ATOM 5622 C CA . SER A 1 699 ? -21.898 -62.593 4.654 1.00 27.70 699 SER A CA 1
ATOM 5623 C C . SER A 1 699 ? -21.957 -61.073 4.929 1.00 27.70 699 SER A C 1
ATOM 5625 O O . SER A 1 699 ? -21.520 -60.657 5.995 1.00 27.70 699 SER A O 1
ATOM 5627 N N . ALA A 1 700 ? -22.256 -60.148 4.010 1.00 28.17 700 ALA A N 1
ATOM 5628 C CA . ALA A 1 700 ? -23.354 -60.014 3.037 1.00 28.17 700 ALA A CA 1
ATOM 5629 C C . ALA A 1 700 ? -24.524 -59.131 3.535 1.00 28.17 700 ALA A C 1
ATOM 5631 O O . ALA A 1 700 ? -25.628 -59.605 3.772 1.00 28.17 700 ALA A O 1
ATOM 5632 N N . THR A 1 701 ? -24.287 -57.816 3.574 1.00 27.25 701 THR A N 1
ATOM 5633 C CA . THR A 1 701 ? -25.301 -56.775 3.304 1.00 27.25 701 THR A CA 1
ATOM 5634 C C . THR A 1 701 ? -24.697 -55.791 2.298 1.00 27.25 701 THR A C 1
ATOM 5636 O O . THR A 1 701 ? -23.509 -55.480 2.400 1.00 27.25 701 THR A O 1
ATOM 5639 N N . TRP A 1 702 ? -25.464 -55.348 1.297 1.00 25.39 702 TRP A N 1
ATOM 5640 C CA . TRP A 1 702 ? -24.939 -54.670 0.097 1.00 25.39 702 TRP A CA 1
ATOM 5641 C C . TRP A 1 702 ? -25.482 -53.243 -0.082 1.00 25.39 702 TRP A C 1
ATOM 5643 O O . TRP A 1 702 ? -26.505 -52.881 0.494 1.00 25.39 702 TRP A O 1
ATOM 5653 N N . SER A 1 703 ? -24.771 -52.435 -0.873 1.00 33.88 703 SER A N 1
ATOM 5654 C CA . SER A 1 703 ? -25.083 -51.022 -1.155 1.00 33.88 703 SER A CA 1
ATOM 5655 C C . SER A 1 703 ? -26.161 -50.844 -2.236 1.00 33.88 703 SER A C 1
ATOM 5657 O O . SER A 1 703 ? -26.464 -51.780 -2.977 1.00 33.88 703 SER A O 1
ATOM 5659 N N . PRO A 1 704 ? -26.721 -49.628 -2.356 1.00 39.44 704 PRO A N 1
ATOM 5660 C CA . PRO A 1 704 ? -26.383 -48.762 -3.506 1.00 39.44 704 PRO A CA 1
ATOM 5661 C C . PRO A 1 704 ? -26.246 -47.270 -3.099 1.00 39.44 704 PRO A C 1
ATOM 5663 O O . PRO A 1 704 ? -26.586 -46.913 -1.978 1.00 39.44 704 PRO A O 1
ATOM 5666 N N . SER A 1 705 ? -25.800 -46.313 -3.925 1.00 27.88 705 SER A N 1
ATOM 5667 C CA . SER A 1 705 ? -24.942 -46.320 -5.129 1.00 27.88 705 SER A CA 1
ATOM 5668 C C . SER A 1 705 ? -24.446 -44.881 -5.405 1.00 27.88 705 SER A C 1
ATOM 5670 O O . SER A 1 705 ? -24.986 -43.921 -4.867 1.00 27.88 705 SER A O 1
ATOM 5672 N N . SER A 1 706 ? -23.438 -44.738 -6.265 1.00 32.03 706 SER A N 1
ATOM 5673 C CA . SER A 1 706 ? -22.770 -43.494 -6.695 1.00 32.03 706 SER A CA 1
ATOM 5674 C C . SER A 1 706 ? -23.625 -42.232 -6.944 1.00 32.03 706 SER A C 1
ATOM 5676 O O . SER A 1 706 ? -24.560 -42.259 -7.743 1.00 32.03 706 SER A O 1
ATOM 5678 N N . SER A 1 707 ? -23.126 -41.086 -6.465 1.00 29.98 707 SER A N 1
ATOM 5679 C CA . SER A 1 707 ? -23.222 -39.778 -7.139 1.00 29.98 707 SER A CA 1
ATOM 5680 C C . SER A 1 707 ? -21.916 -38.990 -6.934 1.00 29.98 707 SER A C 1
ATOM 5682 O O . SER A 1 707 ? -21.230 -39.187 -5.930 1.00 29.98 707 SER A O 1
ATOM 5684 N N . ALA A 1 708 ? -21.536 -38.135 -7.889 1.00 34.62 708 ALA A N 1
ATOM 5685 C CA . ALA A 1 708 ? -20.255 -37.418 -7.865 1.00 34.62 708 ALA A CA 1
ATOM 5686 C C . ALA A 1 708 ? -20.187 -36.316 -6.784 1.00 34.62 708 ALA A C 1
ATOM 5688 O O . ALA A 1 708 ? -21.214 -35.834 -6.305 1.00 34.62 708 ALA A O 1
ATOM 5689 N N . LYS A 1 709 ? -18.963 -35.903 -6.426 1.00 37.94 709 LYS A N 1
ATOM 5690 C CA . LYS A 1 709 ? -18.704 -34.689 -5.632 1.00 37.94 709 LYS A CA 1
ATOM 5691 C C . LYS A 1 709 ? -18.496 -33.492 -6.578 1.00 37.94 709 LYS A C 1
ATOM 5693 O O . LYS A 1 709 ? -17.854 -33.696 -7.608 1.00 37.94 709 LYS A O 1
ATOM 5698 N N . PRO A 1 710 ? -18.998 -32.289 -6.244 1.00 33.56 710 PRO A N 1
ATOM 5699 C CA . PRO A 1 710 ? -18.800 -31.085 -7.052 1.00 33.56 710 PRO A CA 1
ATOM 5700 C C . PRO A 1 710 ? -17.351 -30.580 -7.003 1.00 33.56 710 PRO A C 1
ATOM 5702 O O . PRO A 1 710 ? -16.573 -30.950 -6.117 1.00 33.56 710 PRO A O 1
ATOM 5705 N N . THR A 1 711 ? -17.017 -29.711 -7.952 1.00 50.41 711 THR A N 1
ATOM 5706 C CA . THR A 1 711 ? -15.710 -29.054 -8.100 1.00 50.41 711 THR A CA 1
ATOM 5707 C C . THR A 1 711 ? -15.784 -27.567 -7.732 1.00 50.41 711 THR A C 1
ATOM 5709 O O . THR A 1 711 ? -16.830 -27.065 -7.327 1.00 50.41 711 THR A O 1
ATOM 5712 N N . LEU A 1 712 ? -14.646 -26.864 -7.769 1.00 36.12 712 LEU A N 1
ATOM 5713 C CA . LEU A 1 712 ? -14.479 -25.569 -7.094 1.00 36.12 712 LEU A CA 1
ATOM 5714 C C . LEU A 1 712 ? -15.388 -24.441 -7.634 1.00 36.12 712 LEU A C 1
ATOM 5716 O O . LEU A 1 712 ? -15.728 -23.535 -6.876 1.00 36.12 712 LEU A O 1
ATOM 5720 N N . ASP A 1 713 ? -15.823 -24.527 -8.894 1.00 37.03 713 ASP A N 1
ATOM 5721 C CA . ASP A 1 713 ? -16.672 -23.522 -9.553 1.00 37.03 713 ASP A CA 1
ATOM 5722 C C . ASP A 1 713 ? -18.166 -23.616 -9.178 1.00 37.03 713 ASP A C 1
ATOM 5724 O O . ASP A 1 713 ? -18.902 -22.630 -9.282 1.00 37.03 713 ASP A O 1
ATOM 5728 N N . ASP A 1 714 ? -18.627 -24.772 -8.681 1.00 39.88 714 ASP A N 1
ATOM 5729 C CA . ASP A 1 714 ? -20.048 -25.051 -8.404 1.00 39.88 714 ASP A CA 1
ATOM 5730 C C . ASP A 1 714 ? -20.631 -24.229 -7.229 1.00 39.88 714 ASP A C 1
ATOM 5732 O O . ASP A 1 714 ? -21.836 -24.262 -6.978 1.00 39.88 714 ASP A O 1
ATOM 5736 N N . LEU A 1 715 ? -19.791 -23.495 -6.487 1.00 42.88 715 LEU A N 1
ATOM 5737 C CA . LEU A 1 715 ? -20.160 -22.788 -5.251 1.00 42.88 715 LEU A CA 1
ATOM 5738 C C . LEU A 1 715 ? -20.226 -21.253 -5.373 1.00 42.88 715 LEU A C 1
ATOM 5740 O O . LEU A 1 715 ? -20.522 -20.593 -4.377 1.00 42.88 715 LEU A O 1
ATOM 5744 N N . LEU A 1 716 ? -19.960 -20.670 -6.551 1.00 36.56 716 LEU A N 1
ATOM 5745 C CA . LEU A 1 716 ? -19.846 -19.207 -6.721 1.00 36.56 716 LEU A CA 1
ATOM 5746 C C . LEU A 1 716 ? -20.722 -18.591 -7.831 1.00 36.56 716 LEU A C 1
ATOM 5748 O O . LEU A 1 716 ? -20.561 -17.413 -8.151 1.00 36.56 716 LEU A O 1
ATOM 5752 N N . THR A 1 717 ? -21.692 -19.326 -8.390 1.00 37.66 717 THR A N 1
ATOM 5753 C CA . THR A 1 717 ? -22.640 -18.777 -9.383 1.00 37.66 717 THR A CA 1
ATOM 5754 C C . THR A 1 717 ? -24.054 -18.561 -8.807 1.00 37.66 717 THR A C 1
ATOM 5756 O O . THR A 1 717 ? -24.609 -19.456 -8.168 1.00 37.66 717 THR A O 1
ATOM 5759 N N . PRO A 1 718 ? -24.689 -17.386 -9.016 1.00 37.28 718 PRO A N 1
ATOM 5760 C CA . PRO A 1 718 ? -26.051 -17.131 -8.544 1.00 37.28 718 PRO A CA 1
ATOM 5761 C C . PRO A 1 718 ? -27.093 -17.802 -9.455 1.00 37.28 718 PRO A C 1
ATOM 5763 O O . PRO A 1 718 ? -27.157 -17.540 -10.657 1.00 37.28 718 PRO A O 1
ATOM 5766 N N . ALA A 1 719 ? -27.942 -18.657 -8.880 1.00 32.16 719 ALA A N 1
ATOM 5767 C CA . ALA A 1 719 ? -28.913 -19.447 -9.637 1.00 32.16 719 ALA A CA 1
ATOM 5768 C C . ALA A 1 719 ? -30.044 -18.594 -10.272 1.00 32.16 719 ALA A C 1
ATOM 5770 O O . ALA A 1 719 ? -30.595 -17.706 -9.615 1.00 32.16 719 ALA A O 1
ATOM 5771 N N . PRO A 1 720 ? -30.462 -18.878 -11.523 1.00 33.62 720 PRO A N 1
ATOM 5772 C CA . PRO A 1 720 ? -31.501 -18.112 -12.209 1.00 33.62 720 PRO A CA 1
ATOM 5773 C C . PRO A 1 720 ? -32.919 -18.449 -11.716 1.00 33.62 720 PRO A C 1
ATOM 5775 O O . PRO A 1 720 ? -33.306 -19.613 -11.597 1.00 33.62 720 PRO A O 1
ATOM 5778 N N . LEU A 1 721 ? -33.737 -17.411 -11.509 1.00 32.47 721 LEU A N 1
ATOM 5779 C CA . LEU A 1 721 ? -35.134 -17.522 -11.070 1.00 32.47 721 LEU A CA 1
ATOM 5780 C C . LEU A 1 721 ? -36.003 -18.310 -12.069 1.00 32.47 721 LEU A C 1
ATOM 5782 O O . LEU A 1 721 ? -36.368 -17.808 -13.136 1.00 32.47 721 LEU A O 1
ATOM 5786 N N . ARG A 1 722 ? -36.422 -19.527 -11.695 1.00 30.31 722 ARG A N 1
ATOM 5787 C CA . ARG A 1 722 ? -37.457 -20.271 -12.432 1.00 30.31 722 ARG A CA 1
ATOM 5788 C C . ARG A 1 722 ? -38.853 -19.736 -12.109 1.00 30.31 722 ARG A C 1
ATOM 5790 O O . ARG A 1 722 ? -39.268 -19.696 -10.956 1.00 30.31 722 ARG A O 1
ATOM 5797 N N . LYS A 1 723 ? -39.604 -19.388 -13.156 1.00 35.56 723 LYS A N 1
ATOM 5798 C CA . LYS A 1 723 ? -41.035 -19.063 -13.069 1.00 35.56 723 LYS A CA 1
ATOM 5799 C C . LYS A 1 723 ? -41.850 -20.312 -12.716 1.00 35.56 723 LYS A C 1
ATOM 5801 O O . LYS A 1 723 ? -41.717 -21.335 -13.382 1.00 35.56 723 LYS A O 1
ATOM 5806 N N . ALA A 1 724 ? -42.770 -20.169 -11.769 1.00 28.80 724 ALA A N 1
ATOM 5807 C CA . ALA A 1 724 ? -43.959 -21.006 -11.617 1.00 28.80 724 ALA A CA 1
ATOM 5808 C C . ALA A 1 724 ? -45.196 -20.087 -11.585 1.00 28.80 724 ALA A C 1
ATOM 5810 O O . ALA A 1 724 ? -45.067 -18.891 -11.317 1.00 28.80 724 ALA A O 1
ATOM 5811 N N . ALA A 1 725 ? -46.377 -20.608 -11.918 1.00 29.45 725 ALA A N 1
ATOM 5812 C CA . ALA A 1 725 ? -47.591 -19.813 -12.123 1.00 29.45 725 ALA A CA 1
ATOM 5813 C C . ALA A 1 725 ? -48.814 -20.425 -11.415 1.00 29.45 725 ALA A C 1
ATOM 5815 O O . ALA A 1 725 ? -48.757 -21.575 -10.990 1.00 29.45 725 ALA A O 1
ATOM 5816 N N . LEU A 1 726 ? -49.925 -19.667 -11.412 1.00 28.72 726 LEU A N 1
ATOM 5817 C CA . LEU A 1 726 ? -51.232 -19.941 -10.771 1.00 28.72 726 LEU A CA 1
ATOM 5818 C C . LEU A 1 726 ? -51.256 -19.612 -9.250 1.00 28.72 726 LEU A C 1
ATOM 5820 O O . LEU A 1 726 ? -50.247 -19.762 -8.579 1.00 28.72 726 LEU A O 1
ATOM 5824 N N . ALA A 1 727 ? -52.349 -19.110 -8.645 1.00 27.53 727 ALA A N 1
ATOM 5825 C CA . ALA A 1 727 ? -53.695 -18.855 -9.181 1.00 27.53 727 ALA A CA 1
ATOM 5826 C C . ALA A 1 727 ? -54.365 -17.543 -8.684 1.00 27.53 727 ALA A C 1
ATOM 5828 O O . ALA A 1 727 ? -54.583 -17.324 -7.499 1.00 27.53 727 ALA A O 1
ATOM 5829 N N . ARG A 1 728 ? -54.783 -16.725 -9.658 1.00 30.45 728 ARG A N 1
ATOM 5830 C CA . ARG A 1 728 ? -55.996 -15.877 -9.740 1.00 30.45 728 ARG A CA 1
ATOM 5831 C C . ARG A 1 728 ? -56.962 -15.817 -8.525 1.00 30.45 728 ARG A C 1
ATOM 5833 O O . ARG A 1 728 ? -57.760 -16.729 -8.331 1.00 30.45 728 ARG A O 1
ATOM 5840 N N . VAL A 1 729 ? -57.091 -14.630 -7.919 1.00 28.20 729 VAL A N 1
ATOM 5841 C CA . VAL A 1 729 ? -58.324 -14.137 -7.250 1.00 28.20 729 VAL A CA 1
ATOM 5842 C C . VAL A 1 729 ? -58.717 -12.774 -7.869 1.00 28.20 729 VAL A C 1
ATOM 5844 O O . VAL A 1 729 ? -57.881 -12.118 -8.486 1.00 28.20 729 VAL A O 1
ATOM 5847 N N . LYS A 1 730 ? -60.004 -12.391 -7.821 1.00 32.09 730 LYS A N 1
ATOM 5848 C CA . LYS A 1 730 ? -60.594 -11.207 -8.501 1.00 32.09 730 LYS A CA 1
ATOM 5849 C C . LYS A 1 730 ? -60.996 -10.084 -7.520 1.00 32.09 730 LYS A C 1
ATOM 5851 O O . LYS A 1 730 ? -61.207 -10.377 -6.349 1.00 32.09 730 LYS A O 1
ATOM 5856 N N . ARG A 1 731 ? -61.337 -8.909 -8.098 1.00 28.53 731 ARG A N 1
ATOM 5857 C CA . ARG A 1 731 ? -62.003 -7.698 -7.528 1.00 28.53 731 ARG A CA 1
ATOM 5858 C C . ARG A 1 731 ? -61.026 -6.681 -6.909 1.00 28.53 731 ARG A C 1
ATOM 5860 O O . ARG A 1 731 ? -60.078 -7.108 -6.270 1.00 28.53 731 ARG A O 1
ATOM 5867 N N . THR A 1 732 ? -61.179 -5.356 -7.045 1.00 29.69 732 THR A N 1
ATOM 5868 C CA . THR A 1 732 ? -62.016 -4.462 -7.906 1.00 29.69 732 THR A CA 1
ATOM 5869 C C . THR A 1 732 ? -61.294 -3.094 -7.933 1.00 29.69 732 THR A C 1
ATOM 5871 O O . THR A 1 732 ? -60.733 -2.714 -6.916 1.00 29.69 732 THR A O 1
ATOM 5874 N N . SER A 1 733 ? -61.090 -2.412 -9.066 1.00 29.50 733 SER A N 1
ATOM 5875 C CA . SER A 1 733 ? -62.047 -1.545 -9.792 1.00 29.50 733 SER A CA 1
ATOM 5876 C C . SER A 1 733 ? -62.612 -0.374 -8.971 1.00 29.50 733 SER A C 1
ATOM 5878 O O . SER A 1 733 ? -63.488 -0.608 -8.145 1.00 29.50 733 SER A O 1
ATOM 5880 N N . ILE A 1 734 ? -62.112 0.834 -9.268 1.00 32.56 734 ILE A N 1
ATOM 5881 C CA . ILE A 1 734 ? -62.625 2.225 -9.131 1.00 32.56 734 ILE A CA 1
ATOM 5882 C C . ILE A 1 734 ? -61.444 3.062 -9.701 1.00 32.56 734 ILE A C 1
ATOM 5884 O O . ILE A 1 734 ? -60.317 2.862 -9.256 1.00 32.56 734 ILE A O 1
ATOM 5888 N N . ASP A 1 735 ? -61.499 3.722 -10.865 1.00 31.88 735 ASP A N 1
ATOM 5889 C CA . ASP A 1 735 ? -62.256 4.928 -11.274 1.00 31.88 735 ASP A CA 1
ATOM 5890 C C . ASP A 1 735 ? -61.872 6.202 -10.470 1.00 31.88 735 ASP A C 1
ATOM 5892 O O . ASP A 1 735 ? -61.671 6.129 -9.266 1.00 31.88 735 ASP A O 1
ATOM 5896 N N . ALA A 1 736 ? -61.700 7.403 -11.048 1.00 31.03 736 ALA A N 1
ATOM 5897 C CA . ALA A 1 736 ? -62.132 7.889 -12.366 1.00 31.03 736 ALA A CA 1
ATOM 5898 C C . ALA A 1 736 ? -61.153 8.880 -13.074 1.00 31.03 736 ALA A C 1
ATOM 5900 O O . ALA A 1 736 ? -60.053 9.169 -12.616 1.00 31.03 736 ALA A O 1
ATOM 5901 N N . ARG A 1 737 ? -61.623 9.350 -14.241 1.00 31.97 737 ARG A N 1
ATOM 5902 C CA . ARG A 1 737 ? -61.025 10.095 -15.379 1.00 31.97 737 ARG A CA 1
ATOM 5903 C C . ARG A 1 737 ? -60.615 11.590 -15.161 1.00 31.97 737 ARG A C 1
ATOM 5905 O O . ARG A 1 737 ? -60.825 12.109 -14.071 1.00 31.97 737 ARG A O 1
ATOM 5912 N N . PRO A 1 738 ? -60.046 12.286 -16.190 1.00 58.88 738 PRO A N 1
ATOM 5913 C CA . PRO A 1 738 ? -59.390 13.610 -16.077 1.00 58.88 738 PRO A CA 1
ATOM 5914 C C . PRO A 1 738 ? -60.074 14.790 -16.832 1.00 58.88 738 PRO A C 1
ATOM 5916 O O . PRO A 1 738 ? -61.011 14.569 -17.595 1.00 58.88 738 PRO A O 1
ATOM 5919 N N . ALA A 1 739 ? -59.525 16.015 -16.684 1.00 32.72 739 ALA A N 1
ATOM 5920 C CA . ALA A 1 739 ? -59.689 17.240 -17.517 1.00 32.72 739 ALA A CA 1
ATOM 5921 C C . ALA A 1 739 ? -58.585 18.273 -17.109 1.00 32.72 739 ALA A C 1
ATOM 5923 O O . ALA A 1 739 ? -58.292 18.355 -15.921 1.00 32.72 739 ALA A O 1
ATOM 5924 N N . THR A 1 740 ? -57.747 18.882 -17.974 1.00 32.22 740 THR A N 1
ATOM 5925 C CA . THR A 1 740 ? -57.921 20.114 -18.815 1.00 32.22 740 THR A CA 1
ATOM 5926 C C . THR A 1 740 ? -58.533 21.334 -18.101 1.00 32.22 740 THR A C 1
ATOM 5928 O O . THR A 1 740 ? -59.561 21.159 -17.457 1.00 32.22 740 THR A O 1
ATOM 5931 N N . SER A 1 741 ? -58.085 22.593 -18.245 1.00 35.75 741 SER A N 1
ATOM 5932 C CA . SER A 1 741 ? -56.830 23.248 -18.722 1.00 35.75 741 SER A CA 1
ATOM 5933 C C . SER A 1 741 ? -56.835 24.716 -18.155 1.00 35.75 741 SER A C 1
ATOM 5935 O O . SER A 1 741 ? -57.544 24.925 -17.175 1.00 35.75 741 SER A O 1
ATOM 5937 N N . ASP A 1 742 ? -56.119 25.788 -18.552 1.00 33.53 742 ASP A N 1
ATOM 5938 C CA . ASP A 1 742 ? -55.252 26.157 -19.695 1.00 33.53 742 ASP A CA 1
ATOM 5939 C C . ASP A 1 742 ? -54.406 27.438 -19.377 1.00 33.53 742 ASP A C 1
ATOM 5941 O O . ASP A 1 742 ? -54.480 27.950 -18.261 1.00 33.53 742 ASP A O 1
ATOM 5945 N N . CYS A 1 743 ? -53.710 28.015 -20.378 1.00 30.11 743 CYS A N 1
ATOM 5946 C CA . CYS A 1 743 ? -53.113 29.377 -20.424 1.00 30.11 743 CYS A CA 1
ATOM 5947 C C . CYS A 1 743 ? -51.881 29.689 -19.516 1.00 30.11 743 CYS A C 1
ATOM 5949 O O . CYS A 1 743 ? -51.728 29.157 -18.428 1.00 30.11 743 CYS A O 1
ATOM 5951 N N . SER A 1 744 ? -50.931 30.576 -19.881 1.00 32.69 744 SER A N 1
ATOM 5952 C CA . SER A 1 744 ? -50.775 31.436 -21.078 1.00 32.69 744 SER A CA 1
ATOM 5953 C C . SER A 1 744 ? -49.295 31.588 -21.510 1.00 32.69 744 SER A C 1
ATOM 5955 O O . SER A 1 744 ? -48.384 31.383 -20.712 1.00 32.69 744 SER A O 1
ATOM 5957 N N . ALA A 1 745 ? -49.050 31.950 -22.775 1.00 34.88 745 ALA A N 1
ATOM 5958 C CA . ALA A 1 745 ? -47.724 31.943 -23.414 1.00 34.88 745 ALA A CA 1
ATOM 5959 C C . ALA A 1 745 ? -46.952 33.282 -23.387 1.00 34.88 745 ALA A C 1
ATOM 5961 O O . ALA A 1 745 ? -47.560 34.346 -23.272 1.00 34.88 745 ALA A O 1
ATOM 5962 N N . ARG A 1 746 ? -45.637 33.228 -23.688 1.00 34.06 746 ARG A N 1
ATOM 5963 C CA . ARG A 1 746 ? -44.930 34.128 -24.642 1.00 34.06 746 ARG A CA 1
ATOM 5964 C C . ARG A 1 746 ? -43.520 33.611 -25.001 1.00 34.06 746 ARG A C 1
ATOM 5966 O O . ARG A 1 746 ? -42.867 32.977 -24.184 1.00 34.06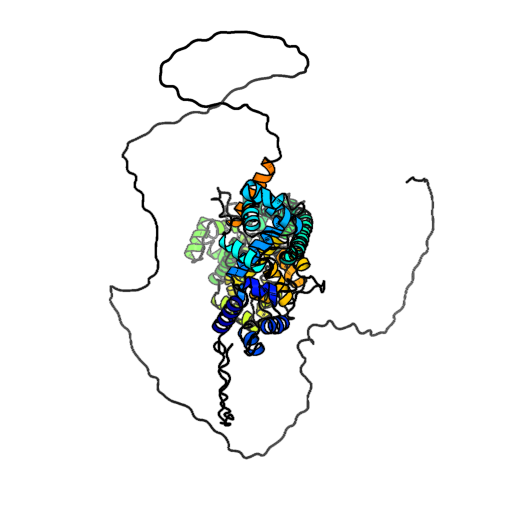 746 ARG A O 1
ATOM 5973 N N . GLY A 1 747 ? -43.074 33.875 -26.238 1.00 33.34 747 GLY A N 1
ATOM 5974 C CA . GLY A 1 747 ? -41.693 33.635 -26.719 1.00 33.34 747 GLY A CA 1
ATOM 5975 C C . GLY A 1 747 ? -40.763 34.850 -26.499 1.00 33.34 747 GLY A C 1
ATOM 5976 O O . GLY A 1 747 ? -41.097 35.716 -25.699 1.00 33.34 747 GLY A O 1
ATOM 5977 N N . ARG A 1 748 ? -39.643 35.034 -27.226 1.00 36.12 748 ARG A N 1
ATOM 5978 C CA . ARG A 1 748 ? -39.298 34.490 -28.560 1.00 36.12 748 ARG A CA 1
ATOM 5979 C C . ARG A 1 748 ? -37.817 34.772 -28.959 1.00 36.12 748 ARG A C 1
ATOM 5981 O O . ARG A 1 748 ? -37.429 35.926 -28.918 1.00 36.12 748 ARG A O 1
ATOM 5988 N N . ILE A 1 749 ? -37.107 33.753 -29.480 1.00 43.84 749 ILE A N 1
ATOM 5989 C CA . ILE A 1 749 ? -35.949 33.787 -30.432 1.00 43.84 749 ILE A CA 1
ATOM 5990 C C . ILE A 1 749 ? -34.572 34.394 -30.004 1.00 43.84 749 ILE A C 1
ATOM 5992 O O . ILE A 1 749 ? -34.485 35.520 -29.540 1.00 43.84 749 ILE A O 1
ATOM 5996 N N . GLN A 1 750 ? -33.526 33.567 -30.229 1.00 38.53 750 GLN A N 1
ATOM 5997 C CA . GLN A 1 750 ? -32.165 33.737 -30.833 1.00 38.53 750 GLN A CA 1
ATOM 5998 C C . GLN A 1 750 ? -31.734 35.094 -31.484 1.00 38.53 750 GLN A C 1
ATOM 6000 O O . GLN A 1 750 ? -32.555 36.002 -31.546 1.00 38.53 750 GLN A O 1
ATOM 6005 N N . PRO A 1 751 ? -30.503 35.260 -32.054 1.00 62.22 751 PRO A N 1
ATOM 6006 C CA . PRO A 1 751 ? -29.400 34.302 -32.329 1.00 62.22 751 PRO A CA 1
ATOM 6007 C C . PRO A 1 751 ? -28.049 34.664 -31.656 1.00 62.22 751 PRO A C 1
ATOM 6009 O O . PRO A 1 751 ? -27.953 35.678 -30.972 1.00 62.22 751 PRO A O 1
ATOM 6012 N N . GLY A 1 752 ? -26.981 33.868 -31.809 1.00 46.31 752 GLY A N 1
ATOM 6013 C CA . GLY A 1 752 ? -26.838 32.587 -32.528 1.00 46.31 752 GLY A CA 1
ATOM 6014 C C . GLY A 1 752 ? -25.411 32.049 -32.464 1.00 46.31 752 GLY A C 1
ATOM 6015 O O . GLY A 1 752 ? -24.605 32.649 -31.720 1.00 46.31 752 GLY A O 1
#

Secondary structure (DSSP, 8-state):
-----------PPP----------SSTT-HHHHHHHHHHHHHHHHSSHHHHIIIII-SSSSSEEEHHHHHHHHHHTT--S-HHHHHHHH-TT--SEEEHHHHHHHHHHHHHHHHHHHHHH-SSHHHHHHHHHHHHHTT-TTHHHHHHT-SS--EE-HHHHHHHHHHHT--S-HHHHHHHHHHHS-TTT--EEGGGGTHHHHHHHHHHHHHHHHHHHHHHHHHHHHHHHHHHHHHHHHHHHHHHHHHHHSSHHHHIIIII-TT--SEEEHHHHHHHHHHTT-TTTHHHHHHTT-TT-SSEEEHHHH-HHHHHHHHHHHHHHHHHHSSHHHHHHHH-TT--SEEEHHHHHHHHHHTT-SS--HHHHHHH--SSSSEEEHHHHHHHHH----GGGGS---HHHHHHHHHHHHHHHSSHHHHIIIII-SSSSS-B-HHHHHHHHHHTT--S-HHHHHHHHS-S--SSB-HHHH-HHHHHHHHHHHHHHHHHHSSHHHHHHHH--S--SEEEHHHHHHHHHHHT--S-HHHHHHHH-SS-SSEEEHHHHHTTTT---------S--PPPP---TTHHHHHHHHHHHHHTTS-------------------------------------------------------------------------------------------------------------------------PPP-GGGGS-PPP--------------------------------

Sequence (752 aa):
MKRAGTLSFNVKPQVSNGSKANRTEYGTDPAKAMEHLRQFMIASAGSVLRAWMDFFDQDMDHRISKTEFSKGMRELGYTGDVFQLFSVLDDDGSNELTLDEIDMKQSSIWRNFRVFAAAMFKSEEDLLQRCADWALDVSPSLAKLRADRPRVDRLTREEFCVGMRKSGWTWSVADLNWIFDALHDQTDQLLKADGLRWLPIELVRKQKKLEAKARSSKYQALQSRTDVSAQAKHRHFERFKAYLRKKYGNLIRAWRQALSQTDSMVLSKLHFLKAASRLGFAKESKDLWKALDKDDSGSASIDELDPKNAEVLAQFKVWMTKKFGGVREAFSAIDSDSTRFISSSEFLSALQRFEFPRPSRQLFSHFDKDGDGKIVLDDVLFLESWNPLPFLVVLPNFKAKNEIKKLILVRTGQYMKAWRRLLDKDATNRCNWYEFKDACQVLGYSGDVAGAWRAFDDDLSGYISLKEIDEESALVLSNFRKWSSLEFGSMKSLFKVFDADCSGSLTFQEFRSACHIYGYDGSVRAIFSALDVDQQGTLTMKEVLFLDDWDDGEEEEGDGPQPGALVPRQARAREVIKRKRDLHGRAMPDIPRVQLCKGDESSSKFWPEKSQSAREPRLHSRQKSFATANSRTFEDWARRTSTPSKSIMSLDWQEDPLSTCMMMEQVGLPSVSSAWCDLPLKDLQRTDLHQGSLGKPLSATWSPSSSAKPTLDDLLTPAPLRKAALARVKRTSIDARPATSDCSARGRIQPG

Mean predicted aligned error: 17.97 Å

pLDDT: mean 72.59, std 27.45, range [22.48, 98.0]

Nearest PDB structures (foldseek):
  5gqq-assembly1_C  TM=3.182E-01  e=1.627E-02  Homo sapiens
  3aak-assembly1_A-2  TM=2.690E-01  e=1.011E-02  Homo sapiens
  7pjd-assembly6_F  TM=3.148E-01  e=8.793E-02  Bombyx mori

InterPro domains:
  IPR002048 EF-hand domain [PF13499] (328-380)
  IPR002048 EF-hand domain [PF13833] (493-512)
  IPR002048 EF-hand domain [PS50222] (44-79)
  IPR002048 EF-hand domain [PS50222] (322-357)
  IPR002048 EF-hand domain [PS50222] (486-521)
  IPR002048 EF-hand domain [SM00054] (48-76)
  IPR002048 EF-hand domain [SM00054] (81-109)
  IPR002048 EF-hand domain [SM00054] (326-354)
  IPR002048 EF-hand domain [SM00054] (448-476)
  IPR002048 EF-hand domain [SM00054] (490-518)
  IPR002048 EF-hand domain [cd00051] (327-381)
  IPR011992 EF-hand domain pair [SSF47473] (39-103)
  IPR011992 EF-hand domain pair [SSF47473] (283-381)
  IPR011992 EF-hand domain pair [SSF47473] (362-544)
  IPR018247 EF-Hand 1, calcium-binding site [PS00018] (57-69)
  IPR018247 EF-Hand 1, calcium-binding site [PS00018] (90-102)
  IPR018247 EF-Hand 1, calcium-binding site [PS00018] (335-347)
  IPR018247 EF-Hand 1, calcium-binding site [PS00018] (424-436)
  IPR018247 EF-Hand 1, calcium-binding site [PS00018] (499-511)
  IPR052591 Probable calcium-binding protein CML21-like [PTHR23064] (327-519)

Foldseek 3Di:
DDDDDDDDDDDDDDDDDDDDDDDDPCRLALVSLLVVVQVLQCVQQVGVLQLCCVQACVVVLFKGALVSQVGSCVVSPPDDDSVSSQVSNCPVVLNIGGVCSSPVVLLVLVLVVLVLCLVQADALQRLQVQLQVQLCVPPVVCVVVCVVPVGRQWDALSSQLRSCVVSPDPDDSVSSVVLLSNQADPPPSIRGSNSVVSNVVSNVLQVLQVVLQVVLVVVVVVVVVVVVVVVVLVVVLVVVLVVLCVVQVHLLLSCQVQQDVPSAQKHALVSQCVSCVVVVNNPSSVSNVCQQCVVVPRMGGNCSSPVPVLLVLLQVQVLCCVQQVGLVSSQCQLCVVVPQKHALVSQQVVCVVSVPPDRDPVNVSSLVNVVPRIHGSVSRVSSVVDDRDLLSNDAADVVLLVVLLVLQCVPQVDLLLCCCVQAPPPLPQWGALVSQVRSCVVSVPPDDSSNSVCQQCVVSNRTGGSCSSPVVLLVQLLLVQVVCCVRSVGLLSLVVSLCPVVPQKAALSSQVSSCSSSPDPDDSPSVQVSQPSVPPRIHGSVSRVSSRVDDSPDDPDDDDDDPDDPDPPVVVSVVVVVVVVVVVPDDDDDDDDDDDDDDDDDDDDDDDDDDDDDDDDDDDDDDDDDDDDDDDDDDDDDDDDDDDDDDDDDDDDDDDDDDDDDDDDDDDDDDDDDDDDDDDDDDDDDDDDDDDDDDDDDDDDDDDDDDDDDDDPPPPDDDDDDDDDDDDDDDDDDDDDDDDDDDDDDDDDDDD

Solvent-accessible surface area (backbone atoms only — not comparable to full-atom values): 47246 Å² total; per-residue (Å²): 140,86,91,85,84,89,85,86,84,90,76,81,85,80,89,74,94,71,96,72,76,87,76,51,97,38,69,85,39,40,71,46,40,40,50,52,50,42,52,50,29,27,74,74,49,73,30,55,65,19,33,38,50,78,44,37,34,72,87,68,75,68,46,30,42,64,66,33,50,60,45,23,44,52,78,71,62,60,86,71,64,61,68,62,50,50,67,34,59,36,77,87,65,76,63,48,49,42,54,52,79,63,36,49,66,57,32,49,52,48,56,54,45,54,58,46,47,44,69,77,41,87,47,55,57,52,43,37,38,50,16,50,55,54,23,38,86,74,36,69,75,51,49,59,71,42,72,86,41,96,67,57,70,51,34,49,66,65,26,45,58,43,13,43,45,72,76,62,55,83,70,59,72,66,58,50,47,55,53,47,70,40,28,33,42,88,88,81,60,36,34,35,55,82,51,33,64,62,48,65,55,46,39,50,56,50,48,55,35,52,49,28,21,56,53,32,51,56,50,48,66,52,47,50,65,53,45,55,45,50,57,46,38,52,53,49,39,51,52,45,53,50,49,33,24,74,75,43,74,35,65,56,20,26,37,47,67,56,46,23,88,79,46,48,61,58,44,42,59,72,48,42,41,54,25,33,37,76,73,70,39,52,87,52,23,72,49,45,43,63,70,37,29,78,81,68,80,59,53,31,47,51,46,61,79,40,38,73,62,38,27,53,52,34,43,47,47,53,47,31,36,73,77,49,70,30,68,67,49,33,47,59,65,50,26,72,85,68,78,67,45,36,42,68,66,47,49,48,52,38,30,59,74,71,65,50,95,76,70,49,74,67,64,49,52,51,33,19,62,89,68,89,62,42,32,44,67,74,50,54,50,47,58,75,76,49,79,69,61,69,42,44,66,51,63,60,26,61,66,40,36,52,52,50,56,50,46,43,36,76,72,54,71,35,68,50,41,35,36,68,64,45,32,23,75,86,65,77,70,42,22,41,70,66,37,46,54,50,31,34,57,77,64,66,59,85,69,55,64,36,20,14,45,35,45,46,35,66,87,60,82,73,42,38,44,57,50,65,75,39,50,66,64,39,51,55,50,50,52,50,44,53,48,28,31,74,65,14,44,25,40,71,31,35,49,66,65,48,32,73,88,65,81,64,47,33,42,63,65,48,50,45,44,44,36,58,76,72,66,58,94,65,67,58,68,59,50,49,60,54,39,33,58,85,67,81,63,46,41,38,64,78,54,50,43,59,53,63,77,58,78,88,75,79,72,85,75,73,97,63,90,74,79,78,76,88,70,60,78,72,59,61,54,58,57,52,55,53,60,56,58,69,61,76,75,63,90,79,83,93,78,85,91,84,80,93,81,90,86,83,87,88,84,86,84,86,88,89,81,87,78,92,89,85,82,86,92,83,91,87,88,82,91,86,84,92,86,84,87,89,84,87,81,86,88,89,91,83,89,86,88,90,84,83,90,88,79,92,89,86,81,89,87,85,86,88,88,88,84,91,86,87,84,88,82,90,87,90,87,81,88,81,90,88,82,92,88,89,88,86,89,85,90,86,89,88,86,87,85,87,91,86,83,90,85,86,90,90,87,89,85,82,86,88,80,91,78,88,81,85,62,89,70,81,81,77,71,86,81,80,88,78,87,82,82,89,79,91,85,85,89,79,94,79,87,83,89,91,80,91,88,83,88,85,90,83,86,82,83,89,87,131

Organism: NCBI:txid2562239

Radius of gyration: 41.64 Å; Cα contacts (8 Å, |Δi|>4): 660; chains: 1; bounding box: 121×138×113 Å